Protein AF-A0A7Y8RJX5-F1 (afdb_monomer)

Sequence (1204 aa):
MDDQPTRPQRAALARGHAKLGRLTPAFISTDDLVRYLHERMAPRLQLEHASVLLQRLSDGLYLANEPIPDRPTVFNWNLLLDVDPVSQDFMDPEGFRIVGGWHAHTNMTDWVKRENPSWTAEEVTAFQGFYSEPDIIIIFQDRHQFKVVYLSGPDGTLLKFEPDDSTAGADYARWLRNRGGFDSPHAHSGTLAGYYQKLASLGRLTFLASIPAWGDSVGAVPADWQPRKPFKAPALALPCSPVFMDKPQALSHAWSRIQRRPTARQHVLILQRDGHEHYLAGEPEREASVGGQLPLLPAGCHLHGIYFHSRPLPGLYPDQEAWLFKHFVSPLELAQRIAQFRQYSQGAQSTLGASLYIRVRDEAILRYRFSGSAAESRLFTQAADGTVEADELQSKLHSGVLLTRDFVRQVARAGELTVEKTSALWDRSGVVDDTWTPYSQVVLPALSAAFLTADDAALHAHRRVGRGREQVLGGLILKRGDGRFVVTEPLPAGPRPFAFAGGYPLDRQKQPIMLHPDHHLHGRYVSRTALSLTDPAQAVERKWTRQDTELNAQMFLADDVADLLATGQVGYLSGTEDCLLALAPSTTTLAWRKQWSSETAGMRSAINQRLEEGKVKPADVVRTLAEAGTLRIVLGNALWGPAGFVEVDWGPWVRALTFQRPATVSHGPIFESADAAARERHRHAAHYYGDDHVSRYFAFVLKHRQREEYVASELVPVTRQSALLALSRLYGNALPEGFDCHGLYYSKPWVGNGTRGWLQRFFIEPEDLSEALFQARVNALLSPLGKPLYIAVPDGALLRYQSPSTQGLFETNSIGDSAATVRAKLNIGTLTPLQFVRNVAISGRLEVVQTSPCWDREGTVTGLWMPYAHLLRRRLSPAFVSMDDAALYVRRRVPTNIEYPYGGLVLRREDGWFFATEPLRVPDDSFDLKWIFPDELATRGEHPPRTVPVASYYARPAQQWPFILSPAQSQVYGNLFSTRALAQVFLTERTRMSHYWLPADGALLRLNARPEEKAPLVTSVDLVTRPRNHHDWLNGRLERMLREGELTPTEYVNRVAQAFALHVVKGSALWGSPGPVRAWQPFMPVLRPTMLMCRPTTIRCAARCMCRPMTLCATPMNLLARGANCSLATCWSRPAPGVSSPRCRSLTPGPTWRIDGYSAMPVTLIAMPWAACTCVHRRCPRWCRARPHRQATASIKGYFCRHG

Foldseek 3Di:
DDDDDDDDDDDDDDDDDDLLADKDFWAPDPLLQLVVLLVPDDLADQFKWKWFWKQFPPPRTIMIRRIDGDGQPDDDCVSRFDADPPPRATDADPRIAGAAMEMEHGDCLVPLCVVPVPDDPLLSQVQQLDDDLNRLLCCLVHCVRHQKYWYHGSNRWIKIWGFDPDCLSVVLSVCSVVVHDCVDPSHFPPDSQSVVLSSCVGTWMFTCADDQSQPREGGIADNPDGGSHHDDHPADAFRKDRKDLDPVVQLVVQVVLCVVPVPFFWKWFWKDFAPHSIIMTTHTDGDDAQPDEDGHHDPRIDGQEIEGEAADDPVLQAPAPSVVPRFDHDLQRVQSRVSSLVNHCVDPDHPQFHWYFYQGPQRWTKTWTADPDPLLPVSWDADPVRDIGNVVVSVCRNHVVDPVVVVVQSSLVRTWMFTPGAGCQRHDGGTDHPPDFGNVVQDAFDKDFWAQDLLLQLVVQLVLCQFVQQAKWKWFWKAFQVRIIIIGRIDHCPDQNLLRQRSADADPLSHGDDRDPRIDTAEMEMEFHAQQPQDVVLCVLLVHDQLLSLLVQQDDDLSNLLSCLSVQHKYWYSRHSQWIKIFGNPQDDPVLSQQRDDPDPPDGGNVNVCSSVNVDTSQQVVLSSLVSVGIWTSGDDQQQEHTGRDHNVDGGNPHQHADDQDPDWHKHGKDLALLVQLLVQLVDDQDGDRDAQQFKWKWFWKQFQPHSIIIITHTHTPDPQRPALQPCSRQPPDDPPRIATQEMEIEGQDAWPDPCRVCQAPHDQLVSVLVRQVSQVVSQVPHQKGRWYWYQGNQSWIKIWIAGGQQAPQHPNHPHDHSVRVVVCCVVVVADSLQVVLSSLVRTFMFTSDAGCQRHDGTTDHSPDGGNPPPDFWDKDPWDLDPLVQLVVQLVVDALADPAKWKWFWKAAPVGIIITTHIDGDNDQDDDNCSHPPPVCVVVVSHDPRIDTAEMEMEGHQGRHNAHDHNLLSLLVQQDDDLNNVLQCPDPVNQRHKYWYNGSLSWIKIKHADPVDPDQLDDNQQADNTGSDDCNRCVRNVNVCPRVVVDGSLNVVQSRLRRIFMWTSGDGQFFEDTDTDHRDDGRDHHPDDDDDPDDDDDDDDDDDDDDDDDDDDDDDDDDDDDDDDDDDDDDDDDDDDDDDDDDDDDDDDDDDDDDDDDDDDDDDDDDDDDDDDDDDDDDDDDDDDDDDDDDDDDDDDDDDDDDD

Solvent-accessible surface area (backbone atoms only — not comparable to full-atom values): 69283 Å² total; per-residue (Å²): 135,84,83,85,86,81,87,83,89,83,78,82,84,74,91,76,90,73,62,52,74,60,66,53,73,43,13,94,39,66,69,36,44,48,51,56,54,56,73,71,56,67,80,67,36,79,36,17,30,39,31,52,32,32,32,33,73,89,78,70,34,21,31,30,32,60,75,46,73,67,35,61,88,53,71,68,65,72,67,56,43,55,62,41,94,82,83,67,47,72,53,64,52,93,70,39,37,62,48,21,40,38,40,33,41,28,64,52,60,79,53,55,44,64,81,38,75,87,58,51,74,52,53,51,47,44,56,52,43,44,87,48,73,70,50,50,35,48,51,42,70,46,42,85,50,38,53,29,38,33,40,34,17,45,83,61,20,28,42,37,39,30,66,51,95,61,62,64,40,44,48,27,27,50,36,62,77,67,67,56,62,68,89,42,93,59,49,45,77,86,42,74,59,32,47,56,47,46,57,48,70,39,32,53,35,27,28,80,35,46,41,72,54,44,35,61,32,54,24,53,66,56,98,84,66,53,80,61,44,63,65,84,45,66,83,65,54,56,54,44,48,52,64,26,74,47,64,68,56,23,56,52,47,38,48,60,57,42,62,76,49,76,86,60,63,48,37,20,48,28,31,32,36,68,100,48,81,35,21,29,22,31,60,65,42,69,72,68,70,87,81,70,75,77,73,51,65,49,87,66,49,47,73,45,27,43,36,35,68,48,73,57,55,79,94,72,52,22,83,47,53,38,83,53,45,58,50,40,73,43,51,50,62,50,36,49,53,52,53,47,50,55,58,39,45,74,50,100,51,84,45,85,66,29,28,40,36,40,31,28,69,69,69,21,28,34,36,43,27,58,60,88,33,84,55,41,66,64,55,39,49,71,47,98,90,65,51,72,47,24,60,71,60,50,47,31,26,38,73,46,79,36,50,48,74,54,49,53,37,51,48,31,71,21,24,58,27,27,29,78,37,54,30,81,50,50,56,59,69,44,75,49,50,90,83,64,59,80,33,72,82,62,75,66,61,59,71,51,66,43,16,81,38,67,65,32,30,50,54,48,49,44,59,73,48,42,64,73,26,90,48,36,33,20,27,41,32,30,34,35,77,89,66,32,16,30,29,38,54,80,38,83,25,61,98,54,41,59,68,46,49,54,67,40,60,64,49,99,84,68,45,55,52,70,82,57,83,63,43,43,86,51,29,39,35,32,38,34,38,29,37,29,70,52,65,66,64,61,33,61,75,55,68,46,52,71,67,42,47,58,44,54,54,40,53,89,50,48,70,43,53,31,33,27,56,74,65,63,32,37,39,33,39,26,17,47,76,55,29,30,36,37,38,48,55,76,71,59,54,71,75,62,53,53,37,36,40,44,98,49,92,91,53,75,18,60,53,52,51,32,42,70,72,54,76,42,52,48,62,53,56,51,23,64,43,14,71,41,73,35,29,30,33,72,37,44,34,58,54,76,9,57,59,42,73,45,50,67,84,58,56,75,57,70,42,79,37,50,91,67,86,57,94,68,81,51,46,45,49,54,26,77,37,62,68,56,17,50,53,55,55,66,74,54,75,82,84,75,89,37,64,87,71,48,42,43,33,27,33,39,30,32,30,35,79,89,48,70,41,11,30,19,44,50,68,44,61,46,50,96,88,36,59,80,67,45,59,57,78,68,51,52,96,54,68,64,89,63,40,43,80,51,28,42,32,42,33,30,79,38,64,56,102,50,97,59,38,64,44,48,30,74,44,78,54,54,60,63,45,45,50,50,55,49,40,22,40,72,69,18,86,92,49,76,41,34,32,38,36,34,42,39,28,46,65,61,28,31,33,37,36,30,41,52,45,94,52,23,82,53,36,93,78,24,100,55,64,44,37,70,52,48,49,48,30,49,74,74,57,84,36,50,64,67,56,51,54,24,51,51,22,64,52,26,55,25,28,31,77,35,53,22,72,52,48,69,57,72,44,78,46,44,63,80,66,60,74,34,76,83,67,74,68,80,59,63,52,73,80,24,88,39,66,66,56,28,52,51,55,47,58,74,69,54,64,45,78,40,95,58,27,32,27,41,38,31,29,35,33,83,89,61,38,15,31,19,45,57,81,38,84,39,99,48,79,63,77,61,69,52,79,76,56,42,69,68,34,55,80,69,67,52,41,73,80,70,52,46,82,44,26,40,37,32,29,54,45,76,74,68,38,90,36,71,32,54,71,69,44,39,56,44,56,65,51,53,86,49,62,63,44,56,25,49,40,75,36,80,88,35,44,81,29,39,39,34,43,41,29,40,80,58,29,31,36,38,40,29,62,42,90,83,59,88,77,48,76,60,53,78,81,40,30,48,69,77,48,43,38,98,52,47,52,63,69,15,53,58,44,34,32,42,58,75,52,84,34,52,48,62,60,50,52,34,33,46,24,67,33,24,57,29,28,33,72,37,42,28,72,49,75,16,62,59,44,77,46,64,86,68,60,78,54,44,76,68,78,74,80,78,82,79,81,76,79,86,83,88,80,90,87,87,87,79,88,86,92,82,90,85,88,89,88,86,87,82,88,80,91,90,81,91,86,84,90,84,90,82,90,81,90,89,88,85,91,87,90,83,89,85,88,86,86,82,89,87,87,85,83,86,81,89,82,91,89,85,78,90,86,89,85,90,87,88,87,88,81,88,87,84,90,86,90,86,78,90,82,89,88,85,88,86,87,83,88,88,84,90,88,81,88,88,82,89,84,85,90,85,83,91,81,89,87,134

Structure (mmCIF, N/CA/C/O backbone):
data_AF-A0A7Y8RJX5-F1
#
_entry.id   AF-A0A7Y8RJX5-F1
#
loop_
_atom_site.group_PDB
_atom_site.id
_atom_site.type_symbol
_atom_site.label_atom_id
_atom_site.label_alt_id
_atom_site.label_comp_id
_atom_site.label_asym_id
_atom_site.label_entity_id
_atom_site.label_seq_id
_atom_site.pdbx_PDB_ins_code
_atom_site.Cartn_x
_atom_site.Cartn_y
_atom_site.Cartn_z
_atom_site.occupancy
_atom_site.B_iso_or_equiv
_atom_site.auth_seq_id
_atom_site.auth_comp_id
_atom_site.auth_asym_id
_atom_site.auth_atom_id
_atom_site.pdbx_PDB_model_num
ATOM 1 N N . MET A 1 1 ? -71.280 41.192 66.146 1.00 30.55 1 MET A N 1
ATOM 2 C CA . MET A 1 1 ? -70.082 41.643 65.406 1.00 30.55 1 MET A CA 1
ATOM 3 C C . MET A 1 1 ? -69.433 40.382 64.865 1.00 30.55 1 MET A C 1
ATOM 5 O O . MET A 1 1 ? -68.684 39.743 65.593 1.00 30.55 1 MET A O 1
ATOM 9 N N . ASP A 1 2 ? -69.872 39.832 63.733 1.00 29.11 2 ASP A N 1
ATOM 10 C CA . ASP A 1 2 ? -70.283 40.455 62.449 1.00 29.11 2 ASP A CA 1
ATOM 11 C C . ASP A 1 2 ? -69.041 41.042 61.740 1.00 29.11 2 ASP A C 1
ATOM 13 O O . ASP A 1 2 ? -68.248 41.718 62.392 1.00 29.11 2 ASP A O 1
ATOM 17 N N . ASP A 1 3 ? -68.767 40.783 60.457 1.00 30.02 3 ASP A N 1
ATOM 18 C CA . ASP A 1 3 ? -69.629 40.217 59.401 1.00 30.02 3 ASP A CA 1
ATOM 19 C C . ASP A 1 3 ? -68.972 39.094 58.568 1.00 30.02 3 ASP A C 1
ATOM 21 O O . ASP A 1 3 ? -67.749 38.955 58.513 1.00 30.02 3 ASP A O 1
ATOM 25 N N . GLN A 1 4 ? -69.800 38.317 57.857 1.00 36.06 4 GLN A N 1
ATOM 26 C CA . GLN A 1 4 ? -69.354 37.523 56.700 1.00 36.06 4 GLN A CA 1
ATOM 27 C C . GLN A 1 4 ? -69.273 38.392 55.433 1.00 36.06 4 GLN A C 1
ATOM 29 O O . GLN A 1 4 ? -70.040 39.339 55.275 1.00 36.06 4 GLN A O 1
ATOM 34 N N . PRO A 1 5 ? -68.506 37.945 54.428 1.00 28.00 5 PRO A N 1
ATOM 35 C CA . PRO A 1 5 ? -68.976 37.985 53.046 1.00 28.00 5 PRO A CA 1
ATOM 36 C C . PRO A 1 5 ? -69.327 36.576 52.536 1.00 28.00 5 PRO A C 1
ATOM 38 O O . PRO A 1 5 ? -68.609 35.601 52.767 1.00 28.00 5 PRO A O 1
ATOM 41 N N . THR A 1 6 ? -70.450 36.466 51.828 1.00 30.88 6 THR A N 1
ATOM 42 C CA . THR A 1 6 ? -71.031 35.198 51.360 1.00 30.88 6 THR A CA 1
ATOM 43 C C . THR A 1 6 ? -70.553 34.776 49.961 1.00 30.88 6 THR A C 1
ATOM 45 O O . THR A 1 6 ? -70.069 35.573 49.158 1.00 30.88 6 THR A O 1
ATOM 48 N N . ARG A 1 7 ? -70.709 33.480 49.648 1.00 36.62 7 ARG A N 1
ATOM 49 C CA . ARG A 1 7 ? -70.496 32.899 48.304 1.00 36.62 7 ARG A CA 1
ATOM 50 C C . ARG A 1 7 ? -71.424 33.529 47.254 1.00 36.62 7 ARG A C 1
ATOM 52 O O . ARG A 1 7 ? -72.595 33.768 47.541 1.00 36.62 7 ARG A O 1
ATOM 59 N N . PRO A 1 8 ? -70.983 33.553 45.985 1.00 39.47 8 PRO A N 1
ATOM 60 C CA . PRO A 1 8 ? -71.751 32.805 44.982 1.00 39.47 8 PRO A CA 1
ATOM 61 C C . PRO A 1 8 ? -70.917 31.786 44.179 1.00 39.47 8 PRO A C 1
ATOM 63 O O . PRO A 1 8 ? -69.690 31.752 44.221 1.00 39.47 8 PRO A O 1
ATOM 66 N N . GLN A 1 9 ? -71.621 30.888 43.488 1.00 33.66 9 GLN A N 1
ATOM 67 C CA . GLN A 1 9 ? -71.083 29.683 42.845 1.00 33.66 9 GLN A CA 1
ATOM 68 C C . GLN A 1 9 ? -70.577 29.934 41.414 1.00 33.66 9 GLN A C 1
ATOM 70 O O . GLN A 1 9 ? -71.241 30.632 40.650 1.00 33.66 9 GLN A O 1
ATOM 75 N N . ARG A 1 10 ? -69.506 29.228 41.014 1.00 24.05 10 ARG A N 1
ATOM 76 C CA . ARG A 1 10 ? -69.338 28.469 39.744 1.00 24.05 10 ARG A CA 1
ATOM 77 C C . ARG A 1 10 ? -67.917 27.876 39.704 1.00 24.05 10 ARG A C 1
ATOM 79 O O . ARG A 1 10 ? -67.000 28.501 40.215 1.00 24.05 10 ARG A O 1
ATOM 86 N N . ALA A 1 11 ? -67.659 26.696 39.145 1.00 26.03 11 ALA A N 1
ATOM 87 C CA . ALA A 1 11 ? -68.556 25.670 38.604 1.00 26.03 11 ALA A CA 1
ATOM 88 C C . ALA A 1 11 ? -68.109 24.279 39.102 1.00 26.03 11 ALA A C 1
ATOM 90 O O . ALA A 1 11 ? -67.037 24.146 39.690 1.00 26.03 11 ALA A O 1
ATOM 91 N N . ALA A 1 12 ? -68.921 23.244 38.878 1.00 29.95 12 ALA A N 1
ATOM 92 C CA . ALA A 1 12 ? -68.489 21.873 39.129 1.00 29.95 12 ALA A CA 1
ATOM 93 C C . ALA A 1 12 ? -67.348 21.495 38.170 1.00 29.95 12 ALA A C 1
ATOM 95 O O . ALA A 1 12 ? -67.463 21.718 36.963 1.00 29.95 12 ALA A O 1
ATOM 96 N N . LEU A 1 13 ? -66.282 20.879 38.689 1.00 29.00 13 LEU A N 1
ATOM 97 C CA . LEU A 1 13 ? -65.382 20.089 37.852 1.00 29.00 13 LEU A CA 1
ATOM 98 C C . LEU A 1 13 ? -66.182 18.894 37.326 1.00 29.00 13 LEU A C 1
ATOM 100 O O . LEU A 1 13 ? -66.739 18.119 38.105 1.00 29.00 13 LEU A O 1
ATOM 104 N N . ALA A 1 14 ? -66.301 18.793 36.004 1.00 25.53 14 ALA A N 1
ATOM 105 C CA . ALA A 1 14 ? -67.048 17.718 35.371 1.00 25.53 14 ALA A CA 1
ATOM 106 C C . ALA A 1 14 ? -66.351 16.369 35.606 1.00 25.53 14 ALA A C 1
ATOM 108 O O . ALA A 1 14 ? -65.129 16.268 35.512 1.00 25.53 14 ALA A O 1
ATOM 109 N N . ARG A 1 15 ? -67.138 15.318 35.864 1.00 33.22 15 ARG A N 1
ATOM 110 C CA . ARG A 1 15 ? -66.647 13.934 35.815 1.00 33.22 15 ARG A CA 1
ATOM 111 C C . ARG A 1 15 ? -66.196 13.624 34.385 1.00 33.22 15 ARG A C 1
ATOM 113 O O . ARG A 1 15 ? -67.008 13.745 33.471 1.00 33.22 15 ARG A O 1
ATOM 120 N N . GLY A 1 16 ? -64.945 13.203 34.202 1.00 30.78 16 GLY A N 1
ATOM 121 C CA . GLY A 1 16 ? -64.457 12.763 32.893 1.00 30.78 16 GLY A CA 1
ATOM 122 C C . GLY A 1 16 ? -62.934 12.708 32.742 1.00 30.78 16 GLY A C 1
ATOM 123 O O . GLY A 1 16 ? -62.343 13.657 32.249 1.00 30.78 16 GLY A O 1
ATOM 124 N N . HIS A 1 17 ? -62.343 11.568 33.113 1.00 43.22 17 HIS A N 1
ATOM 125 C CA . HIS A 1 17 ? -61.105 10.983 32.561 1.00 43.22 17 HIS A CA 1
ATOM 126 C C . HIS A 1 17 ? -59.890 11.912 32.299 1.00 43.22 17 HIS A C 1
ATOM 128 O O . HIS A 1 17 ? -59.783 12.472 31.212 1.00 43.22 17 HIS A O 1
ATOM 134 N N . ALA A 1 18 ? -58.928 11.954 33.249 1.00 50.12 18 ALA A N 1
ATOM 135 C CA . ALA A 1 18 ? -57.452 11.905 33.028 1.00 50.12 18 ALA A CA 1
ATOM 136 C C . ALA A 1 18 ? -56.587 12.522 34.171 1.00 50.12 18 ALA A C 1
ATOM 138 O O . ALA A 1 18 ? -55.635 13.255 33.902 1.00 50.12 18 ALA A O 1
ATOM 139 N N . LYS A 1 19 ? -56.855 12.230 35.457 1.00 69.00 19 LYS A N 1
ATOM 140 C CA . LYS A 1 19 ? -56.082 12.812 36.585 1.00 69.00 19 LYS A CA 1
ATOM 141 C C . LYS A 1 19 ? -54.593 12.428 36.636 1.00 69.00 19 LYS A C 1
ATOM 143 O O . LYS A 1 19 ? -53.768 13.231 37.053 1.00 69.00 19 LYS A O 1
ATOM 148 N N . LEU A 1 20 ? -54.238 11.217 36.204 1.00 74.38 20 LEU A N 1
ATOM 149 C CA . LEU A 1 20 ? -52.907 10.624 36.425 1.00 74.38 20 LEU A CA 1
ATOM 150 C C . LEU A 1 20 ? -51.793 11.128 35.485 1.00 74.38 20 LEU A C 1
ATOM 152 O O . LEU A 1 20 ? -50.644 10.710 35.620 1.00 74.38 20 LEU A O 1
ATOM 156 N N . GLY A 1 21 ? -52.100 12.018 34.535 1.00 80.94 21 GLY A N 1
ATOM 157 C CA . GLY A 1 21 ? -51.096 12.655 33.679 1.00 80.94 21 GLY A CA 1
ATOM 158 C C . GLY A 1 21 ? -50.224 11.667 32.889 1.00 80.94 21 GLY A C 1
ATOM 159 O O . GLY A 1 21 ? -50.727 10.790 32.187 1.00 80.94 21 GLY A O 1
ATOM 160 N N . ARG A 1 22 ? -48.897 11.838 32.965 1.00 86.88 22 ARG A N 1
ATOM 161 C CA . ARG A 1 22 ? -47.920 10.944 32.326 1.00 86.88 22 ARG A CA 1
ATOM 162 C C . ARG A 1 22 ? -47.513 9.833 33.290 1.00 86.88 22 ARG A C 1
ATOM 164 O O . ARG A 1 22 ? -47.100 10.111 34.410 1.00 86.88 22 ARG A O 1
ATOM 171 N N . LEU A 1 23 ? -47.539 8.597 32.798 1.00 90.75 23 LEU A N 1
ATOM 172 C CA . LEU A 1 23 ? -47.122 7.412 33.541 1.00 90.75 23 LEU A CA 1
ATOM 173 C C . LEU A 1 23 ? -45.621 7.107 33.364 1.00 90.75 23 LEU A C 1
ATOM 175 O O . LEU A 1 23 ? -45.027 7.413 32.323 1.00 90.75 23 LEU A O 1
ATOM 179 N N . THR A 1 24 ? -45.018 6.490 34.381 1.00 93.12 24 THR A N 1
ATOM 180 C CA . THR A 1 24 ? -43.623 6.020 34.391 1.00 93.12 24 THR A CA 1
ATOM 181 C C . THR A 1 24 ? -43.405 4.824 33.449 1.00 93.12 24 THR A C 1
ATOM 183 O O . THR A 1 24 ? -44.363 4.187 33.001 1.00 93.12 24 THR A O 1
ATOM 186 N N . PRO A 1 25 ? -42.142 4.428 33.189 1.00 93.62 25 PRO A N 1
ATOM 187 C CA . PRO A 1 25 ? -41.828 3.068 32.752 1.00 93.62 25 PRO A CA 1
ATOM 188 C C . PRO A 1 25 ? -42.414 2.003 33.696 1.00 93.62 25 PRO A C 1
ATOM 190 O O . PRO A 1 25 ? -42.734 2.296 34.851 1.00 93.62 25 PRO A O 1
ATOM 193 N N . ALA A 1 26 ? -42.536 0.770 33.200 1.00 93.44 26 ALA A N 1
ATOM 194 C CA . ALA A 1 26 ? -43.120 -0.352 33.932 1.00 93.44 26 ALA A CA 1
ATOM 195 C C . ALA A 1 26 ? -42.046 -1.219 34.620 1.00 93.44 26 ALA A C 1
ATOM 197 O O . ALA A 1 26 ? -40.978 -1.452 34.052 1.00 93.44 26 ALA A O 1
ATOM 198 N N . PHE A 1 27 ? -42.345 -1.721 35.817 1.00 94.00 27 PHE A N 1
ATOM 199 C CA . PHE A 1 27 ? -41.445 -2.451 36.715 1.00 94.00 27 PHE A CA 1
ATOM 200 C C . PHE A 1 27 ? -42.073 -3.763 37.195 1.00 94.00 27 PHE A C 1
ATOM 202 O O . PHE A 1 27 ? -43.294 -3.900 37.251 1.00 94.00 27 PHE A O 1
ATOM 209 N N . ILE A 1 28 ? -41.236 -4.725 37.590 1.00 91.94 28 ILE A N 1
ATOM 210 C CA . ILE A 1 28 ? -41.685 -6.004 38.170 1.00 91.94 28 ILE A CA 1
ATOM 211 C C . ILE A 1 28 ? -42.036 -5.926 39.662 1.00 91.94 28 ILE A C 1
ATOM 213 O O . ILE A 1 28 ? -42.687 -6.831 40.175 1.00 91.94 28 ILE A O 1
ATOM 217 N N . SER A 1 29 ? -41.637 -4.859 40.360 1.00 92.25 29 SER A N 1
ATOM 218 C CA . SER A 1 29 ? -41.956 -4.635 41.771 1.00 92.25 29 SER A CA 1
ATOM 219 C C . SER A 1 29 ? -42.339 -3.173 42.021 1.00 92.25 29 SER A C 1
ATOM 221 O O . SER A 1 29 ? -41.912 -2.269 41.296 1.00 92.25 29 SER A O 1
ATOM 223 N N . THR A 1 30 ? -43.133 -2.934 43.066 1.00 93.12 30 THR A N 1
ATOM 224 C CA . THR A 1 30 ? -43.409 -1.579 43.562 1.00 93.12 30 THR A CA 1
ATOM 225 C C . THR A 1 30 ? -42.182 -0.952 44.230 1.00 93.12 30 THR A C 1
ATOM 227 O O . THR A 1 30 ? -42.009 0.257 44.121 1.00 93.12 30 THR A O 1
ATOM 230 N N . ASP A 1 31 ? -41.289 -1.754 44.824 1.00 94.19 31 ASP A N 1
ATOM 231 C CA . ASP A 1 31 ? -40.045 -1.283 45.453 1.00 94.19 31 ASP A CA 1
ATOM 232 C C . ASP A 1 31 ? -39.094 -0.638 44.428 1.00 94.19 31 ASP A C 1
ATOM 234 O O . ASP A 1 31 ? -38.514 0.414 44.690 1.00 94.19 31 ASP A O 1
ATOM 238 N N . ASP A 1 32 ? -38.954 -1.228 43.237 1.00 93.69 32 ASP A N 1
ATOM 239 C CA . ASP A 1 32 ? -38.074 -0.719 42.172 1.00 93.69 32 ASP A CA 1
ATOM 240 C C . ASP A 1 32 ? -38.658 0.502 41.456 1.00 93.69 32 ASP A C 1
ATOM 242 O O . ASP A 1 32 ? -37.946 1.476 41.200 1.00 93.69 32 ASP A O 1
ATOM 246 N N . LEU A 1 33 ? -39.973 0.494 41.219 1.00 94.75 33 LEU A N 1
ATOM 247 C CA . LEU A 1 33 ? -40.724 1.670 40.776 1.00 94.75 33 LEU A CA 1
ATOM 248 C C . LEU A 1 33 ? -40.509 2.855 41.730 1.00 94.75 33 LEU A C 1
ATOM 250 O O . LEU A 1 33 ? -40.232 3.974 41.297 1.00 94.75 33 LEU A O 1
ATOM 254 N N . VAL A 1 34 ? -40.594 2.607 43.036 1.00 94.56 34 VAL A N 1
ATOM 255 C CA . VAL A 1 34 ? -40.418 3.629 44.070 1.00 94.56 34 VAL A CA 1
ATOM 256 C C . VAL A 1 34 ? -38.966 4.100 44.179 1.00 94.56 34 VAL A C 1
ATOM 258 O O . VAL A 1 34 ? -38.737 5.303 44.304 1.00 94.56 34 VAL A O 1
ATOM 261 N N . ARG A 1 35 ? -37.971 3.213 44.034 1.00 92.50 35 ARG A N 1
ATOM 262 C CA . ARG A 1 35 ? -36.554 3.614 43.906 1.00 92.50 35 ARG A CA 1
ATOM 263 C C . ARG A 1 35 ? -36.327 4.523 42.694 1.00 92.50 35 ARG A C 1
ATOM 265 O O . ARG A 1 35 ? -35.605 5.512 42.803 1.00 92.50 35 ARG A O 1
ATOM 272 N N . TYR A 1 36 ? -36.972 4.236 41.562 1.00 92.19 36 TYR A N 1
ATOM 273 C CA . TYR A 1 36 ? -36.917 5.082 40.366 1.00 92.19 36 TYR A CA 1
ATOM 274 C C . TYR A 1 36 ? -37.545 6.467 40.587 1.00 92.19 36 TYR A C 1
ATOM 276 O O . TYR A 1 36 ? -36.972 7.457 40.131 1.00 92.19 36 TYR A O 1
ATOM 284 N N . LEU A 1 37 ? -38.676 6.561 41.299 1.00 92.62 37 LEU A N 1
ATOM 285 C CA . LEU A 1 37 ? -39.272 7.846 41.694 1.00 92.62 37 LEU A CA 1
ATOM 286 C C . LEU A 1 37 ? -38.341 8.625 42.640 1.00 92.62 37 LEU A C 1
ATOM 288 O O . LEU A 1 37 ? -38.035 9.789 42.383 1.00 92.62 37 LEU A O 1
ATOM 292 N N . HIS A 1 38 ? -37.830 7.959 43.679 1.00 91.94 38 HIS A N 1
ATOM 293 C CA . HIS A 1 38 ? -36.923 8.529 44.678 1.00 91.94 38 HIS A CA 1
ATOM 294 C C . HIS A 1 38 ? -35.645 9.110 44.044 1.00 91.94 38 HIS A C 1
ATOM 296 O O . HIS A 1 38 ? -35.302 10.264 44.290 1.00 91.94 38 HIS A O 1
ATOM 302 N N . GLU A 1 39 ? -34.986 8.371 43.143 1.00 88.00 39 GLU A N 1
ATOM 303 C CA . GLU A 1 39 ? -33.792 8.848 42.422 1.00 88.00 39 GLU A CA 1
ATOM 304 C C . GLU A 1 39 ? -34.015 10.088 41.540 1.00 88.00 39 GLU A C 1
ATOM 306 O O . GLU A 1 39 ? -33.047 10.751 41.159 1.00 88.00 39 GLU A O 1
ATOM 311 N N . ARG A 1 40 ? -35.262 10.373 41.148 1.00 84.81 40 ARG A N 1
ATOM 312 C CA . ARG A 1 40 ? -35.608 11.487 40.250 1.00 84.81 40 ARG A CA 1
ATOM 313 C C . ARG A 1 40 ? -35.947 12.776 40.998 1.00 84.81 40 ARG A C 1
ATOM 315 O O . ARG A 1 40 ? -36.124 13.807 40.350 1.00 84.81 40 ARG A O 1
ATOM 322 N N . MET A 1 41 ? -36.036 12.740 42.327 1.00 81.88 41 MET A N 1
ATOM 323 C CA . MET A 1 41 ? -36.367 13.910 43.139 1.00 81.88 41 MET A CA 1
ATOM 324 C C . MET A 1 41 ? -35.156 14.798 43.432 1.00 81.88 41 MET A C 1
ATOM 326 O O . MET A 1 41 ? -34.020 14.345 43.569 1.00 81.88 41 MET A O 1
ATOM 330 N N . ALA A 1 42 ? -35.407 16.105 43.522 1.00 68.19 42 ALA A N 1
ATOM 331 C CA . ALA A 1 42 ? -34.384 17.075 43.884 1.00 68.19 42 ALA A CA 1
ATOM 332 C C . ALA A 1 42 ? -34.073 16.973 45.394 1.00 68.19 42 ALA A C 1
ATOM 334 O O . ALA A 1 42 ? -35.021 16.970 46.179 1.00 68.19 42 ALA A O 1
ATOM 335 N N . PRO A 1 43 ? -32.798 16.998 45.844 1.00 60.28 43 PRO A N 1
ATOM 336 C CA . PRO A 1 43 ? -32.428 16.791 47.258 1.00 60.28 43 PRO A CA 1
ATOM 337 C C . PRO A 1 43 ? -32.951 17.811 48.293 1.00 60.28 43 PRO A C 1
ATOM 339 O O . PRO A 1 43 ? -32.516 17.779 49.442 1.00 60.28 43 PRO A O 1
ATOM 342 N N . ARG A 1 44 ? -33.794 18.775 47.895 1.00 66.75 44 ARG A N 1
ATOM 343 C CA . ARG A 1 44 ? -34.395 19.824 48.741 1.00 66.75 44 ARG A CA 1
ATOM 344 C C . ARG A 1 44 ? -35.757 20.244 48.175 1.00 66.75 44 ARG A C 1
ATOM 346 O O . ARG A 1 44 ? -35.877 21.313 47.575 1.00 66.75 44 ARG A O 1
ATOM 353 N N . LEU A 1 45 ? -36.768 19.388 48.324 1.00 77.00 45 LEU A N 1
ATOM 354 C CA . LEU A 1 45 ? -38.143 19.713 47.933 1.00 77.00 45 LEU A CA 1
ATOM 355 C C . LEU A 1 45 ? -38.697 20.872 48.788 1.00 77.00 45 LEU A C 1
ATOM 357 O O . LEU A 1 45 ? -38.426 20.954 49.985 1.00 77.00 45 LEU A O 1
ATOM 361 N N . GLN A 1 46 ? -39.460 21.764 48.144 1.00 80.06 46 GLN A N 1
ATOM 362 C CA . GLN A 1 46 ? -40.136 22.931 48.749 1.00 80.06 46 GLN A CA 1
ATOM 363 C C . GLN A 1 46 ? -41.656 22.728 48.906 1.00 80.06 46 GLN A C 1
ATOM 365 O O . GLN A 1 46 ? -42.324 23.497 49.591 1.00 80.06 46 GLN A O 1
ATOM 370 N N . LEU A 1 47 ? -42.197 21.703 48.242 1.00 87.44 47 LEU A N 1
ATOM 371 C CA . LEU A 1 47 ? -43.577 21.233 48.325 1.00 87.44 47 LEU A CA 1
ATOM 372 C C . LEU A 1 47 ? -43.539 19.707 48.443 1.00 87.44 47 LEU A C 1
ATOM 374 O O . LEU A 1 47 ? -42.679 19.079 47.818 1.00 87.44 47 LEU A O 1
ATOM 378 N N . GLU A 1 48 ? -44.464 19.126 49.197 1.00 86.62 48 GLU A N 1
ATOM 379 C CA . GLU A 1 48 ? -44.687 17.683 49.246 1.00 86.62 48 GLU A CA 1
ATOM 380 C C . GLU A 1 48 ? -45.045 17.184 47.842 1.00 86.62 48 GLU A C 1
ATOM 382 O O . GLU A 1 48 ? -45.845 17.816 47.140 1.00 86.62 48 GLU A O 1
ATOM 387 N N . HIS A 1 49 ? -44.442 16.071 47.423 1.00 91.19 49 HIS A N 1
ATOM 388 C CA . HIS A 1 49 ? -44.741 15.425 46.143 1.00 91.19 49 HIS A CA 1
ATOM 389 C C . HIS A 1 49 ? -45.308 14.027 46.373 1.00 91.19 49 HIS A C 1
ATOM 391 O O . HIS A 1 49 ? -44.807 13.292 47.222 1.00 91.19 49 HIS A O 1
ATOM 397 N N . ALA A 1 50 ? -46.302 13.628 45.577 1.00 90.88 50 ALA A N 1
ATOM 398 C CA . ALA A 1 50 ? -46.874 12.287 45.656 1.00 90.88 50 ALA A CA 1
ATOM 399 C C . ALA A 1 50 ? -47.063 11.615 44.293 1.00 90.88 50 ALA A C 1
ATOM 401 O O . ALA A 1 50 ? -47.036 12.243 43.228 1.00 90.88 50 ALA A O 1
ATOM 402 N N . SER A 1 51 ? -47.235 10.296 44.326 1.00 92.75 51 SER A N 1
ATOM 403 C CA . SER A 1 51 ? -47.564 9.450 43.178 1.00 92.75 51 SER A CA 1
ATOM 404 C C . SER A 1 51 ? -48.396 8.253 43.625 1.00 92.75 51 SER A C 1
ATOM 406 O O . SER A 1 51 ? -48.122 7.652 44.662 1.00 92.75 51 SER A O 1
ATOM 408 N N . VAL A 1 52 ? -49.397 7.878 42.834 1.00 92.75 52 VAL A N 1
ATOM 409 C CA . VAL A 1 52 ? -50.146 6.632 43.025 1.00 92.75 52 VAL A CA 1
ATOM 410 C C . VAL A 1 52 ? -49.387 5.501 42.352 1.00 92.75 52 VAL A C 1
ATOM 412 O O . VAL A 1 52 ? -48.951 5.633 41.208 1.00 92.75 52 VAL A O 1
ATOM 415 N N . LEU A 1 53 ? -49.256 4.380 43.052 1.00 94.94 53 LEU A N 1
ATOM 416 C CA . LEU A 1 53 ? -48.653 3.159 42.538 1.00 94.94 53 LEU A CA 1
ATOM 417 C C . LEU A 1 53 ? -49.759 2.258 41.986 1.00 94.94 53 LEU A C 1
ATOM 419 O O . LEU A 1 53 ? -50.713 1.910 42.687 1.00 94.94 53 LEU A O 1
ATOM 423 N N . LEU A 1 54 ? -49.617 1.894 40.717 1.00 94.19 54 LEU A N 1
ATOM 424 C CA . LEU A 1 54 ? -50.620 1.217 39.908 1.00 94.19 54 LEU A CA 1
ATOM 425 C C . LEU A 1 54 ? -50.064 -0.103 39.379 1.00 94.19 54 LEU A C 1
ATOM 427 O O . LEU A 1 54 ? -48.958 -0.144 38.842 1.00 94.19 54 LEU A O 1
ATOM 431 N N . GLN A 1 55 ? -50.851 -1.169 39.462 1.00 94.94 55 GLN A N 1
ATOM 432 C CA . GLN A 1 55 ? -50.622 -2.402 38.716 1.00 94.94 55 GLN A CA 1
ATOM 433 C C . GLN A 1 55 ? -51.450 -2.378 37.429 1.00 94.94 55 GLN A C 1
ATOM 435 O O . GLN A 1 55 ? -52.660 -2.160 37.471 1.00 94.94 55 GLN A O 1
ATOM 440 N N . ARG A 1 56 ? -50.826 -2.621 36.275 1.00 93.69 56 ARG A N 1
ATOM 441 C CA . ARG A 1 56 ? -51.526 -2.762 34.992 1.00 93.69 56 ARG A CA 1
ATOM 442 C C . ARG A 1 56 ? -52.137 -4.152 34.865 1.00 93.69 56 ARG A C 1
ATOM 444 O O . ARG A 1 56 ? -51.441 -5.159 34.976 1.00 93.69 56 ARG A O 1
ATOM 451 N N . LEU A 1 57 ? -53.434 -4.211 34.569 1.00 92.75 57 LEU A N 1
ATOM 452 C CA . LEU A 1 57 ? -54.189 -5.469 34.560 1.00 92.75 57 LEU A CA 1
ATOM 453 C C . LEU A 1 57 ? -53.839 -6.395 33.378 1.00 92.75 57 LEU A C 1
ATOM 455 O O . LEU A 1 57 ? -54.113 -7.588 33.448 1.00 92.75 57 LEU A O 1
ATOM 459 N N . SER A 1 58 ? -53.223 -5.878 32.307 1.00 89.44 58 SER A N 1
ATOM 460 C CA . SER A 1 58 ? -52.895 -6.663 31.104 1.00 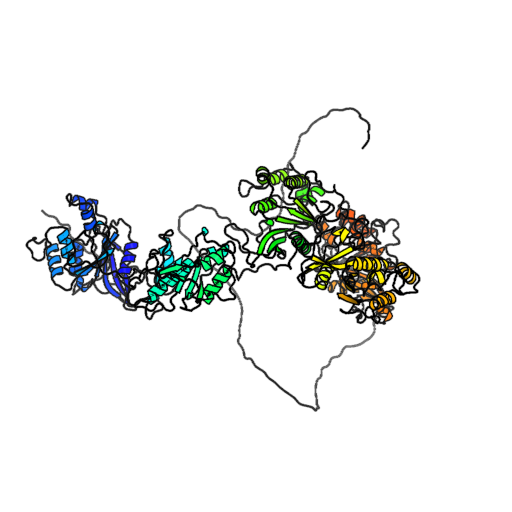89.44 58 SER A CA 1
ATOM 461 C C . SER A 1 58 ? -51.616 -7.503 31.203 1.00 89.44 58 SER A C 1
ATOM 463 O O . SER A 1 58 ? -51.462 -8.451 30.440 1.00 89.44 58 SER A O 1
ATOM 465 N N . ASP A 1 59 ? -50.671 -7.140 32.076 1.00 86.56 59 ASP A N 1
ATOM 466 C CA . ASP A 1 59 ? -49.356 -7.800 32.196 1.00 86.56 59 ASP A CA 1
ATOM 467 C C . ASP A 1 59 ? -48.809 -7.881 33.637 1.00 86.56 59 ASP A C 1
ATOM 469 O O . ASP A 1 59 ? -47.700 -8.380 33.855 1.00 86.56 59 ASP A O 1
ATOM 473 N N . GLY A 1 60 ? -49.578 -7.399 34.620 1.00 90.12 60 GLY A N 1
ATOM 474 C CA . GLY A 1 60 ? -49.250 -7.441 36.045 1.00 90.12 60 GLY A CA 1
ATOM 475 C C . GLY A 1 60 ? -48.120 -6.503 36.479 1.00 90.12 60 GLY A C 1
ATOM 476 O O . GLY A 1 60 ? -47.735 -6.549 37.648 1.00 90.12 60 GLY A O 1
ATOM 477 N N . LEU A 1 61 ? -47.582 -5.673 35.575 1.00 92.56 61 LEU A N 1
ATOM 478 C CA . LEU A 1 61 ? -46.463 -4.777 35.871 1.00 92.56 61 LEU A CA 1
ATOM 479 C C . LEU A 1 61 ? -46.901 -3.530 36.644 1.00 92.56 61 LEU A C 1
ATOM 481 O O . LEU A 1 61 ? -48.017 -3.033 36.485 1.00 92.56 61 LEU A O 1
ATOM 485 N N . TYR A 1 62 ? -45.979 -2.997 37.443 1.00 94.75 62 TYR A N 1
ATOM 486 C CA . TYR A 1 62 ? -46.179 -1.813 38.269 1.00 94.75 62 TYR A CA 1
ATOM 487 C C . TYR A 1 62 ? -45.649 -0.550 37.595 1.00 94.75 62 TYR A C 1
ATOM 489 O O . TYR A 1 62 ? -44.599 -0.559 36.954 1.00 94.75 62 TYR A O 1
ATOM 497 N N . LEU A 1 63 ? -46.370 0.551 37.756 1.00 95.50 63 LEU A N 1
ATOM 498 C CA . LEU A 1 63 ? -46.022 1.883 37.268 1.00 95.50 63 LEU A CA 1
ATOM 499 C C . LEU A 1 63 ? -46.689 2.943 38.158 1.00 95.50 63 LEU A C 1
ATOM 501 O O . LEU A 1 63 ? -47.540 2.619 38.982 1.00 95.50 63 LEU A O 1
ATOM 505 N N . ALA A 1 64 ? -46.321 4.206 37.995 1.00 94.19 64 ALA A N 1
ATOM 506 C CA . ALA A 1 64 ? -46.933 5.327 38.702 1.00 94.19 64 ALA A CA 1
ATOM 507 C C . ALA A 1 64 ? -47.245 6.474 37.737 1.00 94.19 64 ALA A C 1
ATOM 509 O O . ALA A 1 64 ? -46.810 6.450 36.584 1.00 94.19 64 ALA A O 1
ATOM 510 N N . ASN A 1 65 ? -47.949 7.505 38.205 1.00 91.44 65 ASN A N 1
ATOM 511 C CA . ASN A 1 65 ? -47.820 8.832 37.599 1.00 91.44 65 ASN A CA 1
ATOM 512 C C . ASN A 1 65 ? -46.417 9.411 37.873 1.00 91.44 65 ASN A C 1
ATOM 514 O O . ASN A 1 65 ? -45.778 9.058 38.862 1.00 91.44 65 ASN A O 1
ATOM 518 N N . GLU A 1 66 ? -45.934 10.317 37.023 1.00 88.19 66 GLU A N 1
ATOM 519 C CA . GLU A 1 66 ? -44.794 11.178 37.381 1.00 88.19 66 GLU A CA 1
ATOM 520 C C . GLU A 1 66 ? -45.190 12.068 38.586 1.00 88.19 66 GLU A C 1
ATOM 522 O O . GLU A 1 66 ? -46.340 12.522 38.629 1.00 88.19 66 GLU A O 1
ATOM 527 N N . PRO A 1 67 ? -44.291 12.334 39.557 1.00 89.69 67 PRO A N 1
ATOM 528 C CA . PRO A 1 67 ? -44.631 13.054 40.786 1.00 89.69 67 PRO A CA 1
ATOM 529 C C . PRO A 1 67 ? -45.261 14.430 40.561 1.00 89.69 67 PRO A C 1
ATOM 531 O O . PRO A 1 67 ? -44.733 15.233 39.789 1.00 89.69 67 PRO A O 1
ATOM 534 N N . ILE A 1 68 ? -46.340 14.730 41.295 1.00 88.56 68 ILE A N 1
ATOM 535 C CA . ILE A 1 68 ? -46.952 16.069 41.315 1.00 88.56 68 ILE A CA 1
ATOM 536 C C . ILE A 1 68 ? -46.803 16.726 42.699 1.00 88.56 68 ILE A C 1
ATOM 538 O O . ILE A 1 68 ? -46.910 16.016 43.702 1.00 88.56 68 ILE A O 1
ATOM 542 N N . PRO A 1 69 ? -46.572 18.052 42.773 1.00 89.44 69 PRO A N 1
ATOM 543 C CA . PRO A 1 69 ? -46.560 18.806 44.028 1.00 89.44 69 PRO A CA 1
ATOM 544 C C . PRO A 1 69 ? -47.970 19.209 44.502 1.00 89.44 69 PRO A C 1
ATOM 546 O O . PRO A 1 69 ? -48.860 19.419 43.677 1.00 89.44 69 PRO A O 1
ATOM 549 N N . ASP A 1 70 ? -48.145 19.420 45.813 1.00 87.25 70 ASP A N 1
ATOM 550 C CA . ASP A 1 70 ? -49.305 20.134 46.398 1.00 87.25 70 ASP A CA 1
ATOM 551 C C . ASP A 1 70 ? -48.851 21.267 47.344 1.00 87.25 70 ASP A C 1
ATOM 553 O O . ASP A 1 70 ? -48.598 22.386 46.890 1.00 87.25 70 ASP A O 1
ATOM 557 N N . ARG A 1 71 ? -48.714 21.005 48.652 1.00 84.06 71 ARG A N 1
ATOM 558 C CA . ARG A 1 71 ? -48.410 22.014 49.695 1.00 84.06 71 ARG A CA 1
ATOM 559 C C . ARG A 1 71 ? -47.111 21.678 50.431 1.00 84.06 71 ARG A C 1
ATOM 561 O O . ARG A 1 71 ? -46.615 20.574 50.270 1.00 84.06 71 ARG A O 1
ATOM 568 N N . PRO A 1 72 ? -46.560 22.575 51.271 1.00 78.81 72 PRO A N 1
ATOM 569 C CA . PRO A 1 72 ? -45.333 22.282 52.015 1.00 78.81 72 PRO A CA 1
ATOM 570 C C . PRO A 1 72 ? -45.444 21.186 53.085 1.00 78.81 72 PRO A C 1
ATOM 572 O O . PRO A 1 72 ? -44.426 20.605 53.409 1.00 78.81 72 PRO A O 1
ATOM 575 N N . THR A 1 73 ? -46.621 20.930 53.672 1.00 77.69 73 THR A N 1
ATOM 576 C CA . THR A 1 73 ? -46.760 20.072 54.876 1.00 77.69 73 THR A CA 1
ATOM 577 C C . THR A 1 73 ? -47.709 18.880 54.740 1.00 77.69 73 THR A C 1
ATOM 579 O O . THR A 1 73 ? -47.767 18.057 55.648 1.00 77.69 73 THR A O 1
ATOM 582 N N . VAL A 1 74 ? -48.506 18.812 53.670 1.00 82.62 74 VAL A N 1
ATOM 583 C CA . VAL A 1 74 ? -49.514 17.764 53.425 1.00 82.62 74 VAL A CA 1
ATOM 584 C C . VAL A 1 74 ? -49.785 17.633 51.925 1.00 82.62 74 VAL A C 1
ATOM 586 O O . VAL A 1 74 ? -49.680 18.621 51.196 1.00 82.62 74 VAL A O 1
ATOM 589 N N . PHE A 1 75 ? -50.222 16.452 51.484 1.00 86.50 75 PHE A N 1
ATOM 590 C CA . PHE A 1 75 ? -50.643 16.199 50.104 1.00 86.50 75 PHE A CA 1
ATOM 591 C C . PHE A 1 75 ? -52.110 15.748 50.007 1.00 86.50 75 PHE A C 1
ATOM 593 O O . PHE A 1 75 ? -52.562 14.872 50.746 1.00 86.50 75 PHE A O 1
ATOM 600 N N . ASN A 1 76 ? -52.864 16.323 49.067 1.00 86.31 76 ASN A N 1
ATOM 601 C CA . ASN A 1 76 ? -54.258 15.971 48.801 1.00 86.31 76 ASN A CA 1
ATOM 602 C C . ASN A 1 76 ? -54.410 14.916 47.683 1.00 86.31 76 ASN A C 1
ATOM 604 O O . ASN A 1 76 ? -54.461 15.248 46.498 1.00 86.31 76 ASN A O 1
ATOM 608 N N . TRP A 1 77 ? -54.601 13.648 48.056 1.00 86.06 77 TRP A N 1
ATOM 609 C CA . TRP A 1 77 ? -54.763 12.516 47.124 1.00 86.06 77 TRP A CA 1
ATOM 610 C C . TRP A 1 77 ? -55.910 12.652 46.100 1.00 86.06 77 TRP A C 1
ATOM 612 O O . TRP A 1 77 ? -55.820 12.091 45.006 1.00 86.06 77 TRP A O 1
ATOM 622 N N . ASN A 1 78 ? -56.920 13.493 46.364 1.00 85.75 78 ASN A N 1
ATOM 623 C CA . ASN A 1 78 ? -57.987 13.826 45.402 1.00 85.75 78 ASN A CA 1
ATOM 624 C C . ASN A 1 78 ? -57.485 14.519 44.115 1.00 85.75 78 ASN A C 1
ATOM 626 O O . ASN A 1 78 ? -58.230 14.607 43.134 1.00 85.75 78 ASN A O 1
ATOM 630 N N . LEU A 1 79 ? -56.244 15.025 44.111 1.00 84.44 79 LEU A N 1
ATOM 631 C CA . LEU A 1 79 ? -55.574 15.554 42.918 1.00 84.44 79 LEU A CA 1
ATOM 632 C C . LEU A 1 79 ? -55.236 14.448 41.903 1.00 84.44 79 LEU A C 1
ATOM 634 O O . LEU A 1 79 ? -55.281 14.698 40.701 1.00 84.44 79 LEU A O 1
ATOM 638 N N . LEU A 1 80 ? -54.931 13.234 42.377 1.00 85.56 80 LEU A N 1
ATOM 639 C CA . LEU A 1 80 ? -54.513 12.094 41.550 1.00 85.56 80 LEU A CA 1
ATOM 640 C C . LEU A 1 80 ? -55.640 11.084 41.302 1.00 85.56 80 LEU A C 1
ATOM 642 O O . LEU A 1 80 ? -55.672 10.463 40.240 1.00 85.56 80 LEU A O 1
ATOM 646 N N . LEU A 1 81 ? -56.562 10.931 42.255 1.00 86.44 81 LEU A N 1
ATOM 647 C CA . LEU A 1 81 ? -57.600 9.898 42.238 1.00 86.44 81 LEU A CA 1
ATOM 648 C C . LEU A 1 81 ? -59.009 10.482 42.307 1.00 86.44 81 LEU A C 1
ATOM 650 O O . LEU A 1 81 ? -59.228 11.569 42.845 1.00 86.44 81 LEU A O 1
ATOM 654 N N . ASP A 1 82 ? -59.967 9.754 41.739 1.00 84.69 82 ASP A N 1
ATOM 655 C CA . ASP A 1 82 ? -61.398 9.971 41.947 1.00 84.69 82 ASP A CA 1
ATOM 656 C C . ASP A 1 82 ? -61.913 9.087 43.089 1.00 84.69 82 ASP A C 1
ATOM 658 O O . ASP A 1 82 ? -61.311 8.066 43.418 1.00 84.69 82 ASP A O 1
ATOM 662 N N . VAL A 1 83 ? -63.007 9.519 43.714 1.00 83.31 83 VAL A N 1
ATOM 663 C CA . VAL A 1 83 ? -63.578 8.930 44.932 1.00 83.31 83 VAL A CA 1
ATOM 664 C C . VAL A 1 83 ? -64.996 8.448 44.648 1.00 83.31 83 VAL A C 1
ATOM 666 O O . VAL A 1 83 ? -65.773 9.162 44.000 1.00 83.31 83 VAL A O 1
ATOM 669 N N . ASP A 1 84 ? -65.348 7.263 45.146 1.00 81.81 84 ASP A N 1
ATOM 670 C CA . ASP A 1 84 ? -66.702 6.734 45.023 1.00 81.81 84 ASP A CA 1
ATOM 671 C C . ASP A 1 84 ? -67.696 7.593 45.838 1.00 81.81 84 ASP A C 1
ATOM 673 O O . ASP A 1 84 ? -67.482 7.855 47.028 1.00 81.81 84 ASP A O 1
ATOM 677 N N . PRO A 1 85 ? -68.805 8.061 45.234 1.00 76.81 85 PRO A N 1
ATOM 678 C CA . PRO A 1 85 ? -69.740 8.968 45.897 1.00 76.81 85 PRO A CA 1
ATOM 679 C C . PRO A 1 85 ? -70.535 8.332 47.047 1.00 76.81 85 PRO A C 1
ATOM 681 O O . PRO A 1 85 ? -71.203 9.071 47.767 1.00 76.81 85 PRO A O 1
ATOM 684 N N . VAL A 1 86 ? -70.510 7.004 47.204 1.00 80.56 86 VAL A N 1
ATOM 685 C CA . VAL A 1 86 ? -71.243 6.257 48.235 1.00 80.56 86 VAL A CA 1
ATOM 686 C C . VAL A 1 86 ? -70.299 5.746 49.320 1.00 80.56 86 VAL A C 1
ATOM 688 O O . VAL A 1 86 ? -70.567 5.993 50.494 1.00 80.56 86 VAL A O 1
ATOM 691 N N . SER A 1 87 ? -69.206 5.061 48.962 1.00 78.56 87 SER A N 1
ATOM 692 C CA . SER A 1 87 ? -68.286 4.489 49.962 1.00 78.56 87 SER A CA 1
ATOM 693 C C . SER A 1 87 ? -67.236 5.481 50.473 1.00 78.56 87 SER A C 1
ATOM 695 O O . SER A 1 87 ? -66.748 5.323 51.588 1.00 78.56 87 SER A O 1
ATOM 697 N N . GLN A 1 88 ? -66.946 6.535 49.698 1.00 79.88 88 GLN A N 1
ATOM 698 C CA . GLN A 1 88 ? -65.849 7.492 49.914 1.00 79.88 88 GLN A CA 1
ATOM 699 C C . GLN A 1 88 ? -64.429 6.901 49.766 1.00 79.88 88 GLN A C 1
ATOM 701 O O . GLN A 1 88 ? -63.459 7.588 50.083 1.00 79.88 88 GLN A O 1
ATOM 706 N N . ASP A 1 89 ? -64.285 5.689 49.217 1.00 82.62 89 ASP A N 1
ATOM 707 C CA . ASP A 1 89 ? -62.981 5.108 48.857 1.00 82.62 89 ASP A CA 1
ATOM 708 C C . ASP A 1 89 ? -62.456 5.648 47.512 1.00 82.62 89 ASP A C 1
ATOM 710 O O . ASP A 1 89 ? -63.226 6.073 46.645 1.00 82.62 89 ASP A O 1
ATOM 714 N N . PHE A 1 90 ? -61.139 5.583 47.292 1.00 87.25 90 PHE A N 1
ATOM 715 C CA . PHE A 1 90 ? -60.538 5.906 45.993 1.00 87.25 90 PHE A CA 1
ATOM 716 C C . PHE A 1 90 ? -60.800 4.816 44.940 1.00 87.25 90 PHE A C 1
ATOM 718 O O . PHE A 1 90 ? -60.605 3.629 45.191 1.00 87.25 90 PHE A O 1
ATOM 725 N N . MET A 1 91 ? -61.189 5.228 43.731 1.00 87.00 91 MET A N 1
ATOM 726 C CA . MET A 1 91 ? -61.563 4.331 42.633 1.00 87.00 91 MET A CA 1
ATOM 727 C C . MET A 1 91 ? -60.357 3.864 41.801 1.00 87.00 91 MET A C 1
ATOM 729 O O . MET A 1 91 ? -59.504 4.670 41.425 1.00 87.00 91 MET A O 1
ATOM 733 N N . ASP A 1 92 ? -60.341 2.578 41.430 1.00 87.06 92 ASP A N 1
ATOM 734 C CA . ASP A 1 92 ? -59.365 2.006 40.491 1.00 87.06 92 ASP A CA 1
ATOM 735 C C . ASP A 1 92 ? -59.460 2.675 39.093 1.00 87.06 92 ASP A C 1
ATOM 737 O O . ASP A 1 92 ? -60.545 2.711 38.502 1.00 87.06 92 ASP A O 1
ATOM 741 N N . PRO A 1 93 ? -58.349 3.193 38.524 1.00 87.25 93 PRO A N 1
ATOM 742 C CA . PRO A 1 93 ? -58.325 3.757 37.172 1.00 87.25 93 PRO A CA 1
ATOM 743 C C . PRO A 1 93 ? -58.524 2.697 36.079 1.00 87.25 93 PRO A C 1
ATOM 745 O O . PRO A 1 93 ? -58.058 1.568 36.199 1.00 87.25 93 PRO A O 1
ATOM 748 N N . GLU A 1 94 ? -59.137 3.078 34.956 1.00 84.50 94 GLU A N 1
ATOM 749 C CA . GLU A 1 94 ? -59.423 2.168 33.837 1.00 84.50 94 GLU A CA 1
ATOM 750 C C . GLU A 1 94 ? -58.168 1.425 33.327 1.00 84.50 94 GLU A C 1
ATOM 752 O O . GLU A 1 94 ? -57.194 2.039 32.892 1.00 84.50 94 GLU A O 1
ATOM 757 N N . GLY A 1 95 ? -58.197 0.087 33.376 1.00 88.06 95 GLY A N 1
ATOM 758 C CA . GLY A 1 95 ? -57.082 -0.785 32.975 1.00 88.06 95 GLY A CA 1
ATOM 759 C C . GLY A 1 95 ? -56.002 -1.012 34.047 1.00 88.06 95 GLY A C 1
ATOM 760 O O . GLY A 1 95 ? -55.057 -1.774 33.811 1.00 88.06 95 GLY A O 1
ATOM 761 N N . PHE A 1 96 ? -56.148 -0.403 35.226 1.00 91.00 96 PHE A N 1
ATOM 762 C CA . PHE A 1 96 ? -55.202 -0.480 36.337 1.00 91.00 96 PHE A CA 1
ATOM 763 C C . PHE A 1 96 ? -55.887 -0.883 37.649 1.00 91.00 96 PHE A C 1
ATOM 765 O O . PHE A 1 96 ? -57.108 -0.877 37.772 1.00 91.00 96 PHE A O 1
ATOM 772 N N . ARG A 1 97 ? -55.067 -1.217 38.643 1.00 92.56 97 ARG A N 1
ATOM 773 C CA . ARG A 1 97 ? -55.441 -1.325 40.053 1.00 92.56 97 ARG A CA 1
ATOM 774 C C . ARG A 1 97 ? -54.501 -0.478 40.896 1.00 92.56 97 ARG A C 1
ATOM 776 O O . ARG A 1 97 ? -53.287 -0.563 40.712 1.00 92.56 97 ARG A O 1
ATOM 783 N N . ILE A 1 98 ? -55.033 0.295 41.832 1.00 91.88 98 ILE A N 1
ATOM 784 C CA . ILE A 1 98 ? -54.251 0.955 42.876 1.00 91.88 98 ILE A CA 1
ATOM 785 C C . ILE A 1 98 ? -53.686 -0.127 43.794 1.00 91.88 98 ILE A C 1
ATOM 787 O O . ILE A 1 98 ? -54.413 -0.987 44.284 1.00 91.88 98 ILE A O 1
ATOM 791 N N . VAL A 1 99 ? -52.375 -0.091 44.017 1.00 92.19 99 VAL A N 1
ATOM 792 C CA . VAL A 1 99 ? -51.701 -0.981 44.977 1.00 92.19 99 VAL A CA 1
ATOM 793 C C . VAL A 1 99 ? -51.059 -0.214 46.126 1.00 92.19 99 VAL A C 1
ATOM 795 O O . VAL A 1 99 ? -50.786 -0.798 47.173 1.00 92.19 99 VAL A O 1
ATOM 798 N N . GLY A 1 100 ? -50.829 1.090 45.963 1.00 93.00 100 GLY A N 1
ATOM 799 C CA . GLY A 1 100 ? -50.190 1.891 46.993 1.00 93.00 100 GLY A CA 1
ATOM 800 C C . GLY A 1 100 ? -50.032 3.368 46.668 1.00 93.00 100 GLY A C 1
ATOM 801 O O . GLY A 1 100 ? -50.389 3.827 45.583 1.00 93.00 100 GLY A O 1
ATOM 802 N N . GLY A 1 101 ? -49.461 4.096 47.621 1.00 93.00 101 GLY A N 1
ATOM 803 C CA . GLY A 1 101 ? -49.076 5.499 47.481 1.00 93.00 101 GLY A CA 1
ATOM 804 C C . GLY A 1 101 ? -47.584 5.691 47.742 1.00 93.00 101 GLY A C 1
ATOM 805 O O . GLY A 1 101 ? -46.993 4.998 48.566 1.00 93.00 101 GLY A O 1
ATOM 806 N N . TRP A 1 102 ? -46.968 6.640 47.049 1.00 94.06 102 TRP A N 1
ATOM 807 C CA . TRP A 1 102 ? -45.625 7.136 47.333 1.00 94.06 102 TRP A CA 1
ATOM 808 C C . TRP A 1 102 ? -45.697 8.630 47.638 1.00 94.06 102 TRP A C 1
ATOM 810 O O . TRP A 1 102 ? -46.370 9.372 46.920 1.00 94.06 102 TRP A O 1
ATOM 820 N N . HIS A 1 103 ? -45.011 9.053 48.695 1.00 90.88 103 HIS A N 1
ATOM 821 C CA . HIS A 1 103 ? -44.957 10.427 49.185 1.00 90.88 103 HIS A CA 1
ATOM 822 C C . HIS A 1 103 ? -43.491 10.849 49.396 1.00 90.88 103 HIS A C 1
ATOM 824 O O . HIS A 1 103 ? -42.621 10.002 49.628 1.00 90.88 103 HIS A O 1
ATOM 830 N N . ALA A 1 104 ? -43.190 12.143 49.291 1.00 91.62 104 ALA A N 1
ATOM 831 C CA . ALA A 1 104 ? -41.839 12.676 49.434 1.00 91.62 104 ALA A CA 1
ATOM 832 C C . ALA A 1 104 ? -41.834 14.010 50.186 1.00 91.62 104 ALA A C 1
ATOM 834 O O . ALA A 1 104 ? -42.366 15.008 49.689 1.00 91.62 104 ALA A O 1
ATOM 835 N N . HIS A 1 105 ? -41.181 13.998 51.350 1.00 88.69 105 HIS A N 1
ATOM 836 C CA . HIS A 1 105 ? -41.149 15.111 52.288 1.00 88.69 105 HIS A CA 1
ATOM 837 C C . HIS A 1 105 ? -40.227 16.255 51.851 1.00 88.69 105 HIS A C 1
ATOM 839 O O . HIS A 1 105 ? -39.141 16.072 51.288 1.00 88.69 105 HIS A O 1
ATOM 845 N N . THR A 1 106 ? -40.663 17.468 52.170 1.00 85.75 106 THR A N 1
ATOM 846 C CA . THR A 1 106 ? -39.873 18.698 52.105 1.00 85.75 106 THR A CA 1
ATOM 847 C C . THR A 1 106 ? -38.766 18.735 53.158 1.00 85.75 106 THR A C 1
ATOM 849 O O . THR A 1 106 ? -38.829 18.076 54.196 1.00 85.75 106 THR A O 1
ATOM 852 N N . ASN A 1 107 ? -37.720 19.534 52.916 1.00 85.38 107 ASN A N 1
ATOM 853 C CA . ASN A 1 107 ? -36.693 19.760 53.936 1.00 85.38 107 ASN A CA 1
ATOM 854 C C . ASN A 1 107 ? -37.133 20.884 54.890 1.00 85.38 107 ASN A C 1
ATOM 856 O O . ASN A 1 107 ? -37.049 22.067 54.563 1.00 85.38 107 ASN A O 1
ATOM 860 N N . MET A 1 108 ? -37.587 20.488 56.077 1.00 84.81 108 MET A N 1
ATOM 861 C CA . MET A 1 108 ? -38.174 21.324 57.129 1.00 84.81 108 MET A CA 1
ATOM 862 C C . MET A 1 108 ? -37.213 21.585 58.303 1.00 84.81 108 MET A C 1
ATOM 864 O O . MET A 1 108 ? -37.650 22.037 59.362 1.00 84.81 108 MET A O 1
ATOM 868 N N . THR A 1 109 ? -35.912 21.306 58.157 1.00 86.75 109 THR A N 1
ATOM 869 C CA . THR A 1 109 ? -34.934 21.257 59.267 1.00 86.75 109 THR A CA 1
ATOM 870 C C . THR A 1 109 ? -34.961 22.501 60.165 1.00 86.75 109 THR A C 1
ATOM 872 O O . THR A 1 109 ? -34.999 22.378 61.390 1.00 86.75 109 THR A O 1
ATOM 875 N N . ASP A 1 110 ? -35.020 23.698 59.573 1.00 85.69 110 ASP A N 1
ATOM 876 C CA . ASP A 1 110 ? -35.063 24.967 60.315 1.00 85.69 110 ASP A CA 1
ATOM 877 C C . ASP A 1 110 ? -36.405 25.227 61.016 1.00 85.69 110 ASP A C 1
ATOM 879 O O . ASP A 1 110 ? -36.474 26.056 61.922 1.00 85.69 110 ASP A O 1
ATOM 883 N N . TRP A 1 111 ? -37.492 24.564 60.613 1.00 85.19 111 TRP A N 1
ATOM 884 C CA . TRP A 1 111 ? -38.776 24.606 61.317 1.00 85.19 111 TRP A CA 1
ATOM 885 C C . TRP A 1 111 ? -38.828 23.563 62.437 1.00 85.19 111 TRP A C 1
ATOM 887 O O . TRP A 1 111 ? -38.997 23.940 63.594 1.00 85.19 111 TRP A O 1
ATOM 897 N N . VAL A 1 112 ? -38.554 22.287 62.138 1.00 86.75 112 VAL A N 1
ATOM 898 C CA . VAL A 1 112 ? -38.576 21.188 63.129 1.00 86.75 112 VAL A CA 1
ATOM 899 C C . VAL A 1 112 ? -37.678 21.497 64.333 1.00 86.75 112 VAL A C 1
ATOM 901 O O . VAL A 1 112 ? -38.082 21.271 65.474 1.00 86.75 112 VAL A O 1
ATOM 904 N N . LYS A 1 113 ? -36.494 22.082 64.097 1.00 88.62 113 LYS A N 1
ATOM 905 C CA . LYS A 1 113 ? -35.547 22.489 65.149 1.00 88.62 113 LYS A CA 1
ATOM 906 C C . LYS A 1 113 ? -35.996 23.715 65.964 1.00 88.62 113 LYS A C 1
ATOM 908 O O . LYS A 1 113 ? -35.538 23.883 67.091 1.00 88.62 113 LYS A O 1
ATOM 913 N N . ARG A 1 114 ? -36.866 24.578 65.422 1.00 90.62 114 ARG A N 1
ATOM 914 C CA . ARG A 1 114 ? -37.459 25.707 66.169 1.00 90.62 114 ARG A CA 1
ATOM 915 C C . ARG A 1 114 ? -38.599 25.251 67.072 1.00 90.62 114 ARG A C 1
ATOM 917 O O . ARG A 1 114 ? -38.648 25.689 68.214 1.00 90.62 114 ARG A O 1
ATOM 924 N N . GLU A 1 115 ? -39.459 24.358 66.586 1.00 89.38 115 GLU A N 1
ATOM 925 C CA . GLU A 1 115 ? -40.548 23.790 67.394 1.00 89.38 115 GLU A CA 1
ATOM 926 C C . GLU A 1 115 ? -40.025 22.802 68.455 1.00 89.38 115 GLU A C 1
ATOM 928 O O . GLU A 1 115 ? -40.617 22.676 69.524 1.00 89.38 115 GLU A O 1
ATOM 933 N N . ASN A 1 116 ? -38.879 22.147 68.207 1.00 89.12 116 ASN A N 1
ATOM 934 C CA . ASN A 1 116 ? -38.264 21.182 69.128 1.00 89.12 116 ASN A CA 1
ATOM 935 C C . ASN A 1 116 ? -36.799 21.541 69.486 1.00 89.12 116 ASN A C 1
ATOM 937 O O . ASN A 1 116 ? -35.876 20.824 69.086 1.00 89.12 116 ASN A O 1
ATOM 941 N N . PRO A 1 117 ? -36.534 22.614 70.265 1.00 87.38 117 PRO A N 1
ATOM 942 C CA . PRO A 1 117 ? -35.167 23.078 70.548 1.00 87.38 117 PRO A CA 1
ATOM 943 C C . PRO A 1 117 ? -34.289 22.100 71.344 1.00 87.38 117 PRO A C 1
ATOM 945 O O . PRO A 1 117 ? -33.073 22.274 71.393 1.00 87.38 117 PRO A O 1
ATOM 948 N N . SER A 1 118 ? -34.891 21.102 71.997 1.00 89.06 118 SER A N 1
ATOM 949 C CA . SER A 1 118 ? -34.208 20.084 72.805 1.00 89.06 118 SER A CA 1
ATOM 950 C C . SER A 1 118 ? -33.763 18.846 72.017 1.00 89.06 118 SER A C 1
ATOM 952 O O . SER A 1 118 ? -33.046 18.015 72.573 1.00 89.06 118 SER A O 1
ATOM 954 N N . TRP A 1 119 ? -34.176 18.693 70.754 1.00 90.62 119 TRP A N 1
ATOM 955 C CA . TRP A 1 119 ? -33.843 17.521 69.937 1.00 90.62 119 TRP A CA 1
ATOM 956 C C . TRP A 1 119 ? -32.436 17.613 69.341 1.00 90.62 119 TRP A C 1
ATOM 958 O O . TRP A 1 119 ? -31.973 18.675 68.912 1.00 90.62 119 TRP A O 1
ATOM 968 N N . THR A 1 120 ? -31.756 16.469 69.256 1.00 90.81 120 THR A N 1
ATOM 969 C CA . THR A 1 120 ? -30.462 16.372 68.568 1.00 90.81 120 THR A CA 1
ATOM 970 C C . THR A 1 120 ? -30.621 16.523 67.052 1.00 90.81 120 THR A C 1
ATOM 972 O O . THR A 1 120 ? -31.698 16.323 66.490 1.00 90.81 120 THR A O 1
ATOM 975 N N . ALA A 1 121 ? -29.526 16.831 66.348 1.00 87.38 121 ALA A N 1
ATOM 976 C CA . ALA A 1 121 ? -29.541 16.898 64.885 1.00 87.38 121 ALA A CA 1
ATOM 977 C C . ALA A 1 121 ? -29.934 15.551 64.234 1.00 87.38 121 ALA A C 1
ATOM 979 O O . ALA A 1 121 ? -30.590 15.542 63.194 1.00 87.38 121 ALA A O 1
ATOM 980 N N . GLU A 1 122 ? -29.584 14.421 64.860 1.00 87.25 122 GLU A N 1
ATOM 981 C CA . GLU A 1 122 ? -30.012 13.081 64.428 1.00 87.25 122 GLU A CA 1
ATOM 982 C C . GLU A 1 122 ? -31.524 12.888 64.563 1.00 87.25 122 GLU A C 1
ATOM 984 O O . GLU A 1 122 ? -32.145 12.326 63.670 1.00 87.25 122 GLU A O 1
ATOM 989 N N . GLU A 1 123 ? -32.130 13.372 65.649 1.00 89.94 123 GLU A N 1
ATOM 990 C CA . GLU A 1 123 ? -33.574 13.266 65.892 1.00 89.94 123 GLU A CA 1
ATOM 991 C C . GLU A 1 123 ? -34.379 14.175 64.963 1.00 89.94 123 GLU A C 1
ATOM 993 O O . GLU A 1 123 ? -35.376 13.731 64.398 1.00 89.94 123 GLU A O 1
ATOM 998 N N . VAL A 1 124 ? -33.898 15.399 64.717 1.00 90.19 124 VAL A N 1
ATOM 999 C CA . VAL A 1 124 ? -34.468 16.314 63.713 1.00 90.19 124 VAL A CA 1
ATOM 1000 C C . VAL A 1 124 ? -34.356 15.739 62.295 1.00 90.19 124 VAL A C 1
ATOM 1002 O O . VAL A 1 124 ? -35.256 15.952 61.484 1.00 90.19 124 VAL A O 1
ATOM 1005 N N . THR A 1 125 ? -33.284 15.004 61.978 1.00 89.06 125 THR A N 1
ATOM 1006 C CA . THR A 1 125 ? -33.138 14.335 60.671 1.00 89.06 125 THR A CA 1
ATOM 1007 C C . THR A 1 125 ? -34.065 13.120 60.578 1.00 89.06 125 THR A C 1
ATOM 1009 O O . THR A 1 125 ? -34.865 13.038 59.652 1.00 89.06 125 THR A O 1
ATOM 1012 N N . ALA A 1 126 ? -34.028 12.225 61.571 1.00 89.44 126 ALA A N 1
ATOM 1013 C CA . ALA A 1 126 ? -34.856 11.022 61.624 1.00 89.44 126 ALA A CA 1
ATOM 1014 C C . ALA A 1 126 ? -36.357 11.345 61.547 1.00 89.44 126 ALA A C 1
ATOM 1016 O O . ALA A 1 126 ? -37.075 10.692 60.801 1.00 89.44 126 ALA A O 1
ATOM 1017 N N . PHE A 1 127 ? -36.822 12.392 62.239 1.00 90.12 127 PHE A N 1
ATOM 1018 C CA . PHE A 1 127 ? -38.231 12.795 62.209 1.00 90.12 127 PHE A CA 1
ATOM 1019 C C . PHE A 1 127 ? -38.690 13.238 60.813 1.00 90.12 127 PHE A C 1
ATOM 1021 O O . PHE A 1 127 ? -39.786 12.887 60.398 1.00 90.12 127 PHE A O 1
ATOM 1028 N N . GLN A 1 128 ? -37.842 13.947 60.060 1.00 87.88 128 GLN A N 1
ATOM 1029 C CA . GLN A 1 128 ? -38.126 14.321 58.666 1.00 87.88 128 GLN A CA 1
ATOM 1030 C C . GLN A 1 128 ? -37.998 13.142 57.686 1.00 87.88 128 GLN A C 1
ATOM 1032 O O . GLN A 1 128 ? -38.566 13.181 56.599 1.00 87.88 128 GLN A O 1
ATOM 1037 N N . GLY A 1 129 ? -37.239 12.105 58.047 1.00 88.94 129 GLY A N 1
ATOM 1038 C CA . GLY A 1 129 ? -37.112 10.858 57.291 1.00 88.94 129 GLY A CA 1
ATOM 1039 C C . GLY A 1 129 ? -38.180 9.808 57.626 1.00 88.94 129 GLY A C 1
ATOM 1040 O O . GLY A 1 129 ? -38.020 8.654 57.230 1.00 88.94 129 GLY A O 1
ATOM 1041 N N . PHE A 1 130 ? -39.231 10.164 58.376 1.00 92.69 130 PHE A N 1
ATOM 1042 C CA . PHE A 1 130 ? -40.266 9.247 58.864 1.00 92.69 130 PHE A CA 1
ATOM 1043 C C . PHE A 1 130 ? -41.676 9.806 58.655 1.00 92.69 130 PHE A C 1
ATOM 1045 O O . PHE A 1 130 ? -41.861 11.012 58.557 1.00 92.69 130 PHE A O 1
ATOM 1052 N N . TYR A 1 131 ? -42.673 8.917 58.621 1.00 93.19 131 TYR A N 1
ATOM 1053 C CA . TYR A 1 131 ? -44.080 9.270 58.416 1.00 93.19 131 TYR A CA 1
ATOM 1054 C C . TYR A 1 131 ? -44.580 10.288 59.449 1.00 93.19 131 TYR A C 1
ATOM 1056 O O . TYR A 1 131 ? -44.471 10.065 60.662 1.00 93.19 131 TYR A O 1
ATOM 1064 N N . SER A 1 132 ? -45.170 11.378 58.963 1.00 90.44 132 SER A N 1
ATOM 1065 C CA . SER A 1 132 ? -45.780 12.432 59.775 1.00 90.44 132 SER A CA 1
ATOM 1066 C C . SER A 1 132 ? -47.166 12.023 60.306 1.00 90.44 132 SER A C 1
ATOM 1068 O O . SER A 1 132 ? -47.766 11.056 59.831 1.00 90.44 132 SER A O 1
ATOM 1070 N N . GLU A 1 133 ? -47.719 12.756 61.283 1.00 90.06 133 GLU A N 1
ATOM 1071 C CA . GLU A 1 133 ? -49.073 12.467 61.791 1.00 90.06 133 GLU A CA 1
ATOM 1072 C C . GLU A 1 133 ? -50.141 12.489 60.670 1.00 90.06 133 GLU A C 1
ATOM 1074 O O . GLU A 1 133 ? -50.958 11.564 60.638 1.00 90.06 133 GLU A O 1
ATOM 1079 N N . PRO A 1 134 ? -50.138 13.453 59.715 1.00 88.88 134 PRO A N 1
ATOM 1080 C CA . PRO A 1 134 ? -50.979 13.387 58.519 1.00 88.88 134 PRO A CA 1
ATOM 1081 C C . PRO A 1 134 ? -50.833 12.097 57.704 1.00 88.88 134 PRO A C 1
ATOM 1083 O O . PRO A 1 134 ? -51.855 11.533 57.312 1.00 88.88 134 PRO A O 1
ATOM 1086 N N . ASP A 1 135 ? -49.608 11.602 57.477 1.00 89.19 135 ASP A N 1
ATOM 1087 C CA . ASP A 1 135 ? -49.399 10.350 56.736 1.00 89.19 135 ASP A CA 1
ATOM 1088 C C . ASP A 1 135 ? -50.029 9.174 57.477 1.00 89.19 135 ASP A C 1
ATOM 1090 O O . ASP A 1 135 ? -50.794 8.422 56.884 1.00 89.19 135 ASP A O 1
ATOM 1094 N N . ILE A 1 136 ? -49.761 9.031 58.780 1.00 91.44 136 ILE A N 1
ATOM 1095 C CA . ILE A 1 136 ? -50.305 7.935 59.600 1.00 91.44 136 ILE A CA 1
ATOM 1096 C C . ILE A 1 136 ? -51.841 7.972 59.609 1.00 91.44 136 ILE A C 1
ATOM 1098 O O . ILE A 1 136 ? -52.492 6.928 59.515 1.00 91.44 136 ILE A O 1
ATOM 1102 N N . ILE A 1 137 ? -52.433 9.168 59.679 1.00 89.94 137 ILE A N 1
ATOM 1103 C CA . ILE A 1 137 ? -53.888 9.347 59.623 1.00 89.94 137 ILE A CA 1
ATOM 1104 C C . ILE A 1 137 ? -54.453 8.894 58.265 1.00 89.94 137 ILE A C 1
ATOM 1106 O O . ILE A 1 137 ? -55.451 8.172 58.249 1.00 89.94 137 ILE A O 1
ATOM 1110 N N . ILE A 1 138 ? -53.819 9.268 57.148 1.00 87.12 138 ILE A N 1
ATOM 1111 C CA . ILE A 1 138 ? -54.241 8.877 55.790 1.00 87.12 138 ILE A CA 1
ATOM 1112 C C . ILE A 1 138 ? -54.036 7.371 55.563 1.00 87.12 138 ILE A C 1
ATOM 1114 O O . ILE A 1 138 ? -54.969 6.690 55.141 1.00 87.12 138 ILE A O 1
ATOM 1118 N N . ILE A 1 139 ? -52.864 6.834 55.924 1.00 89.56 139 ILE A N 1
ATOM 1119 C CA . ILE A 1 139 ? -52.501 5.411 55.812 1.00 89.56 139 ILE A CA 1
ATOM 1120 C C . ILE A 1 139 ? -53.609 4.526 56.383 1.00 89.56 139 ILE A C 1
ATOM 1122 O O . ILE A 1 139 ? -54.060 3.614 55.699 1.00 89.56 139 ILE A O 1
ATOM 1126 N N . PHE A 1 140 ? -54.087 4.796 57.604 1.00 89.75 140 PHE A N 1
ATOM 1127 C CA . PHE A 1 140 ? -55.096 3.942 58.241 1.00 89.75 140 PHE A CA 1
ATOM 1128 C C . PHE A 1 140 ? -56.551 4.282 57.893 1.00 89.75 140 PHE A C 1
ATOM 1130 O O . PHE A 1 140 ? -57.418 3.421 58.087 1.00 89.75 140 PHE A O 1
ATOM 1137 N N . GLN A 1 141 ? -56.835 5.472 57.352 1.00 85.88 141 GLN A N 1
ATOM 1138 C CA . GLN A 1 141 ? -58.114 5.735 56.684 1.00 85.88 141 GLN A CA 1
ATOM 1139 C C . GLN A 1 141 ? -58.242 4.860 55.436 1.00 85.88 141 GLN A C 1
ATOM 1141 O O . GLN A 1 141 ? -59.133 4.014 55.363 1.00 85.88 141 GLN A O 1
ATOM 1146 N N . ASP A 1 142 ? -57.288 5.002 54.519 1.00 84.25 142 ASP A N 1
ATOM 1147 C CA . ASP A 1 142 ? -57.427 4.558 53.132 1.00 84.25 142 ASP A CA 1
ATOM 1148 C C . ASP A 1 142 ? -56.753 3.187 52.884 1.00 84.25 142 ASP A C 1
ATOM 1150 O O . ASP A 1 142 ? -56.620 2.744 51.741 1.00 84.25 142 ASP A O 1
ATOM 1154 N N . ARG A 1 143 ? -56.375 2.469 53.961 1.00 81.25 143 ARG A N 1
ATOM 1155 C CA . ARG A 1 143 ? -55.719 1.132 53.985 1.00 81.25 143 ARG A CA 1
ATOM 1156 C C . ARG A 1 143 ? -56.449 0.005 53.244 1.00 81.25 143 ARG A C 1
ATOM 1158 O O . ARG A 1 143 ? -55.928 -1.108 53.143 1.00 81.25 143 ARG A O 1
ATOM 1165 N N . HIS A 1 144 ? -57.673 0.248 52.786 1.00 80.56 144 HIS A N 1
ATOM 1166 C CA . HIS A 1 144 ? -58.398 -0.680 51.919 1.00 80.56 144 HIS A CA 1
ATOM 1167 C C . HIS A 1 144 ? -57.907 -0.584 50.471 1.00 80.56 144 HIS A C 1
ATOM 1169 O O . HIS A 1 144 ? -57.730 -1.625 49.842 1.00 80.56 144 HIS A O 1
ATOM 1175 N N . GLN A 1 145 ? -57.563 0.624 50.004 1.00 83.12 145 GLN A N 1
ATOM 1176 C CA . GLN A 1 145 ? -57.012 0.873 48.667 1.00 83.12 145 GLN A CA 1
ATOM 1177 C C . GLN A 1 145 ? -55.476 0.993 48.673 1.00 83.12 145 GLN A C 1
ATOM 1179 O O . GLN A 1 145 ? -54.796 0.425 47.818 1.00 83.12 145 GLN A O 1
ATOM 1184 N N . PHE A 1 146 ? -54.895 1.682 49.661 1.00 86.31 146 PHE A N 1
ATOM 1185 C CA . PHE A 1 146 ? -53.441 1.806 49.808 1.00 86.31 146 PHE A CA 1
ATOM 1186 C C . PHE A 1 146 ? -52.867 0.663 50.657 1.00 86.31 146 PHE A C 1
ATOM 1188 O O . PHE A 1 146 ? -52.564 0.826 51.839 1.00 86.31 146 PHE A O 1
ATOM 1195 N N . LYS A 1 147 ? -52.702 -0.515 50.039 1.00 89.19 147 LYS A N 1
ATOM 1196 C CA . LYS A 1 147 ? -52.144 -1.711 50.702 1.00 89.19 147 LYS A CA 1
ATOM 1197 C C . LYS A 1 147 ? -50.632 -1.664 50.942 1.00 89.19 147 LYS A C 1
ATOM 1199 O O . LYS A 1 147 ? -50.124 -2.420 51.766 1.00 89.19 147 LYS A O 1
ATOM 1204 N N . VAL A 1 148 ? -49.917 -0.751 50.291 1.00 93.25 148 VAL A N 1
ATOM 1205 C CA . VAL A 1 148 ? -48.562 -0.347 50.684 1.00 93.25 148 VAL A CA 1
ATOM 1206 C C . VAL A 1 148 ? -48.395 1.161 50.516 1.00 93.25 148 VAL A C 1
ATOM 1208 O O . VAL A 1 148 ? -48.866 1.741 49.539 1.00 93.25 148 VAL A O 1
ATOM 1211 N N . VAL A 1 149 ? -47.715 1.809 51.455 1.00 94.31 149 VAL A N 1
ATOM 1212 C CA . VAL A 1 149 ? -47.358 3.228 51.366 1.00 94.31 149 VAL A CA 1
ATOM 1213 C C . VAL A 1 149 ? -45.844 3.372 51.489 1.00 94.31 149 VAL A C 1
ATOM 1215 O O . VAL A 1 149 ? -45.188 2.589 52.174 1.00 94.31 149 VAL A O 1
ATOM 1218 N N . TYR A 1 150 ? -45.279 4.339 50.773 1.00 95.94 150 TYR A N 1
ATOM 1219 C CA . TYR A 1 150 ? -43.847 4.606 50.732 1.00 95.94 150 TYR A CA 1
ATOM 1220 C C . TYR A 1 150 ? -43.557 6.074 51.010 1.00 95.94 150 TYR A C 1
ATOM 1222 O O . TYR A 1 150 ? -44.291 6.949 50.549 1.00 95.94 150 TYR A O 1
ATOM 1230 N N . LEU A 1 151 ? -42.435 6.333 51.678 1.00 94.19 151 LEU A N 1
ATOM 1231 C CA . LEU A 1 151 ? -41.975 7.678 52.005 1.00 94.19 151 LEU A CA 1
ATOM 1232 C C . LEU A 1 151 ? -40.526 7.889 51.582 1.00 94.19 151 LEU A C 1
ATOM 1234 O O . LEU A 1 151 ? -39.648 7.114 51.962 1.00 94.19 151 LEU A O 1
ATOM 1238 N N . SER A 1 152 ? -40.274 8.974 50.855 1.00 93.69 152 SER A N 1
ATOM 1239 C CA . SER A 1 152 ? -38.932 9.514 50.632 1.00 93.69 152 SER A CA 1
ATOM 1240 C C . SER A 1 152 ? -38.659 10.647 51.615 1.00 93.69 152 SER A C 1
ATOM 1242 O O . SER A 1 152 ? -39.322 11.682 51.557 1.00 93.69 152 SER A O 1
ATOM 1244 N N . GLY A 1 153 ? -37.669 10.468 52.486 1.00 89.81 153 GLY A N 1
ATOM 1245 C CA . GLY A 1 153 ? -37.161 11.540 53.335 1.00 89.81 153 GLY A CA 1
ATOM 1246 C C . GLY A 1 153 ? -36.268 12.520 52.553 1.00 89.81 153 GLY A C 1
ATOM 1247 O O . GLY A 1 153 ? -35.620 12.123 51.576 1.00 89.81 153 GLY A O 1
ATOM 1248 N N . PRO A 1 154 ? -36.167 13.793 52.984 1.00 87.06 154 PRO A N 1
ATOM 1249 C CA . PRO A 1 154 ? -35.301 14.810 52.371 1.00 87.06 154 PRO A CA 1
ATOM 1250 C C . PRO A 1 154 ? -33.800 14.575 52.647 1.00 87.06 154 PRO A C 1
ATOM 1252 O O . PRO A 1 154 ? -32.952 15.371 52.242 1.00 87.06 154 PRO A O 1
ATOM 1255 N N . ASP A 1 155 ? -33.485 13.510 53.380 1.00 84.56 155 ASP A N 1
ATOM 1256 C CA . ASP A 1 155 ? -32.178 13.027 53.821 1.00 84.56 155 ASP A CA 1
ATOM 1257 C C . ASP A 1 155 ? -31.637 11.860 52.966 1.00 84.56 155 ASP A C 1
ATOM 1259 O O . ASP A 1 155 ? -30.452 11.539 53.055 1.00 84.56 155 ASP A O 1
ATOM 1263 N N . GLY A 1 156 ? -32.486 11.239 52.136 1.00 87.38 156 GLY A N 1
ATOM 1264 C CA . GLY A 1 156 ? -32.182 10.008 51.396 1.00 87.38 156 GLY A CA 1
ATOM 1265 C C . GLY A 1 156 ? -32.690 8.718 52.057 1.00 87.38 156 GLY A C 1
ATOM 1266 O O . GLY A 1 156 ? -32.406 7.630 51.556 1.00 87.38 156 GLY A O 1
ATOM 1267 N N . THR A 1 157 ? -33.453 8.808 53.151 1.00 92.06 157 THR A N 1
ATOM 1268 C CA . THR A 1 157 ? -34.205 7.666 53.689 1.00 92.06 157 THR A CA 1
ATOM 1269 C C . THR A 1 157 ? -35.328 7.286 52.718 1.00 92.06 157 THR A C 1
ATOM 1271 O O . THR A 1 157 ? -36.000 8.154 52.155 1.00 92.06 157 THR A O 1
ATOM 1274 N N . LEU A 1 158 ? -35.558 5.984 52.523 1.00 94.69 158 LEU A N 1
ATOM 1275 C CA . LEU A 1 158 ? -36.675 5.467 51.731 1.00 94.69 158 LEU A CA 1
ATOM 1276 C C . LEU A 1 158 ? -37.386 4.361 52.510 1.00 94.69 158 LEU A C 1
ATOM 1278 O O . LEU A 1 158 ? -36.870 3.246 52.632 1.00 94.69 158 LEU A O 1
ATOM 1282 N N . LEU A 1 159 ? -38.568 4.677 53.037 1.00 95.56 159 LEU A N 1
ATOM 1283 C CA . LEU A 1 159 ? -39.392 3.759 53.818 1.00 95.56 159 LEU A CA 1
ATOM 1284 C C . LEU A 1 159 ? -40.488 3.119 52.967 1.00 95.56 159 LEU A C 1
ATOM 1286 O O . LEU A 1 159 ? -40.990 3.704 52.008 1.00 95.56 159 LEU A O 1
ATOM 1290 N N . LYS A 1 160 ? -40.900 1.935 53.407 1.00 96.38 160 LYS A N 1
ATOM 1291 C CA . LYS A 1 160 ? -42.066 1.178 52.961 1.00 96.38 160 LYS A CA 1
ATOM 1292 C C . LYS A 1 160 ? -42.852 0.753 54.197 1.00 96.38 160 LYS A C 1
ATOM 1294 O O . LYS A 1 160 ? -42.260 0.249 55.151 1.00 96.38 160 LYS A O 1
ATOM 1299 N N . PHE A 1 161 ? -44.159 0.961 54.194 1.00 96.00 161 PHE A N 1
ATOM 1300 C CA . PHE A 1 161 ? -45.058 0.538 55.258 1.00 96.00 161 PHE A CA 1
ATOM 1301 C C . PHE A 1 161 ? -46.268 -0.185 54.668 1.00 96.00 161 PHE A C 1
ATOM 1303 O O . PHE A 1 161 ? -46.961 0.335 53.795 1.00 96.00 161 PHE A O 1
ATOM 1310 N N . GLU A 1 162 ? -46.511 -1.397 55.149 1.00 94.81 162 GLU A N 1
ATOM 1311 C CA . GLU A 1 162 ? -47.688 -2.199 54.814 1.00 94.81 162 GLU A CA 1
ATOM 1312 C C . GLU A 1 162 ? -48.561 -2.259 56.079 1.00 94.81 162 GLU A C 1
ATOM 1314 O O . GLU A 1 162 ? -48.156 -2.931 57.033 1.00 94.81 162 GLU A O 1
ATOM 1319 N N . PRO A 1 163 ? -49.687 -1.522 56.160 1.00 92.31 163 PRO A N 1
ATOM 1320 C CA . PRO A 1 163 ? -50.537 -1.520 57.350 1.00 92.31 163 PRO A CA 1
ATOM 1321 C C . PRO A 1 163 ? -51.126 -2.911 57.600 1.00 92.31 163 PRO A C 1
ATOM 1323 O O . PRO A 1 163 ? -51.440 -3.632 56.652 1.00 92.31 163 PRO A O 1
ATOM 1326 N N . ASP A 1 164 ? -51.308 -3.283 58.868 1.00 88.56 164 ASP A N 1
ATOM 1327 C CA . ASP A 1 164 ? -52.066 -4.492 59.190 1.00 88.56 164 ASP A CA 1
ATOM 1328 C C . ASP A 1 164 ? -53.583 -4.303 58.961 1.00 88.56 164 ASP A C 1
ATOM 1330 O O . ASP A 1 164 ? -54.106 -3.186 58.897 1.00 88.56 164 ASP A O 1
ATOM 1334 N N . ASP A 1 165 ? -54.310 -5.416 58.824 1.00 83.50 165 ASP A N 1
ATOM 1335 C CA . ASP A 1 165 ? -55.772 -5.409 58.670 1.00 83.50 165 ASP A CA 1
ATOM 1336 C C . ASP A 1 165 ? -56.517 -5.281 60.027 1.00 83.50 165 ASP A C 1
ATOM 1338 O O . ASP A 1 165 ? -57.725 -5.520 60.099 1.00 83.50 165 ASP A O 1
ATOM 1342 N N . SER A 1 166 ? -55.839 -4.904 61.123 1.00 86.50 166 SER A N 1
ATOM 1343 C CA . SER A 1 166 ? -56.467 -4.726 62.441 1.00 86.50 166 SER A CA 1
ATOM 1344 C C . SER A 1 166 ? -57.201 -3.379 62.573 1.00 86.50 166 SER A C 1
ATOM 1346 O O . SER A 1 166 ? -57.121 -2.486 61.723 1.00 86.50 166 SER A O 1
ATOM 1348 N N . THR A 1 167 ? -57.939 -3.200 63.675 1.00 87.38 167 THR A N 1
ATOM 1349 C CA . THR A 1 167 ? -58.511 -1.888 64.026 1.00 87.38 167 THR A CA 1
ATOM 1350 C C . THR A 1 167 ? -57.509 -0.977 64.733 1.00 87.38 167 THR A C 1
ATOM 1352 O O . THR A 1 167 ? -57.709 0.235 64.725 1.00 87.38 167 THR A O 1
ATOM 1355 N N . ALA A 1 168 ? -56.420 -1.513 65.299 1.00 89.44 168 ALA A N 1
ATOM 1356 C CA . ALA A 1 168 ? -55.525 -0.769 66.185 1.00 89.44 168 ALA A CA 1
ATOM 1357 C C . ALA A 1 168 ? -54.883 0.445 65.493 1.00 89.44 168 ALA A C 1
ATOM 1359 O O . ALA A 1 168 ? -54.753 1.505 66.109 1.00 89.44 168 ALA A O 1
ATOM 1360 N N . GLY A 1 169 ? -54.559 0.326 64.200 1.00 89.06 169 GLY A N 1
ATOM 1361 C CA . GLY A 1 169 ? -54.061 1.441 63.392 1.00 89.06 169 GLY A CA 1
ATOM 1362 C C . GLY A 1 169 ? -55.118 2.518 63.137 1.00 89.06 169 GLY A C 1
ATOM 1363 O O . GLY A 1 169 ? -54.844 3.709 63.279 1.00 89.06 169 GLY A O 1
ATOM 1364 N N . ALA A 1 170 ? -56.362 2.118 62.859 1.00 87.62 170 ALA A N 1
ATOM 1365 C CA . ALA A 1 170 ? -57.484 3.046 62.695 1.00 87.62 170 ALA A CA 1
ATOM 1366 C C . ALA A 1 170 ? -57.863 3.745 64.016 1.00 87.62 170 ALA A C 1
ATOM 1368 O O . ALA A 1 170 ? -58.251 4.916 64.013 1.00 87.62 170 ALA A O 1
ATOM 1369 N N . ASP A 1 171 ? -57.717 3.058 65.151 1.00 91.88 171 ASP A N 1
ATOM 1370 C CA . ASP A 1 171 ? -57.914 3.630 66.482 1.00 91.88 171 ASP A CA 1
ATOM 1371 C C . ASP A 1 171 ? -56.768 4.593 66.864 1.00 91.88 171 ASP A C 1
ATOM 1373 O O . ASP A 1 171 ? -57.032 5.660 67.423 1.00 91.88 171 ASP A O 1
ATOM 1377 N N . TYR A 1 172 ? -55.515 4.295 66.485 1.00 93.06 172 TYR A N 1
ATOM 1378 C CA . TYR A 1 172 ? -54.376 5.215 66.639 1.00 93.06 172 TYR A CA 1
ATOM 1379 C C . TYR A 1 172 ? -54.523 6.471 65.766 1.00 93.06 172 TYR A C 1
ATOM 1381 O O . TYR A 1 172 ? -54.370 7.586 66.264 1.00 93.06 172 TYR A O 1
ATOM 1389 N N . ALA A 1 173 ? -54.927 6.325 64.501 1.00 90.38 173 ALA A N 1
ATOM 1390 C CA . ALA A 1 173 ? -55.242 7.453 63.621 1.00 90.38 173 ALA A CA 1
ATOM 1391 C C . ALA A 1 173 ? -56.393 8.324 64.164 1.00 90.38 173 ALA A C 1
ATOM 1393 O O . ALA A 1 173 ? -56.354 9.552 64.053 1.00 90.38 173 ALA A O 1
ATOM 1394 N N . ARG A 1 174 ? -57.402 7.717 64.810 1.00 90.44 174 ARG A N 1
ATOM 1395 C CA . ARG A 1 174 ? -58.473 8.454 65.506 1.00 90.44 174 ARG A CA 1
ATOM 1396 C C . ARG A 1 174 ? -57.949 9.199 66.738 1.00 90.44 174 ARG A C 1
ATOM 1398 O O . ARG A 1 174 ? -58.356 10.335 66.968 1.00 90.44 174 ARG A O 1
ATOM 1405 N N . TRP A 1 175 ? -57.044 8.587 67.505 1.00 92.94 175 TRP A N 1
ATOM 1406 C CA . TRP A 1 175 ? -56.394 9.209 68.664 1.00 92.94 175 TRP A CA 1
ATOM 1407 C C . TRP A 1 175 ? -55.522 10.411 68.261 1.00 92.94 175 TRP A C 1
ATOM 1409 O O . TRP A 1 175 ? -55.672 11.473 68.867 1.00 92.94 175 TRP A O 1
ATOM 1419 N N . LEU A 1 176 ? -54.718 10.287 67.193 1.00 91.69 176 LEU A N 1
ATOM 1420 C CA . LEU A 1 176 ? -53.933 11.386 66.610 1.00 91.69 176 LEU A CA 1
ATOM 1421 C C . LEU A 1 176 ? -54.844 12.541 66.164 1.00 91.69 176 LEU A C 1
ATOM 1423 O O . LEU A 1 176 ? -54.699 13.669 66.635 1.00 91.69 176 LEU A O 1
ATOM 1427 N N . ARG A 1 177 ? -55.844 12.254 65.315 1.00 89.75 177 ARG A N 1
ATOM 1428 C CA . ARG A 1 177 ? -56.770 13.268 64.775 1.00 89.75 177 ARG A CA 1
ATOM 1429 C C . ARG A 1 177 ? -57.506 14.043 65.872 1.00 89.75 177 ARG A C 1
ATOM 1431 O O . ARG A 1 177 ? -57.726 15.243 65.728 1.00 89.75 177 ARG A O 1
ATOM 1438 N N . ASN A 1 178 ? -57.869 13.365 66.960 1.00 90.31 178 ASN A N 1
ATOM 1439 C CA . ASN A 1 178 ? -58.614 13.952 68.072 1.00 90.31 178 ASN A CA 1
ATOM 1440 C C . ASN A 1 178 ? -57.713 14.520 69.190 1.00 90.31 178 ASN A C 1
ATOM 1442 O O . ASN A 1 178 ? -58.252 15.026 70.172 1.00 90.31 178 ASN A O 1
ATOM 1446 N N . ARG A 1 179 ? -56.376 14.431 69.067 1.00 85.50 179 ARG A N 1
ATOM 1447 C CA . ARG A 1 179 ? -55.388 14.805 70.103 1.00 85.50 179 ARG A CA 1
ATOM 1448 C C . ARG A 1 179 ? -55.715 14.215 71.483 1.00 85.50 179 ARG A C 1
ATOM 1450 O O . ARG A 1 179 ? -55.812 14.932 72.478 1.00 85.50 179 ARG A O 1
ATOM 1457 N N . GLY A 1 180 ? -55.939 12.901 71.528 1.00 84.19 180 GLY A N 1
ATOM 1458 C CA . GLY A 1 180 ? -56.280 12.197 72.766 1.00 84.19 180 GLY A CA 1
ATOM 1459 C C . GLY A 1 180 ? -55.156 12.216 73.814 1.00 84.19 180 GLY A C 1
ATOM 1460 O O . GLY A 1 180 ? -53.981 12.351 73.487 1.00 84.19 180 GLY A O 1
ATOM 1461 N N . GLY A 1 181 ? -55.513 12.030 75.089 1.00 86.88 181 GLY A N 1
ATOM 1462 C CA . GLY A 1 181 ? -54.539 11.922 76.183 1.00 86.88 181 GLY A CA 1
ATOM 1463 C C . GLY A 1 181 ? -53.650 10.675 76.077 1.00 86.88 181 GLY A C 1
ATOM 1464 O O . GLY A 1 181 ? -54.050 9.663 75.491 1.00 86.88 181 GLY A O 1
ATOM 1465 N N . PHE A 1 182 ? -52.450 10.740 76.663 1.00 87.75 182 PHE A N 1
ATOM 1466 C CA . PHE A 1 182 ? -51.463 9.651 76.634 1.00 87.75 182 PHE A CA 1
ATOM 1467 C C . PHE A 1 182 ? -51.849 8.427 77.481 1.00 87.75 182 PHE A C 1
ATOM 1469 O O . PHE A 1 182 ? -51.324 7.346 77.240 1.00 87.75 182 PHE A O 1
ATOM 1476 N N . ASP A 1 183 ? -52.822 8.557 78.387 1.00 84.50 183 ASP A N 1
ATOM 1477 C CA . ASP A 1 183 ? -53.397 7.442 79.160 1.00 84.50 183 ASP A CA 1
ATOM 1478 C C . ASP A 1 183 ? -54.273 6.498 78.304 1.00 84.50 183 ASP A C 1
ATOM 1480 O O . ASP A 1 183 ? -54.762 5.470 78.773 1.00 84.50 183 ASP A O 1
ATOM 1484 N N . SER A 1 184 ? -54.498 6.845 77.031 1.00 86.06 184 SER A N 1
ATOM 1485 C CA . SER A 1 184 ? -55.210 6.018 76.055 1.00 86.06 184 SER A CA 1
ATOM 1486 C C . SER A 1 184 ? -54.409 4.758 75.688 1.00 86.06 184 SER A C 1
ATOM 1488 O O . SER A 1 184 ? -53.250 4.883 75.285 1.00 86.06 184 SER A O 1
ATOM 1490 N N . PRO A 1 185 ? -55.021 3.554 75.647 1.00 82.81 185 PRO A N 1
ATOM 1491 C CA . PRO A 1 185 ? -54.346 2.340 75.163 1.00 82.81 185 PRO A CA 1
ATOM 1492 C C . PRO A 1 185 ? -53.924 2.439 73.684 1.00 82.81 185 PRO A C 1
ATOM 1494 O O . PRO A 1 185 ? -53.073 1.685 73.207 1.00 82.81 185 PRO A O 1
ATOM 1497 N N . HIS A 1 186 ? -54.490 3.392 72.939 1.00 88.19 186 HIS A N 1
ATOM 1498 C CA . HIS A 1 186 ? -54.137 3.645 71.547 1.00 88.19 186 HIS A CA 1
ATOM 1499 C C . HIS A 1 186 ? -52.926 4.577 71.386 1.00 88.19 186 HIS A C 1
ATOM 1501 O O . HIS A 1 186 ? -52.370 4.608 70.295 1.00 88.19 186 HIS A O 1
ATOM 1507 N N . ALA A 1 187 ? -52.472 5.280 72.430 1.00 87.44 187 ALA A N 1
ATOM 1508 C CA . ALA A 1 187 ? -51.366 6.240 72.352 1.00 87.44 187 ALA A CA 1
ATOM 1509 C C . ALA A 1 187 ? -49.989 5.595 72.062 1.00 87.44 187 ALA A C 1
ATOM 1511 O O . ALA A 1 187 ? -49.810 4.374 72.147 1.00 87.44 187 ALA A O 1
ATOM 1512 N N . HIS A 1 188 ? -48.998 6.435 71.746 1.00 90.50 188 HIS A N 1
ATOM 1513 C CA . HIS A 1 188 ? -47.570 6.114 71.887 1.00 90.50 188 HIS A CA 1
ATOM 1514 C C . HIS A 1 188 ? -47.042 6.630 73.240 1.00 90.50 188 HIS A C 1
ATOM 1516 O O . HIS A 1 188 ? -47.722 7.394 73.918 1.00 90.50 188 HIS A O 1
ATOM 1522 N N . SER A 1 189 ? -45.822 6.260 73.647 1.00 87.62 189 SER A N 1
ATOM 1523 C CA . SER A 1 189 ? -45.275 6.565 74.988 1.00 87.62 189 SER A CA 1
ATOM 1524 C C . SER A 1 189 ? -44.873 8.034 75.238 1.00 87.62 189 SER A C 1
ATOM 1526 O O . SER A 1 189 ? -43.985 8.297 76.046 1.00 87.62 189 SER A O 1
ATOM 1528 N N . GLY A 1 190 ? -45.430 9.000 74.498 1.00 84.06 190 GLY A N 1
ATOM 1529 C CA . GLY A 1 190 ? -45.060 10.425 74.546 1.00 84.06 190 GLY A CA 1
ATOM 1530 C C . GLY A 1 190 ? -43.653 10.760 74.024 1.00 84.06 190 GLY A C 1
ATOM 1531 O O . GLY A 1 190 ? -43.376 11.905 73.686 1.00 84.06 190 GLY A O 1
ATOM 1532 N N . THR A 1 191 ? -42.766 9.769 73.901 1.00 89.44 191 THR A N 1
ATOM 1533 C CA . THR A 1 191 ? -41.411 9.929 73.357 1.00 89.44 191 THR A CA 1
ATOM 1534 C C . THR A 1 191 ? -41.374 9.770 71.835 1.00 89.44 191 THR A C 1
ATOM 1536 O O . THR A 1 191 ? -42.179 9.041 71.249 1.00 89.44 191 THR A O 1
ATOM 1539 N N . LEU A 1 192 ? -40.373 10.393 71.203 1.00 88.06 192 LEU A N 1
ATOM 1540 C CA . LEU A 1 192 ? -40.104 10.287 69.765 1.00 88.06 192 LEU A CA 1
ATOM 1541 C C . LEU A 1 192 ? -39.754 8.846 69.338 1.00 88.06 192 LEU A C 1
ATOM 1543 O O . LEU A 1 192 ? -40.236 8.366 68.318 1.00 88.06 192 LEU A O 1
ATOM 1547 N N . ALA A 1 193 ? -38.991 8.113 70.157 1.00 89.38 193 ALA A N 1
ATOM 1548 C CA . ALA A 1 193 ? -38.732 6.688 69.926 1.00 89.38 193 ALA A CA 1
ATOM 1549 C C . ALA A 1 193 ? -40.026 5.854 70.002 1.00 89.38 193 ALA A C 1
ATOM 1551 O O . ALA A 1 193 ? -40.268 5.006 69.143 1.00 89.38 193 ALA A O 1
ATOM 1552 N N . GLY A 1 194 ? -40.892 6.149 70.978 1.00 90.75 194 GLY A N 1
ATOM 1553 C CA . GLY A 1 194 ? -42.202 5.517 71.110 1.00 90.75 194 GLY A CA 1
ATOM 1554 C C . GLY A 1 194 ? -43.138 5.791 69.935 1.00 90.75 194 GLY A C 1
ATOM 1555 O O . GLY A 1 194 ? -43.898 4.904 69.565 1.00 90.75 194 GLY A O 1
ATOM 1556 N N . TYR A 1 195 ? -43.072 6.976 69.320 1.00 92.56 195 TYR A N 1
ATOM 1557 C CA . TYR A 1 195 ? -43.823 7.301 68.100 1.00 92.56 195 TYR A CA 1
ATOM 1558 C C . TYR A 1 195 ? -43.415 6.389 66.929 1.00 92.56 195 TYR A C 1
ATOM 1560 O O . TYR A 1 195 ? -44.273 5.749 66.316 1.00 92.56 195 TYR A O 1
ATOM 1568 N N . TYR A 1 196 ? -42.106 6.236 66.682 1.00 94.19 196 TYR A N 1
ATOM 1569 C CA . TYR A 1 196 ? -41.590 5.331 65.646 1.00 94.19 196 TYR A CA 1
ATOM 1570 C C . TYR A 1 196 ? -41.961 3.864 65.914 1.00 94.19 196 TYR A C 1
ATOM 1572 O O . TYR A 1 196 ? -42.430 3.166 65.013 1.00 94.19 196 TYR A O 1
ATOM 1580 N N . GLN A 1 197 ? -41.798 3.400 67.160 1.00 93.50 197 GLN A N 1
ATOM 1581 C CA . GLN A 1 197 ? -42.165 2.038 67.568 1.00 93.50 197 GLN A CA 1
ATOM 1582 C C . GLN A 1 197 ? -43.674 1.788 67.462 1.00 93.50 197 GLN A C 1
ATOM 1584 O O . GLN A 1 197 ? -44.081 0.703 67.051 1.00 93.50 197 GLN A O 1
ATOM 1589 N N . LYS A 1 198 ? -44.515 2.787 67.767 1.00 93.62 198 LYS A N 1
ATOM 1590 C CA . LYS A 1 198 ? -45.969 2.661 67.638 1.00 93.62 198 LYS A CA 1
ATOM 1591 C C . LYS A 1 198 ? -46.367 2.412 66.189 1.00 93.62 198 LYS A C 1
ATOM 1593 O O . LYS A 1 198 ? -47.100 1.461 65.954 1.00 93.62 198 LYS A O 1
ATOM 1598 N N . LEU A 1 199 ? -45.845 3.165 65.216 1.00 93.25 199 LEU A N 1
ATOM 1599 C CA . LEU A 1 199 ? -46.138 2.874 63.805 1.00 93.25 199 LEU A CA 1
ATOM 1600 C C . LEU A 1 199 ? -45.609 1.491 63.390 1.00 93.25 199 LEU A C 1
ATOM 1602 O O . LEU A 1 199 ? -46.338 0.725 62.766 1.00 93.25 199 LEU A O 1
ATOM 1606 N N . ALA A 1 200 ? -44.386 1.135 63.798 1.00 93.19 200 ALA A N 1
ATOM 1607 C CA . ALA A 1 200 ? -43.795 -0.175 63.510 1.00 93.19 200 ALA A CA 1
ATOM 1608 C C . ALA A 1 200 ? -44.566 -1.367 64.126 1.00 93.19 200 ALA A C 1
ATOM 1610 O O . ALA A 1 200 ? -44.402 -2.489 63.660 1.00 93.19 200 ALA A O 1
ATOM 1611 N N . SER A 1 201 ? -45.412 -1.137 65.138 1.00 92.81 201 SER A N 1
ATOM 1612 C CA . SER A 1 201 ? -46.291 -2.154 65.741 1.00 92.81 201 SER A CA 1
ATOM 1613 C C . SER A 1 201 ? -47.659 -2.338 65.064 1.00 92.81 201 SER A C 1
ATOM 1615 O O . SER A 1 201 ? -48.414 -3.210 65.483 1.00 92.81 201 SER A O 1
ATOM 1617 N N . LEU A 1 202 ? -47.993 -1.522 64.055 1.00 93.75 202 LEU A N 1
ATOM 1618 C CA . LEU A 1 202 ? -49.326 -1.441 63.422 1.00 93.75 202 LEU A CA 1
ATOM 1619 C C . LEU A 1 202 ? -49.309 -1.886 61.942 1.00 93.75 202 LEU A C 1
ATOM 1621 O O . LEU A 1 202 ? -50.108 -1.438 61.113 1.00 93.75 202 LEU A O 1
ATOM 1625 N N . GLY A 1 203 ? -48.310 -2.688 61.578 1.00 93.31 203 GLY A N 1
ATOM 1626 C CA . GLY A 1 203 ? -48.020 -3.099 60.211 1.00 93.31 203 GLY A CA 1
ATOM 1627 C C . GLY A 1 203 ? -46.560 -3.504 60.036 1.00 93.31 203 GLY A C 1
ATOM 1628 O O . GLY A 1 203 ? -45.793 -3.585 60.995 1.00 93.31 203 GLY A O 1
ATOM 1629 N N . ARG A 1 204 ? -46.148 -3.745 58.791 1.00 94.81 204 ARG A N 1
ATOM 1630 C CA . ARG A 1 204 ? -44.780 -4.136 58.437 1.00 94.81 204 ARG A CA 1
ATOM 1631 C C . ARG A 1 204 ? -44.001 -2.936 57.906 1.00 94.81 204 ARG A C 1
ATOM 1633 O O . ARG A 1 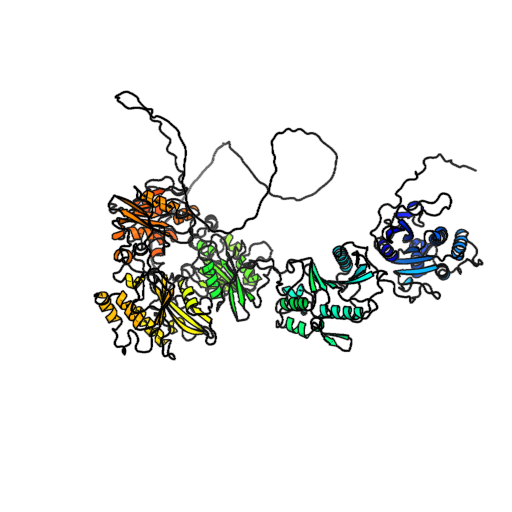204 ? -44.096 -2.586 56.730 1.00 94.81 204 ARG A O 1
ATOM 1640 N N . LEU A 1 205 ? -43.196 -2.324 58.774 1.00 95.69 205 LEU A N 1
ATOM 1641 C CA . LEU A 1 205 ? -42.230 -1.291 58.396 1.00 95.69 205 LEU A CA 1
ATOM 1642 C C . LEU A 1 205 ? -40.980 -1.924 57.758 1.00 95.69 205 LEU A C 1
ATOM 1644 O O . LEU A 1 205 ? -40.462 -2.935 58.232 1.00 95.69 205 LEU A O 1
ATOM 1648 N N . THR A 1 206 ? -40.492 -1.343 56.664 1.00 95.81 206 THR A N 1
ATOM 1649 C CA . THR A 1 206 ? -39.312 -1.799 55.916 1.00 95.81 206 THR A CA 1
ATOM 1650 C C . THR A 1 206 ? -38.498 -0.598 55.436 1.00 95.81 206 THR A C 1
ATOM 1652 O O . THR A 1 206 ? -39.035 0.314 54.810 1.00 95.81 206 THR A O 1
ATOM 1655 N N . PHE A 1 207 ? -37.191 -0.611 55.689 1.00 94.88 207 PHE A N 1
ATOM 1656 C CA . PHE A 1 207 ? -36.246 0.361 55.137 1.00 94.88 207 PHE A CA 1
ATOM 1657 C C . PHE A 1 207 ? -35.739 -0.156 53.784 1.00 94.88 207 PHE A C 1
ATOM 1659 O O . PHE A 1 207 ? -35.113 -1.215 53.727 1.00 94.88 207 PHE A O 1
ATOM 1666 N N . LEU A 1 208 ? -36.005 0.566 52.692 1.00 93.56 208 LEU A N 1
ATOM 1667 C CA . LEU A 1 208 ? -35.457 0.276 51.356 1.00 93.56 208 LEU A CA 1
ATOM 1668 C C . LEU A 1 208 ? -34.154 1.039 51.084 1.00 93.56 208 LEU A C 1
ATOM 1670 O O . LEU A 1 208 ? -33.307 0.549 50.337 1.00 93.56 208 LEU A O 1
ATOM 1674 N N . ALA A 1 209 ? -34.004 2.211 51.701 1.00 91.69 209 ALA A N 1
ATOM 1675 C CA . ALA A 1 209 ? -32.749 2.931 51.880 1.00 91.69 209 ALA A CA 1
ATOM 1676 C C . ALA A 1 209 ? -32.742 3.561 53.282 1.00 91.69 209 ALA A C 1
ATOM 1678 O O . ALA A 1 209 ? -33.794 3.928 53.809 1.00 91.69 209 ALA A O 1
ATOM 1679 N N . SER A 1 210 ? -31.560 3.666 53.883 1.00 92.12 210 SER A N 1
ATOM 1680 C CA . SER A 1 210 ? -31.350 4.139 55.253 1.00 92.12 210 SER A CA 1
ATOM 1681 C C . SER A 1 210 ? -30.186 5.125 55.294 1.00 92.12 210 SER A C 1
ATOM 1683 O O . SER A 1 210 ? -29.309 5.088 54.432 1.00 92.12 210 SER A O 1
ATOM 1685 N N . ILE A 1 211 ? -30.170 5.959 56.333 1.00 89.94 211 ILE A N 1
ATOM 1686 C CA . ILE A 1 211 ? -29.078 6.880 56.665 1.00 89.94 211 ILE A CA 1
ATOM 1687 C C . ILE A 1 211 ? -28.435 6.512 58.022 1.00 89.94 211 ILE A C 1
ATOM 1689 O O . ILE A 1 211 ? -29.018 5.713 58.771 1.00 89.94 211 ILE A O 1
ATOM 1693 N N . PRO A 1 212 ? -27.310 7.143 58.420 1.00 89.81 212 PRO A N 1
ATOM 1694 C CA . PRO A 1 212 ? -26.651 6.845 59.694 1.00 89.81 212 PRO A CA 1
ATOM 1695 C C . PRO A 1 212 ? -27.508 7.117 60.938 1.00 89.81 212 PRO A C 1
ATOM 1697 O O . PRO A 1 212 ? -27.380 6.401 61.927 1.00 89.81 212 PRO A O 1
ATOM 1700 N N . ALA A 1 213 ? -28.446 8.075 60.889 1.00 87.12 213 ALA A N 1
ATOM 1701 C CA . ALA A 1 213 ? -29.382 8.334 61.995 1.00 87.12 213 ALA A CA 1
ATOM 1702 C C . ALA A 1 213 ? -30.364 7.170 62.258 1.00 87.12 213 ALA A C 1
ATOM 1704 O O . ALA A 1 213 ? -30.977 7.112 63.321 1.00 87.12 213 ALA A O 1
ATOM 1705 N N . TRP A 1 214 ? -30.480 6.226 61.318 1.00 89.69 214 TRP A N 1
ATOM 1706 C CA . TRP A 1 214 ? -31.214 4.963 61.450 1.00 89.69 214 TRP A CA 1
ATOM 1707 C C . TRP A 1 214 ? -30.285 3.744 61.611 1.00 89.69 214 TRP A C 1
ATOM 1709 O O . TRP A 1 214 ? -30.749 2.607 61.633 1.00 89.69 214 TRP A O 1
ATOM 1719 N N . GLY A 1 215 ? -28.972 3.964 61.742 1.00 86.44 215 GLY A N 1
ATOM 1720 C CA . GLY A 1 215 ? -27.969 2.901 61.820 1.00 86.44 215 GLY A CA 1
ATOM 1721 C C . GLY A 1 215 ? -27.729 2.174 60.493 1.00 86.44 215 GLY A C 1
ATOM 1722 O O . GLY A 1 215 ? -27.441 0.979 60.520 1.00 86.44 215 GLY A O 1
ATOM 1723 N N . ASP A 1 216 ? -27.902 2.857 59.352 1.00 88.19 216 ASP A N 1
ATOM 1724 C CA . ASP A 1 216 ? -27.621 2.348 57.992 1.00 88.19 216 ASP A CA 1
ATOM 1725 C C . ASP A 1 216 ? -28.250 0.970 57.672 1.00 88.19 216 ASP A C 1
ATOM 1727 O O . ASP A 1 216 ? -27.739 0.195 56.863 1.00 88.19 216 ASP A O 1
ATOM 1731 N N . SER A 1 217 ? -29.372 0.650 58.323 1.00 90.25 217 SER A N 1
ATOM 1732 C CA . SER A 1 217 ? -29.976 -0.683 58.323 1.00 90.25 217 SER A CA 1
ATOM 1733 C C . SER A 1 217 ? -31.127 -0.787 57.328 1.00 90.25 217 SER A C 1
ATOM 1735 O O . SER A 1 217 ? -32.029 0.045 57.298 1.00 90.25 217 SER A O 1
ATOM 1737 N N . VAL A 1 218 ? -31.085 -1.823 56.491 1.00 92.25 218 VAL A N 1
ATOM 1738 C CA . VAL A 1 218 ? -31.971 -2.014 55.334 1.00 92.25 218 VAL A CA 1
ATOM 1739 C C . VAL A 1 218 ? -32.656 -3.376 55.443 1.00 92.25 218 VAL A C 1
ATOM 1741 O O . VAL A 1 218 ? -32.025 -4.364 55.816 1.00 92.25 218 VAL A O 1
ATOM 1744 N N . GLY A 1 219 ? -33.945 -3.428 55.106 1.00 93.19 219 GLY A N 1
ATOM 1745 C CA . GLY A 1 219 ? -34.807 -4.600 55.252 1.00 93.19 219 GLY A CA 1
ATOM 1746 C C . GLY A 1 219 ? -36.003 -4.355 56.177 1.00 93.19 219 GLY A C 1
ATOM 1747 O O . GLY A 1 219 ? -36.281 -3.224 56.581 1.00 93.19 219 GLY A O 1
ATOM 1748 N N . ALA A 1 220 ? -36.748 -5.423 56.472 1.00 93.88 220 ALA A N 1
ATOM 1749 C CA . ALA A 1 220 ? -37.908 -5.367 57.360 1.00 93.88 220 ALA A CA 1
ATOM 1750 C C . ALA A 1 220 ? -37.485 -5.136 58.819 1.00 93.88 220 ALA A C 1
ATOM 1752 O O . ALA A 1 220 ? -36.530 -5.748 59.299 1.00 93.88 220 ALA A O 1
ATOM 1753 N N . VAL A 1 221 ? -38.209 -4.264 59.517 1.00 93.81 221 VAL A N 1
ATOM 1754 C CA . VAL A 1 221 ? -37.940 -3.898 60.912 1.00 93.81 221 VAL A CA 1
ATOM 1755 C C . VAL A 1 221 ? -38.360 -5.043 61.849 1.00 93.81 221 VAL A C 1
ATOM 1757 O O . VAL A 1 221 ? -39.488 -5.526 61.727 1.00 93.81 221 VAL A O 1
ATOM 1760 N N . PRO A 1 222 ? -37.492 -5.508 62.769 1.00 92.69 222 PRO A N 1
ATOM 1761 C CA . PRO A 1 222 ? -37.825 -6.586 63.697 1.00 92.69 222 PRO A CA 1
ATOM 1762 C C . PRO A 1 222 ? -38.649 -6.086 64.897 1.00 92.69 222 PRO A C 1
ATOM 1764 O O . PRO A 1 222 ? -38.656 -4.900 65.221 1.00 92.69 222 PRO A O 1
ATOM 1767 N N . ALA A 1 223 ? -39.334 -6.999 65.590 1.00 87.94 223 ALA A N 1
ATOM 1768 C CA . ALA A 1 223 ? -40.241 -6.656 66.693 1.00 87.94 223 ALA A CA 1
ATOM 1769 C C . ALA A 1 223 ? -39.537 -6.085 67.946 1.00 87.94 223 ALA A C 1
ATOM 1771 O O . ALA A 1 223 ? -40.169 -5.402 68.747 1.00 87.94 223 ALA A O 1
ATOM 1772 N N . ASP A 1 224 ? -38.237 -6.338 68.112 1.00 89.25 224 ASP A N 1
ATOM 1773 C CA . ASP A 1 224 ? -37.379 -5.812 69.182 1.00 89.25 224 ASP A CA 1
ATOM 1774 C C . ASP A 1 224 ? -36.636 -4.516 68.787 1.00 89.25 224 ASP A C 1
ATOM 1776 O O . ASP A 1 224 ? -35.717 -4.078 69.486 1.00 89.25 224 ASP A O 1
ATOM 1780 N N . TRP A 1 225 ? -37.022 -3.885 67.670 1.00 92.69 225 TRP A N 1
ATOM 1781 C CA . TRP A 1 225 ? -36.336 -2.716 67.120 1.00 92.69 225 TRP A CA 1
ATOM 1782 C C . TRP A 1 225 ? -36.241 -1.539 68.097 1.00 92.69 225 TRP A C 1
ATOM 1784 O O . TRP A 1 225 ? -37.230 -1.026 68.630 1.00 92.69 225 TRP A O 1
ATOM 1794 N N . GLN A 1 226 ? -35.011 -1.053 68.249 1.00 91.38 226 GLN A N 1
ATOM 1795 C CA . GLN A 1 226 ? -34.684 0.193 68.927 1.00 91.38 226 GLN A CA 1
ATOM 1796 C C . GLN A 1 226 ? -34.438 1.270 67.857 1.00 91.38 226 GLN A C 1
ATOM 1798 O O . GLN A 1 226 ? -33.449 1.177 67.124 1.00 91.38 226 GLN A O 1
ATOM 1803 N N . PRO A 1 227 ? -35.301 2.297 67.738 1.00 90.75 227 PRO A N 1
ATOM 1804 C CA . PRO A 1 227 ? -35.094 3.379 66.784 1.00 90.75 227 PRO A CA 1
ATOM 1805 C C . PRO A 1 227 ? -33.727 4.049 66.951 1.00 90.75 227 PRO A C 1
ATOM 1807 O O . PRO A 1 227 ? -33.223 4.199 68.065 1.00 90.75 227 PRO A O 1
ATOM 1810 N N . ARG A 1 228 ? -33.134 4.472 65.830 1.00 88.81 228 ARG A N 1
ATOM 1811 C CA . ARG A 1 228 ? -31.765 5.022 65.751 1.00 88.81 228 ARG A CA 1
ATOM 1812 C C . ARG A 1 228 ? -30.643 4.050 66.171 1.00 88.81 228 ARG A C 1
ATOM 1814 O O . ARG A 1 228 ? -29.518 4.481 66.421 1.00 88.81 228 ARG A O 1
ATOM 1821 N N . LYS A 1 229 ? -30.909 2.737 66.232 1.00 90.19 229 LYS A N 1
ATOM 1822 C CA . LYS A 1 229 ? -29.887 1.682 66.358 1.00 90.19 229 LYS A CA 1
ATOM 1823 C C . LYS A 1 229 ? -29.890 0.760 65.134 1.00 90.19 229 LYS A C 1
ATOM 1825 O O . LYS A 1 229 ? -30.959 0.512 64.574 1.00 90.19 229 LYS A O 1
ATOM 1830 N N . PRO A 1 230 ? -28.716 0.234 64.732 1.00 91.62 230 PRO A N 1
ATOM 1831 C CA . PRO A 1 230 ? -28.632 -0.713 63.632 1.00 91.62 230 PRO A CA 1
ATOM 1832 C C . PRO A 1 230 ? -29.341 -2.027 63.979 1.00 91.62 230 PRO A C 1
ATOM 1834 O O . PRO A 1 230 ? -29.241 -2.516 65.106 1.00 91.62 230 PRO A O 1
ATOM 1837 N N . PHE A 1 231 ? -30.007 -2.624 62.994 1.00 92.88 231 PHE A N 1
ATOM 1838 C CA . PHE A 1 231 ? -30.691 -3.912 63.106 1.00 92.88 231 PHE A CA 1
ATOM 1839 C C . PHE A 1 231 ? -30.275 -4.857 61.971 1.00 92.88 231 PHE A C 1
ATOM 1841 O O . PHE A 1 231 ? -29.697 -4.443 60.968 1.00 92.88 231 PHE A O 1
ATOM 1848 N N . LYS A 1 232 ? -30.551 -6.155 62.130 1.00 89.38 232 LYS A N 1
ATOM 1849 C CA . LYS A 1 232 ? -30.334 -7.161 61.081 1.00 89.38 232 LYS A CA 1
ATOM 1850 C C . LYS A 1 232 ? -31.675 -7.626 60.532 1.00 89.38 232 LYS A C 1
ATOM 1852 O O . LYS A 1 232 ? -32.575 -7.943 61.300 1.00 89.38 232 LYS A O 1
ATOM 1857 N N . ALA A 1 233 ? -31.764 -7.717 59.212 1.00 88.69 233 ALA A N 1
ATOM 1858 C CA . ALA A 1 233 ? -32.926 -8.208 58.486 1.00 88.69 233 ALA A CA 1
ATOM 1859 C C . ALA A 1 233 ? -32.480 -9.138 57.340 1.00 88.69 233 ALA A C 1
ATOM 1861 O O . ALA A 1 233 ? -31.304 -9.113 56.959 1.00 88.69 233 ALA A O 1
ATOM 1862 N N . PRO A 1 234 ? -33.383 -9.961 56.774 1.00 87.38 234 PRO A N 1
ATOM 1863 C CA . PRO A 1 234 ? -33.115 -10.683 55.534 1.00 87.38 234 PRO A CA 1
ATOM 1864 C C . PRO A 1 234 ? -32.753 -9.723 54.393 1.00 87.38 234 PRO A C 1
ATOM 1866 O O . PRO A 1 234 ? -33.297 -8.621 54.306 1.00 87.38 234 PRO A O 1
ATOM 1869 N N . ALA A 1 235 ? -31.856 -10.152 53.503 1.00 83.75 235 ALA A N 1
ATOM 1870 C CA . ALA A 1 235 ? -31.465 -9.358 52.344 1.00 83.75 235 ALA A CA 1
ATOM 1871 C C . ALA A 1 235 ? -32.673 -9.074 51.434 1.00 83.75 235 ALA A C 1
ATOM 1873 O O . ALA A 1 235 ? -33.451 -9.975 51.119 1.00 83.75 235 ALA A O 1
ATOM 1874 N N . LEU A 1 236 ? -32.812 -7.821 50.995 1.00 87.94 236 LEU A N 1
ATOM 1875 C CA . LEU A 1 236 ? -33.793 -7.446 49.977 1.00 87.94 236 LEU A CA 1
ATOM 1876 C C . LEU A 1 236 ? -33.400 -8.017 48.607 1.00 87.94 236 LEU A C 1
ATOM 1878 O O . LEU A 1 236 ? -32.221 -8.246 48.333 1.00 87.94 236 LEU A O 1
ATOM 1882 N N . ALA A 1 237 ? -34.389 -8.195 47.730 1.00 87.75 237 ALA A N 1
ATOM 1883 C CA . ALA A 1 237 ? -34.135 -8.549 46.339 1.00 87.75 237 ALA A CA 1
ATOM 1884 C C . ALA A 1 237 ? -33.336 -7.448 45.614 1.00 87.75 237 ALA A C 1
ATOM 1886 O O . ALA A 1 237 ? -33.502 -6.255 45.899 1.00 87.75 237 ALA A O 1
ATOM 1887 N N . LEU A 1 238 ? -32.487 -7.866 44.670 1.00 89.19 238 LEU A N 1
ATOM 1888 C CA . LEU A 1 238 ? -31.620 -7.013 43.860 1.00 89.19 238 LEU A CA 1
ATOM 1889 C C . LEU A 1 238 ? -32.428 -5.881 43.195 1.00 89.19 238 LEU A C 1
ATOM 1891 O O . LEU A 1 238 ? -33.303 -6.182 42.379 1.00 89.19 238 LEU A O 1
ATOM 1895 N N . PRO A 1 239 ? -32.123 -4.600 43.481 1.00 91.25 239 PRO A N 1
ATOM 1896 C CA . PRO A 1 239 ? -32.798 -3.480 42.838 1.00 91.25 239 PRO A CA 1
ATOM 1897 C C . PRO A 1 239 ? -32.611 -3.502 41.319 1.00 91.25 239 PRO A C 1
ATOM 1899 O O . PRO A 1 239 ? -31.490 -3.700 40.841 1.00 91.25 239 PRO A O 1
ATOM 1902 N N . CYS A 1 240 ? -33.697 -3.300 40.573 1.00 93.19 240 CYS A N 1
ATOM 1903 C CA . CYS A 1 240 ? -33.727 -3.492 39.120 1.00 93.19 240 CYS A CA 1
ATOM 1904 C C . CYS A 1 240 ? -34.278 -2.290 38.337 1.00 93.19 240 CYS A C 1
ATOM 1906 O O . CYS A 1 240 ? -35.052 -1.471 38.828 1.00 93.19 240 CYS A O 1
ATOM 1908 N N . SER A 1 241 ? -33.881 -2.222 37.066 1.00 94.06 241 SER A N 1
ATOM 1909 C CA . SER A 1 241 ? -34.374 -1.277 36.064 1.00 94.06 241 SER A CA 1
ATOM 1910 C C . SER A 1 241 ? -35.872 -1.457 35.753 1.00 94.06 241 SER A C 1
ATOM 1912 O O . SER A 1 241 ? -36.475 -2.464 36.132 1.00 94.06 241 SER A O 1
ATOM 1914 N N . PRO A 1 242 ? -36.468 -0.557 34.944 1.00 94.31 242 PRO A N 1
ATOM 1915 C CA . PRO A 1 242 ? -37.684 -0.882 34.207 1.00 94.31 242 PRO A CA 1
ATOM 1916 C C . PRO A 1 242 ? -37.542 -2.169 33.384 1.00 94.31 242 PRO A C 1
ATOM 1918 O O . PRO A 1 242 ? -36.432 -2.565 33.011 1.00 94.31 242 PRO A O 1
ATOM 1921 N N . VAL A 1 243 ? -38.680 -2.771 33.045 1.00 93.94 243 VAL A N 1
ATOM 1922 C CA . VAL A 1 243 ? -38.778 -3.884 32.096 1.00 93.94 243 VAL A CA 1
ATOM 1923 C C . VAL A 1 243 ? -38.521 -3.375 30.679 1.00 93.94 243 VAL A C 1
ATOM 1925 O O . VAL A 1 243 ? -39.212 -2.473 30.200 1.00 93.94 243 VAL A O 1
ATOM 1928 N N . PHE A 1 244 ? -37.562 -3.990 29.992 1.00 94.62 244 PHE A N 1
ATOM 1929 C CA . PHE A 1 244 ? -37.246 -3.725 28.592 1.00 94.62 244 PHE A CA 1
ATOM 1930 C C . PHE A 1 244 ? -37.706 -4.872 27.690 1.00 94.62 244 PHE A C 1
ATOM 1932 O O . PHE A 1 244 ? -37.581 -6.041 28.050 1.00 94.62 244 PHE A O 1
ATOM 1939 N N . MET A 1 245 ? -38.188 -4.531 26.494 1.00 89.19 245 MET A N 1
ATOM 1940 C CA . MET A 1 245 ? -38.616 -5.519 25.493 1.00 89.19 245 MET A CA 1
ATOM 1941 C C . MET A 1 245 ? -37.432 -6.085 24.698 1.00 89.19 245 MET A C 1
ATOM 1943 O O . MET A 1 245 ? -37.456 -7.244 24.314 1.00 89.19 245 MET A O 1
ATOM 1947 N N . ASP A 1 246 ? -36.362 -5.300 24.508 1.00 89.00 246 ASP A N 1
ATOM 1948 C CA . ASP A 1 246 ? -35.164 -5.745 23.791 1.00 89.00 246 ASP A CA 1
ATOM 1949 C C . ASP A 1 246 ? -33.931 -5.771 24.706 1.00 89.00 246 ASP A C 1
ATOM 1951 O O . ASP A 1 246 ? -33.583 -4.770 25.344 1.00 89.00 246 ASP A O 1
ATOM 1955 N N . LYS A 1 247 ? -33.178 -6.877 24.671 1.00 90.31 247 LYS A N 1
ATOM 1956 C CA . LYS A 1 247 ? -31.875 -7.043 25.347 1.00 90.31 247 LYS A CA 1
ATOM 1957 C C . LYS A 1 247 ? -30.923 -5.832 25.187 1.00 90.31 247 LYS A C 1
ATOM 1959 O O . LYS A 1 247 ? -30.352 -5.410 26.196 1.00 90.31 247 LYS A O 1
ATOM 1964 N N . PRO A 1 248 ? -30.740 -5.209 23.998 1.00 91.81 248 PRO A N 1
ATOM 1965 C CA . PRO A 1 248 ? -29.882 -4.028 23.851 1.00 91.81 248 PRO A CA 1
ATOM 1966 C C . PRO A 1 248 ? -30.299 -2.816 24.697 1.00 91.81 248 PRO A C 1
ATOM 1968 O O . PRO A 1 248 ? -29.427 -2.043 25.098 1.00 91.81 248 PRO A O 1
ATOM 1971 N N . GLN A 1 249 ? -31.590 -2.649 25.012 1.00 92.81 249 GLN A N 1
ATOM 1972 C CA . GLN A 1 249 ? -32.056 -1.565 25.884 1.00 92.81 249 GLN A CA 1
ATOM 1973 C C . GLN A 1 249 ? -31.570 -1.787 27.326 1.00 92.81 249 GLN A C 1
ATOM 1975 O O . GLN A 1 249 ? -31.002 -0.871 27.924 1.00 92.81 249 GLN A O 1
ATOM 1980 N N . ALA A 1 250 ? -31.678 -3.019 27.842 1.00 93.75 250 ALA A N 1
ATOM 1981 C CA . ALA A 1 250 ? -31.156 -3.397 29.158 1.00 93.75 250 ALA A CA 1
ATOM 1982 C C . ALA A 1 250 ? -29.627 -3.221 29.246 1.00 93.75 250 ALA A C 1
ATOM 1984 O O . ALA A 1 250 ? -29.128 -2.626 30.201 1.00 93.75 250 ALA A O 1
ATOM 1985 N N . LEU A 1 251 ? -28.877 -3.639 28.216 1.00 93.81 251 LEU A N 1
ATOM 1986 C CA . LEU A 1 251 ? -27.420 -3.430 28.143 1.00 93.81 251 LEU A CA 1
ATOM 1987 C C . LEU A 1 251 ? -27.041 -1.936 28.081 1.00 93.81 251 LEU A C 1
ATOM 1989 O O . LEU A 1 251 ? -26.056 -1.509 28.688 1.00 93.81 251 LEU A O 1
ATOM 1993 N N . SER A 1 252 ? -27.832 -1.115 27.381 1.00 93.06 252 SER A N 1
ATOM 1994 C CA . SER A 1 252 ? -27.632 0.338 27.338 1.00 93.06 252 SER A CA 1
ATOM 1995 C C . SER A 1 252 ? -27.967 1.012 28.675 1.00 93.06 252 SER A C 1
ATOM 1997 O O . SER A 1 252 ? -27.291 1.967 29.062 1.00 93.06 252 SER A O 1
ATOM 1999 N N . HIS A 1 253 ? -28.972 0.513 29.402 1.00 93.06 253 HIS A N 1
ATOM 2000 C CA . HIS A 1 253 ? -29.293 0.972 30.752 1.00 93.06 253 HIS A CA 1
ATOM 2001 C C . HIS A 1 253 ? -28.176 0.607 31.738 1.00 93.06 253 HIS A C 1
ATOM 2003 O O . HIS A 1 253 ? -27.644 1.483 32.412 1.00 93.06 253 HIS A O 1
ATOM 2009 N N . ALA A 1 254 ? -27.732 -0.652 31.747 1.00 93.50 254 ALA A N 1
ATOM 2010 C CA . ALA A 1 254 ? -26.606 -1.121 32.557 1.00 93.50 254 ALA A CA 1
ATOM 2011 C C . ALA A 1 254 ? -25.346 -0.253 32.368 1.00 93.50 254 ALA A C 1
ATOM 2013 O O . ALA A 1 254 ? -24.673 0.117 33.334 1.00 93.50 254 ALA A O 1
ATOM 2014 N N . TRP A 1 255 ? -25.058 0.149 31.124 1.00 92.56 255 TRP A N 1
ATOM 2015 C CA . TRP A 1 255 ? -23.972 1.081 30.828 1.00 92.56 255 TRP A CA 1
ATOM 2016 C C . TRP A 1 255 ? -24.179 2.473 31.433 1.00 92.56 255 TRP A C 1
ATOM 2018 O O . TRP A 1 255 ? -23.249 3.002 32.042 1.00 92.56 255 TRP A O 1
ATOM 2028 N N . SER A 1 256 ? -25.374 3.060 31.308 1.00 92.50 256 SER A N 1
ATOM 2029 C CA . SER A 1 256 ? -25.648 4.397 31.855 1.00 92.50 256 SER A CA 1
ATOM 2030 C C . SER A 1 256 ? -25.577 4.427 33.386 1.00 92.50 256 SER A C 1
ATOM 2032 O O . SER A 1 256 ? -25.126 5.424 33.953 1.00 92.50 256 SER A O 1
ATOM 2034 N N . ARG A 1 257 ? -25.927 3.320 34.060 1.00 90.38 257 ARG A N 1
ATOM 2035 C CA . ARG A 1 257 ? -25.732 3.149 35.509 1.00 90.38 257 ARG A CA 1
ATOM 2036 C C . ARG A 1 257 ? -24.239 3.086 35.873 1.00 90.38 257 ARG A C 1
ATOM 2038 O O . ARG A 1 257 ? -23.799 3.857 36.723 1.00 90.38 257 ARG A O 1
ATOM 2045 N N . ILE A 1 258 ? -23.436 2.254 35.193 1.00 90.06 258 ILE A N 1
ATOM 2046 C CA . ILE A 1 258 ? -21.971 2.156 35.411 1.00 90.06 258 ILE A CA 1
ATOM 2047 C C . ILE A 1 258 ? -21.265 3.502 35.150 1.00 90.06 258 ILE A C 1
ATOM 2049 O O . ILE A 1 258 ? -20.364 3.896 35.895 1.00 90.06 258 ILE A O 1
ATOM 2053 N N . GLN A 1 259 ? -21.702 4.267 34.143 1.00 90.19 259 GLN A N 1
ATOM 2054 C CA . GLN A 1 259 ? -21.151 5.596 33.850 1.00 90.19 259 GLN A CA 1
ATOM 2055 C C . GLN A 1 259 ? -21.348 6.628 34.977 1.00 90.19 259 GLN A C 1
ATOM 2057 O O . GLN A 1 259 ? -20.647 7.640 34.972 1.00 90.19 259 GLN A O 1
ATOM 2062 N N . ARG A 1 260 ? -22.212 6.379 35.975 1.00 89.50 260 ARG A N 1
ATOM 2063 C CA . ARG A 1 260 ? -22.331 7.234 37.173 1.00 89.50 260 ARG A CA 1
ATOM 2064 C C . ARG A 1 260 ? -21.115 7.136 38.109 1.00 89.50 260 ARG A C 1
ATOM 2066 O O . ARG A 1 260 ? -20.892 8.051 38.898 1.00 89.50 260 ARG A O 1
ATOM 2073 N N . ARG A 1 261 ? -20.333 6.047 38.058 1.00 86.81 261 ARG A N 1
ATOM 2074 C CA . ARG A 1 261 ? -19.141 5.814 38.909 1.00 86.81 261 ARG A CA 1
ATOM 2075 C C . ARG A 1 261 ? -17.986 5.178 38.104 1.00 86.81 261 ARG A C 1
ATOM 2077 O O . ARG A 1 261 ? -17.484 4.119 38.470 1.00 86.81 261 ARG A O 1
ATOM 2084 N N . PRO A 1 262 ? -17.499 5.827 37.027 1.00 81.00 262 PRO A N 1
ATOM 2085 C CA . PRO A 1 262 ? -16.694 5.199 35.967 1.00 81.00 262 PRO A CA 1
ATOM 2086 C C . PRO A 1 262 ? -15.247 4.830 36.357 1.00 81.00 262 PRO A C 1
ATOM 2088 O O . PRO A 1 262 ? -14.485 4.349 35.509 1.00 81.00 262 PRO A O 1
ATOM 2091 N N . THR A 1 263 ? -14.861 5.096 37.609 1.00 82.06 263 THR A N 1
ATOM 2092 C CA . THR A 1 263 ? -13.592 4.720 38.252 1.00 82.06 263 THR A CA 1
ATOM 2093 C C . THR A 1 263 ? -13.707 3.465 39.120 1.00 82.06 263 THR A C 1
ATOM 2095 O O . THR A 1 263 ? -12.687 2.847 39.416 1.00 82.06 263 THR A O 1
ATOM 2098 N N . ALA A 1 264 ? -14.917 3.070 39.525 1.00 84.12 264 ALA A N 1
ATOM 2099 C CA . ALA A 1 264 ? -15.144 1.829 40.251 1.00 84.12 264 ALA A CA 1
ATOM 2100 C C . ALA A 1 264 ? -15.174 0.645 39.275 1.00 84.12 264 ALA A C 1
ATOM 2102 O O . ALA A 1 264 ? -15.734 0.743 38.181 1.00 84.12 264 ALA A O 1
ATOM 2103 N N . ARG A 1 265 ? -14.616 -0.499 39.683 1.00 83.88 265 ARG A N 1
ATOM 2104 C CA . ARG A 1 265 ? -14.883 -1.764 38.996 1.00 83.88 265 ARG A CA 1
ATOM 2105 C C . ARG A 1 265 ? -16.261 -2.263 39.405 1.00 83.88 265 ARG A C 1
ATOM 2107 O O . ARG A 1 265 ? -16.518 -2.472 40.593 1.00 83.88 265 ARG A O 1
ATOM 2114 N N . GLN A 1 266 ? -17.144 -2.384 38.422 1.00 89.38 266 GLN A N 1
ATOM 2115 C CA . GLN A 1 266 ? -18.542 -2.738 38.619 1.00 89.38 266 GLN A CA 1
ATOM 2116 C C . GLN A 1 266 ? -19.029 -3.661 37.508 1.00 89.38 266 GLN A C 1
ATOM 2118 O O . GLN A 1 266 ? -18.624 -3.523 36.350 1.00 89.38 266 GLN A O 1
ATOM 2123 N N . HIS A 1 267 ? -19.941 -4.557 37.867 1.00 90.50 267 HIS A N 1
ATOM 2124 C CA . HIS A 1 267 ? -20.742 -5.337 36.929 1.00 90.50 267 HIS A CA 1
ATOM 2125 C C . HIS A 1 267 ? -22.227 -5.067 37.174 1.00 90.50 267 HIS A C 1
ATOM 2127 O O . HIS A 1 267 ? -22.615 -4.544 38.214 1.00 90.50 267 HIS A O 1
ATOM 2133 N N . VAL A 1 268 ? -23.056 -5.432 36.206 1.00 93.31 268 VAL A N 1
ATOM 2134 C CA . VAL A 1 268 ? -24.517 -5.409 36.297 1.00 93.31 268 VAL A CA 1
ATOM 2135 C C . VAL A 1 268 ? -25.030 -6.796 35.946 1.00 93.31 268 VAL A C 1
ATOM 2137 O O . VAL A 1 268 ? -24.656 -7.349 34.910 1.00 93.31 268 VAL A O 1
ATOM 2140 N N . LEU A 1 269 ? -25.896 -7.356 36.786 1.00 92.19 269 LEU A N 1
ATOM 2141 C CA . LEU A 1 269 ? -26.605 -8.589 36.457 1.00 92.19 269 LEU A CA 1
ATOM 2142 C C . LEU A 1 269 ? -27.736 -8.262 35.473 1.00 92.19 269 LEU A C 1
ATOM 2144 O O . LEU A 1 269 ? -28.551 -7.374 35.717 1.00 92.19 269 LEU A O 1
ATOM 2148 N N . ILE A 1 270 ? -27.757 -8.958 34.340 1.00 93.62 270 ILE A N 1
ATOM 2149 C CA . ILE A 1 270 ? -28.828 -8.896 33.346 1.00 93.62 270 ILE A CA 1
ATOM 2150 C C . ILE A 1 270 ? -29.755 -10.071 33.627 1.00 93.62 270 ILE A C 1
ATOM 2152 O O . ILE A 1 270 ? -29.316 -11.223 33.612 1.00 93.62 270 ILE A O 1
ATOM 2156 N N . LEU A 1 271 ? -31.024 -9.782 33.895 1.00 91.88 271 LEU A N 1
ATOM 2157 C CA . LEU A 1 271 ? -32.038 -10.785 34.208 1.00 91.88 271 LEU A CA 1
ATOM 2158 C C . LEU A 1 271 ? -33.041 -10.894 33.059 1.00 91.88 271 LEU A C 1
ATOM 2160 O O . LEU A 1 271 ? -33.277 -9.918 32.339 1.00 91.88 271 LEU A O 1
ATOM 2164 N N . GLN A 1 272 ? -33.650 -12.065 32.917 1.00 91.06 272 GLN A N 1
ATOM 2165 C CA . GLN A 1 272 ? -34.793 -12.290 32.036 1.00 91.06 272 GLN A CA 1
ATOM 2166 C C . GLN A 1 272 ? -35.982 -12.778 32.872 1.00 91.06 272 GLN A C 1
ATOM 2168 O O . GLN A 1 272 ? -35.803 -13.520 33.841 1.00 91.06 272 GLN A O 1
ATOM 2173 N N . ARG A 1 273 ? -37.195 -12.327 32.527 1.00 89.00 273 ARG A N 1
ATOM 2174 C CA . ARG A 1 273 ? -38.432 -12.802 33.167 1.00 89.00 273 ARG A CA 1
ATOM 2175 C C . ARG A 1 273 ? -38.777 -14.214 32.703 1.00 89.00 273 ARG A C 1
ATOM 2177 O O . ARG A 1 273 ? -38.718 -14.514 31.511 1.00 89.00 273 ARG A O 1
ATOM 2184 N N . ASP A 1 274 ? -39.220 -15.051 33.629 1.00 84.25 274 ASP A N 1
ATOM 2185 C CA . ASP A 1 274 ? -39.650 -16.413 33.321 1.00 84.25 274 ASP A CA 1
ATOM 2186 C C . ASP A 1 274 ? -40.855 -16.392 32.363 1.00 84.25 274 ASP A C 1
ATOM 2188 O O . ASP A 1 274 ? -41.815 -15.647 32.563 1.00 84.25 274 ASP A O 1
ATOM 2192 N N . GLY A 1 275 ? -40.788 -17.182 31.286 1.00 79.12 275 GLY A N 1
ATOM 2193 C CA . GLY A 1 275 ? -41.846 -17.265 30.270 1.00 79.12 275 GLY A CA 1
ATOM 2194 C C . GLY A 1 275 ? -41.956 -16.079 29.296 1.00 79.12 275 GLY A C 1
ATOM 2195 O O . GLY A 1 275 ? -42.858 -16.086 28.461 1.00 79.12 275 GLY A O 1
ATOM 2196 N N . HIS A 1 276 ? -41.061 -15.084 29.353 1.00 76.50 276 HIS A N 1
ATOM 2197 C CA . HIS A 1 276 ? -41.099 -13.906 28.476 1.00 76.50 276 HIS A CA 1
ATOM 2198 C C . HIS A 1 276 ? -39.716 -13.542 27.910 1.00 76.50 276 HIS A C 1
ATOM 2200 O O . HIS A 1 276 ? -38.698 -13.714 28.574 1.00 76.50 276 HIS A O 1
ATOM 2206 N N . GLU A 1 277 ? -39.663 -12.916 26.732 1.00 82.56 277 GLU A N 1
ATOM 2207 C CA . GLU A 1 277 ? -38.437 -12.285 26.198 1.00 82.56 277 GLU A CA 1
ATOM 2208 C C . GLU A 1 277 ? -38.219 -10.867 26.766 1.00 82.56 277 GLU A C 1
ATOM 2210 O O . GLU A 1 277 ? -37.803 -9.948 26.069 1.00 82.56 277 GLU A O 1
ATOM 2215 N N . HIS A 1 278 ? -38.535 -10.668 28.049 1.00 90.69 278 HIS A N 1
ATOM 2216 C CA . HIS A 1 278 ? -38.452 -9.373 28.725 1.00 90.69 278 HIS A CA 1
ATOM 2217 C C . HIS A 1 278 ? -37.216 -9.304 29.626 1.00 90.69 278 HIS A C 1
ATOM 2219 O O . HIS A 1 278 ? -37.009 -10.180 30.470 1.00 90.69 278 HIS A O 1
ATOM 2225 N N . TYR A 1 279 ? -36.432 -8.236 29.481 1.00 93.50 279 TYR A N 1
ATOM 2226 C CA . TYR A 1 279 ? -35.113 -8.079 30.093 1.00 93.50 279 TYR A CA 1
ATOM 2227 C C . TYR A 1 279 ? -35.075 -6.971 31.146 1.00 93.50 279 TYR A C 1
ATOM 2229 O O . TYR A 1 279 ? -35.737 -5.939 31.024 1.00 93.50 279 TYR A O 1
ATOM 2237 N N . LEU A 1 280 ? -34.241 -7.174 32.161 1.00 94.56 280 LEU A N 1
ATOM 2238 C CA . LEU A 1 280 ? -33.989 -6.248 33.264 1.00 94.56 280 LEU A CA 1
ATOM 2239 C C . LEU A 1 280 ? -32.477 -6.097 33.471 1.00 94.56 280 LEU A C 1
ATOM 2241 O O . LEU A 1 280 ? -31.705 -7.022 33.209 1.00 94.56 280 LEU A O 1
ATOM 2245 N N . ALA A 1 281 ? -32.057 -4.943 33.973 1.00 95.19 281 ALA A N 1
ATOM 2246 C CA . ALA A 1 281 ? -30.700 -4.686 34.435 1.00 95.19 281 ALA A CA 1
ATOM 2247 C C . ALA A 1 281 ? -30.738 -4.380 35.938 1.00 95.19 281 ALA A C 1
ATOM 2249 O O . ALA A 1 281 ? -31.430 -3.453 36.356 1.00 95.19 281 ALA A O 1
ATOM 2250 N N . GLY A 1 282 ? -30.005 -5.147 36.743 1.00 92.81 282 GLY A N 1
ATOM 2251 C CA . GLY A 1 282 ? -29.800 -4.843 38.158 1.00 92.81 282 GLY A CA 1
ATOM 2252 C C . GLY A 1 282 ? -28.951 -3.585 38.365 1.00 92.81 282 GLY A C 1
ATOM 2253 O O . GLY A 1 282 ? -28.274 -3.105 37.450 1.00 92.81 282 GLY A O 1
ATOM 2254 N N . GLU A 1 283 ? -28.948 -3.054 39.582 1.00 89.50 283 GLU A N 1
ATOM 2255 C CA . GLU A 1 283 ? -28.042 -1.960 39.937 1.00 89.50 283 GLU A CA 1
ATOM 2256 C C . GLU A 1 283 ? -26.556 -2.382 39.905 1.00 89.50 283 GLU A C 1
ATOM 2258 O O . GLU A 1 283 ? -26.247 -3.538 40.201 1.00 89.50 283 GLU A O 1
ATOM 2263 N N . PRO A 1 284 ? -25.606 -1.485 39.551 1.00 90.25 284 PRO A N 1
ATOM 2264 C CA . PRO A 1 284 ? -24.204 -1.864 39.410 1.00 90.25 284 PRO A CA 1
ATOM 2265 C C . PRO A 1 284 ? -23.530 -2.188 40.745 1.00 90.25 284 PRO A C 1
ATOM 2267 O O . PRO A 1 284 ? -23.170 -1.304 41.533 1.00 90.25 284 PRO A O 1
ATOM 2270 N N . GLU A 1 285 ? -23.276 -3.468 40.959 1.00 86.81 285 GLU A N 1
ATOM 2271 C CA . GLU A 1 285 ? -22.546 -3.978 42.112 1.00 86.81 285 GLU A CA 1
ATOM 2272 C C . GLU A 1 285 ? -21.054 -3.642 42.002 1.00 86.81 285 GLU A C 1
ATOM 2274 O O . GLU A 1 285 ? -20.523 -3.436 40.908 1.00 86.81 285 GLU A O 1
ATOM 2279 N N . ARG A 1 286 ? -20.347 -3.580 43.136 1.00 82.06 286 ARG A N 1
ATOM 2280 C CA . ARG A 1 286 ? -18.877 -3.502 43.133 1.00 82.06 286 ARG A CA 1
ATOM 2281 C C . ARG A 1 286 ? -18.284 -4.893 42.932 1.00 82.06 286 ARG A C 1
ATOM 2283 O O . ARG A 1 286 ? -18.795 -5.870 43.469 1.00 82.06 286 ARG A O 1
ATOM 2290 N N . GLU A 1 287 ? -17.167 -4.959 42.215 1.00 68.88 287 GLU A N 1
ATOM 2291 C CA . GLU A 1 287 ? -16.364 -6.178 42.096 1.00 68.88 287 GLU A CA 1
ATOM 2292 C C . GLU A 1 287 ? -15.770 -6.553 43.469 1.00 68.88 287 GLU A C 1
ATOM 2294 O O . GLU A 1 287 ? -14.816 -5.931 43.938 1.00 68.88 287 GLU A O 1
ATOM 2299 N N . ALA A 1 288 ? -16.382 -7.536 44.131 1.00 56.28 288 ALA A N 1
ATOM 2300 C CA . ALA A 1 288 ? -15.839 -8.208 45.308 1.00 56.28 288 ALA A CA 1
ATOM 2301 C C . ALA A 1 288 ? -14.859 -9.322 44.895 1.00 56.28 288 ALA A C 1
ATOM 2303 O O . ALA A 1 288 ? -14.834 -9.748 43.740 1.00 56.28 288 ALA A O 1
ATOM 2304 N N . SER A 1 289 ? -14.059 -9.810 45.845 1.00 51.47 289 SER A N 1
ATOM 2305 C CA . SER A 1 289 ? -13.196 -10.979 45.646 1.00 51.47 289 SER A CA 1
ATOM 2306 C C . SER A 1 289 ? -14.002 -12.232 45.264 1.00 51.47 289 SER A C 1
ATOM 2308 O O . SER A 1 289 ? -15.150 -12.395 45.684 1.00 51.47 289 SER A O 1
ATOM 2310 N N . VAL A 1 290 ? -13.383 -13.127 44.485 1.00 49.88 290 VAL A N 1
ATOM 2311 C CA . VAL A 1 290 ? -13.962 -14.421 44.073 1.00 49.88 290 VAL A CA 1
ATOM 2312 C C . VAL A 1 290 ? -14.462 -15.176 45.315 1.00 49.88 290 VAL A C 1
ATOM 2314 O O . VAL A 1 290 ? -13.718 -15.309 46.283 1.00 49.88 290 VAL A O 1
ATOM 2317 N N . GLY A 1 291 ? -15.722 -15.631 45.309 1.00 51.47 291 GLY A N 1
ATOM 2318 C CA . GLY A 1 291 ? -16.401 -16.194 46.489 1.00 51.47 291 GLY A CA 1
ATOM 2319 C C . GLY A 1 291 ? -17.708 -15.503 46.905 1.00 51.47 291 GLY A C 1
ATOM 2320 O O . GLY A 1 291 ? -18.397 -16.006 47.790 1.00 51.47 291 GLY A O 1
ATOM 2321 N N . GLY A 1 292 ? -18.090 -14.380 46.287 1.00 63.00 292 GLY A N 1
ATOM 2322 C CA . GLY A 1 292 ? -19.401 -13.760 46.523 1.00 63.00 292 GLY A CA 1
ATOM 2323 C C . GLY A 1 292 ? -20.565 -14.640 46.040 1.00 63.00 292 GLY A C 1
ATOM 2324 O O . GLY A 1 292 ? -20.567 -15.078 44.892 1.00 63.00 292 GLY A O 1
ATOM 2325 N N . GLN A 1 293 ? -21.567 -14.872 46.895 1.00 72.31 293 GLN A N 1
ATOM 2326 C CA . GLN A 1 293 ? -22.809 -15.573 46.529 1.00 72.31 293 GLN A CA 1
ATOM 2327 C C . GLN A 1 293 ? -23.659 -14.753 45.538 1.00 72.31 293 GLN A C 1
ATOM 2329 O O . GLN A 1 293 ? -23.462 -13.547 45.384 1.00 72.31 293 GLN A O 1
ATOM 2334 N N . LEU A 1 294 ? -24.599 -15.405 44.843 1.00 79.62 294 LEU A N 1
ATOM 2335 C CA . LEU A 1 294 ? -25.539 -14.711 43.956 1.00 79.62 294 LEU A CA 1
ATOM 2336 C C . LEU A 1 294 ? -26.507 -13.854 44.802 1.00 79.62 294 LEU A C 1
ATOM 2338 O O . LEU A 1 294 ? -27.068 -14.385 45.764 1.00 79.62 294 LEU A O 1
ATOM 2342 N N . PRO A 1 295 ? -26.739 -12.570 44.465 1.00 82.69 295 PRO A N 1
ATOM 2343 C CA . PRO A 1 295 ? -27.761 -11.756 45.120 1.00 82.69 295 PRO A CA 1
ATOM 2344 C C . PRO A 1 295 ? -29.154 -12.382 45.002 1.00 82.69 295 PRO A C 1
ATOM 2346 O O . PRO A 1 295 ? -29.458 -13.063 44.022 1.00 82.69 295 PRO A O 1
ATOM 2349 N N . LEU A 1 296 ? -30.030 -12.106 45.971 1.00 86.38 296 LEU A N 1
ATOM 2350 C CA . LEU A 1 296 ? -31.424 -12.541 45.905 1.00 86.38 296 LEU A CA 1
ATOM 2351 C C . LEU A 1 296 ? -32.104 -11.894 44.689 1.00 86.38 296 LEU A C 1
ATOM 2353 O O . LEU A 1 296 ? -32.292 -10.679 44.655 1.00 86.38 296 LEU A O 1
ATOM 2357 N N . LEU A 1 297 ? -32.457 -12.691 43.682 1.00 87.75 297 LEU A N 1
ATOM 2358 C CA . LEU A 1 297 ? -33.120 -12.175 42.486 1.00 87.75 297 LEU A CA 1
ATOM 2359 C C . LEU A 1 297 ? -34.602 -11.859 42.762 1.00 87.75 297 LEU A C 1
ATOM 2361 O O . LEU A 1 297 ? -35.226 -12.518 43.599 1.00 87.75 297 LEU A O 1
ATOM 2365 N N . PRO A 1 298 ? -35.197 -10.884 42.051 1.00 88.38 298 PRO A N 1
ATOM 2366 C CA . PRO A 1 298 ? -36.640 -10.677 42.053 1.00 88.38 298 PRO A CA 1
ATOM 2367 C C . PRO A 1 298 ? -37.419 -11.925 41.611 1.00 88.38 298 PRO A C 1
ATOM 2369 O O . PRO A 1 298 ? -36.950 -12.711 40.788 1.00 88.38 298 PRO A O 1
ATOM 2372 N N . ALA A 1 299 ? -38.636 -12.090 42.132 1.00 85.44 299 ALA A N 1
ATOM 2373 C CA . ALA A 1 299 ? -39.484 -13.237 41.817 1.00 85.44 299 ALA A CA 1
ATOM 2374 C C . ALA A 1 299 ? -39.862 -13.296 40.322 1.00 85.44 299 ALA A C 1
ATOM 2376 O O . ALA A 1 299 ? -40.122 -12.270 39.690 1.00 85.44 299 ALA A O 1
ATOM 2377 N N . GLY A 1 300 ? -39.919 -14.510 39.763 1.00 86.75 300 GLY A N 1
ATOM 2378 C CA . GLY A 1 300 ? -40.230 -14.730 38.345 1.00 86.75 300 GLY A CA 1
ATOM 2379 C C . GLY A 1 300 ? -39.134 -14.259 37.380 1.00 86.75 300 GLY A C 1
ATOM 2380 O O . GLY A 1 300 ? -39.449 -13.854 36.258 1.00 86.75 300 GLY A O 1
ATOM 2381 N N . CYS A 1 301 ? -37.875 -14.227 37.835 1.00 87.94 301 CYS A N 1
ATOM 2382 C CA . CYS A 1 301 ? -36.704 -13.854 37.045 1.00 87.94 301 CYS A CA 1
ATOM 2383 C C . CYS A 1 301 ? -35.529 -14.818 37.283 1.00 87.94 301 CYS A C 1
ATOM 2385 O O . CYS A 1 301 ? -35.279 -15.265 38.408 1.00 87.94 301 CYS A O 1
ATOM 2387 N N . HIS A 1 302 ? -34.735 -15.044 36.237 1.00 86.94 302 HIS A N 1
ATOM 2388 C CA . HIS A 1 302 ? -33.472 -15.783 36.297 1.00 86.94 302 HIS A CA 1
ATOM 2389 C C . HIS A 1 302 ? -32.303 -14.952 35.749 1.00 86.94 302 HIS A C 1
ATOM 2391 O O . HIS A 1 302 ? -32.484 -13.972 35.017 1.00 86.94 302 HIS A O 1
ATOM 2397 N N . LEU A 1 303 ? -31.077 -15.342 36.113 1.00 88.31 303 LEU A N 1
ATOM 2398 C CA . LEU A 1 303 ? -29.854 -14.712 35.614 1.00 88.31 303 LEU A CA 1
ATOM 2399 C C . LEU A 1 303 ? -29.635 -15.049 34.129 1.00 88.31 303 LEU A C 1
ATOM 2401 O O . LEU A 1 303 ? -29.274 -16.172 33.789 1.00 88.31 303 LEU A O 1
ATOM 2405 N N . HIS A 1 304 ? -29.778 -14.053 33.252 1.00 88.94 304 HIS A N 1
ATOM 2406 C CA . HIS A 1 304 ? -29.485 -14.167 31.816 1.00 88.94 304 HIS A CA 1
ATOM 2407 C C . HIS A 1 304 ? -28.014 -13.864 31.489 1.00 88.94 304 HIS A C 1
ATOM 2409 O O . HIS A 1 304 ? -27.442 -14.384 30.525 1.00 88.94 304 HIS A O 1
ATOM 2415 N N . GLY A 1 305 ? -27.361 -13.022 32.294 1.00 90.94 305 GLY A N 1
ATOM 2416 C CA . GLY A 1 305 ? -25.947 -12.731 32.106 1.00 90.94 305 GLY A CA 1
ATOM 2417 C C . GLY A 1 305 ? -25.340 -11.689 33.035 1.00 90.94 305 GLY A C 1
ATOM 2418 O O . GLY A 1 305 ? -26.014 -11.109 33.879 1.00 90.94 305 GLY A O 1
ATOM 2419 N N . ILE A 1 306 ? -24.047 -11.426 32.847 1.00 91.50 306 ILE A N 1
ATOM 2420 C CA . ILE A 1 306 ? -23.287 -10.412 33.592 1.00 91.50 306 ILE A CA 1
ATOM 2421 C C . ILE A 1 306 ? -22.716 -9.401 32.596 1.00 91.50 306 ILE A C 1
ATOM 2423 O O . ILE A 1 306 ? -21.886 -9.755 31.759 1.00 91.50 306 ILE A O 1
ATOM 2427 N N . TYR A 1 307 ? -23.144 -8.142 32.682 1.00 93.56 307 TYR A N 1
ATOM 2428 C CA . TYR A 1 307 ? -22.602 -7.035 31.896 1.00 93.56 307 TYR A CA 1
ATOM 2429 C C . TYR A 1 307 ? -21.473 -6.329 32.652 1.00 93.56 307 TYR A C 1
ATOM 2431 O O . TYR A 1 307 ? -21.650 -5.911 33.796 1.00 93.56 307 TYR A O 1
ATOM 2439 N N . PHE A 1 308 ? -20.319 -6.156 32.011 1.00 92.25 308 PHE A N 1
ATOM 2440 C CA . PHE A 1 308 ? -19.193 -5.399 32.563 1.00 92.25 308 PHE A CA 1
ATOM 2441 C C . PHE A 1 308 ? -18.377 -4.723 31.455 1.00 92.25 308 PHE A C 1
ATOM 2443 O O . PHE A 1 308 ? -18.559 -4.984 30.265 1.00 92.25 308 PHE A O 1
ATOM 2450 N N . HIS A 1 309 ? -17.479 -3.819 31.844 1.00 91.44 309 HIS A N 1
ATOM 2451 C CA . HIS A 1 309 ? -16.636 -3.071 30.915 1.00 91.44 309 HIS A CA 1
ATOM 2452 C C . HIS A 1 309 ? -15.158 -3.372 31.161 1.00 91.44 309 HIS A C 1
ATOM 2454 O O . HIS A 1 309 ? -14.538 -2.786 32.050 1.00 91.44 309 HIS A O 1
ATOM 2460 N N . SER A 1 310 ? -14.610 -4.281 30.353 1.00 90.62 310 SER A N 1
ATOM 2461 C CA . SER A 1 310 ? -13.219 -4.714 30.471 1.00 90.62 310 SER A CA 1
ATOM 2462 C C . SER A 1 310 ? -12.247 -3.580 30.137 1.00 90.62 310 SER A C 1
ATOM 2464 O O . SER A 1 310 ? -12.400 -2.850 29.148 1.00 90.62 310 SER A O 1
ATOM 2466 N N . ARG A 1 311 ? -11.226 -3.432 30.987 1.00 85.94 311 ARG A N 1
ATOM 2467 C CA . ARG A 1 311 ? -10.133 -2.461 30.836 1.00 85.94 311 ARG A CA 1
ATOM 2468 C C . ARG A 1 311 ? -8.804 -3.083 31.290 1.00 85.94 311 ARG A C 1
ATOM 2470 O O . ARG A 1 311 ? -8.363 -2.800 32.408 1.00 85.94 311 ARG A O 1
ATOM 2477 N N . PRO A 1 312 ? -8.130 -3.886 30.444 1.00 87.50 312 PRO A N 1
ATOM 2478 C CA . PRO A 1 312 ? -6.833 -4.462 30.786 1.00 87.50 312 PRO A CA 1
ATOM 2479 C C . PRO A 1 312 ? -5.806 -3.377 31.144 1.00 87.50 312 PRO A C 1
ATOM 2481 O O . PRO A 1 312 ? -5.699 -2.343 30.468 1.00 87.50 312 PRO A O 1
ATOM 2484 N N . LEU A 1 313 ? -5.062 -3.610 32.230 1.00 86.00 313 LEU A N 1
ATOM 2485 C CA . LEU A 1 313 ? -4.079 -2.663 32.758 1.00 86.00 313 LEU A CA 1
ATOM 2486 C C . LEU A 1 313 ? -2.883 -2.523 31.798 1.00 86.00 313 LEU A C 1
ATOM 2488 O O . LEU A 1 313 ? -2.433 -3.537 31.267 1.00 86.00 313 LEU A O 1
ATOM 2492 N N . PRO A 1 314 ? -2.313 -1.315 31.603 1.00 84.81 314 PRO A N 1
ATOM 2493 C CA . PRO A 1 314 ? -1.195 -1.112 30.676 1.00 84.81 314 PRO A CA 1
ATOM 2494 C C . PRO A 1 314 ? 0.047 -1.971 30.942 1.00 84.81 314 PRO A C 1
ATOM 2496 O O . PRO A 1 314 ? 0.714 -2.365 29.994 1.00 84.81 314 PRO A O 1
ATOM 2499 N N . GLY A 1 315 ? 0.330 -2.305 32.206 1.00 84.50 315 GLY A N 1
ATOM 2500 C CA . GLY A 1 315 ? 1.439 -3.195 32.580 1.00 84.50 315 GLY A CA 1
ATOM 2501 C C . GLY A 1 315 ? 1.220 -4.679 32.252 1.00 84.50 315 GLY A C 1
ATOM 2502 O O . GLY A 1 315 ? 2.132 -5.467 32.448 1.00 84.50 315 GLY A O 1
ATOM 2503 N N . LEU A 1 316 ? 0.033 -5.064 31.766 1.00 83.81 316 LEU A N 1
ATOM 2504 C CA . LEU A 1 316 ? -0.288 -6.425 31.311 1.00 83.81 316 LEU A CA 1
ATOM 2505 C C . LEU A 1 316 ? -0.336 -6.533 29.778 1.00 83.81 316 LEU A C 1
ATOM 2507 O O . LEU A 1 316 ? -0.766 -7.557 29.247 1.00 83.81 316 LEU A O 1
ATOM 2511 N N . TYR A 1 317 ? 0.034 -5.471 29.053 1.00 89.44 317 TYR A N 1
ATOM 2512 C CA . TYR A 1 317 ? 0.019 -5.492 27.592 1.00 89.44 317 TYR A CA 1
ATOM 2513 C C . TYR A 1 317 ? 1.146 -6.395 27.053 1.00 89.44 317 TYR A C 1
ATOM 2515 O O . TYR A 1 317 ? 2.258 -6.372 27.584 1.00 89.44 317 TYR A O 1
ATOM 2523 N N . PRO A 1 318 ? 0.874 -7.203 26.016 1.00 88.81 318 PRO A N 1
ATOM 2524 C CA . PRO A 1 318 ? 1.883 -8.030 25.364 1.00 88.81 318 PRO A CA 1
ATOM 2525 C C . PRO A 1 318 ? 2.767 -7.233 24.400 1.00 88.81 318 PRO A C 1
ATOM 2527 O O . PRO A 1 318 ? 2.289 -6.292 23.763 1.00 88.81 318 PRO A O 1
ATOM 2530 N N . ASP A 1 319 ? 4.026 -7.649 24.231 1.00 83.50 319 ASP A N 1
ATOM 2531 C CA . ASP A 1 319 ? 4.962 -7.029 23.274 1.00 83.50 319 ASP A CA 1
ATOM 2532 C C . ASP A 1 319 ? 4.427 -7.076 21.832 1.00 83.50 319 ASP A C 1
ATOM 2534 O O . ASP A 1 319 ? 4.626 -6.151 21.039 1.00 83.50 319 ASP A O 1
ATOM 2538 N N . GLN A 1 320 ? 3.689 -8.139 21.502 1.00 83.69 320 GLN A N 1
ATOM 2539 C CA . GLN A 1 320 ? 2.987 -8.297 20.234 1.00 83.69 320 GLN A CA 1
ATOM 2540 C C . GLN A 1 320 ? 1.478 -8.123 20.416 1.00 83.69 320 GLN A C 1
ATOM 2542 O O . GLN A 1 320 ? 0.873 -8.659 21.335 1.00 83.69 320 GLN A O 1
ATOM 2547 N N . GLU A 1 321 ? 0.839 -7.396 19.499 1.00 88.44 321 GLU A N 1
ATOM 2548 C CA . GLU A 1 321 ? -0.620 -7.194 19.476 1.00 88.44 321 GLU A CA 1
ATOM 2549 C C . GLU A 1 321 ? -1.242 -6.479 20.693 1.00 88.44 321 GLU A C 1
ATOM 2551 O O . GLU A 1 321 ? -2.460 -6.527 20.875 1.00 88.44 321 GLU A O 1
ATOM 2556 N N . ALA A 1 322 ? -0.476 -5.683 21.455 1.00 89.38 322 ALA A N 1
ATOM 2557 C CA . ALA A 1 322 ? -1.026 -4.748 22.454 1.00 89.38 322 ALA A CA 1
ATOM 2558 C C . ALA A 1 322 ? -2.180 -3.875 21.912 1.00 89.38 322 ALA A C 1
ATOM 2560 O O . ALA A 1 322 ? -3.049 -3.423 22.663 1.00 89.38 322 ALA A O 1
ATOM 2561 N N . TRP A 1 323 ? -2.203 -3.620 20.598 1.00 89.62 323 TRP A N 1
ATOM 2562 C CA . TRP A 1 323 ? -3.283 -2.907 19.922 1.00 89.62 323 TRP A CA 1
ATOM 2563 C C . TRP A 1 323 ? -4.622 -3.657 19.921 1.00 89.62 323 TRP A C 1
ATOM 2565 O O . TRP A 1 323 ? -5.655 -2.989 19.958 1.00 89.62 323 TRP A O 1
ATOM 2575 N N . LEU A 1 324 ? -4.605 -4.991 19.922 1.00 92.06 324 LEU A N 1
ATOM 2576 C CA . LEU A 1 324 ? -5.774 -5.863 20.022 1.00 92.06 324 LEU A CA 1
ATOM 2577 C C . LEU A 1 324 ? -6.096 -6.160 21.489 1.00 92.06 324 LEU A C 1
ATOM 2579 O O . LEU A 1 324 ? -7.241 -6.008 21.904 1.00 92.06 324 LEU A O 1
ATOM 2583 N N . PHE A 1 325 ? -5.080 -6.489 22.295 1.00 92.06 325 PHE A N 1
ATOM 2584 C CA . PHE A 1 325 ? -5.242 -6.859 23.708 1.00 92.06 325 PHE A CA 1
ATOM 2585 C C . PHE A 1 325 ? -5.961 -5.777 24.521 1.00 92.06 325 PHE A C 1
ATOM 2587 O O . PHE A 1 325 ? -6.865 -6.066 25.298 1.00 92.06 325 PHE A O 1
ATOM 2594 N N . LYS A 1 326 ? -5.654 -4.498 24.267 1.00 90.88 326 LYS A N 1
ATOM 2595 C CA . LYS A 1 326 ? -6.334 -3.359 24.910 1.00 90.88 326 LYS A CA 1
ATOM 2596 C C . LYS A 1 326 ? -7.810 -3.168 24.504 1.00 90.88 326 LYS A C 1
ATOM 2598 O O . LYS A 1 326 ? -8.435 -2.242 25.021 1.00 90.88 326 LYS A O 1
ATOM 2603 N N . HIS A 1 327 ? -8.334 -3.985 23.585 1.00 92.50 327 HIS A N 1
ATOM 2604 C CA . HIS A 1 327 ? -9.718 -4.018 23.086 1.00 92.50 327 HIS A CA 1
ATOM 2605 C C . HIS A 1 327 ? -10.351 -5.428 23.193 1.00 92.50 327 HIS A C 1
ATOM 2607 O O . HIS A 1 327 ? -11.340 -5.714 22.516 1.00 92.50 327 HIS A O 1
ATOM 2613 N N . PHE A 1 328 ? -9.805 -6.297 24.049 1.00 94.12 328 PHE A N 1
ATOM 2614 C CA . PHE A 1 328 ? -10.386 -7.586 24.439 1.00 94.12 328 PHE A CA 1
ATOM 2615 C C . PHE A 1 328 ? -10.313 -7.755 25.968 1.00 94.12 328 PHE A C 1
ATOM 2617 O O . PHE A 1 328 ? -9.771 -6.894 26.661 1.00 94.12 328 PHE A O 1
ATOM 2624 N N . VAL A 1 329 ? -10.890 -8.836 26.498 1.00 92.12 329 VAL A N 1
ATOM 2625 C CA . VAL A 1 329 ? -10.800 -9.195 27.923 1.00 92.12 329 VAL A CA 1
ATOM 2626 C C . VAL A 1 329 ? -9.445 -9.843 28.229 1.00 92.12 329 VAL A C 1
ATOM 2628 O O . VAL A 1 329 ? -8.901 -10.558 27.386 1.00 92.12 329 VAL A O 1
ATOM 2631 N N . SER A 1 330 ? -8.874 -9.601 29.414 1.00 90.12 330 SER A N 1
ATOM 2632 C CA . SER A 1 330 ? -7.630 -10.280 29.814 1.00 90.12 330 SER A CA 1
ATOM 2633 C C . SER A 1 330 ? -7.900 -11.736 30.238 1.00 90.12 330 SER A C 1
ATOM 2635 O O . SER A 1 330 ? -9.013 -12.037 30.681 1.00 90.12 330 SER A O 1
ATOM 2637 N N . PRO A 1 331 ? -6.904 -12.645 30.163 1.00 90.56 331 PRO A N 1
ATOM 2638 C CA . PRO A 1 331 ? -7.062 -14.026 30.623 1.00 90.56 331 PRO A CA 1
ATOM 2639 C C . PRO A 1 331 ? -7.563 -14.115 32.067 1.00 90.56 331 PRO A C 1
ATOM 2641 O O . PRO A 1 331 ? -8.525 -14.827 32.334 1.00 90.56 331 PRO A O 1
ATOM 2644 N N . LEU A 1 332 ? -6.974 -13.331 32.978 1.00 85.31 332 LEU A N 1
ATOM 2645 C CA . LEU A 1 332 ? -7.338 -13.329 34.396 1.00 85.31 332 LEU A CA 1
ATOM 2646 C C . LEU A 1 332 ? -8.745 -12.761 34.652 1.00 85.31 332 LEU A C 1
ATOM 2648 O O . LEU A 1 332 ? -9.487 -13.319 35.453 1.00 85.31 332 LEU A O 1
ATOM 2652 N N . GLU A 1 333 ? -9.138 -11.686 33.961 1.00 87.12 333 GLU A N 1
ATOM 2653 C CA . GLU A 1 333 ? -10.481 -11.102 34.104 1.00 87.12 333 GLU A CA 1
ATOM 2654 C C . GLU A 1 333 ? -11.554 -12.073 33.584 1.00 87.12 333 GLU A C 1
ATOM 2656 O O . GLU A 1 333 ? -12.559 -12.301 34.254 1.00 87.12 333 GLU A O 1
ATOM 2661 N N . LEU A 1 334 ? -11.318 -12.720 32.436 1.00 89.38 334 LEU A N 1
ATOM 2662 C CA . LEU A 1 334 ? -12.210 -13.755 31.906 1.00 89.38 334 LEU A CA 1
ATOM 2663 C C . LEU A 1 334 ? -12.294 -14.968 32.847 1.00 89.38 334 LEU A C 1
ATOM 2665 O O . LEU A 1 334 ? -13.393 -15.424 33.159 1.00 89.38 334 LEU A O 1
ATOM 2669 N N . ALA A 1 335 ? -11.152 -15.450 33.342 1.00 85.50 335 ALA A N 1
ATOM 2670 C CA . ALA A 1 335 ? -11.058 -16.562 34.285 1.00 85.50 335 ALA A CA 1
ATOM 2671 C C . ALA A 1 335 ? -11.851 -16.308 35.575 1.00 85.50 335 ALA A C 1
ATOM 2673 O O . ALA A 1 335 ? -12.673 -17.134 35.975 1.00 85.50 335 ALA A O 1
ATOM 2674 N N . GLN A 1 336 ? -11.666 -15.136 36.190 1.00 83.44 336 GLN A N 1
ATOM 2675 C CA . GLN A 1 336 ? -12.390 -14.724 37.395 1.00 83.44 336 GLN A CA 1
ATOM 2676 C C . GLN A 1 336 ? -13.906 -14.691 37.160 1.00 83.44 336 GLN A C 1
ATOM 2678 O O . GLN A 1 336 ? -14.669 -15.134 38.020 1.00 83.44 336 GLN A O 1
ATOM 2683 N N . ARG A 1 337 ? -14.356 -14.245 35.978 1.00 84.94 337 ARG A N 1
ATOM 2684 C CA . ARG A 1 337 ? -15.782 -14.246 35.616 1.00 84.94 337 ARG A CA 1
ATOM 2685 C C . ARG A 1 337 ? -16.332 -15.645 35.310 1.00 84.94 337 ARG A C 1
ATOM 2687 O O . ARG A 1 337 ? -17.477 -15.904 35.673 1.00 84.94 337 ARG A O 1
ATOM 2694 N N . ILE A 1 338 ? -15.546 -16.569 34.745 1.00 82.25 338 ILE A N 1
ATOM 2695 C CA . ILE A 1 338 ? -15.949 -17.986 34.621 1.00 82.25 338 ILE A CA 1
ATOM 2696 C C . ILE A 1 338 ? -16.052 -18.645 36.009 1.00 82.25 338 ILE A C 1
ATOM 2698 O O . ILE A 1 338 ? -17.035 -19.330 36.289 1.00 82.25 338 ILE A O 1
ATOM 2702 N N . ALA A 1 339 ? -15.089 -18.410 36.906 1.00 80.12 339 ALA A N 1
ATOM 2703 C CA . ALA A 1 339 ? -15.097 -18.968 38.260 1.00 80.12 339 ALA A CA 1
ATOM 2704 C C . ALA A 1 339 ? -16.273 -18.445 39.112 1.00 80.12 339 ALA A C 1
ATOM 2706 O O . ALA A 1 339 ? -17.010 -19.247 39.688 1.00 80.12 339 ALA A O 1
ATOM 2707 N N . GLN A 1 340 ? -16.512 -17.126 39.117 1.00 79.50 340 GLN A N 1
ATOM 2708 C CA . GLN A 1 340 ? -17.684 -16.499 39.752 1.00 79.50 340 GLN A CA 1
ATOM 2709 C C . GLN A 1 340 ? -18.994 -17.134 39.250 1.00 79.50 340 GLN A C 1
ATOM 2711 O O . GLN A 1 340 ? -19.886 -17.463 40.028 1.00 79.50 340 GLN A O 1
ATOM 2716 N N . PHE A 1 341 ? -19.101 -17.358 37.941 1.00 77.56 341 PHE A N 1
ATOM 2717 C CA . PHE A 1 341 ? -20.299 -17.929 37.334 1.00 77.56 341 PHE A CA 1
ATOM 2718 C C . PHE A 1 341 ? -20.509 -19.415 37.671 1.00 77.56 341 PHE A C 1
ATOM 2720 O O . PHE A 1 341 ? -21.643 -19.856 37.875 1.00 77.56 341 PHE A O 1
ATOM 2727 N N . ARG A 1 342 ? -19.421 -20.187 37.797 1.00 77.44 342 ARG A N 1
ATOM 2728 C CA . ARG A 1 342 ? -19.462 -21.584 38.262 1.00 77.44 342 ARG A CA 1
ATOM 2729 C C . ARG A 1 342 ? -19.893 -21.688 39.729 1.00 77.44 342 ARG A C 1
ATOM 2731 O O . ARG A 1 342 ? -20.638 -22.608 40.054 1.00 77.44 342 ARG A O 1
ATOM 2738 N N . GLN A 1 343 ? -19.544 -20.721 40.582 1.00 75.94 343 GLN A N 1
ATOM 2739 C CA . GLN A 1 343 ? -20.090 -20.638 41.946 1.00 75.94 343 GLN A CA 1
ATOM 2740 C C . GLN A 1 343 ? -21.613 -20.414 41.930 1.00 75.94 343 GLN A C 1
ATOM 2742 O O . GLN A 1 343 ? -22.336 -21.078 42.668 1.00 75.94 343 GLN A O 1
ATOM 2747 N N . TYR A 1 344 ? -22.132 -19.568 41.032 1.00 77.38 344 TYR A N 1
ATOM 2748 C CA . TYR A 1 344 ? -23.582 -19.372 40.889 1.00 77.38 344 TYR A CA 1
ATOM 2749 C C . TYR A 1 344 ? -24.325 -20.636 40.420 1.00 77.38 344 TYR A C 1
ATOM 2751 O O . TYR A 1 344 ? -25.429 -20.888 40.896 1.00 77.38 344 TYR A O 1
ATOM 2759 N N . SER A 1 345 ? -23.708 -21.479 39.580 1.00 66.94 345 SER A N 1
ATOM 2760 C CA . SER A 1 345 ? -24.304 -22.758 39.142 1.00 66.94 345 SER A CA 1
ATOM 2761 C C . SER A 1 345 ? -24.479 -23.812 40.249 1.00 66.94 345 SER A C 1
ATOM 2763 O O . SER A 1 345 ? -25.171 -24.803 40.037 1.00 66.94 345 SER A O 1
ATOM 2765 N N . GLN A 1 346 ? -23.871 -23.607 41.425 1.00 66.62 346 GLN A N 1
ATOM 2766 C CA . GLN A 1 346 ? -24.038 -24.469 42.606 1.00 66.62 346 GLN A CA 1
ATOM 2767 C C . GLN A 1 346 ? -25.200 -24.017 43.516 1.00 66.62 346 GLN A C 1
ATOM 2769 O O . GLN A 1 346 ? -25.472 -24.656 44.531 1.00 66.62 346 GLN A O 1
ATOM 2774 N N . GLY A 1 347 ? -25.873 -22.910 43.176 1.00 64.50 347 GLY A N 1
ATOM 2775 C CA . GLY A 1 347 ? -27.058 -22.415 43.875 1.00 64.50 347 GLY A CA 1
ATOM 2776 C C . GLY A 1 347 ? -28.369 -23.054 43.400 1.00 64.50 347 GLY A C 1
ATOM 2777 O O . GLY A 1 347 ? -28.392 -23.995 42.613 1.00 64.50 347 GLY A O 1
ATOM 2778 N N . ALA A 1 348 ? -29.495 -22.502 43.861 1.00 58.53 348 ALA A N 1
ATOM 2779 C CA . ALA A 1 348 ? -30.835 -23.017 43.555 1.00 58.53 348 ALA A CA 1
ATOM 2780 C C . ALA A 1 348 ? -31.337 -22.734 42.118 1.00 58.53 348 ALA A C 1
ATOM 2782 O O . ALA A 1 348 ? -32.393 -23.234 41.738 1.00 58.53 348 ALA A O 1
ATOM 2783 N N . GLN A 1 349 ? -30.612 -21.940 41.320 1.00 63.91 349 GLN A N 1
ATOM 2784 C CA . GLN A 1 349 ? -30.899 -21.711 39.899 1.00 63.91 349 GLN A CA 1
ATOM 2785 C C . GLN A 1 349 ? -29.767 -22.275 39.034 1.00 63.91 349 GLN A C 1
ATOM 2787 O O . GLN A 1 349 ? -28.595 -21.983 39.266 1.00 63.91 349 GLN A O 1
ATOM 2792 N N . SER A 1 350 ? -30.119 -23.025 37.986 1.00 61.69 350 SER A N 1
ATOM 2793 C CA . SER A 1 350 ? -29.156 -23.397 36.946 1.00 61.69 350 SER A CA 1
ATOM 2794 C C . SER A 1 350 ? -28.779 -22.162 36.131 1.00 61.69 350 SER A C 1
ATOM 2796 O O . SER A 1 350 ? -29.638 -21.544 35.507 1.00 61.69 350 SER A O 1
ATOM 2798 N N . THR A 1 351 ? -27.490 -21.828 36.093 1.00 64.81 351 THR A N 1
ATOM 2799 C CA . THR A 1 351 ? -26.955 -20.761 35.233 1.00 64.81 351 THR A CA 1
ATOM 2800 C C . THR A 1 351 ? -26.473 -21.284 33.871 1.00 64.81 351 THR A C 1
ATOM 2802 O O . THR A 1 351 ? -25.899 -20.535 33.080 1.00 64.81 351 THR A O 1
ATOM 2805 N N . LEU A 1 352 ? -26.682 -22.571 33.562 1.00 60.81 352 LEU A N 1
ATOM 2806 C CA . LEU A 1 352 ? -26.122 -23.206 32.368 1.00 60.81 352 LEU A CA 1
ATOM 2807 C C . LEU A 1 352 ? -26.629 -22.534 31.075 1.00 60.81 352 LEU A C 1
ATOM 2809 O O . LEU A 1 352 ? -27.807 -22.610 30.737 1.00 60.81 352 LEU A O 1
ATOM 2813 N N . GLY A 1 353 ? -25.721 -21.900 30.326 1.00 64.94 353 GLY A N 1
ATOM 2814 C CA . GLY A 1 353 ? -26.020 -21.260 29.040 1.00 64.94 353 GLY A CA 1
ATOM 2815 C C . GLY A 1 353 ? -26.349 -19.761 29.082 1.00 64.94 353 GLY A C 1
ATOM 2816 O O . GLY A 1 353 ? -26.577 -19.195 28.008 1.00 64.94 353 GLY A O 1
ATOM 2817 N N . ALA A 1 354 ? -26.323 -19.107 30.253 1.00 79.62 354 ALA A N 1
ATOM 2818 C CA . ALA A 1 354 ? -26.295 -17.640 30.356 1.00 79.62 354 ALA A CA 1
ATOM 2819 C C . ALA A 1 354 ? -24.937 -17.059 29.881 1.00 79.62 354 ALA A C 1
ATOM 2821 O O . ALA A 1 354 ? -24.032 -17.803 29.493 1.00 79.62 354 ALA A O 1
ATOM 2822 N N . SER A 1 355 ? -24.802 -15.726 29.795 1.00 91.38 355 SER A N 1
ATOM 2823 C CA . SER A 1 355 ? -23.673 -15.090 29.078 1.00 91.38 355 SER A CA 1
ATOM 2824 C C . SER A 1 355 ? -22.977 -13.925 29.794 1.00 91.38 355 SER A C 1
ATOM 2826 O O . SER A 1 355 ? -23.605 -13.109 30.463 1.00 91.38 355 SER A O 1
ATOM 2828 N N . LEU A 1 356 ? -21.675 -13.765 29.560 1.00 93.25 356 LEU A N 1
ATOM 2829 C CA . LEU A 1 356 ? -20.948 -12.520 29.818 1.00 93.25 356 LEU A CA 1
ATOM 2830 C C . LEU A 1 356 ? -21.189 -11.529 28.679 1.00 93.25 356 LEU A C 1
ATOM 2832 O O . LEU A 1 356 ? -20.990 -11.875 27.517 1.00 93.25 356 LEU A O 1
ATOM 2836 N N . TYR A 1 357 ? -21.549 -10.290 29.006 1.00 94.88 357 TYR A N 1
ATOM 2837 C CA . TYR A 1 357 ? -21.663 -9.178 28.063 1.00 94.88 357 TYR A CA 1
ATOM 2838 C C . TYR A 1 357 ? -20.529 -8.182 28.320 1.00 94.88 357 TYR A C 1
ATOM 2840 O O . TYR A 1 357 ? -20.593 -7.335 29.211 1.00 94.88 357 TYR A O 1
ATOM 2848 N N . ILE A 1 358 ? -19.464 -8.314 27.537 1.00 95.12 358 ILE A N 1
ATOM 2849 C CA . ILE A 1 358 ? -18.193 -7.614 27.701 1.00 95.12 358 ILE A CA 1
ATOM 2850 C C . ILE A 1 358 ? -18.195 -6.371 26.809 1.00 95.12 358 ILE A C 1
ATOM 2852 O O . ILE A 1 358 ? -18.039 -6.473 25.589 1.00 95.12 358 ILE A O 1
ATOM 2856 N N . ARG A 1 359 ? -18.337 -5.176 27.395 1.00 94.25 359 ARG A N 1
ATOM 2857 C CA . ARG A 1 359 ? -18.065 -3.927 26.669 1.00 94.25 359 ARG A CA 1
ATOM 2858 C C . ARG A 1 359 ? -16.559 -3.696 26.615 1.00 94.25 359 ARG A C 1
ATOM 2860 O O . ARG A 1 359 ? -15.930 -3.492 27.654 1.00 94.25 359 ARG A O 1
ATOM 2867 N N . VAL A 1 360 ? -15.989 -3.665 25.419 1.00 93.62 360 VAL A N 1
ATOM 2868 C CA . VAL A 1 360 ? -14.555 -3.421 25.199 1.00 93.62 360 VAL A CA 1
ATOM 2869 C C . VAL A 1 360 ? -14.255 -1.933 24.944 1.00 93.62 360 VAL A C 1
ATOM 2871 O O . VAL A 1 360 ? -15.152 -1.096 24.837 1.00 93.62 360 VAL A O 1
ATOM 2874 N N . ARG A 1 361 ? -12.966 -1.566 24.936 1.00 89.25 361 ARG A N 1
ATOM 2875 C CA . ARG A 1 361 ? -12.458 -0.174 24.976 1.00 89.25 361 ARG A CA 1
ATOM 2876 C C . ARG A 1 361 ? -12.732 0.675 23.719 1.00 89.25 361 ARG A C 1
ATOM 2878 O O . ARG A 1 361 ? -12.542 1.892 23.748 1.00 89.25 361 ARG A O 1
ATOM 2885 N N . ASP A 1 362 ? -13.136 0.046 22.626 1.00 88.19 362 ASP A N 1
ATOM 2886 C CA . ASP A 1 362 ? -13.572 0.657 21.364 1.00 88.19 362 ASP A CA 1
ATOM 2887 C C . ASP A 1 362 ? -15.105 0.634 21.207 1.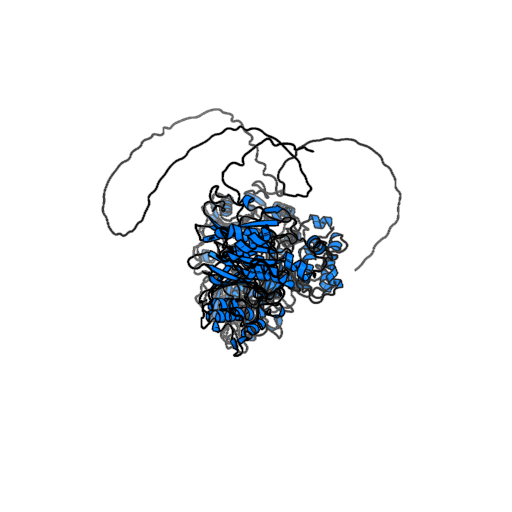00 88.19 362 ASP A C 1
ATOM 2889 O O . ASP A 1 362 ? -15.633 0.781 20.106 1.00 88.19 362 ASP A O 1
ATOM 2893 N N . GLU A 1 363 ? -15.819 0.486 22.328 1.00 90.38 363 GLU A N 1
ATOM 2894 C CA . GLU A 1 363 ? -17.278 0.530 22.455 1.00 90.38 363 GLU A CA 1
ATOM 2895 C C . GLU A 1 363 ? -18.041 -0.622 21.774 1.00 90.38 363 GLU A C 1
ATOM 2897 O O . GLU A 1 363 ? -19.276 -0.596 21.788 1.00 90.38 363 GLU A O 1
ATOM 2902 N N . ALA A 1 364 ? -17.360 -1.640 21.235 1.00 94.69 364 ALA A N 1
ATOM 2903 C CA . ALA A 1 364 ? -17.996 -2.911 20.882 1.00 94.69 364 ALA A CA 1
ATOM 2904 C C . ALA A 1 364 ? -18.527 -3.637 22.134 1.00 94.69 364 ALA A C 1
ATOM 2906 O O . ALA A 1 364 ? -18.072 -3.409 23.261 1.00 94.69 364 ALA A O 1
ATOM 2907 N N . ILE A 1 365 ? -19.508 -4.517 21.926 1.00 95.69 365 ILE A N 1
ATOM 2908 C CA . ILE A 1 365 ? -20.045 -5.411 22.959 1.00 95.69 365 ILE A CA 1
ATOM 2909 C C . ILE A 1 365 ? -19.920 -6.839 22.444 1.00 95.69 365 ILE A C 1
ATOM 2911 O O . ILE A 1 365 ? -20.494 -7.185 21.409 1.00 95.69 365 ILE A O 1
ATOM 2915 N N . LEU A 1 366 ? -19.180 -7.653 23.189 1.00 96.75 366 LEU A N 1
ATOM 2916 C CA . LEU A 1 366 ? -18.994 -9.073 22.929 1.00 96.75 366 LEU A CA 1
ATOM 2917 C C . LEU A 1 366 ? -19.859 -9.868 23.910 1.00 96.75 366 LEU A C 1
ATOM 2919 O O . LEU A 1 366 ? -19.841 -9.589 25.108 1.00 96.75 366 LEU A O 1
ATOM 2923 N N . ARG A 1 367 ? -20.597 -10.864 23.428 1.00 95.44 367 ARG A N 1
ATOM 2924 C CA . ARG A 1 367 ? -21.248 -11.875 24.262 1.00 95.44 367 ARG A CA 1
ATOM 2925 C C . ARG A 1 367 ? -20.377 -13.124 24.276 1.00 95.44 367 ARG A C 1
ATOM 2927 O O . ARG A 1 367 ? -20.144 -13.695 23.218 1.00 95.44 367 ARG A O 1
ATOM 2934 N N . TYR A 1 368 ? -19.920 -13.554 25.447 1.00 94.12 368 TYR A N 1
ATOM 2935 C CA . TYR A 1 368 ? -19.328 -14.877 25.643 1.00 94.12 368 TYR A CA 1
ATOM 2936 C C . TYR A 1 368 ? -20.314 -15.743 26.421 1.00 94.12 368 TYR A C 1
ATOM 2938 O O . TYR A 1 368 ? -20.646 -15.432 27.565 1.00 94.12 368 TYR A O 1
ATOM 2946 N N . ARG A 1 369 ? -20.809 -16.810 25.798 1.00 91.50 369 ARG A N 1
ATOM 2947 C CA . ARG A 1 369 ? -21.727 -17.763 26.424 1.00 91.50 369 ARG A CA 1
ATOM 2948 C C . ARG A 1 369 ? -20.956 -19.005 26.862 1.00 91.50 369 ARG A C 1
ATOM 2950 O O . ARG A 1 369 ? -20.274 -19.633 26.051 1.00 91.50 369 ARG A O 1
ATOM 2957 N N . PHE A 1 370 ? -21.081 -19.341 28.142 1.00 85.62 370 PHE A N 1
ATOM 2958 C CA . PHE A 1 370 ? -20.361 -20.458 28.748 1.00 85.62 370 PHE A CA 1
ATOM 2959 C C . PHE A 1 370 ? -20.779 -21.799 28.142 1.00 85.62 370 PHE A C 1
ATOM 2961 O O . PHE A 1 370 ? -21.960 -22.025 27.866 1.00 85.62 370 PHE A O 1
ATOM 2968 N N . SER A 1 371 ? -19.812 -22.699 27.980 1.00 82.81 371 SER A N 1
ATOM 2969 C CA . SER A 1 371 ? -20.030 -24.062 27.483 1.00 82.81 371 SER A CA 1
ATOM 2970 C C . SER A 1 371 ? -19.910 -25.132 28.569 1.00 82.81 371 SER A C 1
ATOM 2972 O O . SER A 1 371 ? -20.392 -26.246 28.373 1.00 82.81 371 SER A O 1
ATOM 2974 N N . GLY A 1 372 ? -19.219 -24.839 29.680 1.00 78.44 372 GLY A N 1
ATOM 2975 C CA . GLY A 1 372 ? -18.822 -25.851 30.667 1.00 78.44 372 GLY A CA 1
ATOM 2976 C C . GLY A 1 372 ? -17.814 -26.881 30.135 1.00 78.44 372 GLY A C 1
ATOM 2977 O O . GLY A 1 372 ? -17.552 -27.887 30.794 1.00 78.44 372 GLY A O 1
ATOM 2978 N N . SER A 1 373 ? -17.253 -26.673 28.938 1.00 82.06 373 SER A N 1
ATOM 2979 C CA . SER A 1 373 ? -16.429 -27.672 28.256 1.00 82.06 373 SER A CA 1
ATOM 2980 C C . SER A 1 373 ? -15.068 -27.901 28.922 1.00 82.06 373 SER A C 1
ATOM 2982 O O . SER A 1 373 ? -14.506 -27.046 29.613 1.00 82.06 373 SER A O 1
ATOM 2984 N N . ALA A 1 374 ? -14.455 -29.045 28.608 1.00 83.12 374 ALA A N 1
ATOM 2985 C CA . ALA A 1 374 ? -13.066 -29.329 28.965 1.00 83.12 374 ALA A CA 1
ATOM 2986 C C . ALA A 1 374 ? -12.043 -28.392 28.280 1.00 83.12 374 ALA A C 1
ATOM 2988 O O . ALA A 1 374 ? -10.868 -28.445 28.633 1.00 83.12 374 ALA A O 1
ATOM 2989 N N . ALA A 1 375 ? -12.454 -27.560 27.312 1.00 84.62 375 ALA A N 1
ATOM 2990 C CA . ALA A 1 375 ? -11.622 -26.502 26.732 1.00 84.62 375 ALA A CA 1
ATOM 2991 C C . ALA A 1 375 ? -11.757 -25.179 27.510 1.00 84.62 375 ALA A C 1
ATOM 2993 O O . ALA A 1 375 ? -10.753 -24.526 27.775 1.00 84.62 375 ALA A O 1
ATOM 2994 N N . GLU A 1 376 ? -12.969 -24.827 27.952 1.00 85.94 376 GLU A N 1
ATOM 2995 C CA . GLU A 1 376 ? -13.223 -23.697 28.863 1.00 85.94 376 GLU A CA 1
ATOM 2996 C C . GLU A 1 376 ? -12.485 -23.875 30.195 1.00 85.94 376 GLU A C 1
ATOM 2998 O O . GLU A 1 376 ? -11.813 -22.960 30.663 1.00 85.94 376 GLU A O 1
ATOM 3003 N N . SER A 1 377 ? -12.493 -25.092 30.744 1.00 82.19 377 SER A N 1
ATOM 3004 C CA . SER A 1 377 ? -11.720 -25.464 31.941 1.00 82.19 377 SER A CA 1
ATOM 3005 C C . SER A 1 377 ? -10.195 -25.551 31.726 1.00 82.19 377 SER A C 1
ATOM 3007 O O . SER A 1 377 ? -9.497 -26.034 32.609 1.00 82.19 377 SER A O 1
ATOM 3009 N N . ARG A 1 378 ? -9.668 -25.114 30.569 1.00 83.06 378 ARG A N 1
ATOM 3010 C CA . ARG A 1 378 ? -8.226 -24.893 30.318 1.00 83.06 378 ARG A CA 1
ATOM 3011 C C . ARG A 1 378 ? -7.879 -23.416 30.100 1.00 83.06 378 ARG A C 1
ATOM 3013 O O . ARG A 1 378 ? -6.729 -23.105 29.805 1.00 83.06 378 ARG A O 1
ATOM 3020 N N . LEU A 1 379 ? -8.850 -22.504 30.199 1.00 82.25 379 LEU A N 1
ATOM 3021 C CA . LEU A 1 379 ? -8.583 -21.061 30.149 1.00 82.25 379 LEU A CA 1
ATOM 3022 C C . LEU A 1 379 ? -7.998 -20.526 31.470 1.00 82.25 379 LEU A C 1
ATOM 3024 O O . LEU A 1 379 ? -7.538 -19.388 31.505 1.00 82.25 379 LEU A O 1
ATOM 3028 N N . PHE A 1 380 ? -8.037 -21.321 32.543 1.00 75.12 380 PHE A N 1
ATOM 3029 C CA . PHE A 1 380 ? -7.535 -20.981 33.872 1.00 75.12 380 PHE A CA 1
ATOM 3030 C C . PHE A 1 380 ? -7.328 -22.231 34.730 1.00 75.12 380 PHE A C 1
ATOM 3032 O O . PHE A 1 380 ? -7.921 -23.278 34.461 1.00 75.12 380 PHE A O 1
ATOM 3039 N N . THR A 1 381 ? -6.549 -22.076 35.796 1.00 69.25 381 THR A N 1
ATOM 3040 C CA . THR A 1 381 ? -6.453 -23.021 36.914 1.00 69.25 381 THR A CA 1
ATOM 3041 C C . THR A 1 381 ? -7.125 -22.390 38.135 1.00 69.25 381 THR A C 1
ATOM 3043 O O . THR A 1 381 ? -7.121 -21.168 38.285 1.00 69.25 381 THR A O 1
ATOM 3046 N N . GLN A 1 382 ? -7.719 -23.196 39.016 1.00 68.38 382 GLN A N 1
ATOM 3047 C CA . GLN A 1 382 ? -8.190 -22.726 40.319 1.00 68.38 382 GLN A CA 1
ATOM 3048 C C . GLN A 1 382 ? -7.461 -23.495 41.422 1.00 68.38 382 GLN A C 1
ATOM 3050 O O . GLN A 1 382 ? -7.471 -24.727 41.432 1.00 68.38 382 GLN A O 1
ATOM 3055 N N . ALA A 1 383 ? -6.806 -22.762 42.316 1.00 64.38 383 ALA A N 1
ATOM 3056 C CA . ALA A 1 383 ? -6.113 -23.300 43.475 1.00 64.38 383 ALA A CA 1
ATOM 3057 C C . ALA A 1 383 ? -7.109 -23.735 44.568 1.00 64.38 383 ALA A C 1
ATOM 3059 O O . ALA A 1 383 ? -8.285 -23.360 44.565 1.00 64.38 383 ALA A O 1
ATOM 3060 N N . ALA A 1 384 ? -6.642 -24.562 45.508 1.00 59.34 384 ALA A N 1
ATOM 3061 C CA . ALA A 1 384 ? -7.487 -25.193 46.529 1.00 59.34 384 ALA A CA 1
ATOM 3062 C C . ALA A 1 384 ? -8.062 -24.216 47.580 1.00 59.34 384 ALA A C 1
ATOM 3064 O O . ALA A 1 384 ? -8.996 -24.567 48.296 1.00 59.34 384 ALA A O 1
ATOM 3065 N N . ASP A 1 385 ? -7.524 -22.999 47.658 1.00 59.41 385 ASP A N 1
ATOM 3066 C CA . ASP A 1 385 ? -8.037 -21.869 48.444 1.00 59.41 385 ASP A CA 1
ATOM 3067 C C . ASP A 1 385 ? -9.148 -21.079 47.714 1.00 59.41 385 ASP A C 1
ATOM 3069 O O . ASP A 1 385 ? -9.751 -20.173 48.288 1.00 59.41 385 ASP A O 1
ATOM 3073 N N . GLY A 1 386 ? -9.431 -21.423 46.452 1.00 61.81 386 GLY A N 1
ATOM 3074 C CA . GLY A 1 386 ? -10.373 -20.734 45.573 1.00 61.81 386 GLY A CA 1
ATOM 3075 C C . GLY A 1 386 ? -9.739 -19.677 44.663 1.00 61.81 386 GLY A C 1
ATOM 3076 O O . GLY A 1 386 ? -10.448 -19.149 43.798 1.00 61.81 386 GLY A O 1
ATOM 3077 N N . THR A 1 387 ? -8.440 -19.388 44.798 1.00 70.81 387 THR A N 1
ATOM 3078 C CA . THR A 1 387 ? -7.722 -18.400 43.979 1.00 70.81 387 THR A CA 1
ATOM 3079 C C . THR A 1 387 ? -7.673 -18.840 42.513 1.00 70.81 387 THR A C 1
ATOM 3081 O O . THR A 1 387 ? -7.476 -20.012 42.203 1.00 70.81 387 THR A O 1
ATOM 3084 N N . VAL A 1 388 ? -7.894 -17.900 41.590 1.00 69.56 388 VAL A N 1
ATOM 3085 C CA . VAL A 1 388 ? -7.973 -18.166 40.145 1.00 69.56 388 VAL A CA 1
ATOM 3086 C C . VAL A 1 388 ? -6.701 -17.678 39.462 1.00 69.56 388 VAL A C 1
ATOM 3088 O O . VAL A 1 388 ? -6.435 -16.477 39.448 1.00 69.56 388 VAL A O 1
ATOM 3091 N N . GLU A 1 389 ? -5.954 -18.603 38.869 1.00 71.12 389 GLU A N 1
ATOM 3092 C CA . GLU A 1 389 ? -4.675 -18.359 38.202 1.00 71.12 389 GLU A CA 1
ATOM 3093 C C . GLU A 1 389 ? -4.836 -18.450 36.677 1.00 71.12 389 GLU A C 1
ATOM 3095 O O . GLU A 1 389 ? -5.434 -19.390 36.145 1.00 71.12 389 GLU A O 1
ATOM 3100 N N . ALA A 1 390 ? -4.274 -17.478 35.953 1.00 67.12 390 ALA A N 1
ATOM 3101 C CA . ALA A 1 390 ? -4.261 -17.446 34.482 1.00 67.12 390 ALA A CA 1
ATOM 3102 C C . ALA A 1 390 ? -2.857 -17.144 33.916 1.00 67.12 390 ALA A C 1
ATOM 3104 O O . ALA A 1 390 ? -2.693 -16.798 32.740 1.00 67.12 390 ALA A O 1
ATOM 3105 N N . ASP A 1 391 ? -1.840 -17.267 34.768 1.00 74.25 391 ASP A N 1
ATOM 3106 C CA . ASP A 1 391 ? -0.499 -16.720 34.569 1.00 74.25 391 ASP A CA 1
ATOM 3107 C C . ASP A 1 391 ? 0.242 -17.381 33.406 1.00 74.25 391 ASP A C 1
ATOM 3109 O O . ASP A 1 391 ? 0.986 -16.708 32.698 1.00 74.25 391 ASP A O 1
ATOM 3113 N N . GLU A 1 392 ? -0.017 -18.661 33.116 1.00 82.69 392 GLU A N 1
ATOM 3114 C CA . GLU A 1 392 ? 0.582 -19.337 31.961 1.00 82.69 392 GLU A CA 1
ATOM 3115 C C . GLU A 1 392 ? 0.126 -18.709 30.627 1.00 82.69 392 GLU A C 1
ATOM 3117 O O . GLU A 1 392 ? 0.944 -18.483 29.733 1.00 82.69 392 GLU A O 1
ATOM 3122 N N . LEU A 1 393 ? -1.163 -18.367 30.490 1.00 86.50 393 LEU A N 1
ATOM 3123 C CA . LEU A 1 393 ? -1.683 -17.694 29.291 1.00 86.50 393 LEU A CA 1
ATOM 3124 C C . LEU A 1 393 ? -1.234 -16.233 29.233 1.00 86.50 393 LEU A C 1
ATOM 3126 O O . LEU A 1 393 ? -0.805 -15.772 28.176 1.00 86.50 393 LEU A O 1
ATOM 3130 N N . GLN A 1 394 ? -1.279 -15.516 30.358 1.00 86.88 394 GLN A N 1
ATOM 3131 C CA . GLN A 1 394 ? -0.820 -14.125 30.434 1.00 86.88 394 GLN A CA 1
ATOM 3132 C C . GLN A 1 394 ? 0.690 -14.002 30.150 1.00 86.88 394 GLN A C 1
ATOM 3134 O O . GLN A 1 394 ? 1.101 -13.051 29.487 1.00 86.88 394 GLN A O 1
ATOM 3139 N N . SER A 1 395 ? 1.501 -14.978 30.570 1.00 86.00 395 SER A N 1
ATOM 3140 C CA . SER A 1 395 ? 2.940 -15.066 30.287 1.00 86.00 395 SER A CA 1
ATOM 3141 C C . SER A 1 395 ? 3.224 -15.417 28.822 1.00 86.00 395 SER A C 1
ATOM 3143 O O . SER A 1 395 ? 4.039 -14.751 28.178 1.00 86.00 395 SER A O 1
ATOM 3145 N N . LYS A 1 396 ? 2.501 -16.386 28.235 1.00 89.00 396 LYS A N 1
ATOM 3146 C CA . LYS A 1 396 ? 2.597 -16.707 26.793 1.00 89.00 396 LYS A CA 1
ATOM 3147 C C . LYS A 1 396 ? 2.190 -15.532 25.902 1.00 89.00 396 LYS A C 1
ATOM 3149 O O . LYS A 1 396 ? 2.828 -15.309 24.879 1.00 89.00 396 LYS A O 1
ATOM 3154 N N . LEU A 1 397 ? 1.172 -14.765 26.298 1.00 89.94 397 LEU A N 1
ATOM 3155 C CA . LEU A 1 397 ? 0.802 -13.515 25.630 1.00 89.94 397 LEU A CA 1
ATOM 3156 C C . LEU A 1 397 ? 1.905 -12.462 25.780 1.00 89.94 397 LEU A C 1
ATOM 3158 O O . LEU A 1 397 ? 2.357 -11.909 24.781 1.00 89.94 397 LEU A O 1
ATOM 3162 N N . HIS A 1 398 ? 2.376 -12.208 27.006 1.00 86.75 398 HIS A N 1
ATOM 3163 C CA . HIS A 1 398 ? 3.369 -11.163 27.272 1.00 86.75 398 HIS A CA 1
ATOM 3164 C C . HIS A 1 398 ? 4.688 -11.398 26.515 1.00 86.75 398 HIS A C 1
ATOM 3166 O O . HIS A 1 398 ? 5.187 -10.480 25.872 1.00 86.75 398 HIS A O 1
ATOM 3172 N N . SER A 1 399 ? 5.166 -12.647 26.492 1.00 83.94 399 SER A N 1
ATOM 3173 C CA . SER A 1 399 ? 6.351 -13.097 25.738 1.00 83.94 399 SER A CA 1
ATOM 3174 C C . SER A 1 399 ? 6.142 -13.257 24.222 1.00 83.94 399 SER A C 1
ATOM 3176 O O . SER A 1 399 ? 7.080 -13.618 23.512 1.00 83.94 399 SER A O 1
ATOM 3178 N N . GLY A 1 400 ? 4.930 -13.029 23.703 1.00 82.81 400 GLY A N 1
ATOM 3179 C CA . GLY A 1 400 ? 4.609 -13.169 22.277 1.00 82.81 400 GLY A CA 1
ATOM 3180 C C . GLY A 1 400 ? 4.555 -14.611 21.749 1.00 82.81 400 GLY A C 1
ATOM 3181 O O . GLY A 1 400 ? 4.381 -14.802 20.550 1.00 82.81 400 GLY A O 1
ATOM 3182 N N . VAL A 1 401 ? 4.667 -15.625 22.616 1.00 87.00 401 VAL A N 1
ATOM 3183 C CA . VAL A 1 401 ? 4.521 -17.056 22.266 1.00 87.00 401 VAL A CA 1
ATOM 3184 C C . VAL A 1 401 ? 3.077 -17.398 21.865 1.00 87.00 401 VAL A C 1
ATOM 3186 O O . VAL A 1 401 ? 2.846 -18.319 21.084 1.00 87.00 401 VAL A O 1
ATOM 3189 N N . LEU A 1 402 ? 2.103 -16.647 22.383 1.00 89.44 402 LEU A N 1
ATOM 3190 C CA . LEU A 1 402 ? 0.702 -16.674 21.969 1.00 89.44 402 LEU A CA 1
ATOM 3191 C C . LEU A 1 402 ? 0.310 -15.280 21.469 1.00 89.44 402 LEU A C 1
ATOM 3193 O O . LEU A 1 402 ? 0.390 -14.310 22.219 1.00 89.44 402 LEU A O 1
ATOM 3197 N N . LEU A 1 403 ? -0.147 -15.171 20.220 1.00 90.31 403 LEU A N 1
ATOM 3198 C CA . LEU A 1 403 ? -0.706 -13.922 19.700 1.00 90.31 403 LEU A CA 1
ATOM 3199 C C . LEU A 1 403 ? -2.090 -13.656 20.308 1.00 90.31 403 LEU A C 1
ATOM 3201 O O . LEU A 1 403 ? -2.856 -14.580 20.597 1.00 90.31 403 LEU A O 1
ATOM 3205 N N . THR A 1 404 ? -2.462 -12.382 20.446 1.00 92.62 404 THR A N 1
ATOM 3206 C CA . THR A 1 404 ? -3.772 -12.025 21.012 1.00 92.62 404 THR A CA 1
ATOM 3207 C C . THR A 1 404 ? -4.914 -12.482 20.100 1.00 92.62 404 THR A C 1
ATOM 3209 O O . THR A 1 404 ? -5.944 -12.936 20.598 1.00 92.62 404 THR A O 1
ATOM 3212 N N . ARG A 1 405 ? -4.736 -12.445 18.771 1.00 92.44 405 ARG A N 1
ATOM 3213 C CA . ARG A 1 405 ? -5.733 -12.960 17.815 1.00 92.44 405 ARG A CA 1
ATOM 3214 C C . ARG A 1 405 ? -6.011 -14.454 17.995 1.00 92.44 405 ARG A C 1
ATOM 3216 O O . ARG A 1 405 ? -7.135 -14.898 17.776 1.00 92.44 405 ARG A O 1
ATOM 3223 N N . ASP A 1 406 ? -5.011 -15.215 18.431 1.00 92.00 406 ASP A N 1
ATOM 3224 C CA . ASP A 1 406 ? -5.131 -16.656 18.637 1.00 92.00 406 ASP A CA 1
ATOM 3225 C C . ASP A 1 406 ? -5.650 -16.988 20.039 1.00 92.00 406 ASP A C 1
ATOM 3227 O O . ASP A 1 406 ? -6.411 -17.943 20.184 1.00 92.00 406 ASP A O 1
ATOM 3231 N N . PHE A 1 407 ? -5.397 -16.132 21.037 1.00 92.62 407 PHE A N 1
ATOM 3232 C CA . PHE A 1 407 ? -6.140 -16.158 22.302 1.00 92.62 407 PHE A CA 1
ATOM 3233 C C . PHE A 1 407 ? -7.642 -15.871 22.097 1.00 92.62 407 PHE A C 1
ATOM 3235 O O . PHE A 1 407 ? -8.472 -16.601 22.635 1.00 92.62 407 PHE A O 1
ATOM 3242 N N . VAL A 1 408 ? -8.021 -14.894 21.257 1.00 94.69 408 VAL A N 1
ATOM 3243 C CA . VAL A 1 408 ? -9.437 -14.650 20.888 1.00 94.69 408 VAL A CA 1
ATOM 3244 C C . VAL A 1 408 ? -10.074 -15.908 20.285 1.00 94.69 408 VAL A C 1
ATOM 3246 O O . VAL A 1 408 ? -11.160 -16.308 20.707 1.00 94.69 408 VAL A O 1
ATOM 3249 N N . ARG A 1 409 ? -9.385 -16.580 19.352 1.00 93.56 409 ARG A N 1
ATOM 3250 C CA . ARG A 1 409 ? -9.844 -17.852 18.761 1.00 93.56 409 ARG A CA 1
ATOM 3251 C C . ARG A 1 409 ? -9.901 -18.987 19.786 1.00 93.56 409 ARG A C 1
ATOM 3253 O O . ARG A 1 409 ? -10.838 -19.777 19.766 1.00 93.56 409 ARG A O 1
ATOM 3260 N N . GLN A 1 410 ? -8.949 -19.066 20.716 1.00 92.19 410 GLN A N 1
ATOM 3261 C CA . GLN A 1 410 ? -8.972 -20.045 21.807 1.00 92.19 410 GLN A CA 1
ATOM 3262 C C . GLN A 1 410 ? -10.190 -19.844 22.722 1.00 92.19 410 GLN A C 1
ATOM 3264 O O . GLN A 1 410 ? -10.834 -20.826 23.089 1.00 92.19 410 GLN A O 1
ATOM 3269 N N . VAL A 1 411 ? -10.556 -18.595 23.030 1.00 92.62 411 VAL A N 1
ATOM 3270 C CA . VAL A 1 411 ? -11.792 -18.271 23.762 1.00 92.62 411 VAL A CA 1
ATOM 3271 C C . VAL A 1 411 ? -13.031 -18.651 22.941 1.00 92.62 411 VAL A C 1
ATOM 3273 O O . VAL A 1 411 ? -13.909 -19.328 23.469 1.00 92.62 411 VAL A O 1
ATOM 3276 N N . ALA A 1 412 ? -13.078 -18.317 21.647 1.00 92.88 412 ALA A N 1
ATOM 3277 C CA . ALA A 1 412 ? -14.190 -18.667 20.751 1.00 92.88 412 ALA A CA 1
ATOM 3278 C C . ALA A 1 412 ? -14.375 -20.186 20.520 1.00 92.88 412 ALA A C 1
ATOM 3280 O O . ALA A 1 412 ? -15.481 -20.650 20.259 1.00 92.88 412 ALA A O 1
ATOM 3281 N N . ARG A 1 413 ? -13.304 -20.979 20.656 1.00 90.69 413 ARG A N 1
ATOM 3282 C CA . ARG A 1 413 ? -13.346 -22.456 20.665 1.00 90.69 413 ARG A CA 1
ATOM 3283 C C . ARG A 1 413 ? -13.742 -23.035 22.025 1.00 90.69 413 ARG A C 1
ATOM 3285 O O . ARG A 1 413 ? -14.249 -24.151 22.094 1.00 90.69 413 ARG A O 1
ATOM 3292 N N . ALA A 1 414 ? -13.476 -22.309 23.109 1.00 89.88 414 ALA A N 1
ATOM 3293 C CA . ALA A 1 414 ? -13.813 -22.717 24.467 1.00 89.88 414 ALA A CA 1
ATOM 3294 C C . ALA A 1 414 ? -15.290 -22.466 24.814 1.00 89.88 414 ALA A C 1
ATOM 3296 O O . ALA A 1 414 ? -15.861 -23.220 25.597 1.00 89.88 414 ALA A O 1
ATOM 3297 N N . GLY A 1 415 ? -15.916 -21.436 24.240 1.00 89.12 415 GLY A N 1
ATOM 3298 C CA . GLY A 1 415 ? -17.345 -21.138 24.377 1.00 89.12 415 GLY A CA 1
ATOM 3299 C C . GLY A 1 415 ? -17.826 -20.172 23.293 1.00 89.12 415 GLY A C 1
ATOM 3300 O O . GLY A 1 415 ? -17.024 -19.573 22.582 1.00 89.12 415 GLY A O 1
ATOM 3301 N N . GLU A 1 416 ? -19.142 -20.030 23.150 1.00 92.44 416 GLU A N 1
ATOM 3302 C CA . GLU A 1 416 ? -19.771 -19.299 22.044 1.00 92.44 416 GLU A CA 1
ATOM 3303 C C . GLU A 1 416 ? -19.552 -17.780 22.206 1.00 92.44 416 GLU A C 1
ATOM 3305 O O . GLU A 1 416 ? -20.288 -17.091 22.919 1.00 92.44 416 GLU A O 1
ATOM 3310 N N . LEU A 1 417 ? -18.512 -17.260 21.543 1.00 95.69 417 LEU A N 1
ATOM 3311 C CA . LEU A 1 417 ? -18.185 -15.835 21.465 1.00 95.69 417 LEU A CA 1
ATOM 3312 C C . LEU A 1 417 ? -18.922 -15.184 20.281 1.00 95.69 417 LEU A C 1
ATOM 3314 O O . LEU A 1 417 ? -18.897 -15.688 19.163 1.00 95.69 417 LEU A O 1
ATOM 3318 N N . THR A 1 418 ? -19.588 -14.056 20.514 1.00 96.06 418 THR A N 1
ATOM 3319 C CA . THR A 1 418 ? -20.420 -13.333 19.538 1.00 96.06 418 THR A CA 1
ATOM 3320 C C . THR A 1 418 ? -20.174 -11.830 19.633 1.00 96.06 418 THR A C 1
ATOM 3322 O O . THR A 1 418 ? -20.109 -11.284 20.732 1.00 96.06 418 THR A O 1
ATOM 3325 N N . VAL A 1 419 ? -20.108 -11.129 18.504 1.00 96.50 419 VAL A N 1
ATOM 3326 C CA . VAL A 1 419 ? -20.148 -9.661 18.451 1.00 96.50 419 VAL A CA 1
ATOM 3327 C C . VAL A 1 419 ? -21.614 -9.216 18.415 1.00 96.50 419 VAL A C 1
ATOM 3329 O O . VAL A 1 419 ? -22.286 -9.364 17.398 1.00 96.50 419 VAL A O 1
ATOM 3332 N N . GLU A 1 420 ? -22.118 -8.686 19.532 1.00 93.88 420 GLU A N 1
ATOM 3333 C CA . GLU A 1 420 ? -23.486 -8.144 19.666 1.00 93.88 420 GLU A CA 1
ATOM 3334 C C . GLU A 1 420 ? -23.579 -6.708 19.132 1.00 93.88 420 GLU A C 1
ATOM 3336 O O . GLU A 1 420 ? -24.580 -6.302 18.543 1.00 93.88 420 GLU A O 1
ATOM 3341 N N . LYS A 1 421 ? -22.514 -5.926 19.339 1.00 93.94 421 LYS A N 1
ATOM 3342 C CA . LYS A 1 421 ? -22.362 -4.568 18.814 1.00 93.94 421 LYS A CA 1
ATOM 3343 C C . LYS A 1 421 ? -20.958 -4.414 18.248 1.00 93.94 421 LYS A C 1
ATOM 3345 O O . LYS A 1 421 ? -19.984 -4.636 18.966 1.00 93.94 421 LYS A O 1
ATOM 3350 N N . THR A 1 422 ? -20.877 -3.993 16.992 1.00 94.75 422 THR A N 1
ATOM 3351 C CA . THR A 1 422 ? -19.623 -3.817 16.257 1.00 94.75 422 THR A CA 1
ATOM 3352 C C . THR A 1 422 ? -18.840 -2.565 16.668 1.00 94.75 422 THR A C 1
ATOM 3354 O O . THR A 1 422 ? -19.370 -1.626 17.274 1.00 94.75 422 THR A O 1
ATOM 3357 N N . SER A 1 423 ? -17.561 -2.554 16.297 1.00 93.12 423 SER A N 1
ATOM 3358 C CA . SER A 1 423 ? -16.660 -1.396 16.300 1.00 93.12 423 SER A CA 1
ATOM 3359 C C . SER A 1 423 ? -15.875 -1.353 14.979 1.00 93.12 423 SER A C 1
ATOM 3361 O O . SER A 1 423 ? -16.189 -2.080 14.040 1.00 93.12 423 SER A O 1
ATOM 3363 N N . ALA A 1 424 ? -14.837 -0.516 14.891 1.00 90.56 424 ALA A N 1
ATOM 3364 C CA . ALA A 1 424 ? -13.913 -0.547 13.756 1.00 90.56 424 ALA A CA 1
ATOM 3365 C C . ALA A 1 424 ? -13.037 -1.817 13.723 1.00 90.56 424 ALA A C 1
ATOM 3367 O O . ALA A 1 424 ? -12.633 -2.228 12.644 1.00 90.56 424 ALA A O 1
ATOM 3368 N N . LEU A 1 425 ? -12.731 -2.416 14.882 1.00 93.19 425 LEU A N 1
ATOM 3369 C CA . LEU A 1 425 ? -11.918 -3.634 14.995 1.00 93.19 425 LEU A CA 1
ATOM 3370 C C . LEU A 1 425 ? -12.807 -4.881 14.930 1.00 93.19 425 LEU A C 1
ATOM 3372 O O . LEU A 1 425 ? -12.538 -5.801 14.155 1.00 93.19 425 LEU A O 1
ATOM 3376 N N . TRP A 1 426 ? -13.879 -4.888 15.725 1.00 94.31 426 TRP A N 1
ATOM 3377 C CA . TRP A 1 426 ? -14.922 -5.912 15.749 1.00 94.31 426 TRP A CA 1
ATOM 3378 C C . TRP A 1 426 ? -15.992 -5.563 14.708 1.00 94.31 426 TRP A C 1
ATOM 3380 O O . TRP A 1 426 ? -17.114 -5.198 15.051 1.00 94.31 426 TRP A O 1
ATOM 3390 N N . ASP A 1 427 ? -15.619 -5.584 13.429 1.00 92.31 427 ASP A N 1
ATOM 3391 C CA . ASP A 1 427 ? -16.409 -4.991 12.341 1.00 92.31 427 ASP A CA 1
ATOM 3392 C C . ASP A 1 427 ? -17.500 -5.901 11.748 1.00 92.31 427 ASP A C 1
ATOM 3394 O O . ASP A 1 427 ? -18.370 -5.424 11.017 1.00 92.31 427 ASP A O 1
ATOM 3398 N N . ARG A 1 428 ? -17.527 -7.192 12.094 1.00 93.19 428 ARG A N 1
ATOM 3399 C CA . ARG A 1 428 ? -18.636 -8.111 11.780 1.00 93.19 428 ARG A CA 1
ATOM 3400 C C . ARG A 1 428 ? -19.443 -8.431 13.032 1.00 93.19 428 ARG A C 1
ATOM 3402 O O . ARG A 1 428 ? -18.871 -8.763 14.062 1.00 93.19 428 ARG A O 1
ATOM 3409 N N . SER A 1 429 ? -20.768 -8.349 12.913 1.00 93.50 429 SER A N 1
ATOM 3410 C CA . SER A 1 429 ? -21.717 -8.867 13.907 1.00 93.50 429 SER A CA 1
ATOM 3411 C C . SER A 1 429 ? -21.930 -10.371 13.699 1.00 93.50 429 SER A C 1
ATOM 3413 O O . SER A 1 429 ? -21.813 -10.852 12.570 1.00 93.50 429 SER A O 1
ATOM 3415 N N . GLY A 1 430 ? -22.258 -11.101 14.767 1.00 94.19 430 GLY A N 1
ATOM 3416 C CA . GLY A 1 430 ? -22.447 -12.556 14.748 1.00 94.19 430 GLY A CA 1
ATOM 3417 C C . GLY A 1 430 ? -21.356 -13.328 15.495 1.00 94.19 430 GLY A C 1
ATOM 3418 O O . GLY A 1 430 ? -20.580 -12.751 16.257 1.00 94.19 430 GLY A O 1
ATOM 3419 N N . VAL A 1 431 ? -21.338 -14.652 15.324 1.00 94.88 431 VAL A N 1
ATOM 3420 C CA . VAL A 1 431 ? -20.404 -15.557 16.018 1.00 94.88 431 VAL A CA 1
ATOM 3421 C C . VAL A 1 431 ? -18.965 -15.320 15.544 1.00 94.88 431 VAL A C 1
ATOM 3423 O O . VAL A 1 431 ? -18.711 -15.155 14.353 1.00 94.88 431 VAL A O 1
ATOM 3426 N N . VAL A 1 432 ? -18.025 -15.310 16.487 1.00 94.69 432 VAL A N 1
ATOM 3427 C CA . VAL A 1 432 ? -16.582 -15.324 16.224 1.00 94.69 432 VAL A CA 1
ATOM 3428 C C . VAL A 1 432 ? -16.169 -16.776 16.001 1.00 94.69 432 VAL A C 1
ATOM 3430 O O . VAL A 1 432 ? -16.349 -17.602 16.891 1.00 94.69 432 VAL A O 1
ATOM 3433 N N . ASP A 1 433 ? -15.623 -17.090 14.828 1.00 89.31 433 ASP A N 1
ATOM 3434 C CA . ASP A 1 433 ? -15.154 -18.432 14.471 1.00 89.31 433 ASP A CA 1
ATOM 3435 C C . ASP A 1 433 ? -13.636 -18.468 14.200 1.00 89.31 433 ASP A C 1
ATOM 3437 O O . ASP A 1 433 ? -12.927 -17.465 14.317 1.00 89.31 433 ASP A O 1
ATOM 3441 N N . ASP A 1 434 ? -13.123 -19.640 13.822 1.00 86.56 434 ASP A N 1
ATOM 3442 C CA . ASP A 1 434 ? -11.711 -19.853 13.479 1.00 86.56 434 ASP A CA 1
ATOM 3443 C C . ASP A 1 434 ? -11.214 -18.979 12.310 1.00 86.56 434 ASP A C 1
ATOM 3445 O O . ASP A 1 434 ? -10.015 -18.707 12.209 1.00 86.56 434 ASP A O 1
ATOM 3449 N N . THR A 1 435 ? -12.115 -18.522 11.434 1.00 89.25 435 THR A N 1
ATOM 3450 C CA . THR A 1 435 ? -11.799 -17.652 10.289 1.00 89.25 435 THR A CA 1
ATOM 3451 C C . THR A 1 435 ? -11.744 -16.174 10.668 1.00 89.25 435 THR A C 1
ATOM 3453 O O . THR A 1 435 ? -11.271 -15.363 9.867 1.00 89.25 435 THR A O 1
ATOM 3456 N N . TRP A 1 436 ? -12.176 -15.810 11.884 1.00 92.19 436 TRP A N 1
ATOM 3457 C CA . TRP A 1 436 ? -12.200 -14.427 12.348 1.00 92.19 436 TRP A CA 1
ATOM 3458 C C . TRP A 1 436 ? -10.835 -13.746 12.215 1.00 92.19 436 TRP A C 1
ATOM 3460 O O . TRP A 1 436 ? -9.780 -14.288 12.579 1.00 92.19 436 TRP A O 1
ATOM 3470 N N . THR A 1 437 ? -10.883 -12.509 11.726 1.00 91.38 437 THR A N 1
ATOM 3471 C CA . THR A 1 437 ? -9.768 -11.571 11.682 1.00 91.38 437 THR A CA 1
ATOM 3472 C C . THR A 1 437 ? -10.225 -10.203 12.198 1.00 91.38 437 THR A C 1
ATOM 3474 O O . THR A 1 437 ? -11.348 -9.779 11.916 1.00 91.38 437 THR A O 1
ATOM 3477 N N . PRO A 1 438 ? -9.376 -9.484 12.950 1.00 91.69 438 PRO A N 1
ATOM 3478 C CA . PRO A 1 438 ? -9.646 -8.100 13.329 1.00 91.69 438 PRO A CA 1
ATOM 3479 C C . PRO A 1 438 ? -9.579 -7.190 12.094 1.00 91.69 438 PRO A C 1
ATOM 3481 O O . PRO A 1 438 ? -8.691 -7.364 11.257 1.00 91.69 438 PRO A O 1
ATOM 3484 N N . TYR A 1 439 ? -10.476 -6.201 12.008 1.00 92.12 439 TYR A N 1
ATOM 3485 C CA . TYR A 1 439 ? -10.623 -5.307 10.845 1.00 92.12 439 TYR A CA 1
ATOM 3486 C C . TYR A 1 439 ? -10.905 -6.057 9.519 1.00 92.12 439 TYR A C 1
ATOM 3488 O O . TYR A 1 439 ? -10.344 -5.731 8.472 1.00 92.12 439 TYR A O 1
ATOM 3496 N N . SER A 1 440 ? -11.765 -7.081 9.555 1.00 89.38 440 SER A N 1
ATOM 3497 C CA . SER A 1 440 ? -12.085 -7.972 8.425 1.00 89.38 440 SER A CA 1
ATOM 3498 C C . SER A 1 440 ? -12.711 -7.301 7.184 1.00 89.38 440 SER A C 1
ATOM 3500 O O . SER A 1 440 ? -12.835 -7.945 6.136 1.00 89.38 440 SER A O 1
ATOM 3502 N N . GLN A 1 441 ? -13.150 -6.043 7.292 1.00 89.56 441 GLN A N 1
ATOM 3503 C CA . GLN A 1 441 ? -13.650 -5.214 6.191 1.00 89.56 441 GLN A CA 1
ATOM 3504 C C . GLN A 1 441 ? -12.564 -4.313 5.572 1.00 89.56 441 GLN A C 1
ATOM 3506 O O . GLN A 1 441 ? -12.789 -3.728 4.510 1.00 89.56 441 GLN A O 1
ATOM 3511 N N . VAL A 1 442 ? -11.387 -4.181 6.198 1.00 89.25 442 VAL A N 1
ATOM 3512 C CA . VAL A 1 442 ? -10.292 -3.350 5.676 1.00 89.25 442 VAL A CA 1
ATOM 3513 C C . VAL A 1 442 ? -9.533 -4.107 4.587 1.00 89.25 442 VAL A C 1
ATOM 3515 O O . VAL A 1 442 ? -8.830 -5.083 4.846 1.00 89.25 442 VAL A O 1
ATOM 3518 N N . VAL A 1 443 ? -9.641 -3.622 3.348 1.00 88.56 443 VAL A N 1
ATOM 3519 C CA . VAL A 1 443 ? -8.878 -4.148 2.209 1.00 88.56 443 VAL A CA 1
ATOM 3520 C C . VAL A 1 443 ? -7.425 -3.681 2.314 1.00 88.56 443 VAL A C 1
ATOM 3522 O O . VAL A 1 443 ? -7.093 -2.550 1.960 1.00 88.56 443 VAL A O 1
ATOM 3525 N N . LEU A 1 444 ? -6.559 -4.562 2.813 1.00 89.06 444 LEU A N 1
ATOM 3526 C CA . LEU A 1 444 ? -5.116 -4.332 2.884 1.00 89.06 444 LEU A CA 1
ATOM 3527 C C . LEU A 1 444 ? -4.469 -4.325 1.487 1.00 89.06 444 LEU A C 1
ATOM 3529 O O . LEU A 1 444 ? -4.926 -5.048 0.596 1.00 89.06 444 LEU A O 1
ATOM 3533 N N . PRO A 1 445 ? -3.380 -3.558 1.279 1.00 88.56 445 PRO A N 1
ATOM 3534 C CA . PRO A 1 445 ? -2.594 -3.653 0.055 1.00 88.56 445 PRO A CA 1
ATOM 3535 C C . PRO A 1 445 ? -1.949 -5.036 -0.076 1.00 88.56 445 PRO A C 1
ATOM 3537 O O . PRO A 1 445 ? -1.542 -5.647 0.914 1.00 88.56 445 PRO A O 1
ATOM 3540 N N . ALA A 1 446 ? -1.773 -5.499 -1.313 1.00 91.94 446 ALA A N 1
ATOM 3541 C CA . ALA A 1 446 ? -0.975 -6.689 -1.576 1.00 91.94 446 ALA A CA 1
ATOM 3542 C C . ALA A 1 446 ? 0.482 -6.477 -1.123 1.00 91.94 446 ALA A C 1
ATOM 3544 O O . ALA A 1 446 ? 1.062 -5.405 -1.328 1.00 91.94 446 ALA A O 1
ATOM 3545 N N . LEU A 1 447 ? 1.068 -7.516 -0.526 1.00 94.12 447 LEU A N 1
ATOM 3546 C CA . LEU A 1 447 ? 2.495 -7.583 -0.230 1.00 94.12 447 LEU A CA 1
ATOM 3547 C C . LEU A 1 447 ? 3.238 -8.228 -1.403 1.00 94.12 447 LEU A C 1
ATOM 3549 O O . LEU A 1 447 ? 2.768 -9.193 -2.005 1.00 94.12 447 LEU A O 1
ATOM 3553 N N . SER A 1 448 ? 4.417 -7.695 -1.700 1.00 94.75 448 SER A N 1
ATOM 3554 C CA . SER A 1 448 ? 5.394 -8.307 -2.603 1.00 94.75 448 SER A CA 1
ATOM 3555 C C . SER A 1 448 ? 6.073 -9.536 -1.975 1.00 94.75 448 SER A C 1
ATOM 3557 O O . SER A 1 448 ? 5.935 -9.813 -0.782 1.00 94.75 448 SER A O 1
ATOM 3559 N N . ALA A 1 449 ? 6.829 -10.276 -2.792 1.00 94.19 449 ALA A N 1
ATOM 3560 C CA . ALA A 1 449 ? 7.713 -11.344 -2.325 1.00 94.19 449 ALA A CA 1
ATOM 3561 C C . ALA A 1 449 ? 8.785 -10.820 -1.345 1.00 94.19 449 ALA A C 1
ATOM 3563 O O . ALA A 1 449 ? 9.045 -9.621 -1.268 1.00 94.19 449 ALA A O 1
ATOM 3564 N N . ALA A 1 450 ? 9.418 -11.721 -0.592 1.00 96.25 450 ALA A N 1
ATOM 3565 C CA . ALA A 1 450 ? 10.415 -11.345 0.408 1.00 96.25 450 ALA A CA 1
ATOM 3566 C C . ALA A 1 450 ? 11.764 -10.924 -0.212 1.00 96.25 450 ALA A C 1
ATOM 3568 O O . ALA A 1 450 ? 12.171 -11.434 -1.253 1.00 96.25 450 ALA A O 1
ATOM 3569 N N . PHE A 1 451 ? 12.489 -10.049 0.482 1.00 96.81 451 PHE A N 1
ATOM 3570 C CA . PHE A 1 451 ? 13.800 -9.503 0.122 1.00 96.81 451 PHE A CA 1
ATOM 3571 C C . PHE A 1 451 ? 14.820 -9.702 1.251 1.00 96.81 451 PHE A C 1
ATOM 3573 O O . PHE A 1 451 ? 14.451 -9.845 2.421 1.00 96.81 451 PHE A O 1
ATOM 3580 N N . LEU A 1 452 ? 16.112 -9.681 0.906 1.00 95.00 452 LEU A N 1
ATOM 3581 C CA . LEU A 1 452 ? 17.206 -9.784 1.880 1.00 95.00 452 LEU A CA 1
ATOM 3582 C C . LEU A 1 452 ? 17.374 -8.500 2.702 1.00 95.00 452 LEU A C 1
ATOM 3584 O O . LEU A 1 452 ? 17.569 -8.582 3.913 1.00 95.00 452 LEU A O 1
ATOM 3588 N N . THR A 1 453 ? 17.259 -7.327 2.073 1.00 94.81 453 THR A N 1
ATOM 3589 C CA . THR A 1 453 ? 17.405 -6.025 2.743 1.00 94.81 453 THR A CA 1
ATOM 3590 C C . THR A 1 453 ? 16.207 -5.098 2.505 1.00 94.81 453 THR A C 1
ATOM 3592 O O . THR A 1 453 ? 15.418 -5.285 1.575 1.00 94.81 453 THR A O 1
ATOM 3595 N N . ALA A 1 454 ? 16.080 -4.063 3.341 1.00 95.88 454 ALA A N 1
ATOM 3596 C CA . ALA A 1 454 ? 15.106 -2.990 3.145 1.00 95.88 454 ALA A CA 1
ATOM 3597 C C . ALA A 1 454 ? 15.378 -2.175 1.866 1.00 95.88 454 ALA A C 1
ATOM 3599 O O . ALA A 1 454 ? 14.435 -1.729 1.216 1.00 95.88 454 ALA A O 1
ATOM 3600 N N . ASP A 1 455 ? 16.648 -2.040 1.473 1.00 94.38 455 ASP A N 1
ATOM 3601 C CA . ASP A 1 455 ? 17.063 -1.382 0.231 1.00 94.38 455 ASP A CA 1
ATOM 3602 C C . ASP A 1 455 ? 16.597 -2.148 -1.009 1.00 94.38 455 ASP A C 1
ATOM 3604 O O . ASP A 1 455 ? 16.088 -1.537 -1.945 1.00 94.38 455 ASP A O 1
ATOM 3608 N N . ASP A 1 456 ? 16.708 -3.478 -1.008 1.00 94.69 456 ASP A N 1
ATOM 3609 C CA . ASP A 1 456 ? 16.226 -4.325 -2.106 1.00 94.69 456 ASP A CA 1
ATOM 3610 C C . ASP A 1 456 ? 14.703 -4.191 -2.279 1.00 94.69 456 ASP A C 1
ATOM 3612 O O . ASP A 1 456 ? 14.201 -4.048 -3.399 1.00 94.69 456 ASP A O 1
ATOM 3616 N N . ALA A 1 457 ? 13.970 -4.156 -1.158 1.00 97.12 457 ALA A N 1
ATOM 3617 C CA . ALA A 1 457 ? 12.529 -3.921 -1.135 1.00 97.12 457 ALA A CA 1
ATOM 3618 C C . ALA A 1 457 ? 12.169 -2.499 -1.619 1.00 97.12 457 ALA A C 1
ATOM 3620 O O . ALA A 1 457 ? 11.252 -2.328 -2.425 1.00 97.12 457 ALA A O 1
ATOM 3621 N N . ALA A 1 458 ? 12.926 -1.475 -1.208 1.00 96.81 458 ALA A N 1
ATOM 3622 C CA . ALA A 1 458 ? 12.756 -0.102 -1.685 1.00 96.81 458 ALA A CA 1
ATOM 3623 C C . ALA A 1 458 ? 13.068 0.040 -3.187 1.00 96.81 458 ALA A C 1
ATOM 3625 O O . ALA A 1 458 ? 12.332 0.710 -3.911 1.00 96.81 458 ALA A O 1
ATOM 3626 N N . LEU A 1 459 ? 14.107 -0.637 -3.686 1.00 92.94 459 LEU A N 1
ATOM 3627 C CA . LEU A 1 459 ? 14.459 -0.708 -5.108 1.00 92.94 459 LEU A CA 1
ATOM 3628 C C . LEU A 1 459 ? 13.396 -1.450 -5.928 1.00 92.94 459 LEU A C 1
ATOM 3630 O O . LEU A 1 459 ? 13.150 -1.088 -7.079 1.00 92.94 459 LEU A O 1
ATOM 3634 N N . HIS A 1 460 ? 12.737 -2.465 -5.362 1.00 93.44 460 HIS A N 1
ATOM 3635 C CA . HIS A 1 460 ? 11.572 -3.085 -5.990 1.00 93.44 460 HIS A CA 1
ATOM 3636 C C . HIS A 1 460 ? 10.396 -2.103 -6.069 1.00 93.44 460 HIS A C 1
ATOM 3638 O O . HIS A 1 460 ? 9.874 -1.875 -7.159 1.00 93.44 460 HIS A O 1
ATOM 3644 N N . ALA A 1 461 ? 10.030 -1.449 -4.964 1.00 95.12 461 ALA A N 1
ATOM 3645 C CA . ALA A 1 461 ? 8.953 -0.456 -4.941 1.00 95.12 461 ALA A CA 1
ATOM 3646 C C . ALA A 1 461 ? 9.209 0.734 -5.887 1.00 95.12 461 ALA A C 1
ATOM 3648 O O . ALA A 1 461 ? 8.313 1.150 -6.621 1.00 95.12 461 ALA A O 1
ATOM 3649 N N . HIS A 1 462 ? 10.453 1.217 -5.964 1.00 94.25 462 HIS A N 1
ATOM 3650 C CA . HIS A 1 462 ? 10.905 2.219 -6.938 1.00 94.25 462 HIS A CA 1
ATOM 3651 C C . HIS A 1 462 ? 10.643 1.781 -8.386 1.00 94.25 462 HIS A C 1
ATOM 3653 O O . HIS A 1 462 ? 10.147 2.571 -9.190 1.00 94.25 462 HIS A O 1
ATOM 3659 N N . ARG A 1 463 ? 10.909 0.508 -8.719 1.00 90.31 463 ARG A N 1
ATOM 3660 C CA . ARG A 1 463 ? 10.609 -0.073 -10.043 1.00 90.31 463 ARG A CA 1
ATOM 3661 C C . ARG A 1 463 ? 9.103 -0.262 -10.275 1.00 90.31 463 ARG A C 1
ATOM 3663 O O . ARG A 1 463 ? 8.660 -0.071 -11.404 1.00 90.31 463 ARG A O 1
ATOM 3670 N N . ARG A 1 464 ? 8.313 -0.586 -9.238 1.00 91.19 464 ARG A N 1
ATOM 3671 C CA . ARG A 1 464 ? 6.834 -0.661 -9.311 1.00 91.19 464 ARG A CA 1
ATOM 3672 C C . ARG A 1 464 ? 6.202 0.713 -9.580 1.00 91.19 464 ARG A C 1
ATOM 3674 O O . ARG A 1 464 ? 5.283 0.796 -10.386 1.00 91.19 464 ARG A O 1
ATOM 3681 N N . VAL A 1 465 ? 6.725 1.781 -8.968 1.00 90.81 465 VAL A N 1
ATOM 3682 C CA . VAL A 1 465 ? 6.366 3.181 -9.281 1.00 90.81 465 VAL A CA 1
ATOM 3683 C C . VAL A 1 465 ? 6.792 3.541 -10.709 1.00 90.81 465 VAL A C 1
ATOM 3685 O O . VAL A 1 465 ? 5.986 4.037 -11.499 1.00 90.81 465 VAL A O 1
ATOM 3688 N N . GLY A 1 466 ? 8.064 3.296 -11.047 1.00 85.44 466 GLY A N 1
ATOM 3689 C CA . GLY A 1 466 ? 8.629 3.473 -12.384 1.00 85.44 466 GLY A CA 1
ATOM 3690 C C . GLY A 1 466 ? 8.296 4.832 -13.008 1.00 85.44 466 GLY A C 1
ATOM 3691 O O . GLY A 1 466 ? 8.794 5.871 -12.567 1.00 85.44 466 GLY A O 1
ATOM 3692 N N . ARG A 1 467 ? 7.439 4.800 -14.036 1.00 76.44 467 ARG A N 1
ATOM 3693 C CA . ARG A 1 467 ? 6.981 5.948 -14.842 1.00 76.44 467 ARG A CA 1
ATOM 3694 C C . ARG A 1 467 ? 5.556 6.426 -14.517 1.00 76.44 467 ARG A C 1
ATOM 3696 O O . ARG A 1 467 ? 5.123 7.440 -15.060 1.00 76.44 467 ARG A O 1
ATOM 3703 N N . GLY A 1 468 ? 4.840 5.753 -13.610 1.00 82.00 468 GLY A N 1
ATOM 3704 C CA . GLY A 1 468 ? 3.456 6.056 -13.208 1.00 82.00 468 GLY A CA 1
ATOM 3705 C C . GLY A 1 468 ? 3.321 7.254 -12.258 1.00 82.00 468 GLY A C 1
ATOM 3706 O O . GLY A 1 468 ? 2.667 7.154 -11.225 1.00 82.00 468 GLY A O 1
ATOM 3707 N N . ARG A 1 469 ? 3.972 8.379 -12.574 1.00 88.81 469 ARG A N 1
ATOM 3708 C CA . ARG A 1 469 ? 4.206 9.515 -11.658 1.00 88.81 469 ARG A CA 1
ATOM 3709 C C . ARG A 1 469 ? 3.263 10.702 -11.877 1.00 88.81 469 ARG A C 1
ATOM 3711 O O . ARG A 1 469 ? 3.678 11.855 -11.764 1.00 88.81 469 ARG A O 1
ATOM 3718 N N . GLU A 1 470 ? 2.004 10.431 -12.212 1.00 87.62 470 GLU A N 1
ATOM 3719 C CA . GLU A 1 470 ? 0.983 11.483 -12.377 1.00 87.62 470 GLU A CA 1
ATOM 3720 C C . GLU A 1 470 ? 0.535 12.076 -11.031 1.00 87.62 470 GLU A C 1
ATOM 3722 O O . GLU A 1 470 ? 0.081 13.214 -10.959 1.00 87.62 470 GLU A O 1
ATOM 3727 N N . GLN A 1 471 ? 0.725 11.315 -9.951 1.00 90.62 471 GLN A N 1
ATOM 3728 C CA . GLN A 1 471 ? 0.461 11.703 -8.568 1.00 90.62 471 GLN A CA 1
ATOM 3729 C C . GLN A 1 471 ? 1.556 11.157 -7.639 1.00 90.62 471 GLN A C 1
ATOM 3731 O O . GLN A 1 471 ? 2.385 10.340 -8.042 1.00 90.62 471 GLN A O 1
ATOM 3736 N N . VAL A 1 472 ? 1.544 11.605 -6.385 1.00 93.19 472 VAL A N 1
ATOM 3737 C CA . VAL A 1 472 ? 2.419 11.103 -5.318 1.00 93.19 472 VAL A CA 1
ATOM 3738 C C . VAL A 1 472 ? 1.943 9.712 -4.885 1.00 93.19 472 VAL A C 1
ATOM 3740 O O . VAL A 1 472 ? 0.839 9.566 -4.350 1.00 93.19 472 VAL A O 1
ATOM 3743 N N . LEU A 1 473 ? 2.771 8.694 -5.116 1.00 94.56 473 LEU A N 1
ATOM 3744 C CA . LEU A 1 473 ? 2.551 7.323 -4.653 1.00 94.56 473 LEU A CA 1
ATOM 3745 C C . LEU A 1 473 ? 3.373 7.043 -3.389 1.00 94.56 473 LEU A C 1
ATOM 3747 O O . LEU A 1 473 ? 4.354 7.731 -3.108 1.00 94.56 473 LEU A O 1
ATOM 3751 N N . GLY A 1 474 ? 3.008 6.008 -2.640 1.00 94.56 474 GLY A N 1
ATOM 3752 C CA . GLY A 1 474 ? 3.781 5.532 -1.500 1.00 94.56 474 GLY A CA 1
ATOM 3753 C C . GLY A 1 474 ? 3.239 4.243 -0.894 1.00 94.56 474 GLY A C 1
ATOM 3754 O O . GLY A 1 474 ? 2.221 3.703 -1.331 1.00 94.56 474 GLY A O 1
ATOM 3755 N N . GLY A 1 475 ? 3.936 3.750 0.125 1.00 95.12 475 GLY A N 1
ATOM 3756 C CA . GLY A 1 475 ? 3.606 2.509 0.815 1.00 95.12 475 GLY A CA 1
ATOM 3757 C C . GLY A 1 475 ? 4.575 2.186 1.952 1.00 95.12 475 GLY A C 1
ATOM 3758 O O . GLY A 1 475 ? 5.402 3.012 2.350 1.00 95.12 475 GLY A O 1
ATOM 3759 N N . LEU A 1 476 ? 4.452 0.978 2.499 1.00 95.94 476 LEU A N 1
ATOM 3760 C CA . LEU A 1 476 ? 5.155 0.543 3.706 1.00 95.94 476 LEU A CA 1
ATOM 3761 C C . LEU A 1 476 ? 6.157 -0.575 3.396 1.00 95.94 476 LEU A C 1
ATOM 3763 O O . LEU A 1 476 ? 5.834 -1.516 2.672 1.00 95.94 476 LEU A O 1
ATOM 3767 N N . ILE A 1 477 ? 7.348 -0.493 3.993 1.00 96.81 477 ILE A N 1
ATOM 3768 C CA . ILE A 1 477 ? 8.336 -1.578 4.038 1.00 96.81 477 ILE A CA 1
ATOM 3769 C C . ILE A 1 477 ? 8.231 -2.234 5.413 1.00 96.81 477 ILE A C 1
ATOM 3771 O O . ILE A 1 477 ? 8.457 -1.592 6.444 1.00 96.81 477 ILE A O 1
ATOM 3775 N N . LEU A 1 478 ? 7.885 -3.517 5.426 1.00 96.06 478 LEU A N 1
ATOM 3776 C CA . LEU A 1 478 ? 7.692 -4.315 6.630 1.00 96.06 478 LEU A CA 1
ATOM 3777 C C . LEU A 1 478 ? 8.860 -5.291 6.793 1.00 96.06 478 LEU A C 1
ATOM 3779 O O . LEU A 1 478 ? 9.301 -5.903 5.820 1.00 96.06 478 LEU A O 1
ATOM 3783 N N . LYS A 1 479 ? 9.341 -5.463 8.024 1.00 96.25 479 LYS A N 1
ATOM 3784 C CA . LYS A 1 479 ? 10.289 -6.519 8.390 1.00 96.25 479 LYS A CA 1
ATOM 3785 C C . LYS A 1 479 ? 9.522 -7.685 9.013 1.00 96.25 479 LYS A C 1
ATOM 3787 O O . LYS A 1 479 ? 8.717 -7.473 9.919 1.00 96.25 479 LYS A O 1
ATOM 3792 N N . ARG A 1 480 ? 9.785 -8.894 8.526 1.00 93.75 480 ARG A N 1
ATOM 3793 C CA . ARG A 1 480 ? 9.233 -10.160 9.019 1.00 93.75 480 ARG A CA 1
ATOM 3794 C C . ARG A 1 480 ? 10.061 -10.705 10.188 1.00 93.75 480 ARG A C 1
ATOM 3796 O O . ARG A 1 480 ? 11.249 -10.393 10.303 1.00 93.75 480 ARG A O 1
ATOM 3803 N N . GLY A 1 481 ? 9.455 -11.549 11.024 1.00 89.06 481 GLY A N 1
ATOM 3804 C CA . GLY A 1 481 ? 10.122 -12.210 12.156 1.00 89.06 481 GLY A CA 1
ATOM 3805 C C . GLY A 1 481 ? 11.356 -13.041 11.769 1.00 89.06 481 GLY A C 1
ATOM 3806 O O . GLY A 1 481 ? 12.314 -13.105 12.531 1.00 89.06 481 GLY A O 1
ATOM 3807 N N . ASP A 1 482 ? 11.403 -13.579 10.544 1.00 90.12 482 ASP A N 1
ATOM 3808 C CA . ASP A 1 482 ? 12.575 -14.278 9.980 1.00 90.12 482 ASP A CA 1
ATOM 3809 C C . ASP A 1 482 ? 13.699 -13.342 9.481 1.00 90.12 482 ASP A C 1
ATOM 3811 O O . ASP A 1 482 ? 14.656 -13.780 8.837 1.00 90.12 482 ASP A O 1
ATOM 3815 N N . GLY A 1 483 ? 13.575 -12.041 9.749 1.00 92.62 483 GLY A N 1
ATOM 3816 C CA . GLY A 1 483 ? 14.541 -11.011 9.391 1.00 92.62 483 GLY A CA 1
ATOM 3817 C C . GLY A 1 483 ? 14.371 -10.416 7.992 1.00 92.62 483 GLY A C 1
ATOM 3818 O O . GLY A 1 483 ? 14.957 -9.363 7.738 1.00 92.62 483 GLY A O 1
ATOM 3819 N N . ARG A 1 484 ? 13.583 -11.039 7.104 1.00 95.12 484 ARG A N 1
ATOM 3820 C CA . ARG A 1 484 ? 13.425 -10.611 5.702 1.00 95.12 484 ARG A CA 1
ATOM 3821 C C . ARG A 1 484 ? 12.457 -9.436 5.567 1.00 95.12 484 ARG A C 1
ATOM 3823 O O . ARG A 1 484 ? 11.637 -9.182 6.446 1.00 95.12 484 ARG A O 1
ATOM 3830 N N . PHE A 1 485 ? 12.525 -8.731 4.443 1.00 97.69 485 PHE A N 1
ATOM 3831 C CA . PHE A 1 485 ? 11.707 -7.543 4.186 1.00 97.69 485 PHE A CA 1
ATOM 3832 C C . PHE A 1 485 ? 10.651 -7.816 3.116 1.00 97.69 485 PHE A C 1
ATOM 3834 O O . PHE A 1 485 ? 10.907 -8.560 2.177 1.00 97.69 485 PHE A O 1
ATOM 3841 N N . VAL A 1 486 ? 9.476 -7.206 3.235 1.00 97.31 486 VAL A N 1
ATOM 3842 C CA . VAL A 1 486 ? 8.433 -7.171 2.194 1.00 97.31 486 VAL A CA 1
ATOM 3843 C C . VAL A 1 486 ? 7.936 -5.739 2.044 1.00 97.31 486 VAL A C 1
ATOM 3845 O O . VAL A 1 486 ? 8.008 -4.949 2.987 1.00 97.31 486 VAL A O 1
ATOM 3848 N N . VAL A 1 487 ? 7.428 -5.385 0.868 1.00 96.50 487 VAL A N 1
ATOM 3849 C CA . VAL A 1 487 ? 6.909 -4.038 0.600 1.00 96.50 487 VAL A CA 1
ATOM 3850 C C . VAL A 1 487 ? 5.486 -4.090 0.047 1.00 96.50 487 VAL A C 1
ATOM 3852 O O . VAL A 1 487 ? 5.163 -4.973 -0.752 1.00 96.50 487 VAL A O 1
ATOM 3855 N N . THR A 1 488 ? 4.624 -3.177 0.496 1.00 95.88 488 THR A N 1
ATOM 3856 C CA . THR A 1 488 ? 3.253 -3.046 -0.024 1.00 95.88 488 THR A CA 1
ATOM 3857 C C . THR A 1 488 ? 3.274 -2.525 -1.458 1.00 95.88 488 THR A C 1
ATOM 3859 O O . THR A 1 488 ? 4.122 -1.699 -1.799 1.00 95.88 488 THR A O 1
ATOM 3862 N N . GLU A 1 489 ? 2.302 -2.916 -2.279 1.00 93.69 489 GLU A N 1
ATOM 3863 C CA . GLU A 1 489 ? 2.083 -2.292 -3.592 1.00 93.69 489 GLU A CA 1
ATOM 3864 C C . GLU A 1 489 ? 1.862 -0.759 -3.493 1.00 93.69 489 GLU A C 1
ATOM 3866 O O . GLU A 1 489 ? 1.353 -0.291 -2.465 1.00 93.69 489 GLU A O 1
ATOM 3871 N N . PRO A 1 490 ? 2.249 0.044 -4.512 1.00 93.44 490 PRO A N 1
ATOM 3872 C CA . PRO A 1 490 ? 2.158 1.505 -4.442 1.00 93.44 490 PRO A CA 1
ATOM 3873 C C . PRO A 1 490 ? 0.716 2.018 -4.462 1.00 93.44 490 PRO A C 1
ATOM 3875 O O . PRO A 1 490 ? -0.049 1.727 -5.381 1.00 93.44 490 PRO A O 1
ATOM 3878 N N . LEU A 1 491 ? 0.371 2.855 -3.483 1.00 93.75 491 LEU A N 1
ATOM 3879 C CA . LEU A 1 491 ? -0.936 3.507 -3.364 1.00 93.75 491 LEU A CA 1
ATOM 3880 C C . LEU A 1 491 ? -0.809 5.040 -3.442 1.00 93.75 491 LEU A C 1
ATOM 3882 O O . LEU A 1 491 ? 0.265 5.572 -3.162 1.00 93.75 491 LEU A O 1
ATOM 3886 N N . PRO A 1 492 ? -1.882 5.784 -3.779 1.00 93.69 492 PRO A N 1
ATOM 3887 C CA . PRO A 1 492 ? -1.873 7.247 -3.737 1.00 93.69 492 PRO A CA 1
ATOM 3888 C C . PRO A 1 492 ? -1.694 7.744 -2.294 1.00 93.69 492 PRO A C 1
ATOM 3890 O O . PRO A 1 492 ? -2.546 7.497 -1.442 1.00 93.69 492 PRO A O 1
ATOM 3893 N N . ALA A 1 493 ? -0.596 8.450 -2.016 1.00 88.56 493 ALA A N 1
ATOM 3894 C CA . ALA A 1 493 ? -0.201 8.824 -0.651 1.00 88.56 493 ALA A CA 1
ATOM 3895 C C . ALA A 1 493 ? -0.632 10.249 -0.234 1.00 88.56 493 ALA A C 1
ATOM 3897 O O . ALA A 1 493 ? -0.487 10.634 0.927 1.00 88.56 493 ALA A O 1
ATOM 3898 N N . GLY A 1 494 ? -1.202 11.030 -1.159 1.00 86.00 494 GLY A N 1
ATOM 3899 C CA . GLY A 1 494 ? -1.737 12.367 -0.881 1.00 86.00 494 GLY A CA 1
ATOM 3900 C C . GLY A 1 494 ? -0.661 13.441 -0.628 1.00 86.00 494 GLY A C 1
ATOM 3901 O O . GLY A 1 494 ? 0.486 13.277 -1.043 1.00 86.00 494 GLY A O 1
ATOM 3902 N N . PRO A 1 495 ? -1.020 14.572 0.017 1.00 81.50 495 PRO A N 1
ATOM 3903 C CA . PRO A 1 495 ? -0.138 15.738 0.145 1.00 81.50 495 PRO A CA 1
ATOM 3904 C C . PRO A 1 495 ? 0.929 15.623 1.247 1.00 81.50 495 PRO A C 1
ATOM 3906 O O . PRO A 1 495 ? 1.890 16.384 1.223 1.00 81.50 495 PRO A O 1
ATOM 3909 N N . ARG A 1 496 ? 0.784 14.695 2.206 1.00 85.88 496 ARG A N 1
ATOM 3910 C CA . ARG A 1 496 ? 1.797 14.389 3.236 1.00 85.88 496 ARG A CA 1
ATOM 3911 C C . ARG A 1 496 ? 2.144 12.900 3.201 1.00 85.88 496 ARG A C 1
ATOM 3913 O O . ARG A 1 496 ? 1.612 12.122 3.993 1.00 85.88 496 ARG A O 1
ATOM 3920 N N . PRO A 1 497 ? 2.992 12.477 2.253 1.00 86.69 497 PRO A N 1
ATOM 3921 C CA . PRO A 1 497 ? 3.112 11.068 1.903 1.00 86.69 497 PRO A CA 1
ATOM 3922 C C . PRO A 1 497 ? 3.918 10.237 2.908 1.00 86.69 497 PRO A C 1
ATOM 3924 O O . PRO A 1 497 ? 3.729 9.027 2.966 1.00 86.69 497 PRO A O 1
ATOM 3927 N N . PHE A 1 498 ? 4.756 10.844 3.755 1.00 90.75 498 PHE A N 1
ATOM 3928 C CA . PHE A 1 498 ? 5.406 10.123 4.860 1.00 90.75 498 PHE A CA 1
ATOM 3929 C C . PHE A 1 498 ? 4.536 10.018 6.127 1.00 90.75 498 PHE A C 1
ATOM 3931 O O . PHE A 1 498 ? 4.796 9.154 6.960 1.00 90.75 498 PHE A O 1
ATOM 3938 N N . ALA A 1 499 ? 3.439 10.779 6.227 1.00 86.81 499 ALA A N 1
ATOM 3939 C CA . ALA A 1 499 ? 2.351 10.518 7.177 1.00 86.81 499 ALA A CA 1
ATOM 3940 C C . ALA A 1 499 ? 1.362 9.435 6.685 1.00 86.81 499 ALA A C 1
ATOM 3942 O O . ALA A 1 499 ? 0.380 9.136 7.367 1.00 86.81 499 ALA A O 1
ATOM 3943 N N . PHE A 1 500 ? 1.577 8.850 5.499 1.00 82.94 500 PHE A N 1
ATOM 3944 C CA . PHE A 1 500 ? 0.658 7.884 4.902 1.00 82.94 500 PHE A CA 1
ATOM 3945 C C . PHE A 1 500 ? 0.586 6.566 5.693 1.00 82.94 500 PHE A C 1
ATOM 3947 O O . PHE A 1 500 ? 1.594 6.012 6.143 1.00 82.94 500 PHE A O 1
ATOM 3954 N N . ALA A 1 501 ? -0.638 6.050 5.825 1.00 83.00 501 ALA A N 1
ATOM 3955 C CA . ALA A 1 501 ? -0.963 4.846 6.587 1.00 83.00 501 ALA A CA 1
ATOM 3956 C C . ALA A 1 501 ? -0.849 3.536 5.784 1.00 83.00 501 ALA A C 1
ATOM 3958 O O . ALA A 1 501 ? -1.053 2.463 6.343 1.00 83.00 501 ALA A O 1
ATOM 3959 N N . GLY A 1 502 ? -0.597 3.589 4.469 1.00 81.56 502 GLY A N 1
ATOM 3960 C CA . GLY A 1 502 ? -0.553 2.389 3.620 1.00 81.56 502 GLY A CA 1
ATOM 3961 C C . GLY A 1 502 ? -1.896 1.664 3.451 1.00 81.56 502 GLY A C 1
ATOM 3962 O O . GLY A 1 502 ? -1.899 0.517 3.030 1.00 81.56 502 GLY A O 1
ATOM 3963 N N . GLY A 1 503 ? -3.020 2.286 3.823 1.00 85.38 503 GLY A N 1
ATOM 3964 C CA . GLY A 1 503 ? -4.338 1.634 3.884 1.00 85.38 503 GLY A CA 1
ATOM 3965 C C . GLY A 1 503 ? -4.610 0.831 5.166 1.00 85.38 503 GLY A C 1
ATOM 3966 O O . GLY A 1 503 ? -5.711 0.314 5.328 1.00 85.38 503 GLY A O 1
ATOM 3967 N N . TYR A 1 504 ? -3.654 0.751 6.097 1.00 91.38 504 TYR A N 1
ATOM 3968 C CA . TYR A 1 504 ? -3.839 0.078 7.387 1.00 91.38 504 TYR A CA 1
ATOM 3969 C C . TYR A 1 504 ? -4.682 0.932 8.352 1.00 91.38 504 TYR A C 1
ATOM 3971 O O . TYR A 1 504 ? -4.617 2.166 8.293 1.00 91.38 504 TYR A O 1
ATOM 3979 N N . PRO A 1 505 ? -5.442 0.310 9.276 1.00 91.19 505 PRO A N 1
ATOM 3980 C CA . PRO A 1 505 ? -6.169 1.047 10.304 1.00 91.19 505 PRO A CA 1
ATOM 3981 C C . PRO A 1 505 ? -5.195 1.751 11.259 1.00 91.19 505 PRO A C 1
ATOM 3983 O O . PRO A 1 505 ? -4.083 1.279 11.492 1.00 91.19 505 PRO A O 1
ATOM 3986 N N . LEU A 1 506 ? -5.611 2.890 11.813 1.00 89.06 506 LEU A N 1
ATOM 3987 C CA . LEU A 1 506 ? -4.777 3.718 12.687 1.00 89.06 506 LEU A CA 1
ATOM 3988 C C . LEU A 1 506 ? -5.079 3.491 14.170 1.00 89.06 506 LEU A C 1
ATOM 3990 O O . LEU A 1 506 ? -6.230 3.289 14.562 1.00 89.06 506 LEU A O 1
ATOM 3994 N N . ASP A 1 507 ? -4.050 3.605 15.007 1.00 83.88 507 ASP A N 1
ATOM 3995 C CA . ASP A 1 507 ? -4.204 3.686 16.458 1.00 83.88 507 ASP A CA 1
ATOM 3996 C C . ASP A 1 507 ? -4.487 5.125 16.953 1.00 83.88 507 ASP A C 1
ATOM 3998 O O . ASP A 1 507 ? -4.640 6.073 16.177 1.00 83.88 507 ASP A O 1
ATOM 4002 N N . ARG A 1 508 ? -4.560 5.312 18.281 1.00 79.12 508 ARG A N 1
ATOM 4003 C CA . ARG A 1 508 ? -4.817 6.632 18.897 1.00 79.12 508 ARG A CA 1
ATOM 4004 C C . ARG A 1 508 ? -3.654 7.621 18.710 1.00 79.12 508 ARG A C 1
ATOM 4006 O O . ARG A 1 508 ? -3.846 8.817 18.910 1.00 79.12 508 ARG A O 1
ATOM 4013 N N . GLN A 1 509 ? -2.480 7.135 18.315 1.00 80.06 509 GLN A N 1
ATOM 4014 C CA . GLN A 1 509 ? -1.260 7.880 18.020 1.00 80.06 509 GLN A CA 1
ATOM 4015 C C . GLN A 1 509 ? -1.105 8.145 16.507 1.00 80.06 509 GLN A C 1
ATOM 4017 O O . GLN A 1 509 ? -0.095 8.704 16.075 1.00 80.06 509 GLN A O 1
ATOM 4022 N N . LYS A 1 510 ? -2.119 7.783 15.702 1.00 80.75 510 LYS A N 1
ATOM 4023 C CA . LYS A 1 510 ? -2.133 7.851 14.231 1.00 80.75 510 LYS A CA 1
ATOM 4024 C C . LYS A 1 510 ? -1.029 7.022 13.563 1.00 80.75 510 LYS A C 1
ATOM 4026 O O . LYS A 1 510 ? -0.654 7.317 12.430 1.00 80.75 510 LYS A O 1
ATOM 4031 N N . GLN A 1 511 ? -0.529 5.980 14.228 1.00 83.56 511 GLN A N 1
ATOM 4032 C CA . GLN A 1 511 ? 0.366 5.004 13.607 1.00 83.56 511 GLN A CA 1
ATOM 4033 C C . GLN A 1 511 ? -0.430 3.838 12.999 1.00 83.56 511 GLN A C 1
ATOM 4035 O O . GLN A 1 511 ? -1.466 3.453 13.550 1.00 83.56 511 GLN A O 1
ATOM 4040 N N . PRO A 1 512 ? 0.018 3.285 11.855 1.00 89.31 512 PRO A N 1
ATOM 4041 C CA . PRO A 1 512 ? -0.657 2.171 11.202 1.00 89.31 512 PRO A CA 1
ATOM 4042 C C . PRO A 1 512 ? -0.483 0.877 12.004 1.00 89.31 512 PRO A C 1
ATOM 4044 O O . PRO A 1 512 ? 0.627 0.478 12.360 1.00 89.31 512 PRO A O 1
ATOM 4047 N N . ILE A 1 513 ? -1.598 0.204 12.260 1.00 89.62 513 ILE A N 1
ATOM 4048 C CA . ILE A 1 513 ? -1.666 -1.069 12.972 1.00 89.62 513 ILE A CA 1
ATOM 4049 C C . ILE A 1 513 ? -1.325 -2.194 11.992 1.00 89.62 513 ILE A C 1
ATOM 4051 O O . ILE A 1 513 ? -2.044 -2.419 11.019 1.00 89.62 513 ILE A O 1
ATOM 4055 N N . MET A 1 514 ? -0.234 -2.919 12.243 1.00 89.81 514 MET A N 1
ATOM 4056 C CA . MET A 1 514 ? 0.174 -4.048 11.402 1.00 89.81 514 MET A CA 1
ATOM 4057 C C . MET A 1 514 ? -0.737 -5.256 11.646 1.00 89.81 514 MET A C 1
ATOM 4059 O O . MET A 1 514 ? -0.754 -5.824 12.737 1.00 89.81 514 MET A O 1
ATOM 4063 N N . LEU A 1 515 ? -1.506 -5.638 10.621 1.00 89.00 515 LEU A N 1
ATOM 4064 C CA . LEU A 1 515 ? -2.457 -6.755 10.692 1.00 89.00 515 LEU A CA 1
ATOM 4065 C C . LEU A 1 515 ? -1.872 -8.098 10.228 1.00 89.00 515 LEU A C 1
ATOM 4067 O O . LEU A 1 515 ? -2.418 -9.145 10.581 1.00 89.00 515 LEU A O 1
ATOM 4071 N N . HIS A 1 516 ? -0.762 -8.104 9.486 1.00 86.81 516 HIS A N 1
ATOM 4072 C CA . HIS A 1 516 ? -0.065 -9.338 9.110 1.00 86.81 516 HIS A CA 1
ATOM 4073 C C . HIS A 1 516 ? 0.697 -9.910 10.326 1.00 86.81 516 HIS A C 1
ATOM 4075 O O . HIS A 1 516 ? 1.449 -9.155 10.946 1.00 86.81 516 HIS A O 1
ATOM 4081 N N . PRO A 1 517 ? 0.535 -11.204 10.681 1.00 79.94 517 PRO A N 1
ATOM 4082 C CA . PRO A 1 517 ? 1.319 -11.846 11.743 1.00 79.94 517 PRO A CA 1
ATOM 4083 C C . PRO A 1 517 ? 2.824 -11.733 11.482 1.00 79.94 517 PRO A C 1
ATOM 4085 O O . PRO A 1 517 ? 3.240 -11.768 10.325 1.00 79.94 517 PRO A O 1
ATOM 4088 N N . ASP A 1 518 ? 3.629 -11.593 12.532 1.00 84.31 518 ASP A N 1
ATOM 4089 C CA . ASP A 1 518 ? 5.097 -11.486 12.482 1.00 84.31 518 ASP A CA 1
ATOM 4090 C C . ASP A 1 518 ? 5.657 -10.357 11.589 1.00 84.31 518 ASP A C 1
ATOM 4092 O O . ASP A 1 518 ? 6.814 -10.424 11.171 1.00 84.31 518 ASP A O 1
ATOM 4096 N N . HIS A 1 519 ? 4.867 -9.324 11.259 1.00 90.38 519 HIS A N 1
ATOM 4097 C CA . HIS A 1 519 ? 5.314 -8.171 10.466 1.00 90.38 519 HIS A CA 1
ATOM 4098 C C . HIS A 1 519 ? 5.363 -6.885 11.301 1.00 90.38 519 HIS A C 1
ATOM 4100 O O . HIS A 1 519 ? 4.362 -6.444 11.866 1.00 90.38 519 HIS A O 1
ATOM 4106 N N . HIS A 1 520 ? 6.514 -6.216 11.279 1.00 90.25 520 HIS A N 1
ATOM 4107 C CA . HIS A 1 520 ? 6.743 -4.932 11.939 1.00 90.25 520 HIS A CA 1
ATOM 4108 C C . HIS A 1 520 ? 7.043 -3.847 10.900 1.00 90.25 520 HIS A C 1
ATOM 4110 O O . HIS A 1 520 ? 7.789 -4.081 9.948 1.00 90.25 520 HIS A O 1
ATOM 4116 N N . LEU A 1 521 ? 6.498 -2.640 11.077 1.00 92.38 521 LEU A N 1
ATOM 4117 C CA . LEU A 1 521 ? 6.786 -1.517 10.183 1.00 92.38 521 LEU A CA 1
ATOM 4118 C C . LEU A 1 521 ? 8.241 -1.055 10.354 1.00 92.38 521 LEU A C 1
ATOM 4120 O O . LEU A 1 521 ? 8.621 -0.565 11.416 1.00 92.38 521 LEU A O 1
ATOM 4124 N N . HIS A 1 522 ? 9.042 -1.199 9.298 1.00 94.12 522 HIS A N 1
ATOM 4125 C CA . HIS A 1 522 ? 10.458 -0.831 9.289 1.00 94.12 522 HIS A CA 1
ATOM 4126 C C . HIS A 1 522 ? 10.697 0.555 8.675 1.00 94.12 522 HIS A C 1
ATOM 4128 O O . HIS A 1 522 ? 11.480 1.348 9.201 1.00 94.12 522 HIS A O 1
ATOM 4134 N N . GLY A 1 523 ? 10.002 0.862 7.580 1.00 94.31 523 GLY A N 1
ATOM 4135 C CA . GLY A 1 523 ? 10.159 2.120 6.861 1.00 94.31 523 GLY A CA 1
ATOM 4136 C C . GLY A 1 523 ? 8.981 2.439 5.951 1.00 94.31 523 GLY A C 1
ATOM 4137 O O . GLY A 1 523 ? 8.082 1.621 5.751 1.00 94.31 523 GLY A O 1
ATOM 4138 N N . ARG A 1 524 ? 8.995 3.640 5.377 1.00 95.12 524 ARG A N 1
ATOM 4139 C CA . ARG A 1 524 ? 8.027 4.087 4.363 1.00 95.12 524 ARG A CA 1
ATOM 4140 C C . ARG A 1 524 ? 8.754 4.392 3.065 1.00 95.12 524 ARG A C 1
ATOM 4142 O O . ARG A 1 524 ? 9.882 4.882 3.098 1.00 95.12 524 ARG A O 1
ATOM 4149 N N . TYR A 1 525 ? 8.097 4.156 1.937 1.00 96.31 525 TYR A N 1
ATOM 4150 C CA . TYR A 1 525 ? 8.570 4.627 0.640 1.00 96.31 525 TYR A CA 1
ATOM 4151 C C . TYR A 1 525 ? 7.549 5.565 -0.006 1.00 96.31 525 TYR A C 1
ATOM 4153 O O . TYR A 1 525 ? 6.343 5.413 0.187 1.00 96.31 525 TYR A O 1
ATOM 4161 N N . VAL A 1 526 ? 8.046 6.535 -0.770 1.00 96.06 526 VAL A N 1
ATOM 4162 C CA . VAL A 1 526 ? 7.268 7.603 -1.410 1.00 96.06 526 VAL A CA 1
ATOM 4163 C C . VAL A 1 526 ? 7.851 7.906 -2.789 1.00 96.06 526 VAL A C 1
ATOM 4165 O O . VAL A 1 526 ? 9.062 7.807 -2.980 1.00 96.06 526 VAL A O 1
ATOM 4168 N N . SER A 1 527 ? 7.017 8.310 -3.747 1.00 95.62 527 SER A N 1
ATOM 4169 C CA . SER A 1 527 ? 7.449 8.875 -5.027 1.00 95.62 527 SER A CA 1
ATOM 4170 C C . SER A 1 527 ? 7.228 10.383 -5.101 1.00 95.62 527 SER A C 1
ATOM 4172 O O . SER A 1 527 ? 6.282 10.919 -4.526 1.00 95.62 527 SER A O 1
ATOM 4174 N N . ARG A 1 528 ? 8.039 11.077 -5.899 1.00 94.00 528 ARG A N 1
ATOM 4175 C CA . ARG A 1 528 ? 7.647 12.384 -6.444 1.00 94.00 528 ARG A CA 1
ATOM 4176 C C . ARG A 1 528 ? 6.830 12.208 -7.723 1.00 94.00 528 ARG A C 1
ATOM 4178 O O . ARG A 1 528 ? 6.897 11.165 -8.384 1.00 94.00 528 ARG A O 1
ATOM 4185 N N . THR A 1 529 ? 6.041 13.229 -8.047 1.00 92.62 529 THR A N 1
ATOM 4186 C CA . THR A 1 529 ? 5.451 13.399 -9.378 1.00 92.62 529 THR A CA 1
ATOM 4187 C C . THR A 1 529 ? 6.551 13.600 -10.422 1.00 92.62 529 THR A C 1
ATOM 4189 O O . THR A 1 529 ? 7.692 13.923 -10.095 1.00 92.62 529 THR A O 1
ATOM 4192 N N . ALA A 1 530 ? 6.233 13.386 -11.696 1.00 90.88 530 ALA A N 1
ATOM 4193 C CA . ALA A 1 530 ? 7.196 13.605 -12.770 1.00 90.88 530 ALA A CA 1
ATOM 4194 C C . ALA A 1 530 ? 7.623 15.080 -12.884 1.00 90.88 530 ALA A C 1
ATOM 4196 O O . ALA A 1 530 ? 6.831 15.996 -12.655 1.00 90.88 530 ALA A O 1
ATOM 4197 N N . LEU A 1 531 ? 8.856 15.315 -13.341 1.00 90.00 531 LEU A N 1
ATOM 4198 C CA . LEU A 1 531 ? 9.381 16.670 -13.549 1.00 90.00 531 LEU A CA 1
ATOM 4199 C C . LEU A 1 531 ? 8.610 17.433 -14.644 1.00 90.00 531 LEU A C 1
ATOM 4201 O O . LEU A 1 531 ? 8.473 18.651 -14.553 1.00 90.00 531 LEU A O 1
ATOM 4205 N N . SER A 1 532 ? 7.990 16.730 -15.601 1.00 88.81 532 SER A N 1
ATOM 4206 C CA . SER A 1 532 ? 7.046 17.305 -16.579 1.00 88.81 532 SER A CA 1
ATOM 4207 C C . SER A 1 532 ? 5.708 17.788 -15.999 1.00 88.81 532 SER A C 1
ATOM 4209 O O . SER A 1 532 ? 4.880 18.310 -16.745 1.00 88.81 532 SER A O 1
ATOM 4211 N N . LEU A 1 533 ? 5.479 17.592 -14.696 1.00 88.00 533 LEU A N 1
ATOM 4212 C CA . LEU A 1 533 ? 4.320 18.080 -13.940 1.00 88.00 533 LEU A CA 1
ATOM 4213 C C . LEU A 1 533 ? 4.717 19.099 -12.856 1.00 88.00 533 LEU A C 1
ATOM 4215 O O . LEU A 1 533 ? 3.863 19.544 -12.092 1.00 88.00 533 LEU A O 1
ATOM 4219 N N . THR A 1 534 ? 5.999 19.475 -12.771 1.00 85.25 534 THR A N 1
ATOM 4220 C CA . THR A 1 534 ? 6.456 20.525 -11.849 1.00 85.25 534 THR A CA 1
ATOM 4221 C C . THR A 1 534 ? 6.008 21.892 -12.360 1.00 85.25 534 THR A C 1
ATOM 4223 O O . THR A 1 534 ? 6.244 22.234 -13.516 1.00 85.25 534 THR A O 1
ATOM 4226 N N . ASP A 1 535 ? 5.361 22.674 -11.497 1.00 78.06 535 ASP A N 1
ATOM 4227 C CA . ASP A 1 535 ? 4.831 23.999 -11.825 1.00 78.06 535 ASP A CA 1
ATOM 4228 C C . ASP A 1 535 ? 5.956 25.012 -12.142 1.00 78.06 535 ASP A C 1
ATOM 4230 O O . ASP A 1 535 ? 6.728 25.369 -11.244 1.00 78.06 535 ASP A O 1
ATOM 4234 N N . PRO A 1 536 ? 6.050 25.533 -13.385 1.00 75.12 536 PRO A N 1
ATOM 4235 C CA . PRO A 1 536 ? 7.075 26.510 -13.745 1.00 75.12 536 PRO A CA 1
ATOM 4236 C C . PRO A 1 536 ? 6.898 27.876 -13.064 1.00 75.12 536 PRO A C 1
ATOM 4238 O O . PRO A 1 536 ? 7.869 28.628 -12.975 1.00 75.12 536 PRO A O 1
ATOM 4241 N N . ALA A 1 537 ? 5.694 28.226 -12.590 1.00 80.00 537 ALA A N 1
ATOM 4242 C CA . ALA A 1 537 ? 5.439 29.532 -11.979 1.00 80.00 537 ALA A CA 1
ATOM 4243 C C . ALA A 1 537 ? 6.210 29.703 -10.660 1.00 80.00 537 ALA A C 1
ATOM 4245 O O . ALA A 1 537 ? 6.853 30.732 -10.450 1.00 80.00 537 ALA A O 1
ATOM 4246 N N . GLN A 1 538 ? 6.238 28.661 -9.826 1.00 79.25 538 GLN A N 1
ATOM 4247 C CA . GLN A 1 538 ? 6.998 28.641 -8.571 1.00 79.25 538 GLN A CA 1
ATOM 4248 C C . GLN A 1 538 ? 8.509 28.821 -8.767 1.00 79.25 538 GLN A C 1
ATOM 4250 O O . GLN A 1 538 ? 9.166 29.451 -7.937 1.00 79.25 538 GLN A O 1
ATOM 4255 N N . ALA A 1 539 ? 9.071 28.298 -9.862 1.00 83.38 539 ALA A N 1
ATOM 4256 C CA . ALA A 1 539 ? 10.484 28.493 -10.184 1.00 83.38 539 ALA A CA 1
ATOM 4257 C C . ALA A 1 539 ? 10.789 29.964 -10.520 1.00 83.38 539 ALA A C 1
ATOM 4259 O O . ALA A 1 539 ? 11.799 30.508 -10.070 1.00 83.38 539 ALA A O 1
ATOM 4260 N N . VAL A 1 540 ? 9.889 30.630 -11.256 1.00 83.94 540 VAL A N 1
ATOM 4261 C CA . VAL A 1 540 ? 9.999 32.061 -11.586 1.00 83.94 540 VAL A CA 1
ATOM 4262 C C . VAL A 1 540 ? 9.845 32.933 -10.336 1.00 83.94 540 VAL A C 1
ATOM 4264 O O . VAL A 1 540 ? 10.665 33.824 -10.117 1.00 83.94 540 VAL A O 1
ATOM 4267 N N . GLU A 1 541 ? 8.843 32.659 -9.496 1.00 83.56 541 GLU A N 1
ATOM 4268 C CA . GLU A 1 541 ? 8.587 33.393 -8.249 1.00 83.56 541 GLU A CA 1
ATOM 4269 C C . GLU A 1 541 ? 9.788 33.333 -7.293 1.00 83.56 541 GLU A C 1
ATOM 4271 O O . GLU A 1 541 ? 10.293 34.369 -6.852 1.00 83.56 541 GLU A O 1
ATOM 4276 N N . ARG A 1 542 ? 10.311 32.125 -7.042 1.00 83.31 542 ARG A N 1
ATOM 4277 C CA . ARG A 1 542 ? 11.460 31.895 -6.148 1.00 83.31 542 ARG A CA 1
ATOM 4278 C C . ARG A 1 542 ? 12.824 32.167 -6.807 1.00 83.31 542 ARG A C 1
ATOM 4280 O O . ARG A 1 542 ? 13.858 31.964 -6.172 1.00 83.31 542 ARG A O 1
ATOM 4287 N N . LYS A 1 543 ? 12.849 32.643 -8.063 1.00 87.56 543 LYS A N 1
ATOM 4288 C CA . LYS A 1 543 ? 14.060 32.922 -8.874 1.00 87.56 543 LYS A CA 1
ATOM 4289 C C . LYS A 1 543 ? 15.021 31.726 -8.959 1.00 87.56 543 LYS A C 1
ATOM 4291 O O . LYS A 1 543 ? 16.243 31.889 -8.978 1.00 87.56 543 LYS A O 1
ATOM 4296 N N . TRP A 1 544 ? 14.464 30.521 -8.978 1.00 90.44 544 TRP A N 1
ATOM 4297 C CA . TRP A 1 544 ? 15.212 29.273 -9.049 1.00 90.44 544 TRP A CA 1
ATOM 4298 C C . TRP A 1 544 ? 15.749 29.029 -10.456 1.00 90.44 544 TRP A C 1
ATOM 4300 O O . TRP A 1 544 ? 15.097 29.321 -11.459 1.00 90.44 544 TRP A O 1
ATOM 4310 N N . THR A 1 545 ? 16.947 28.451 -10.539 1.00 90.12 545 THR A N 1
ATOM 4311 C CA . THR A 1 545 ? 17.444 27.908 -11.807 1.00 90.12 545 THR A CA 1
ATOM 4312 C C . THR A 1 545 ? 16.680 26.632 -12.178 1.00 90.12 545 THR A C 1
ATOM 4314 O O . THR A 1 545 ? 15.975 26.034 -11.356 1.00 90.12 545 THR A O 1
ATOM 4317 N N . ARG A 1 546 ? 16.869 26.157 -13.417 1.00 86.69 546 ARG A N 1
ATOM 4318 C CA . ARG A 1 546 ? 16.404 24.827 -13.833 1.00 86.69 546 ARG A CA 1
ATOM 4319 C C . ARG A 1 546 ? 16.893 23.744 -12.860 1.00 86.69 546 ARG A C 1
ATOM 4321 O O . ARG A 1 546 ? 16.085 22.978 -12.355 1.00 86.69 546 ARG A O 1
ATOM 4328 N N . GLN A 1 547 ? 18.189 23.757 -12.544 1.00 89.44 547 GLN A N 1
ATOM 4329 C CA . GLN A 1 547 ? 18.841 22.835 -11.612 1.00 89.44 547 GLN A CA 1
ATOM 4330 C C . GLN A 1 547 ? 18.230 22.885 -10.203 1.00 89.44 547 GLN A C 1
ATOM 4332 O O . GLN A 1 547 ? 17.944 21.838 -9.630 1.00 89.44 547 GLN A O 1
ATOM 4337 N N . ASP A 1 548 ? 18.008 24.085 -9.651 1.00 91.69 548 ASP A N 1
ATOM 4338 C CA . ASP A 1 548 ? 17.354 24.247 -8.342 1.00 91.69 548 ASP A CA 1
ATOM 4339 C C . ASP A 1 548 ? 15.952 23.601 -8.360 1.00 91.69 548 ASP A C 1
ATOM 4341 O O . ASP A 1 548 ? 15.575 22.885 -7.435 1.00 91.69 548 ASP A O 1
ATOM 4345 N N . THR A 1 549 ? 15.206 23.791 -9.452 1.00 90.81 549 THR A N 1
ATOM 4346 C CA . THR A 1 549 ? 13.846 23.257 -9.626 1.00 90.81 549 THR A CA 1
ATOM 4347 C C . THR A 1 549 ? 13.835 21.730 -9.786 1.00 90.81 549 THR A C 1
ATOM 4349 O O . THR A 1 549 ? 13.040 21.052 -9.135 1.00 90.81 549 THR A O 1
ATOM 4352 N N . GLU A 1 550 ? 14.742 21.171 -10.594 1.00 90.50 550 GLU A N 1
ATOM 4353 C CA . GLU A 1 550 ? 14.903 19.717 -10.779 1.00 90.50 550 GLU A CA 1
ATOM 4354 C C . GLU A 1 550 ? 15.333 19.016 -9.487 1.00 90.50 550 GLU A C 1
ATOM 4356 O O . GLU A 1 550 ? 14.874 17.903 -9.217 1.00 90.50 550 GLU A O 1
ATOM 4361 N N . LEU A 1 551 ? 16.163 19.673 -8.669 1.00 93.12 551 LEU A N 1
ATOM 4362 C CA . LEU A 1 551 ? 16.589 19.170 -7.366 1.00 93.12 551 LEU A CA 1
ATOM 4363 C C . LEU A 1 551 ? 15.465 19.237 -6.326 1.00 93.12 551 LEU A C 1
ATOM 4365 O O . LEU A 1 551 ? 15.201 18.238 -5.657 1.00 93.12 551 LEU A O 1
ATOM 4369 N N . ASN A 1 552 ? 14.756 20.367 -6.227 1.00 92.56 552 ASN A N 1
ATOM 4370 C CA . ASN A 1 552 ? 13.625 20.528 -5.306 1.00 92.56 552 ASN A CA 1
ATOM 4371 C C . ASN A 1 552 ? 12.525 19.481 -5.549 1.00 92.56 552 ASN A C 1
ATOM 4373 O O . ASN A 1 552 ? 11.929 18.970 -4.605 1.00 92.56 552 ASN A O 1
ATOM 4377 N N . ALA A 1 553 ? 12.278 19.135 -6.814 1.00 91.75 553 ALA A N 1
ATOM 4378 C CA . ALA A 1 553 ? 11.302 18.122 -7.201 1.00 91.75 553 ALA A CA 1
ATOM 4379 C C . ALA A 1 553 ? 11.803 16.664 -7.062 1.00 91.75 553 ALA A C 1
ATOM 4381 O O . ALA A 1 553 ? 11.027 15.742 -7.299 1.00 91.75 553 ALA A O 1
ATOM 4382 N N . GLN A 1 554 ? 13.058 16.433 -6.647 1.00 93.75 554 GLN A N 1
ATOM 4383 C CA . GLN A 1 554 ? 13.629 15.101 -6.370 1.00 93.75 554 GLN A CA 1
ATOM 4384 C C . GLN A 1 554 ? 13.987 14.869 -4.892 1.00 93.75 554 GLN A C 1
ATOM 4386 O O . GLN A 1 554 ? 13.890 13.738 -4.423 1.00 93.75 554 GLN A O 1
ATOM 4391 N N . MET A 1 555 ? 14.403 15.907 -4.160 1.00 94.44 555 MET A N 1
ATOM 4392 C CA . MET A 1 555 ? 14.866 15.817 -2.766 1.00 94.44 555 MET A CA 1
ATOM 4393 C C . MET A 1 555 ? 13.727 15.609 -1.751 1.00 94.44 555 MET A C 1
ATOM 4395 O O . MET A 1 555 ? 12.554 15.814 -2.068 1.00 94.44 555 MET A O 1
ATOM 4399 N N . PHE A 1 556 ? 14.066 15.251 -0.505 1.00 94.69 556 PHE A N 1
ATOM 4400 C CA . PHE A 1 556 ? 13.135 15.287 0.634 1.00 94.69 556 PHE A CA 1
ATOM 4401 C C . PHE A 1 556 ? 12.699 16.732 0.933 1.00 94.69 556 PHE A C 1
ATOM 4403 O O . PHE A 1 556 ? 13.536 17.632 0.985 1.00 94.69 556 PHE A O 1
ATOM 4410 N N . LEU A 1 557 ? 11.399 16.957 1.145 1.00 92.25 557 LEU A N 1
ATOM 4411 C CA . LEU A 1 557 ? 10.850 18.253 1.548 1.00 92.25 557 LEU A CA 1
ATOM 4412 C C . LEU A 1 557 ? 10.716 18.299 3.073 1.00 92.25 557 LEU A C 1
ATOM 4414 O O . LEU A 1 557 ? 10.682 17.264 3.738 1.00 92.25 557 LEU A O 1
ATOM 4418 N N . ALA A 1 558 ? 10.621 19.499 3.645 1.00 91.06 558 ALA A N 1
ATOM 4419 C CA . ALA A 1 558 ? 10.693 19.651 5.097 1.00 91.06 558 ALA A CA 1
ATOM 4420 C C . ALA A 1 558 ? 9.579 18.904 5.859 1.00 91.06 558 ALA A C 1
ATOM 4422 O O . ALA A 1 558 ? 9.839 18.325 6.912 1.00 91.06 558 ALA A O 1
ATOM 4423 N N . ASP A 1 559 ? 8.373 18.847 5.290 1.00 89.44 559 ASP A N 1
ATOM 4424 C CA . ASP A 1 559 ? 7.228 18.150 5.883 1.00 89.44 559 ASP A CA 1
ATOM 4425 C C . ASP A 1 559 ? 7.402 16.618 5.867 1.00 89.44 559 ASP A C 1
ATOM 4427 O O . ASP A 1 559 ? 6.886 15.940 6.757 1.00 89.44 559 ASP A O 1
ATOM 4431 N N . ASP A 1 560 ? 8.165 16.074 4.909 1.00 92.81 560 ASP A N 1
ATOM 4432 C CA . ASP A 1 560 ? 8.531 14.651 4.861 1.00 92.81 560 ASP A CA 1
ATOM 4433 C C . ASP A 1 560 ? 9.511 14.310 5.992 1.00 92.81 560 ASP A C 1
ATOM 4435 O O . ASP A 1 560 ? 9.356 13.311 6.694 1.00 92.81 560 ASP A O 1
ATOM 4439 N N . VAL A 1 561 ? 10.514 15.173 6.196 1.00 92.38 561 VAL A N 1
ATOM 4440 C CA . VAL A 1 561 ? 11.518 15.029 7.262 1.00 92.38 561 VAL A CA 1
ATOM 4441 C C . VAL A 1 561 ? 10.858 15.146 8.635 1.00 92.38 561 VAL A C 1
ATOM 4443 O O . VAL A 1 561 ? 11.203 14.390 9.539 1.00 92.38 561 VAL A O 1
ATOM 4446 N N . ALA A 1 562 ? 9.866 16.028 8.787 1.00 89.75 562 ALA A N 1
ATOM 4447 C CA . ALA A 1 562 ? 9.063 16.129 10.002 1.00 89.75 562 ALA A CA 1
ATOM 4448 C C . ALA A 1 562 ? 8.265 14.840 10.294 1.00 89.75 562 ALA A C 1
ATOM 4450 O O . ALA A 1 562 ? 8.251 14.390 11.440 1.00 89.75 562 ALA A O 1
ATOM 4451 N N . ASP A 1 563 ? 7.656 14.210 9.282 1.00 89.19 563 ASP A N 1
ATOM 4452 C CA . ASP A 1 563 ? 6.918 12.944 9.449 1.00 89.19 563 ASP A CA 1
ATOM 4453 C C . ASP A 1 563 ? 7.850 11.756 9.768 1.00 89.19 563 ASP A C 1
ATOM 4455 O O . ASP A 1 563 ? 7.522 10.895 10.591 1.00 89.19 563 ASP A O 1
ATOM 4459 N N . LEU A 1 564 ? 9.052 11.729 9.184 1.00 90.62 564 LEU A N 1
ATOM 4460 C CA . LEU A 1 564 ? 10.083 10.736 9.507 1.00 90.62 564 LEU A CA 1
ATOM 4461 C C . LEU A 1 564 ? 10.649 10.936 10.922 1.00 90.62 564 LEU A C 1
ATOM 4463 O O . LEU A 1 564 ? 10.765 9.974 11.680 1.00 90.62 564 LEU A O 1
ATOM 4467 N N . LEU A 1 565 ? 10.920 12.179 11.330 1.00 88.75 565 LEU A N 1
ATOM 4468 C CA . LEU A 1 565 ? 11.327 12.513 12.701 1.00 88.75 565 LEU A CA 1
ATOM 4469 C C . LEU A 1 565 ? 10.256 12.150 13.740 1.00 88.75 565 LEU A C 1
ATOM 4471 O O . LEU A 1 565 ? 10.602 11.674 14.819 1.00 88.75 565 LEU A O 1
ATOM 4475 N N . ALA A 1 566 ? 8.973 12.335 13.417 1.00 86.44 566 ALA A N 1
ATOM 4476 C CA . ALA A 1 566 ? 7.859 11.992 14.301 1.00 86.44 566 ALA A CA 1
ATOM 4477 C C . ALA A 1 566 ? 7.639 10.474 14.462 1.00 86.44 566 ALA A C 1
ATOM 4479 O O . ALA A 1 566 ? 7.001 10.053 15.426 1.00 86.44 566 ALA A O 1
ATOM 4480 N N . THR A 1 567 ? 8.146 9.655 13.534 1.00 85.31 567 THR A N 1
ATOM 4481 C CA . THR A 1 567 ? 7.946 8.192 13.522 1.00 85.31 567 THR A CA 1
ATOM 4482 C C . THR A 1 567 ? 9.214 7.383 13.797 1.00 85.31 567 THR A C 1
ATOM 4484 O O . THR A 1 567 ? 9.117 6.195 14.095 1.00 85.31 567 THR A O 1
ATOM 4487 N N . GLY A 1 568 ? 10.401 7.993 13.716 1.00 87.94 568 GLY A N 1
ATOM 4488 C CA . GLY A 1 568 ? 11.689 7.336 13.974 1.00 87.94 568 GLY A CA 1
ATOM 4489 C C . GLY A 1 568 ? 12.118 6.311 12.912 1.00 87.94 568 GLY A C 1
ATOM 4490 O O . GLY A 1 568 ? 13.125 5.631 13.092 1.00 87.94 568 GLY A O 1
ATOM 4491 N N . GLN A 1 569 ? 11.369 6.189 11.814 1.00 89.56 569 GLN A N 1
ATOM 4492 C CA . GLN A 1 569 ? 11.527 5.142 10.798 1.00 89.56 569 GLN A CA 1
ATOM 4493 C C . GLN A 1 569 ? 12.316 5.623 9.573 1.00 89.56 569 GLN A C 1
ATOM 4495 O O . GLN A 1 569 ? 12.420 6.821 9.314 1.00 89.56 569 GLN A O 1
ATOM 4500 N N . VAL A 1 570 ? 12.867 4.681 8.799 1.00 94.00 570 VAL A N 1
ATOM 4501 C CA . VAL A 1 570 ? 13.603 5.003 7.564 1.00 94.00 570 VAL A CA 1
ATOM 4502 C C . VAL A 1 570 ? 12.627 5.425 6.466 1.00 94.00 570 VAL A C 1
ATOM 4504 O O . VAL A 1 570 ? 11.626 4.749 6.211 1.00 94.00 570 VAL A O 1
ATOM 4507 N N . GLY A 1 571 ? 12.930 6.539 5.802 1.00 95.94 571 GLY A N 1
ATOM 4508 C CA . GLY A 1 571 ? 12.201 7.017 4.634 1.00 95.94 571 GLY A CA 1
ATOM 4509 C C . GLY A 1 571 ? 12.973 6.767 3.348 1.00 95.94 571 GLY A C 1
ATOM 4510 O O . GLY A 1 571 ? 14.134 7.154 3.247 1.00 95.94 571 GLY A O 1
ATOM 4511 N N . TYR A 1 572 ? 12.317 6.171 2.355 1.00 97.75 572 TYR A N 1
ATOM 4512 C CA . TYR A 1 572 ? 12.841 5.989 1.003 1.00 97.75 572 TYR A CA 1
ATOM 4513 C C . TYR A 1 572 ? 12.090 6.894 0.021 1.00 97.75 572 TYR A C 1
ATOM 4515 O O . TYR A 1 572 ? 10.865 6.824 -0.080 1.00 97.75 572 TYR A O 1
ATOM 4523 N N . LEU A 1 573 ? 12.806 7.742 -0.716 1.00 97.50 573 LEU A N 1
ATOM 4524 C CA . LEU A 1 573 ? 12.222 8.684 -1.668 1.00 97.50 573 LEU A CA 1
ATOM 4525 C C . LEU A 1 573 ? 12.663 8.372 -3.098 1.00 97.50 573 LEU A C 1
ATOM 4527 O O . LEU A 1 573 ? 13.815 8.569 -3.477 1.00 97.50 573 LEU A O 1
ATOM 4531 N N . SER A 1 574 ? 11.709 7.921 -3.902 1.00 96.25 574 SER A N 1
ATOM 4532 C CA . SER A 1 574 ? 11.841 7.706 -5.337 1.00 96.25 574 SER A CA 1
ATOM 4533 C C . SER A 1 574 ? 11.583 9.029 -6.070 1.00 96.25 574 SER A C 1
ATOM 4535 O O . SER A 1 574 ? 10.434 9.363 -6.369 1.00 96.25 574 SER A O 1
ATOM 4537 N N . GLY A 1 575 ? 12.632 9.813 -6.328 1.00 93.56 575 GLY A N 1
ATOM 4538 C CA . GLY A 1 575 ? 12.529 11.138 -6.955 1.00 93.56 575 GLY A CA 1
ATOM 4539 C C . GLY A 1 575 ? 12.095 11.049 -8.422 1.00 93.56 575 GLY A C 1
ATOM 4540 O O . GLY A 1 575 ? 10.963 11.371 -8.778 1.00 93.56 575 GLY A O 1
ATOM 4541 N N . THR A 1 576 ? 12.978 10.536 -9.270 1.00 90.50 576 THR A N 1
ATOM 4542 C CA . THR A 1 576 ? 12.751 10.252 -10.700 1.00 90.50 576 THR A CA 1
ATOM 4543 C C . THR A 1 576 ? 12.838 8.746 -10.963 1.00 90.50 576 THR A C 1
ATOM 4545 O O . THR A 1 576 ? 13.043 7.960 -10.043 1.00 90.50 576 THR A O 1
ATOM 4548 N N . GLU A 1 577 ? 12.669 8.296 -12.210 1.00 86.56 577 GLU A N 1
ATOM 4549 C CA . GLU A 1 577 ? 12.829 6.871 -12.563 1.00 86.56 577 GLU A CA 1
ATOM 4550 C C . GLU A 1 577 ? 14.252 6.326 -12.323 1.00 86.56 577 GLU A C 1
ATOM 4552 O O . GLU A 1 577 ? 14.437 5.121 -12.158 1.00 86.56 577 GLU A O 1
ATOM 4557 N N . ASP A 1 578 ? 15.238 7.218 -12.236 1.00 84.69 578 ASP A N 1
ATOM 4558 C CA . ASP A 1 578 ? 16.666 6.948 -12.067 1.00 84.69 578 ASP A CA 1
ATOM 4559 C C . ASP A 1 578 ? 17.237 7.394 -10.702 1.00 84.69 578 ASP A C 1
ATOM 4561 O O . ASP A 1 578 ? 18.430 7.225 -10.470 1.00 84.69 578 ASP A O 1
ATOM 4565 N N . CYS A 1 579 ? 16.413 7.921 -9.784 1.00 91.00 579 CYS A N 1
ATOM 4566 C CA . CYS A 1 579 ? 16.860 8.404 -8.471 1.00 91.00 579 CYS A CA 1
ATOM 4567 C C . CYS A 1 579 ? 16.045 7.809 -7.312 1.00 91.00 579 CYS A C 1
ATOM 4569 O O . CYS A 1 579 ? 14.830 8.016 -7.223 1.00 91.00 579 CYS A O 1
ATOM 4571 N N . LEU A 1 580 ? 16.729 7.110 -6.402 1.00 95.19 580 LEU A N 1
ATOM 4572 C CA . LEU A 1 580 ? 16.188 6.614 -5.133 1.00 95.19 580 LEU A CA 1
ATOM 4573 C C . LEU A 1 580 ? 17.100 7.061 -3.990 1.00 95.19 580 LEU A C 1
ATOM 4575 O O . LEU A 1 580 ? 18.285 6.729 -3.970 1.00 95.19 580 LEU A O 1
ATOM 4579 N N . LEU A 1 581 ? 16.533 7.774 -3.023 1.00 96.56 581 LEU A N 1
ATOM 4580 C CA . LEU A 1 581 ? 17.215 8.280 -1.834 1.00 96.56 581 LEU A CA 1
ATOM 4581 C C . LEU A 1 581 ? 16.699 7.562 -0.581 1.00 96.56 581 LEU A C 1
ATOM 4583 O O . LEU A 1 581 ? 15.551 7.122 -0.547 1.00 96.56 581 LEU A O 1
ATOM 4587 N N . ALA A 1 582 ? 17.517 7.496 0.464 1.00 96.25 582 ALA A N 1
ATOM 4588 C CA . ALA A 1 582 ? 17.143 7.017 1.791 1.00 96.25 582 ALA A CA 1
ATOM 4589 C C . ALA A 1 582 ? 17.558 8.028 2.871 1.00 96.25 582 ALA A C 1
ATOM 4591 O O . ALA A 1 582 ? 18.620 8.645 2.767 1.00 96.25 582 ALA A O 1
ATOM 4592 N N . LEU A 1 583 ? 16.733 8.177 3.909 1.00 95.06 583 LEU A N 1
ATOM 4593 C CA . LEU A 1 583 ? 16.976 9.045 5.063 1.00 95.06 583 LEU A CA 1
ATOM 4594 C C . LEU A 1 583 ? 16.584 8.325 6.362 1.00 95.06 583 LEU A C 1
ATOM 4596 O O . LEU A 1 583 ? 15.460 7.834 6.487 1.00 95.06 583 LEU A O 1
ATOM 4600 N N . ALA A 1 584 ? 17.494 8.290 7.340 1.00 90.94 584 ALA A N 1
ATOM 4601 C CA . ALA A 1 584 ? 17.252 7.714 8.667 1.00 90.94 584 ALA A CA 1
ATOM 4602 C C . ALA A 1 584 ? 17.277 8.801 9.774 1.00 90.94 584 ALA A C 1
ATOM 4604 O O . ALA A 1 584 ? 18.255 9.537 9.879 1.00 90.94 584 ALA A O 1
ATOM 4605 N N . PRO A 1 585 ? 16.249 8.922 10.637 1.00 78.50 585 PRO A N 1
ATOM 4606 C CA . PRO A 1 585 ? 16.132 10.011 11.627 1.00 78.50 585 PRO A CA 1
ATOM 4607 C C . PRO A 1 585 ? 16.897 9.791 12.957 1.00 78.50 585 PRO A C 1
ATOM 4609 O O . PRO A 1 585 ? 16.648 10.488 13.949 1.00 78.50 585 PRO A O 1
ATOM 4612 N N . SER A 1 586 ? 17.799 8.805 13.021 1.00 69.75 586 SER A N 1
ATOM 4613 C CA . SER A 1 586 ? 18.401 8.308 14.269 1.00 69.75 586 SER A CA 1
ATOM 4614 C C . SER A 1 586 ? 19.435 9.259 14.895 1.00 69.75 586 SER A C 1
ATOM 4616 O O . SER A 1 586 ? 19.297 9.624 16.064 1.00 69.75 586 SER A O 1
ATOM 4618 N N . THR A 1 587 ? 20.450 9.693 14.142 1.00 68.56 587 THR A N 1
ATOM 4619 C CA . THR A 1 587 ? 21.635 10.419 14.652 1.00 68.56 587 THR A CA 1
ATOM 4620 C C . THR A 1 587 ? 21.553 11.941 14.480 1.00 68.56 587 THR A C 1
ATOM 4622 O O . THR A 1 587 ? 22.448 12.569 13.926 1.00 68.56 587 THR A O 1
ATOM 4625 N N . THR A 1 588 ? 20.478 12.567 14.967 1.00 79.69 588 THR A N 1
ATOM 4626 C CA . THR A 1 588 ? 20.232 14.015 14.786 1.00 79.69 588 THR A CA 1
ATOM 4627 C C . THR A 1 588 ? 20.099 14.765 16.114 1.00 79.69 588 THR A C 1
ATOM 4629 O O . THR A 1 588 ? 19.334 14.341 16.985 1.00 79.69 588 THR A O 1
ATOM 4632 N N . THR A 1 589 ? 20.766 15.915 16.256 1.00 85.19 589 THR A N 1
ATOM 4633 C CA . THR A 1 589 ? 20.691 16.761 17.465 1.00 85.19 589 THR A CA 1
ATOM 4634 C C . THR A 1 589 ? 19.330 17.455 17.613 1.00 85.19 589 THR A C 1
ATOM 4636 O O . THR A 1 589 ? 18.605 17.651 16.637 1.00 85.19 589 THR A O 1
ATOM 4639 N N . LEU A 1 590 ? 18.976 17.891 18.831 1.00 85.25 590 LEU A N 1
ATOM 4640 C CA . LEU A 1 590 ? 17.731 18.638 19.071 1.00 85.25 590 LEU A CA 1
ATOM 4641 C C . LEU A 1 590 ? 17.679 19.957 18.277 1.00 85.25 590 LEU A C 1
ATOM 4643 O O . LEU A 1 590 ? 16.636 20.298 17.722 1.00 85.25 590 LEU A O 1
ATOM 4647 N N . ALA A 1 591 ? 18.808 20.668 18.184 1.00 86.06 591 ALA A N 1
ATOM 4648 C CA . ALA A 1 591 ? 18.919 21.909 17.418 1.00 86.06 591 ALA A CA 1
ATOM 4649 C C . ALA A 1 591 ? 18.709 21.679 15.911 1.00 86.06 591 ALA A C 1
ATOM 4651 O O . ALA A 1 591 ? 18.031 22.471 15.261 1.00 86.06 591 ALA A O 1
ATOM 4652 N N . TRP A 1 592 ? 19.218 20.565 15.371 1.00 89.31 592 TRP A N 1
ATOM 4653 C CA . TRP A 1 592 ? 18.958 20.158 13.990 1.00 89.31 592 TRP A CA 1
ATOM 4654 C C . TRP A 1 592 ? 17.478 19.812 13.780 1.00 89.31 592 TRP A C 1
ATOM 4656 O O . TRP A 1 592 ? 16.846 20.365 12.883 1.00 89.31 592 TRP A O 1
ATOM 4666 N N . ARG A 1 593 ? 16.879 18.986 14.657 1.00 87.25 593 ARG A N 1
ATOM 4667 C CA . ARG A 1 593 ? 15.455 18.591 14.573 1.00 87.25 593 ARG A CA 1
ATOM 4668 C C . ARG A 1 593 ? 14.512 19.802 14.527 1.00 87.25 593 ARG A C 1
ATOM 4670 O O . ARG A 1 593 ? 13.606 19.828 13.695 1.00 87.25 593 ARG A O 1
ATOM 4677 N N . LYS A 1 594 ? 14.775 20.839 15.336 1.00 87.31 594 LYS A N 1
ATOM 4678 C CA . LYS A 1 594 ? 13.995 22.095 15.351 1.00 87.31 594 LYS A CA 1
ATOM 4679 C C . LYS A 1 594 ? 13.986 22.873 14.025 1.00 87.31 594 LYS A C 1
ATOM 4681 O O . LYS A 1 594 ? 13.106 23.706 13.838 1.00 87.31 594 LYS A O 1
ATOM 4686 N N . GLN A 1 595 ? 14.908 22.624 13.091 1.00 88.88 595 GLN A N 1
ATOM 4687 C CA . GLN A 1 595 ? 14.868 23.275 11.771 1.00 88.88 595 GLN A CA 1
ATOM 4688 C C . GLN A 1 595 ? 13.751 22.718 10.870 1.00 88.88 595 GLN A C 1
ATOM 4690 O O . GLN A 1 595 ? 13.249 23.436 10.001 1.00 88.88 595 GLN A O 1
ATOM 4695 N N . TRP A 1 596 ? 13.357 21.460 11.099 1.00 89.12 596 TRP A N 1
ATOM 4696 C CA . TRP A 1 596 ? 12.465 20.673 10.242 1.00 89.12 596 TRP A CA 1
ATOM 4697 C C . TRP A 1 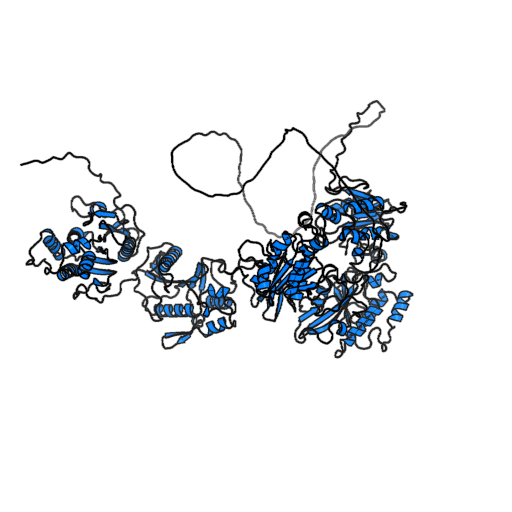596 ? 11.020 20.607 10.748 1.00 89.12 596 TRP A C 1
ATOM 4699 O O . TRP A 1 596 ? 10.103 20.518 9.937 1.00 89.12 596 TRP A O 1
ATOM 4709 N N . SER A 1 597 ? 10.802 20.712 12.061 1.00 82.44 597 SER A N 1
ATOM 4710 C CA . SER A 1 597 ? 9.476 20.753 12.697 1.00 82.44 597 SER A CA 1
ATOM 4711 C C . SER A 1 597 ? 9.091 22.167 13.148 1.00 82.44 597 SER A C 1
ATOM 4713 O O . SER A 1 597 ? 9.902 22.852 13.766 1.00 82.44 597 SER A O 1
ATOM 4715 N N . SER A 1 598 ? 7.842 22.582 12.935 1.00 73.62 598 SER A N 1
ATOM 4716 C CA . SER A 1 598 ? 7.274 23.798 13.535 1.00 73.62 598 SER A CA 1
ATOM 4717 C C . SER A 1 598 ? 6.915 23.594 15.014 1.00 73.62 598 SER A C 1
ATOM 4719 O O . SER A 1 598 ? 6.316 22.576 15.360 1.00 73.62 598 SER A O 1
ATOM 4721 N N . GLU A 1 599 ? 7.173 24.581 15.877 1.00 62.75 599 GLU A N 1
ATOM 4722 C CA . GLU A 1 599 ? 6.754 24.526 17.294 1.00 62.75 599 GLU A CA 1
ATOM 4723 C C . GLU A 1 599 ? 5.240 24.755 17.486 1.00 62.75 599 GLU A C 1
ATOM 4725 O O . GLU A 1 599 ? 4.659 24.286 18.462 1.00 62.75 599 GLU A O 1
ATOM 4730 N N . THR A 1 600 ? 4.580 25.401 16.518 1.00 64.25 600 THR A N 1
ATOM 4731 C CA . THR A 1 600 ? 3.121 25.603 16.480 1.00 64.25 600 THR A CA 1
ATOM 4732 C C . THR A 1 600 ? 2.496 24.736 15.390 1.00 64.25 600 THR A C 1
ATOM 4734 O O . THR A 1 600 ? 2.936 24.770 14.240 1.00 64.25 600 THR A O 1
ATOM 4737 N N . ALA A 1 601 ? 1.442 23.983 15.715 1.00 58.41 601 ALA A N 1
ATOM 4738 C CA . ALA A 1 601 ? 0.746 23.138 14.745 1.00 58.41 601 ALA A CA 1
ATOM 4739 C C . ALA A 1 601 ? 0.140 23.966 13.592 1.00 58.41 601 ALA A C 1
ATOM 4741 O O . ALA A 1 601 ? -0.586 24.929 13.826 1.00 58.41 601 ALA A O 1
ATOM 4742 N N . GLY A 1 602 ? 0.428 23.572 12.348 1.00 60.56 602 GLY A N 1
ATOM 4743 C CA . GLY A 1 602 ? -0.048 24.252 11.135 1.00 60.56 602 GLY A CA 1
ATOM 4744 C C . GLY A 1 602 ? 0.848 25.390 10.627 1.00 60.56 602 GLY A C 1
ATOM 4745 O O . GLY A 1 602 ? 0.602 25.897 9.535 1.00 60.56 602 GLY A O 1
ATOM 4746 N N . MET A 1 603 ? 1.901 25.764 11.361 1.00 72.88 603 MET A N 1
ATOM 4747 C CA . MET A 1 603 ? 2.942 26.663 10.850 1.00 72.88 603 MET A CA 1
ATOM 4748 C C . MET A 1 603 ? 3.963 25.897 9.998 1.00 72.88 603 MET A C 1
ATOM 4750 O O . MET A 1 603 ? 4.131 24.687 10.134 1.00 72.88 603 MET A O 1
ATOM 4754 N N . ARG A 1 604 ? 4.677 26.611 9.122 1.00 80.56 604 ARG A N 1
ATOM 4755 C CA . ARG A 1 604 ? 5.808 26.058 8.360 1.00 80.56 604 ARG A CA 1
ATOM 4756 C C . ARG A 1 604 ? 7.045 25.926 9.253 1.00 80.56 604 ARG A C 1
ATOM 4758 O O . ARG A 1 604 ? 7.206 26.668 10.220 1.00 80.56 604 ARG A O 1
ATOM 4765 N N . SER A 1 605 ? 7.935 25.000 8.913 1.00 88.44 605 SER A N 1
ATOM 4766 C CA . SER A 1 605 ? 9.232 24.854 9.578 1.00 88.44 605 SER A CA 1
ATOM 4767 C C . SER A 1 605 ? 10.244 25.911 9.124 1.00 88.44 605 SER A C 1
ATOM 4769 O O . SER A 1 605 ? 10.133 26.477 8.033 1.00 88.44 605 SER A O 1
ATOM 4771 N N . ALA A 1 606 ? 11.252 26.175 9.961 1.00 89.62 606 ALA A N 1
ATOM 4772 C CA . ALA A 1 606 ? 12.209 27.262 9.747 1.00 89.62 606 ALA A CA 1
ATOM 4773 C C . ALA A 1 606 ? 12.999 27.123 8.433 1.00 89.62 606 ALA A C 1
ATOM 4775 O O . ALA A 1 606 ? 13.281 28.124 7.771 1.00 89.62 606 ALA A O 1
ATOM 4776 N N . ILE A 1 607 ? 13.332 25.895 8.020 1.00 91.00 607 ILE A N 1
ATOM 4777 C CA . ILE A 1 607 ? 14.020 25.658 6.744 1.00 91.00 607 ILE A CA 1
ATOM 4778 C C . ILE A 1 607 ? 13.095 25.854 5.531 1.00 91.00 607 ILE A C 1
ATOM 4780 O O . ILE A 1 607 ? 13.526 26.425 4.531 1.00 91.00 607 ILE A O 1
ATOM 4784 N N . ASN A 1 608 ? 11.812 25.482 5.638 1.00 89.44 608 ASN A N 1
ATOM 4785 C CA . ASN A 1 608 ? 10.804 25.709 4.594 1.00 89.44 608 ASN A CA 1
ATOM 4786 C C . ASN A 1 608 ? 10.546 27.218 4.405 1.00 89.44 608 ASN A C 1
ATOM 4788 O O . ASN A 1 608 ? 10.579 27.721 3.284 1.00 89.44 608 ASN A O 1
ATOM 4792 N N . GLN A 1 609 ? 10.415 27.970 5.505 1.00 89.69 609 GLN A N 1
ATOM 4793 C CA . GLN A 1 609 ? 10.304 29.432 5.457 1.00 89.69 609 GLN A CA 1
ATOM 4794 C C . GLN A 1 609 ? 11.532 30.080 4.791 1.00 89.69 609 GLN A C 1
ATOM 4796 O O . GLN A 1 609 ? 11.374 30.896 3.887 1.00 89.69 609 GLN A O 1
ATOM 4801 N N . ARG A 1 610 ? 12.760 29.689 5.171 1.00 90.94 610 ARG A N 1
ATOM 4802 C CA . ARG A 1 610 ? 13.990 30.204 4.533 1.00 90.94 610 ARG A CA 1
ATOM 4803 C C . ARG A 1 610 ? 14.054 29.890 3.033 1.00 90.94 610 ARG A C 1
ATOM 4805 O O . ARG A 1 610 ? 14.603 30.695 2.283 1.00 90.94 610 ARG A O 1
ATOM 4812 N N . LEU A 1 611 ? 13.529 28.739 2.606 1.00 90.00 611 LEU A N 1
ATOM 4813 C CA . LEU A 1 611 ? 13.510 28.304 1.207 1.00 90.00 611 LEU A CA 1
ATOM 4814 C C . LEU A 1 611 ? 12.516 29.125 0.367 1.00 90.00 611 LEU A C 1
ATOM 4816 O O . LEU A 1 611 ? 12.840 29.519 -0.753 1.00 90.00 611 LEU A O 1
ATOM 4820 N N . GLU A 1 612 ? 11.336 29.436 0.909 1.00 86.81 612 GLU A N 1
ATOM 4821 C CA . GLU A 1 612 ? 10.350 30.293 0.234 1.00 86.81 612 GLU A CA 1
ATOM 4822 C C . GLU A 1 612 ? 10.739 31.775 0.233 1.00 86.81 612 GLU A C 1
ATOM 4824 O O . GLU A 1 612 ? 10.531 32.459 -0.765 1.00 86.81 612 GLU A O 1
ATOM 4829 N N . GLU A 1 613 ? 11.386 32.259 1.295 1.00 87.69 613 GLU A N 1
ATOM 4830 C CA . GLU A 1 613 ? 11.976 33.605 1.354 1.00 87.69 613 GLU A CA 1
ATOM 4831 C C . GLU A 1 613 ? 13.233 33.759 0.466 1.00 87.69 613 GLU A C 1
ATOM 4833 O O . GLU A 1 613 ? 13.826 34.838 0.420 1.00 87.69 613 GLU A O 1
ATOM 4838 N N . GLY A 1 614 ? 13.682 32.691 -0.210 1.00 85.75 614 GLY A N 1
ATOM 4839 C CA . GLY A 1 614 ? 14.877 32.690 -1.064 1.00 85.75 614 GLY A CA 1
ATOM 4840 C C . GLY A 1 614 ? 16.203 32.859 -0.308 1.00 85.75 614 GLY A C 1
ATOM 4841 O O . GLY A 1 614 ? 17.229 33.144 -0.925 1.00 85.75 614 GLY A O 1
ATOM 4842 N N . LYS A 1 615 ? 16.199 32.690 1.023 1.00 89.00 615 LYS A N 1
ATOM 4843 C CA . LYS A 1 615 ? 17.381 32.777 1.903 1.00 89.00 615 LYS A CA 1
ATOM 4844 C C . LYS A 1 615 ? 18.244 31.511 1.882 1.00 89.00 615 LYS A C 1
ATOM 4846 O O . LYS A 1 615 ? 19.364 31.540 2.385 1.00 89.00 615 LYS A O 1
ATOM 4851 N N . VAL A 1 616 ? 17.719 30.408 1.349 1.00 92.38 616 VAL A N 1
ATOM 4852 C CA . VAL A 1 616 ? 18.455 29.176 1.023 1.00 92.38 616 VAL A CA 1
ATOM 4853 C C . VAL A 1 616 ? 17.970 28.622 -0.313 1.00 92.38 616 VAL A C 1
ATOM 4855 O O . VAL A 1 616 ? 16.833 28.871 -0.719 1.00 92.38 616 VAL A O 1
ATOM 4858 N N . LYS A 1 617 ? 18.823 27.851 -0.984 1.00 92.75 617 LYS A N 1
ATOM 4859 C CA . LYS A 1 617 ? 18.494 27.098 -2.197 1.00 92.75 617 LYS A CA 1
ATOM 4860 C C . LYS A 1 617 ? 18.219 25.622 -1.884 1.00 92.75 617 LYS A C 1
ATOM 4862 O O . LYS A 1 617 ? 18.670 25.127 -0.852 1.00 92.75 617 LYS A O 1
ATOM 4867 N N . PRO A 1 618 ? 17.582 24.869 -2.798 1.00 94.38 618 PRO A N 1
ATOM 4868 C CA . PRO A 1 618 ? 17.412 23.418 -2.667 1.00 94.38 618 PRO A CA 1
ATOM 4869 C C . PRO A 1 618 ? 18.722 22.659 -2.378 1.00 94.38 618 PRO A C 1
ATOM 4871 O O . PRO A 1 618 ? 18.733 21.752 -1.552 1.00 94.38 618 PRO A O 1
ATOM 4874 N N . ALA A 1 619 ? 19.855 23.077 -2.956 1.00 94.25 619 ALA A N 1
ATOM 4875 C CA . ALA A 1 619 ? 21.161 22.477 -2.654 1.00 94.25 619 ALA A CA 1
ATOM 4876 C C . ALA A 1 619 ? 21.630 22.706 -1.200 1.00 94.25 619 ALA A C 1
ATOM 4878 O O . ALA A 1 619 ? 22.285 21.840 -0.625 1.00 94.25 619 ALA A O 1
ATOM 4879 N N . ASP A 1 620 ? 21.264 23.827 -0.573 1.00 93.56 620 ASP A N 1
ATOM 4880 C CA . ASP A 1 620 ? 21.556 24.071 0.845 1.00 93.56 620 ASP A CA 1
ATOM 4881 C C . ASP A 1 620 ? 20.693 23.176 1.742 1.00 93.56 620 ASP A C 1
ATOM 4883 O O . ASP A 1 620 ? 21.189 22.631 2.722 1.00 93.56 620 ASP A O 1
ATOM 4887 N N . VAL A 1 621 ? 19.427 22.952 1.365 1.00 93.94 621 VAL A N 1
ATOM 4888 C CA . VAL A 1 621 ? 18.521 22.022 2.065 1.00 93.94 621 VAL A CA 1
ATOM 4889 C C . VAL A 1 621 ? 19.071 20.592 2.034 1.00 93.94 621 VAL A C 1
ATOM 4891 O O . VAL A 1 621 ? 19.041 19.905 3.053 1.00 93.94 621 VAL A O 1
ATOM 4894 N N . VAL A 1 622 ? 19.645 20.156 0.905 1.00 95.00 622 VAL A N 1
ATOM 4895 C CA . VAL A 1 622 ? 20.322 18.850 0.798 1.00 95.00 622 VAL A CA 1
ATOM 4896 C C . VAL A 1 622 ? 21.587 18.785 1.661 1.00 95.00 622 VAL A C 1
ATOM 4898 O O . VAL A 1 622 ? 21.811 17.770 2.317 1.00 95.00 622 VAL A O 1
ATOM 4901 N N . ARG A 1 623 ? 22.380 19.860 1.748 1.00 93.56 623 ARG A N 1
ATOM 4902 C CA . ARG A 1 623 ? 23.542 19.900 2.656 1.00 93.56 623 ARG A CA 1
ATOM 4903 C C . ARG A 1 623 ? 23.132 19.863 4.130 1.00 93.56 623 ARG A C 1
ATOM 4905 O O . ARG A 1 623 ? 23.726 19.109 4.894 1.00 93.56 623 ARG A O 1
ATOM 4912 N N . THR A 1 624 ? 22.047 20.534 4.517 1.00 92.06 624 THR A N 1
ATOM 4913 C CA . THR A 1 624 ? 21.493 20.408 5.876 1.00 92.06 624 THR A CA 1
ATOM 4914 C C . THR A 1 624 ? 20.863 19.037 6.149 1.00 92.06 624 THR A C 1
ATOM 4916 O O . THR A 1 624 ? 20.799 18.623 7.303 1.00 92.06 624 THR A O 1
ATOM 4919 N N . LEU A 1 625 ? 20.485 18.257 5.129 1.00 91.81 625 LEU A N 1
ATOM 4920 C CA . LEU A 1 625 ? 20.207 16.821 5.301 1.00 91.81 625 LEU A CA 1
ATOM 4921 C C . LEU A 1 625 ? 21.486 15.987 5.481 1.00 91.81 625 LEU A C 1
ATOM 4923 O O . LEU A 1 625 ? 21.500 15.069 6.300 1.00 91.81 625 LEU A O 1
ATOM 4927 N N . ALA A 1 626 ? 22.562 16.315 4.763 1.00 91.31 626 ALA A N 1
ATOM 4928 C CA . ALA A 1 626 ? 23.864 15.659 4.902 1.00 91.31 626 ALA A CA 1
ATOM 4929 C C . ALA A 1 626 ? 24.510 15.885 6.285 1.00 91.31 626 ALA A C 1
ATOM 4931 O O . ALA A 1 626 ? 25.170 14.982 6.796 1.00 91.31 626 ALA A O 1
ATOM 4932 N N . GLU A 1 627 ? 24.252 17.024 6.946 1.00 89.69 627 GLU A N 1
ATOM 4933 C CA . GLU A 1 627 ? 24.676 17.307 8.335 1.00 89.69 627 GLU A CA 1
ATOM 4934 C C . GLU A 1 627 ? 24.261 16.217 9.350 1.00 89.69 627 GLU A C 1
ATOM 4936 O O . GLU A 1 627 ? 24.917 16.054 10.377 1.00 89.69 627 GLU A O 1
ATOM 4941 N N . ALA A 1 628 ? 23.190 15.458 9.082 1.00 84.50 628 ALA A N 1
ATOM 4942 C CA . ALA A 1 628 ? 22.747 14.348 9.934 1.00 84.50 628 ALA A CA 1
ATOM 4943 C C . ALA A 1 628 ? 23.583 13.060 9.780 1.00 84.50 628 ALA A C 1
ATOM 4945 O O . ALA A 1 628 ? 23.449 12.140 10.590 1.00 84.50 628 ALA A O 1
ATOM 4946 N N . GLY A 1 629 ? 24.390 12.954 8.717 1.00 81.81 629 GLY A N 1
ATOM 4947 C CA . GLY A 1 629 ? 25.130 11.744 8.340 1.00 81.81 629 GLY A CA 1
ATOM 4948 C C . GLY A 1 629 ? 24.264 10.596 7.799 1.00 81.81 629 GLY A C 1
ATOM 4949 O O . GLY A 1 629 ? 24.776 9.503 7.571 1.00 81.81 629 GLY A O 1
ATOM 4950 N N . THR A 1 630 ? 22.956 10.808 7.603 1.00 88.25 630 THR A N 1
ATOM 4951 C CA . THR A 1 630 ? 21.985 9.732 7.316 1.00 88.25 630 THR A CA 1
ATOM 4952 C C . THR A 1 630 ? 21.262 9.835 5.975 1.00 88.25 630 THR A C 1
ATOM 4954 O O . THR A 1 630 ? 20.479 8.939 5.652 1.00 88.25 630 THR A O 1
ATOM 4957 N N . LEU A 1 631 ? 21.514 10.882 5.181 1.00 93.94 631 LEU A N 1
ATOM 4958 C CA . LEU A 1 631 ? 21.049 10.955 3.795 1.00 93.94 631 LEU A CA 1
ATOM 4959 C C . LEU A 1 631 ? 21.974 10.126 2.890 1.00 93.94 631 LEU A C 1
ATOM 4961 O O . LEU A 1 631 ? 23.192 10.317 2.876 1.00 93.94 631 LEU A O 1
ATOM 4965 N N . ARG A 1 632 ? 21.389 9.220 2.104 1.00 93.19 632 ARG A N 1
ATOM 4966 C CA . ARG A 1 632 ? 22.118 8.311 1.211 1.00 93.19 632 ARG A CA 1
ATOM 4967 C C . ARG A 1 632 ? 21.419 8.168 -0.137 1.00 93.19 632 ARG A C 1
ATOM 4969 O O . ARG A 1 632 ? 20.201 8.021 -0.204 1.00 93.19 632 ARG A O 1
ATOM 4976 N N . ILE A 1 633 ? 22.203 8.158 -1.207 1.00 92.75 633 ILE A N 1
ATOM 4977 C CA . ILE A 1 633 ? 21.775 7.808 -2.561 1.00 92.75 633 ILE A CA 1
ATOM 4978 C C . ILE A 1 633 ? 21.799 6.276 -2.668 1.00 92.75 633 ILE A C 1
ATOM 4980 O O . ILE A 1 633 ? 22.852 5.661 -2.494 1.00 92.75 633 ILE A O 1
ATOM 4984 N N . VAL A 1 634 ? 20.645 5.659 -2.931 1.00 91.88 634 VAL A N 1
ATOM 4985 C CA . VAL A 1 634 ? 20.483 4.204 -3.139 1.00 91.88 634 VAL A CA 1
ATOM 4986 C C . VAL A 1 634 ? 20.567 3.869 -4.630 1.00 91.88 634 VAL A C 1
ATOM 4988 O O . VAL A 1 634 ? 21.250 2.929 -5.021 1.00 91.88 634 VAL A O 1
ATOM 4991 N N . LEU A 1 635 ? 19.918 4.681 -5.470 1.00 88.44 635 LEU A N 1
ATOM 4992 C CA . LEU A 1 635 ? 20.081 4.688 -6.924 1.00 88.44 635 LEU A CA 1
ATOM 4993 C C . LEU A 1 635 ? 20.400 6.121 -7.351 1.00 88.44 635 LEU A C 1
ATOM 4995 O O . LEU A 1 635 ? 19.649 7.037 -7.018 1.00 88.44 635 LEU A O 1
ATOM 4999 N N . GLY A 1 636 ? 21.526 6.298 -8.040 1.00 86.06 636 GLY A N 1
ATOM 5000 C CA . GLY A 1 636 ? 22.056 7.603 -8.424 1.00 86.06 636 GLY A CA 1
ATOM 5001 C C . GLY A 1 636 ? 21.839 7.942 -9.896 1.00 86.06 636 GLY A C 1
ATOM 5002 O O . GLY A 1 636 ? 21.964 7.078 -10.766 1.00 86.06 636 GLY A O 1
ATOM 5003 N N . ASN A 1 637 ? 21.581 9.222 -10.162 1.00 85.94 637 ASN A N 1
ATOM 5004 C CA . ASN A 1 637 ? 21.535 9.808 -11.499 1.00 85.94 637 ASN A CA 1
ATOM 5005 C C . ASN A 1 637 ? 22.562 10.946 -11.629 1.00 85.94 637 ASN A C 1
ATOM 5007 O O . ASN A 1 637 ? 23.248 11.296 -10.671 1.00 85.94 637 ASN A O 1
ATOM 5011 N N . ALA A 1 638 ? 22.680 11.540 -12.816 1.00 83.69 638 ALA A N 1
ATOM 5012 C CA . ALA A 1 638 ? 23.709 12.546 -13.088 1.00 83.69 638 ALA A CA 1
ATOM 5013 C C . ALA A 1 638 ? 23.535 13.867 -12.300 1.00 83.69 638 ALA A C 1
ATOM 5015 O O . ALA A 1 638 ? 24.514 14.585 -12.112 1.00 83.69 638 ALA A O 1
ATOM 5016 N N . LEU A 1 639 ? 22.334 14.162 -11.780 1.00 88.81 639 LEU A N 1
ATOM 5017 C CA . LEU A 1 639 ? 22.111 15.287 -10.865 1.00 88.81 639 LEU A CA 1
ATOM 5018 C C . LEU A 1 639 ? 22.699 15.001 -9.474 1.00 88.81 639 LEU A C 1
ATOM 5020 O O . LEU A 1 639 ? 23.326 15.882 -8.888 1.00 88.81 639 LEU A O 1
ATOM 5024 N N . TRP A 1 640 ? 22.485 13.792 -8.945 1.00 90.50 640 TRP A N 1
ATOM 5025 C CA . TRP A 1 640 ? 22.861 13.417 -7.575 1.00 90.50 640 TRP A CA 1
ATOM 5026 C C . TRP A 1 640 ? 24.282 12.857 -7.434 1.00 90.50 640 TRP A C 1
ATOM 5028 O O . TRP A 1 640 ? 24.902 13.039 -6.384 1.00 90.50 640 TRP A O 1
ATOM 5038 N N . GLY A 1 641 ? 24.809 12.216 -8.478 1.00 88.19 641 GLY A N 1
ATOM 5039 C CA . GLY A 1 641 ? 26.047 11.437 -8.439 1.00 88.19 641 GLY A CA 1
ATOM 5040 C C . GLY A 1 641 ? 25.803 9.941 -8.168 1.00 88.19 641 GLY A C 1
ATOM 5041 O O . GLY A 1 641 ? 24.660 9.480 -8.207 1.00 88.19 641 GLY A O 1
ATOM 5042 N N . PRO A 1 642 ? 26.871 9.153 -7.934 1.00 85.25 642 PRO A N 1
ATOM 5043 C CA . PRO A 1 642 ? 26.778 7.713 -7.679 1.00 85.25 642 PRO A CA 1
ATOM 5044 C C . PRO A 1 642 ? 26.117 7.376 -6.330 1.00 85.25 642 PRO A C 1
ATOM 5046 O O . PRO A 1 642 ? 25.985 8.224 -5.450 1.00 85.25 642 PRO A O 1
ATOM 5049 N N . ALA A 1 643 ? 25.724 6.109 -6.159 1.00 86.88 643 ALA A N 1
ATOM 5050 C CA . ALA A 1 643 ? 25.174 5.603 -4.901 1.00 86.88 643 ALA A CA 1
ATOM 5051 C C . AL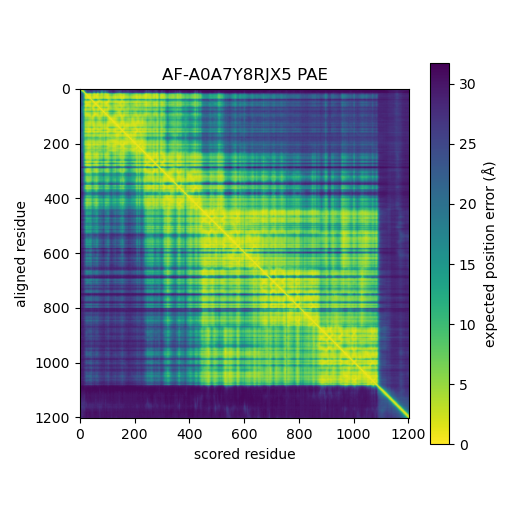A A 1 643 ? 26.213 5.650 -3.763 1.00 86.88 643 ALA A C 1
ATOM 5053 O O . ALA A 1 643 ? 27.365 5.257 -3.944 1.00 86.88 643 ALA A O 1
ATOM 5054 N N . GLY A 1 644 ? 25.798 6.121 -2.586 1.00 88.00 644 GLY A N 1
ATOM 5055 C CA . GLY A 1 644 ? 26.685 6.439 -1.464 1.00 88.00 644 GLY A CA 1
ATOM 5056 C C . GLY A 1 644 ? 26.059 7.446 -0.496 1.00 88.00 644 GLY A C 1
ATOM 5057 O O . GLY A 1 644 ? 24.959 7.948 -0.735 1.00 88.00 644 GLY A O 1
ATOM 5058 N N . PHE A 1 645 ? 26.729 7.724 0.623 1.00 90.44 645 PHE A N 1
ATOM 5059 C CA . PHE A 1 645 ? 26.302 8.781 1.547 1.00 90.44 645 PHE A CA 1
ATOM 5060 C C . PHE A 1 645 ? 26.449 10.166 0.901 1.00 90.44 645 PHE A C 1
ATOM 5062 O O . PHE A 1 645 ? 27.367 10.395 0.113 1.00 90.44 645 PHE A O 1
ATOM 5069 N N . VAL A 1 646 ? 25.541 11.085 1.234 1.00 91.38 646 VAL A N 1
ATOM 5070 C CA . VAL A 1 646 ? 25.647 12.490 0.822 1.00 91.38 646 VAL A CA 1
ATOM 5071 C C . VAL A 1 646 ? 26.528 13.219 1.834 1.00 91.38 646 VAL A C 1
ATOM 5073 O O . VAL A 1 646 ? 26.225 13.238 3.024 1.00 91.38 646 VAL A O 1
ATOM 5076 N N . GLU A 1 647 ? 27.629 13.794 1.362 1.00 89.69 647 GLU A N 1
ATOM 5077 C CA . GLU A 1 647 ? 28.598 14.528 2.182 1.00 89.69 647 GLU A CA 1
ATOM 5078 C C . GLU A 1 647 ? 28.213 16.015 2.293 1.00 89.69 647 GLU A C 1
ATOM 5080 O O . GLU A 1 647 ? 27.481 16.551 1.459 1.00 89.69 647 GLU A O 1
ATOM 5085 N N . VAL A 1 648 ? 28.684 16.707 3.335 1.00 88.81 648 VAL A N 1
ATOM 5086 C CA . VAL A 1 648 ? 28.283 18.104 3.624 1.00 88.81 648 VAL A CA 1
ATOM 5087 C C . VAL A 1 648 ? 28.773 19.126 2.589 1.00 88.81 648 VAL A C 1
ATOM 5089 O O . VAL A 1 648 ? 28.261 20.243 2.540 1.00 88.81 648 VAL A O 1
ATOM 5092 N N . ASP A 1 649 ? 29.736 18.754 1.746 1.00 89.62 649 ASP A N 1
ATOM 5093 C CA . ASP A 1 649 ? 30.241 19.555 0.627 1.00 89.62 649 ASP A CA 1
ATOM 5094 C C . ASP A 1 649 ? 29.471 19.321 -0.688 1.00 89.62 649 ASP A C 1
ATOM 5096 O O . ASP A 1 649 ? 29.734 20.007 -1.679 1.00 89.62 649 ASP A O 1
ATOM 5100 N N . TRP A 1 650 ? 28.522 18.374 -0.707 1.00 93.38 650 TRP A N 1
ATOM 5101 C CA . TRP A 1 650 ? 27.827 17.923 -1.911 1.00 93.38 650 TRP A CA 1
ATOM 5102 C C . TRP A 1 650 ? 27.194 19.077 -2.705 1.00 93.38 650 TRP A C 1
ATOM 5104 O O . TRP A 1 650 ? 26.647 20.038 -2.153 1.00 93.38 650 TRP A O 1
ATOM 5114 N N . GLY A 1 651 ? 27.221 18.937 -4.032 1.00 90.94 651 GLY A N 1
ATOM 5115 C CA . GLY A 1 651 ? 26.535 19.822 -4.962 1.00 90.94 651 GLY A CA 1
ATOM 5116 C C . GLY A 1 651 ? 26.015 19.071 -6.194 1.00 90.94 651 GLY A C 1
ATOM 5117 O O . GLY A 1 651 ? 26.625 18.081 -6.613 1.00 90.94 651 GLY A O 1
ATOM 5118 N N . PRO A 1 652 ? 24.907 19.541 -6.795 1.00 90.81 652 PRO A N 1
ATOM 5119 C CA . PRO A 1 652 ? 24.302 18.919 -7.970 1.00 90.81 652 PRO A CA 1
ATOM 5120 C C . PRO A 1 652 ? 25.237 18.952 -9.187 1.00 90.81 652 PRO A C 1
ATOM 5122 O O . PRO A 1 652 ? 25.943 19.936 -9.396 1.00 90.81 652 PRO A O 1
ATOM 5125 N N . TRP A 1 653 ? 25.225 17.887 -9.994 1.00 85.25 653 TRP A N 1
ATOM 5126 C CA . TRP A 1 653 ? 26.068 17.681 -11.192 1.00 85.25 653 TRP A CA 1
ATOM 5127 C C . TRP A 1 653 ? 27.598 17.690 -10.971 1.00 85.25 653 TRP A C 1
ATOM 5129 O O . TRP A 1 653 ? 28.347 17.468 -11.920 1.00 85.25 653 TRP A O 1
ATOM 5139 N N . VAL A 1 654 ? 28.095 17.899 -9.743 1.00 83.06 654 VAL A N 1
ATOM 5140 C CA . VAL A 1 654 ? 29.543 17.965 -9.445 1.00 83.06 654 VAL A CA 1
ATOM 5141 C C . VAL A 1 654 ? 30.226 16.597 -9.575 1.00 83.06 654 VAL A C 1
ATOM 5143 O O . VAL A 1 654 ? 31.396 16.510 -9.945 1.00 83.06 654 VAL A O 1
ATOM 5146 N N . ARG A 1 655 ? 29.511 15.509 -9.259 1.00 81.38 655 ARG A N 1
ATOM 5147 C CA . ARG A 1 655 ? 30.063 14.147 -9.208 1.00 81.38 655 ARG A CA 1
ATOM 5148 C C . ARG A 1 655 ? 29.706 13.384 -10.481 1.00 81.38 655 ARG A C 1
ATOM 5150 O O . ARG A 1 655 ? 28.543 13.057 -10.700 1.00 81.38 655 ARG A O 1
ATOM 5157 N N . ALA A 1 656 ? 30.712 13.066 -11.296 1.00 75.81 656 ALA A N 1
ATOM 5158 C CA . ALA A 1 656 ? 30.530 12.275 -12.509 1.00 75.81 656 ALA A CA 1
ATOM 5159 C C . ALA A 1 656 ? 29.933 10.894 -12.187 1.00 75.81 656 ALA A C 1
ATOM 5161 O O . ALA A 1 656 ? 30.514 10.109 -11.432 1.00 75.81 656 ALA A O 1
ATOM 5162 N N . LEU A 1 657 ? 28.784 10.588 -12.789 1.00 73.94 657 LEU A N 1
ATOM 5163 C CA . LEU A 1 657 ? 28.146 9.282 -12.694 1.00 73.94 657 LEU A CA 1
ATOM 5164 C C . LEU A 1 657 ? 28.904 8.300 -13.599 1.00 73.94 657 LEU A C 1
ATOM 5166 O O . LEU A 1 657 ? 28.640 8.255 -14.790 1.00 73.94 657 LEU A O 1
ATOM 5170 N N . THR A 1 658 ? 29.844 7.538 -13.043 1.00 73.56 658 THR A N 1
ATOM 5171 C CA . THR A 1 658 ? 30.543 6.425 -13.719 1.00 73.56 658 THR A CA 1
ATOM 5172 C C . THR A 1 658 ? 30.307 5.121 -12.960 1.00 73.56 658 THR A C 1
ATOM 5174 O O . THR A 1 658 ? 29.888 5.159 -11.798 1.00 73.56 658 THR A O 1
ATOM 5177 N N . PHE A 1 659 ? 30.553 3.954 -13.572 1.00 75.56 659 PHE A N 1
ATOM 5178 C CA . PHE A 1 659 ? 30.421 2.694 -12.838 1.00 75.56 659 PHE A CA 1
ATOM 5179 C C . PHE A 1 659 ? 31.463 2.634 -11.721 1.00 75.56 659 PHE A C 1
ATOM 5181 O O . PHE A 1 659 ? 32.667 2.567 -11.972 1.00 75.56 659 PHE A O 1
ATOM 5188 N N . GLN A 1 660 ? 30.973 2.578 -10.489 1.00 74.31 660 GLN A N 1
ATOM 5189 C CA . GLN A 1 660 ? 31.749 2.226 -9.311 1.00 74.31 660 GLN A CA 1
ATOM 5190 C C . GLN A 1 660 ? 31.204 0.906 -8.770 1.00 74.31 660 GLN A C 1
ATOM 5192 O O . GLN A 1 660 ? 29.998 0.658 -8.814 1.00 74.31 660 GLN A O 1
ATOM 5197 N N . ARG A 1 661 ? 32.088 0.049 -8.250 1.00 76.38 661 ARG A N 1
ATOM 5198 C CA . ARG A 1 661 ? 31.679 -1.183 -7.568 1.00 76.38 661 ARG A CA 1
ATOM 5199 C C . ARG A 1 661 ? 30.776 -0.810 -6.375 1.00 76.38 661 ARG A C 1
ATOM 5201 O O . ARG A 1 661 ? 31.262 -0.092 -5.501 1.00 76.38 661 ARG A O 1
ATOM 5208 N N . PRO A 1 662 ? 29.526 -1.306 -6.286 1.00 73.38 662 PRO A N 1
ATOM 5209 C CA . PRO A 1 662 ? 28.665 -1.029 -5.141 1.00 73.38 662 PRO A CA 1
ATOM 5210 C C . PRO A 1 662 ? 29.314 -1.476 -3.826 1.00 73.38 662 PRO A C 1
ATOM 5212 O O . PRO A 1 662 ? 29.850 -2.583 -3.742 1.00 73.38 662 PRO A O 1
ATOM 5215 N N . ALA A 1 663 ? 29.241 -0.633 -2.791 1.00 74.44 663 ALA A N 1
ATOM 5216 C CA . ALA A 1 663 ? 29.685 -0.993 -1.440 1.00 74.44 663 ALA A CA 1
ATOM 5217 C C . ALA A 1 663 ? 28.858 -2.160 -0.864 1.00 74.44 663 ALA A C 1
ATOM 5219 O O . ALA A 1 663 ? 29.388 -3.029 -0.176 1.00 74.44 663 ALA A O 1
ATOM 5220 N N . THR A 1 664 ? 27.571 -2.205 -1.215 1.00 81.44 664 THR A N 1
ATOM 5221 C CA . THR A 1 664 ? 26.650 -3.322 -0.993 1.00 81.44 664 THR A CA 1
ATOM 5222 C C . THR A 1 664 ? 25.982 -3.660 -2.319 1.00 81.44 664 THR A C 1
ATOM 5224 O O . THR A 1 664 ? 25.382 -2.784 -2.936 1.00 81.44 664 THR A O 1
ATOM 5227 N N . VAL A 1 665 ? 26.088 -4.912 -2.766 1.00 88.69 665 VAL A N 1
ATOM 5228 C CA . VAL A 1 665 ? 25.422 -5.380 -3.992 1.00 88.69 665 VAL A CA 1
ATOM 5229 C C . VAL A 1 665 ? 23.931 -5.558 -3.713 1.00 88.69 665 VAL A C 1
ATOM 5231 O O . VAL A 1 665 ? 23.564 -6.157 -2.703 1.00 88.69 665 VAL A O 1
ATOM 5234 N N . SER A 1 666 ? 23.086 -5.064 -4.611 1.00 90.44 666 SER A N 1
ATOM 5235 C CA . SER A 1 666 ? 21.628 -5.175 -4.526 1.00 90.44 666 SER A CA 1
ATOM 5236 C C . SER A 1 666 ? 21.136 -6.518 -5.077 1.00 90.44 666 SER A C 1
ATOM 5238 O O . SER A 1 666 ? 21.726 -7.087 -6.002 1.00 90.44 666 SER A O 1
ATOM 5240 N N . HIS A 1 667 ? 20.010 -7.003 -4.562 1.00 93.69 667 HIS A N 1
ATOM 5241 C CA . HIS A 1 667 ? 19.409 -8.292 -4.896 1.00 93.69 667 HIS A CA 1
ATOM 5242 C C . HIS A 1 667 ? 17.929 -8.149 -5.296 1.00 93.69 667 HIS A C 1
ATOM 5244 O O . HIS A 1 667 ? 17.247 -7.168 -4.999 1.00 93.69 667 HIS A O 1
ATOM 5250 N N . GLY A 1 668 ? 17.430 -9.131 -6.042 1.00 93.62 668 GLY A N 1
ATOM 5251 C CA . GLY A 1 668 ? 16.010 -9.307 -6.331 1.00 93.62 668 GLY A CA 1
ATOM 5252 C C . GLY A 1 668 ? 15.250 -9.964 -5.171 1.00 93.62 668 GLY A C 1
ATOM 5253 O O . GLY A 1 668 ? 15.844 -10.285 -4.139 1.00 93.62 668 GLY A O 1
ATOM 5254 N N . PRO A 1 669 ? 13.937 -10.195 -5.347 1.00 95.94 669 PRO A N 1
ATOM 5255 C CA . PRO A 1 669 ? 13.162 -10.965 -4.387 1.00 95.94 669 PRO A CA 1
ATOM 5256 C C . PRO A 1 669 ? 13.622 -12.428 -4.331 1.00 95.94 669 PRO A C 1
ATOM 5258 O O . PRO A 1 669 ? 14.275 -12.940 -5.245 1.00 95.94 669 PRO A O 1
ATOM 5261 N N . ILE A 1 670 ? 13.265 -13.083 -3.231 1.00 96.56 670 ILE A N 1
ATOM 5262 C CA . ILE A 1 670 ? 13.558 -14.481 -2.931 1.00 96.56 670 ILE A CA 1
ATOM 5263 C C . ILE A 1 670 ? 12.533 -15.375 -3.636 1.00 96.56 670 ILE A C 1
ATOM 5265 O O . ILE A 1 670 ? 11.327 -15.146 -3.541 1.00 96.56 670 ILE A O 1
ATOM 5269 N N . PHE A 1 671 ? 13.022 -16.416 -4.306 1.00 96.88 671 PHE A N 1
ATOM 5270 C CA . PHE A 1 671 ? 12.223 -17.419 -5.008 1.00 96.88 671 PHE A CA 1
ATOM 5271 C C . PHE A 1 671 ? 12.595 -18.841 -4.588 1.00 96.88 671 PHE A C 1
ATOM 5273 O O . PHE A 1 671 ? 13.716 -19.099 -4.162 1.00 96.88 671 PHE A O 1
ATOM 5280 N N . GLU A 1 672 ? 11.678 -19.777 -4.819 1.00 96.19 672 GLU A N 1
ATOM 5281 C CA . GLU A 1 672 ? 11.855 -21.217 -4.568 1.00 96.19 672 GLU A CA 1
ATOM 5282 C C . GLU A 1 672 ? 12.741 -21.925 -5.615 1.00 96.19 672 GLU A C 1
ATOM 5284 O O . GLU A 1 672 ? 13.046 -23.108 -5.491 1.00 96.19 672 GLU A O 1
ATOM 5289 N N . SER A 1 673 ? 13.159 -21.228 -6.682 1.00 96.69 673 SER A N 1
ATOM 5290 C CA . SER A 1 673 ? 14.030 -21.793 -7.722 1.00 96.69 673 SER A CA 1
ATOM 5291 C C . SER A 1 673 ? 14.918 -20.755 -8.413 1.00 96.69 673 SER A C 1
ATOM 5293 O O . SER A 1 673 ? 14.541 -19.593 -8.598 1.00 96.69 673 SER A O 1
ATOM 5295 N N . ALA A 1 674 ? 16.088 -21.209 -8.872 1.00 96.06 674 ALA A N 1
ATOM 5296 C CA . ALA A 1 674 ? 17.029 -20.408 -9.654 1.00 96.06 674 ALA A CA 1
ATOM 5297 C C . ALA A 1 674 ? 16.411 -19.871 -10.959 1.00 96.06 674 ALA A C 1
ATOM 5299 O O . ALA A 1 674 ? 16.640 -18.718 -11.325 1.00 96.06 674 ALA A O 1
ATOM 5300 N N . ASP A 1 675 ? 15.579 -20.676 -11.628 1.00 96.19 675 ASP A N 1
ATOM 5301 C CA . ASP A 1 675 ? 14.915 -20.294 -12.879 1.00 96.19 675 ASP A CA 1
ATOM 5302 C C . ASP A 1 675 ? 13.885 -19.176 -12.666 1.00 96.19 675 ASP A C 1
ATOM 5304 O O . ASP A 1 675 ? 13.760 -18.291 -13.512 1.00 96.19 675 ASP A O 1
ATOM 5308 N N . ALA A 1 676 ? 13.180 -19.159 -11.528 1.00 95.69 676 ALA A N 1
ATOM 5309 C CA . ALA A 1 676 ? 12.271 -18.069 -11.180 1.00 95.69 676 ALA A CA 1
ATOM 5310 C C . ALA A 1 676 ? 13.031 -16.762 -10.884 1.00 95.69 676 ALA A C 1
ATOM 5312 O O . ALA A 1 676 ? 12.658 -15.712 -11.411 1.00 95.69 676 ALA A O 1
ATOM 5313 N N . ALA A 1 677 ? 14.141 -16.833 -10.138 1.00 95.88 677 ALA A N 1
ATOM 5314 C CA . ALA A 1 677 ? 15.013 -15.681 -9.893 1.00 95.88 677 ALA A CA 1
ATOM 5315 C C . ALA A 1 677 ? 15.626 -15.124 -11.196 1.00 95.88 677 ALA A C 1
ATOM 5317 O O . ALA A 1 677 ? 15.666 -13.907 -11.397 1.00 95.88 677 ALA A O 1
ATOM 5318 N N . ALA A 1 678 ? 16.041 -15.998 -12.120 1.00 95.12 678 ALA A N 1
ATOM 5319 C CA . ALA A 1 678 ? 16.553 -15.604 -13.432 1.00 95.12 678 ALA A CA 1
ATOM 5320 C C . ALA A 1 678 ? 15.457 -15.015 -14.345 1.00 95.12 678 ALA A C 1
ATOM 5322 O O . ALA A 1 678 ? 15.690 -13.990 -14.988 1.00 95.12 678 ALA A O 1
ATOM 5323 N N . ARG A 1 679 ? 14.244 -15.595 -14.360 1.00 93.88 679 ARG A N 1
ATOM 5324 C CA . ARG A 1 679 ? 13.067 -15.040 -15.063 1.00 93.88 679 ARG A CA 1
ATOM 5325 C C . ARG A 1 679 ? 12.713 -13.642 -14.549 1.00 93.88 679 ARG A C 1
ATOM 5327 O O . ARG A 1 679 ? 12.471 -12.748 -15.355 1.00 93.88 679 ARG A O 1
ATOM 5334 N N . GLU A 1 680 ? 12.726 -13.418 -13.235 1.00 91.81 680 GLU A N 1
ATOM 5335 C CA . GLU A 1 680 ? 12.499 -12.083 -12.664 1.00 91.81 680 GLU A CA 1
ATOM 5336 C C . GLU A 1 680 ? 13.609 -11.103 -13.064 1.00 91.81 680 GLU A C 1
ATOM 5338 O O . GLU A 1 680 ? 13.321 -9.994 -13.517 1.00 91.81 680 GLU A O 1
ATOM 5343 N N . ARG A 1 681 ? 14.882 -11.519 -12.999 1.00 90.94 681 ARG A N 1
ATOM 5344 C CA . ARG A 1 681 ? 16.013 -10.690 -13.447 1.00 90.94 681 ARG A CA 1
ATOM 5345 C C . ARG A 1 681 ? 15.908 -10.298 -14.927 1.00 90.94 681 ARG A C 1
ATOM 5347 O O . ARG A 1 681 ? 16.313 -9.188 -15.275 1.00 90.94 681 ARG A O 1
ATOM 5354 N N . HIS A 1 682 ? 15.336 -11.163 -15.764 1.00 89.19 682 HIS A N 1
ATOM 5355 C CA . HIS A 1 682 ? 15.120 -10.943 -17.199 1.00 89.19 682 HIS A CA 1
ATOM 5356 C C . HIS A 1 682 ? 13.965 -9.985 -17.521 1.00 89.19 682 HIS A C 1
ATOM 5358 O O . HIS A 1 682 ? 14.059 -9.224 -18.481 1.00 89.19 682 HIS A O 1
ATOM 5364 N N . ARG A 1 683 ? 12.908 -9.940 -16.696 1.00 83.75 683 ARG A N 1
ATOM 5365 C CA . ARG A 1 683 ? 11.803 -8.965 -16.849 1.00 83.75 683 ARG A CA 1
ATOM 5366 C C . ARG A 1 683 ? 12.261 -7.512 -16.694 1.00 83.75 683 ARG A C 1
ATOM 5368 O O . ARG A 1 683 ? 11.690 -6.619 -17.315 1.00 83.75 683 ARG A O 1
ATOM 5375 N N . HIS A 1 684 ? 13.273 -7.269 -15.859 1.00 73.06 684 HIS A N 1
ATOM 5376 C CA . HIS A 1 684 ? 13.745 -5.925 -15.517 1.00 73.06 684 HIS A CA 1
ATOM 5377 C C . HIS A 1 684 ? 14.967 -5.525 -16.346 1.00 73.06 684 HIS A C 1
ATOM 5379 O O . HIS A 1 684 ? 16.082 -5.982 -16.078 1.00 73.06 684 HIS A O 1
ATOM 5385 N N . ALA A 1 685 ? 14.768 -4.613 -17.300 1.00 64.56 685 ALA A N 1
ATOM 5386 C CA . ALA A 1 685 ? 15.832 -4.049 -18.130 1.00 64.56 685 ALA A CA 1
ATOM 5387 C C . ALA A 1 685 ? 16.993 -3.454 -17.304 1.00 64.56 685 ALA A C 1
ATOM 5389 O O . ALA A 1 685 ? 16.797 -2.908 -16.211 1.00 64.56 685 ALA A O 1
ATOM 5390 N N . ALA A 1 686 ? 18.211 -3.527 -17.849 1.00 64.50 686 ALA A N 1
ATOM 5391 C CA . ALA A 1 686 ? 19.406 -2.959 -17.231 1.00 64.50 686 ALA A CA 1
ATOM 5392 C C . ALA A 1 686 ? 19.299 -1.426 -17.137 1.00 64.50 686 ALA A C 1
ATOM 5394 O O . ALA A 1 686 ? 19.381 -0.729 -18.147 1.00 64.50 686 ALA A O 1
ATOM 5395 N N . HIS A 1 687 ? 19.123 -0.908 -15.920 1.00 58.19 687 HIS A N 1
ATOM 5396 C CA . HIS A 1 687 ? 19.164 0.524 -15.632 1.00 58.19 687 HIS A CA 1
ATOM 5397 C C . HIS A 1 687 ? 20.619 0.922 -15.386 1.00 58.19 687 HIS A C 1
ATOM 5399 O O . HIS A 1 687 ? 21.173 0.615 -14.333 1.00 58.19 687 HIS A O 1
ATOM 5405 N N . TYR A 1 688 ? 21.248 1.565 -16.368 1.00 59.47 688 TYR A N 1
ATOM 5406 C CA . TYR A 1 688 ? 22.606 2.078 -16.238 1.00 59.47 688 TYR A CA 1
ATOM 5407 C C . TYR A 1 688 ? 22.792 3.317 -17.115 1.00 59.47 688 TYR A C 1
ATOM 5409 O O . TYR A 1 688 ? 22.567 3.253 -18.322 1.00 59.47 688 TYR A O 1
ATOM 5417 N N . TYR A 1 689 ? 23.216 4.418 -16.492 1.00 56.59 689 TYR A N 1
ATOM 5418 C CA . TYR A 1 689 ? 23.336 5.745 -17.108 1.00 56.59 689 TYR A CA 1
ATOM 5419 C C . TYR A 1 689 ? 24.780 6.291 -17.123 1.00 56.59 689 TYR A C 1
ATOM 5421 O O . TYR A 1 689 ? 24.981 7.431 -17.526 1.00 56.59 689 TYR A O 1
ATOM 5429 N N . GLY A 1 690 ? 25.772 5.524 -16.643 1.00 53.38 690 GLY A N 1
ATOM 5430 C CA . GLY A 1 690 ? 27.087 6.067 -16.257 1.00 53.38 690 GLY A CA 1
ATOM 5431 C C . GLY A 1 690 ? 28.258 5.903 -17.238 1.00 53.38 690 GLY A C 1
ATOM 5432 O O . GLY A 1 690 ? 29.332 6.433 -16.992 1.00 53.38 690 GLY A O 1
ATOM 5433 N N . ASP A 1 691 ? 28.095 5.178 -18.344 1.00 58.91 691 ASP A N 1
ATOM 5434 C CA . ASP A 1 691 ? 29.085 5.146 -19.430 1.00 58.91 691 ASP A CA 1
ATOM 5435 C C . ASP A 1 691 ? 28.357 4.992 -20.764 1.00 58.91 691 ASP A C 1
ATOM 5437 O O . ASP A 1 691 ? 27.524 4.092 -20.929 1.00 58.91 691 ASP A O 1
ATOM 5441 N N . ASP A 1 692 ? 28.739 5.811 -21.742 1.00 56.38 692 ASP A N 1
ATOM 5442 C CA . ASP A 1 692 ? 28.415 5.558 -23.141 1.00 56.38 692 ASP A CA 1
ATOM 5443 C C . ASP A 1 692 ? 28.898 4.155 -23.558 1.00 56.38 692 ASP A C 1
ATOM 5445 O O . ASP A 1 692 ? 29.979 3.697 -23.178 1.00 56.38 692 ASP A O 1
ATOM 5449 N N . HIS A 1 693 ? 28.131 3.488 -24.425 1.00 65.69 693 HIS A N 1
ATOM 5450 C CA . HIS A 1 693 ? 28.554 2.283 -25.154 1.00 65.69 693 HIS A CA 1
ATOM 5451 C C . HIS A 1 693 ? 28.658 0.950 -24.389 1.00 65.69 693 HIS A C 1
ATOM 5453 O O . HIS A 1 693 ? 29.026 -0.056 -25.017 1.00 65.69 693 HIS A O 1
ATOM 5459 N N . VAL A 1 694 ? 28.309 0.870 -23.099 1.00 76.50 694 VAL A N 1
ATOM 5460 C CA . VAL A 1 694 ? 28.123 -0.443 -22.443 1.00 76.50 694 VAL A CA 1
ATOM 5461 C C . VAL A 1 694 ? 27.094 -1.247 -23.236 1.00 76.50 694 VAL A C 1
ATOM 5463 O O . VAL A 1 694 ? 26.047 -0.725 -23.584 1.00 76.50 694 VAL A O 1
ATOM 5466 N N . SER A 1 695 ? 27.384 -2.509 -23.549 1.00 79.62 695 SER A N 1
ATOM 5467 C CA . SER A 1 695 ? 26.508 -3.369 -24.375 1.00 79.62 695 SER A CA 1
ATOM 5468 C C . SER A 1 695 ? 26.312 -4.780 -23.817 1.00 79.62 695 SER A C 1
ATOM 5470 O O . SER A 1 695 ? 25.504 -5.544 -24.338 1.00 79.62 695 SER A O 1
ATOM 5472 N N . ARG A 1 696 ? 27.034 -5.126 -22.747 1.00 87.50 696 ARG A N 1
ATOM 5473 C CA . ARG A 1 696 ? 26.982 -6.417 -22.055 1.00 87.50 696 ARG A CA 1
ATOM 5474 C C . ARG A 1 696 ? 26.833 -6.153 -20.563 1.00 87.50 696 ARG A C 1
ATOM 5476 O O . ARG A 1 696 ? 27.475 -5.242 -20.038 1.00 87.50 696 ARG A O 1
ATOM 5483 N N . TYR A 1 697 ? 26.022 -6.965 -19.904 1.00 90.56 697 TYR A N 1
ATOM 5484 C CA . TYR A 1 697 ? 25.738 -6.913 -18.476 1.00 90.56 697 TYR A CA 1
ATOM 5485 C C . TYR A 1 697 ? 25.801 -8.324 -17.896 1.00 90.56 697 TYR A C 1
ATOM 5487 O O . TYR A 1 697 ? 25.597 -9.308 -18.613 1.00 90.56 697 TYR A O 1
ATOM 5495 N N . PHE A 1 698 ? 26.047 -8.430 -16.596 1.00 93.50 698 PHE A N 1
ATOM 5496 C CA . PHE A 1 698 ? 26.012 -9.704 -15.893 1.00 93.50 698 PHE A CA 1
ATOM 5497 C C . PHE A 1 698 ? 25.408 -9.593 -14.496 1.00 93.50 698 PHE A C 1
ATOM 5499 O O . PHE A 1 698 ? 25.363 -8.521 -13.903 1.00 93.50 698 PHE A O 1
ATOM 5506 N N . ALA A 1 699 ? 24.940 -10.722 -13.983 1.00 94.62 699 ALA A N 1
ATOM 5507 C CA . ALA A 1 699 ? 24.463 -10.902 -12.621 1.00 94.62 699 ALA A CA 1
ATOM 5508 C C . ALA A 1 699 ? 24.828 -12.316 -12.139 1.00 94.62 699 ALA A C 1
ATOM 5510 O O . ALA A 1 699 ? 25.329 -13.142 -12.909 1.00 94.62 699 ALA A O 1
ATOM 5511 N N . PHE A 1 700 ? 24.542 -12.611 -10.876 1.00 95.81 700 PHE A N 1
ATOM 5512 C CA . PHE A 1 700 ? 24.648 -13.954 -10.310 1.00 95.81 700 PHE A CA 1
ATOM 5513 C C . PHE A 1 700 ? 23.309 -14.382 -9.725 1.00 95.81 700 PHE A C 1
ATOM 5515 O O . PHE A 1 700 ? 22.583 -13.566 -9.160 1.00 95.81 700 PHE A O 1
ATOM 5522 N N . VAL A 1 701 ? 22.997 -15.669 -9.844 1.00 96.88 701 VAL A N 1
ATOM 5523 C CA . VAL A 1 701 ? 21.930 -16.317 -9.082 1.00 96.88 701 VAL A CA 1
ATOM 5524 C C . VAL A 1 701 ? 22.586 -16.984 -7.881 1.00 96.88 701 VAL A C 1
ATOM 5526 O O . VAL A 1 701 ? 23.459 -17.839 -8.037 1.00 96.88 701 VAL A O 1
ATOM 5529 N N . LEU A 1 702 ? 22.195 -16.579 -6.680 1.00 96.44 702 LEU A N 1
ATOM 5530 C CA . LEU A 1 702 ? 22.681 -17.130 -5.420 1.00 96.44 702 LEU A CA 1
ATOM 5531 C C . LEU A 1 702 ? 21.633 -18.086 -4.840 1.00 96.44 702 LEU A C 1
ATOM 5533 O O . LEU A 1 702 ? 20.436 -17.876 -5.043 1.00 96.44 702 LEU A O 1
ATOM 5537 N N . LYS A 1 703 ? 22.074 -19.104 -4.094 1.00 96.06 703 LYS A N 1
ATOM 5538 C CA . LYS A 1 703 ? 21.208 -20.019 -3.333 1.00 96.06 703 LYS A CA 1
ATOM 5539 C C . LYS A 1 703 ? 21.623 -20.046 -1.862 1.00 96.06 703 LYS A C 1
ATOM 5541 O O . LYS A 1 703 ? 22.817 -20.075 -1.568 1.00 96.06 703 LYS A O 1
ATOM 5546 N N . HIS A 1 704 ? 20.656 -20.093 -0.952 1.00 95.88 704 HIS A N 1
ATOM 5547 C CA . HIS A 1 704 ? 20.903 -20.335 0.466 1.00 95.88 704 HIS A CA 1
ATOM 5548 C C . HIS A 1 704 ? 21.409 -21.769 0.731 1.00 95.88 704 HIS A C 1
ATOM 5550 O O . HIS A 1 704 ? 20.861 -22.748 0.226 1.00 95.88 704 HIS A O 1
ATOM 5556 N N . ARG A 1 705 ? 22.435 -21.917 1.574 1.00 93.81 705 ARG A N 1
ATOM 5557 C CA . ARG A 1 705 ? 23.141 -23.187 1.851 1.00 93.81 705 ARG A CA 1
ATOM 5558 C C . ARG A 1 705 ? 22.254 -24.318 2.369 1.00 93.81 705 ARG A C 1
ATOM 5560 O O . ARG A 1 705 ? 22.558 -25.481 2.133 1.00 93.81 705 ARG A O 1
ATOM 5567 N N . GLN A 1 706 ? 21.188 -23.981 3.093 1.00 94.69 706 GLN A N 1
ATOM 5568 C CA . GLN A 1 706 ? 20.340 -24.940 3.820 1.00 94.69 706 GLN A CA 1
ATOM 5569 C C . GLN A 1 706 ? 18.866 -24.928 3.377 1.00 94.69 706 GLN A C 1
ATOM 5571 O O . GLN A 1 706 ? 18.034 -25.563 4.018 1.00 94.69 706 GLN A O 1
ATOM 5576 N N . ARG A 1 707 ? 18.499 -24.142 2.354 1.00 94.19 707 ARG A N 1
ATOM 5577 C CA . ARG A 1 707 ? 17.095 -23.922 1.958 1.00 94.19 707 ARG A CA 1
ATOM 5578 C C . ARG A 1 707 ? 16.982 -23.737 0.447 1.00 94.19 707 ARG A C 1
ATOM 5580 O O . ARG A 1 707 ? 17.913 -23.238 -0.181 1.00 94.19 707 ARG A O 1
ATOM 5587 N N . GLU A 1 708 ? 15.820 -24.035 -0.123 1.00 95.56 708 GLU A N 1
ATOM 5588 C CA . GLU A 1 708 ? 15.483 -23.662 -1.505 1.00 95.56 708 GLU A CA 1
ATOM 5589 C C . GLU A 1 708 ? 15.097 -22.173 -1.603 1.00 95.56 708 GLU A C 1
ATOM 5591 O O . GLU A 1 708 ? 14.024 -21.817 -2.070 1.00 95.56 708 GLU A O 1
ATOM 5596 N N . GLU A 1 709 ? 15.976 -21.287 -1.132 1.00 96.06 709 GLU A N 1
ATOM 5597 C CA . GLU A 1 709 ? 15.855 -19.838 -1.308 1.00 96.06 709 GLU A CA 1
ATOM 5598 C C . GLU A 1 709 ? 16.874 -19.372 -2.352 1.00 96.06 709 GLU A C 1
ATOM 5600 O O . GLU A 1 709 ? 18.080 -19.579 -2.184 1.00 96.06 709 GLU A O 1
ATOM 5605 N N . TYR A 1 710 ? 16.399 -18.711 -3.406 1.00 97.38 710 TYR A N 1
ATOM 5606 C CA . TYR A 1 710 ? 17.207 -18.219 -4.518 1.00 97.38 710 TYR A CA 1
ATOM 5607 C C . TYR A 1 710 ? 16.981 -16.724 -4.740 1.00 97.38 710 TYR A C 1
ATOM 5609 O O . TYR A 1 710 ? 15.841 -16.264 -4.751 1.00 97.38 710 TYR A O 1
ATOM 5617 N N . VAL A 1 711 ? 18.056 -15.971 -4.979 1.00 97.00 711 VAL A N 1
ATOM 5618 C CA . VAL A 1 711 ? 18.005 -14.543 -5.347 1.00 97.00 711 VAL A CA 1
ATOM 5619 C C . VAL A 1 711 ? 18.888 -14.277 -6.562 1.00 97.00 711 VAL A C 1
ATOM 5621 O O . VAL A 1 711 ? 19.902 -14.944 -6.752 1.00 97.00 711 VAL A O 1
ATOM 5624 N N . ALA A 1 712 ? 18.537 -13.282 -7.374 1.00 95.81 712 ALA A N 1
ATOM 5625 C CA . ALA A 1 712 ? 19.406 -12.767 -8.433 1.00 95.81 712 ALA A CA 1
ATOM 5626 C C . ALA A 1 712 ? 20.013 -11.421 -8.014 1.00 95.81 712 ALA A C 1
ATOM 5628 O O . ALA A 1 712 ? 19.306 -10.596 -7.438 1.00 95.81 712 ALA A O 1
ATOM 5629 N N . SER A 1 713 ? 21.287 -11.168 -8.312 1.00 93.88 713 SER A N 1
ATOM 5630 C CA . SER A 1 713 ? 21.905 -9.855 -8.084 1.00 93.88 713 SER A CA 1
ATOM 5631 C C . SER A 1 713 ? 21.362 -8.784 -9.044 1.00 93.88 713 SER A C 1
ATOM 5633 O O . SER A 1 713 ? 20.652 -9.056 -10.022 1.00 93.88 713 SER A O 1
ATOM 5635 N N . GLU A 1 714 ? 21.741 -7.532 -8.810 1.00 89.31 714 GLU A N 1
ATOM 5636 C CA . GLU A 1 714 ? 21.644 -6.477 -9.816 1.00 89.31 714 GLU A CA 1
ATOM 5637 C C . GLU A 1 714 ? 22.462 -6.777 -11.087 1.00 89.31 714 GLU A C 1
ATOM 5639 O O . GLU A 1 714 ? 23.347 -7.638 -11.089 1.00 89.31 714 GLU A O 1
ATOM 5644 N N . LEU A 1 715 ? 22.126 -6.077 -12.180 1.00 88.25 715 LEU A N 1
ATOM 5645 C CA . LEU A 1 715 ? 22.816 -6.188 -13.467 1.00 88.25 715 LEU A CA 1
ATOM 5646 C C . LEU A 1 715 ? 23.995 -5.221 -13.518 1.00 88.25 715 LEU A C 1
ATOM 5648 O O . LEU A 1 715 ? 23.822 -4.020 -13.712 1.00 88.25 715 LEU A O 1
ATOM 5652 N N . VAL A 1 716 ? 25.192 -5.775 -13.402 1.00 88.44 716 VAL A N 1
ATOM 5653 C CA . VAL A 1 716 ? 26.458 -5.052 -13.456 1.00 88.44 716 VAL A CA 1
ATOM 5654 C C . VAL A 1 716 ? 26.874 -4.856 -14.921 1.00 88.44 716 VAL A C 1
ATOM 5656 O O . VAL A 1 716 ? 26.899 -5.833 -15.675 1.00 88.44 716 VAL A O 1
ATOM 5659 N N . PRO A 1 717 ? 27.203 -3.628 -15.366 1.00 87.44 717 PRO A N 1
ATOM 5660 C CA . PRO A 1 717 ? 27.736 -3.386 -16.707 1.00 87.44 717 PRO A CA 1
ATOM 5661 C C . PRO A 1 717 ? 29.119 -4.032 -16.864 1.00 87.44 717 PRO A C 1
ATOM 5663 O O . PRO A 1 717 ? 29.916 -4.015 -15.930 1.00 87.44 717 PRO A O 1
ATOM 5666 N N . VAL A 1 718 ? 29.453 -4.562 -18.044 1.00 87.69 718 VAL A N 1
ATOM 5667 C CA . VAL A 1 718 ? 30.821 -5.035 -18.341 1.00 87.69 718 VAL A CA 1
ATOM 5668 C C . VAL A 1 718 ? 31.691 -3.847 -18.752 1.00 87.69 718 VAL A C 1
ATOM 5670 O O . VAL A 1 718 ? 31.518 -3.299 -19.843 1.00 87.69 718 VAL A O 1
ATOM 5673 N N . THR A 1 719 ? 32.648 -3.470 -17.902 1.00 83.88 719 THR A N 1
ATOM 5674 C CA . THR A 1 719 ? 33.568 -2.333 -18.115 1.00 83.88 719 THR A CA 1
ATOM 5675 C C . THR A 1 719 ? 35.031 -2.763 -17.922 1.00 83.88 719 THR A C 1
ATOM 5677 O O . THR A 1 719 ? 35.322 -3.938 -17.705 1.00 83.88 719 THR A O 1
ATOM 5680 N N . ARG A 1 720 ? 35.982 -1.816 -17.962 1.00 78.31 720 ARG A N 1
ATOM 5681 C CA . ARG A 1 720 ? 37.376 -2.077 -17.545 1.00 78.31 720 ARG A CA 1
ATOM 5682 C C . ARG A 1 720 ? 37.516 -2.358 -16.042 1.00 78.31 720 ARG A C 1
ATOM 5684 O O . ARG A 1 720 ? 38.492 -2.984 -15.646 1.00 78.31 720 ARG A O 1
ATOM 5691 N N . GLN A 1 721 ? 36.576 -1.886 -15.219 1.00 76.19 721 GLN A N 1
ATOM 5692 C CA . GLN A 1 721 ? 36.585 -2.070 -13.761 1.00 76.19 721 GLN A CA 1
ATOM 5693 C C . GLN A 1 721 ? 35.771 -3.305 -13.330 1.00 76.19 721 GLN A C 1
ATOM 5695 O O . GLN A 1 721 ? 36.076 -3.940 -12.323 1.00 76.19 721 GLN A O 1
ATOM 5700 N N . SER A 1 722 ? 34.769 -3.680 -14.128 1.00 82.69 722 SER A N 1
ATOM 5701 C CA . SER A 1 722 ? 33.866 -4.816 -13.917 1.00 82.69 722 SER A CA 1
ATOM 5702 C C . SER A 1 722 ? 34.044 -5.865 -15.019 1.00 82.69 722 SER A C 1
ATOM 5704 O O . SER A 1 722 ? 33.318 -5.893 -16.015 1.00 82.69 722 SER A O 1
ATOM 5706 N N . ALA A 1 723 ? 35.034 -6.741 -14.826 1.00 86.75 723 ALA A N 1
ATOM 5707 C CA . ALA A 1 723 ? 35.262 -7.900 -15.686 1.00 86.75 723 ALA A CA 1
ATOM 5708 C C . ALA A 1 723 ? 34.033 -8.830 -15.706 1.00 86.75 723 ALA A C 1
ATOM 5710 O O . ALA A 1 723 ? 33.407 -9.061 -14.669 1.00 86.75 723 ALA A O 1
ATOM 5711 N N . LEU A 1 724 ? 33.704 -9.362 -16.888 1.00 90.81 724 LEU A N 1
ATOM 5712 C CA . LEU A 1 724 ? 32.526 -10.201 -17.118 1.00 90.81 724 LEU A CA 1
ATOM 5713 C C . LEU A 1 724 ? 32.490 -11.389 -16.143 1.00 90.81 724 LEU A C 1
ATOM 5715 O O . LEU A 1 724 ? 33.419 -12.187 -16.111 1.00 90.81 724 LEU A O 1
ATOM 5719 N N . LEU A 1 725 ? 31.396 -11.517 -15.384 1.00 91.75 725 LEU A N 1
ATOM 5720 C CA . LEU A 1 725 ? 31.093 -12.674 -14.526 1.00 91.75 725 LEU A CA 1
ATOM 5721 C C . LEU A 1 725 ? 32.136 -13.012 -13.436 1.00 91.75 725 LEU A C 1
ATOM 5723 O O . LEU A 1 725 ? 32.048 -14.062 -12.799 1.00 91.75 725 LEU A O 1
ATOM 5727 N N . ALA A 1 726 ? 33.062 -12.100 -13.133 1.00 89.56 726 ALA A N 1
ATOM 5728 C CA . ALA A 1 726 ? 34.064 -12.283 -12.085 1.00 89.56 726 ALA A CA 1
ATOM 5729 C C . ALA A 1 726 ? 33.472 -12.043 -10.677 1.00 89.56 726 ALA A C 1
ATOM 5731 O O . ALA A 1 726 ? 33.516 -10.927 -10.155 1.00 89.56 726 ALA A O 1
ATOM 5732 N N . LEU A 1 727 ? 32.931 -13.093 -10.042 1.00 89.62 727 LEU A N 1
ATOM 5733 C CA . LEU A 1 727 ? 32.226 -13.016 -8.746 1.00 89.62 727 LEU A CA 1
ATOM 5734 C C . LEU A 1 727 ? 33.028 -12.273 -7.661 1.00 89.62 727 LEU A C 1
ATOM 5736 O O . LEU A 1 727 ? 32.511 -11.356 -7.024 1.00 89.62 727 LEU A O 1
ATOM 5740 N N . SER A 1 728 ? 34.311 -12.609 -7.502 1.00 87.06 728 SER A N 1
ATOM 5741 C CA . SER A 1 728 ? 35.210 -11.993 -6.514 1.00 87.06 728 SER A CA 1
ATOM 5742 C C . SER A 1 728 ? 35.550 -10.527 -6.808 1.00 87.06 728 SER A C 1
ATOM 5744 O O . SER A 1 728 ? 35.961 -9.806 -5.903 1.00 87.06 728 SER A O 1
ATOM 5746 N N . ARG A 1 729 ? 35.337 -10.028 -8.035 1.00 85.69 729 ARG A N 1
ATOM 5747 C CA . ARG A 1 729 ? 35.455 -8.590 -8.343 1.00 85.69 729 ARG A CA 1
ATOM 5748 C C . ARG A 1 729 ? 34.216 -7.802 -7.919 1.00 85.69 729 ARG A C 1
ATOM 5750 O O . ARG A 1 729 ? 34.346 -6.624 -7.601 1.00 85.69 729 ARG A O 1
ATOM 5757 N N . LEU A 1 730 ? 33.043 -8.439 -7.881 1.00 87.12 730 LEU A N 1
ATOM 5758 C CA . LEU A 1 730 ? 31.789 -7.815 -7.450 1.00 87.12 730 LEU A CA 1
ATOM 5759 C C . LEU A 1 730 ? 31.579 -7.919 -5.931 1.00 87.12 730 LEU A C 1
ATOM 5761 O O . LEU A 1 730 ? 31.342 -6.910 -5.271 1.00 87.12 730 LEU A O 1
ATOM 5765 N N . TYR A 1 731 ? 31.718 -9.117 -5.364 1.00 87.50 731 TYR A N 1
ATOM 5766 C CA . TYR A 1 731 ? 31.464 -9.387 -3.942 1.00 87.50 731 TYR A CA 1
ATOM 5767 C C . TYR A 1 731 ? 32.731 -9.351 -3.069 1.00 87.50 731 TYR A C 1
ATOM 5769 O O . TYR A 1 731 ? 32.650 -9.138 -1.860 1.00 87.50 731 TYR A O 1
ATOM 5777 N N . GLY A 1 732 ? 33.930 -9.459 -3.650 1.00 82.94 732 GLY A N 1
ATOM 5778 C CA . GLY A 1 732 ? 35.158 -9.591 -2.864 1.00 82.94 732 GLY A CA 1
ATOM 5779 C C . GLY A 1 732 ? 35.193 -10.949 -2.168 1.00 82.94 732 GLY A C 1
ATOM 5780 O O . GLY A 1 732 ? 35.069 -11.980 -2.827 1.00 82.94 732 GLY A O 1
ATOM 5781 N N . ASN A 1 733 ? 35.326 -10.934 -0.841 1.00 74.88 733 ASN A N 1
ATOM 5782 C CA . ASN A 1 733 ? 35.470 -12.139 -0.020 1.00 74.88 733 ASN A CA 1
ATOM 5783 C C . ASN A 1 733 ? 34.156 -12.593 0.653 1.00 74.88 733 ASN A C 1
ATOM 5785 O O . ASN A 1 733 ? 34.169 -13.602 1.352 1.00 74.88 733 ASN A O 1
ATOM 5789 N N . ALA A 1 734 ? 33.043 -11.864 0.486 1.00 81.44 734 ALA A N 1
ATOM 5790 C CA . ALA A 1 734 ? 31.792 -12.123 1.204 1.00 81.44 734 ALA A CA 1
ATOM 5791 C C . ALA A 1 734 ? 30.554 -12.030 0.295 1.00 81.44 734 ALA A C 1
ATOM 5793 O O . ALA A 1 734 ? 30.319 -11.019 -0.364 1.00 81.44 734 ALA A O 1
ATOM 5794 N N . LEU A 1 735 ? 29.750 -13.093 0.301 1.00 90.56 735 LEU A N 1
ATOM 5795 C CA . LEU A 1 735 ? 28.380 -13.127 -0.223 1.00 90.56 735 LEU A CA 1
ATOM 5796 C C . LEU A 1 735 ? 27.380 -12.759 0.897 1.00 90.56 735 LEU A C 1
ATOM 5798 O O . LEU A 1 735 ? 27.786 -12.696 2.061 1.00 90.56 735 LEU A O 1
ATOM 5802 N N . PRO A 1 736 ? 26.086 -12.529 0.589 1.00 91.56 736 PRO A N 1
ATOM 5803 C CA . PRO A 1 736 ? 25.047 -12.407 1.611 1.00 91.56 736 PRO A CA 1
ATOM 5804 C C . PRO A 1 736 ? 25.041 -13.601 2.573 1.00 91.56 736 PRO A C 1
ATOM 5806 O O . PRO A 1 736 ? 25.352 -14.728 2.184 1.00 91.56 736 PRO A O 1
ATOM 5809 N N . GLU A 1 737 ? 24.679 -13.359 3.833 1.00 89.81 737 GLU A N 1
ATOM 5810 C CA . GLU A 1 737 ? 24.777 -14.364 4.893 1.00 89.81 737 GLU A CA 1
ATOM 5811 C C . GLU A 1 737 ? 23.994 -15.644 4.553 1.00 89.81 737 GLU A C 1
ATOM 5813 O O . GLU A 1 737 ? 22.812 -15.607 4.216 1.00 89.81 737 GLU A O 1
ATOM 5818 N N . GLY A 1 738 ? 24.678 -16.789 4.613 1.00 91.44 738 GLY A N 1
ATOM 5819 C CA . GLY A 1 738 ? 24.103 -18.093 4.280 1.00 91.44 738 GLY A CA 1
ATOM 5820 C C . GLY A 1 738 ? 23.949 -18.390 2.782 1.00 91.44 738 GLY A C 1
ATOM 5821 O O . GLY A 1 738 ? 23.536 -19.502 2.460 1.00 91.44 738 GLY A O 1
ATOM 5822 N N . PHE A 1 739 ? 24.293 -17.478 1.865 1.00 93.62 739 PHE A N 1
ATOM 5823 C CA . PHE A 1 739 ? 24.191 -17.690 0.413 1.00 93.62 739 PHE A CA 1
ATOM 5824 C C . PHE A 1 739 ? 25.527 -18.059 -0.249 1.00 93.62 739 PHE A C 1
ATOM 5826 O O . PHE A 1 739 ? 26.574 -17.498 0.065 1.00 93.62 739 PHE A O 1
ATOM 5833 N N . ASP A 1 740 ? 25.462 -18.950 -1.242 1.00 93.12 740 ASP A N 1
ATOM 5834 C CA . ASP A 1 740 ? 26.549 -19.263 -2.177 1.00 93.12 740 ASP A CA 1
ATOM 5835 C C . ASP A 1 740 ? 26.139 -18.981 -3.629 1.00 93.12 740 ASP A C 1
ATOM 5837 O O . ASP A 1 740 ? 24.957 -18.990 -3.984 1.00 93.12 740 ASP A O 1
ATOM 5841 N N . CYS A 1 741 ? 27.125 -18.782 -4.509 1.00 93.12 741 CYS A N 1
ATOM 5842 C CA . CYS A 1 741 ? 26.887 -18.669 -5.947 1.00 93.12 741 CYS A CA 1
ATOM 5843 C C . CYS A 1 741 ? 26.327 -19.988 -6.510 1.00 93.12 741 CYS A C 1
ATOM 5845 O O . CYS A 1 741 ? 26.976 -21.037 -6.443 1.00 93.12 741 CYS A O 1
ATOM 5847 N N . HIS A 1 742 ? 25.121 -19.942 -7.075 1.00 94.38 742 HIS A N 1
ATOM 5848 C CA . HIS A 1 742 ? 24.453 -21.086 -7.697 1.00 94.38 742 HIS A CA 1
ATOM 5849 C C . HIS A 1 742 ? 24.548 -21.047 -9.223 1.00 94.38 742 HIS A C 1
ATOM 5851 O O . HIS A 1 742 ? 24.799 -22.082 -9.832 1.00 94.38 742 HIS A O 1
ATOM 5857 N N . GLY A 1 743 ? 24.388 -19.875 -9.835 1.00 94.94 743 GLY A N 1
ATOM 5858 C CA . GLY A 1 743 ? 24.392 -19.705 -11.283 1.00 94.94 743 GLY A CA 1
ATOM 5859 C C . GLY A 1 743 ? 24.916 -18.343 -11.720 1.00 94.94 743 GLY A C 1
ATOM 5860 O O . GLY A 1 743 ? 24.960 -17.381 -10.954 1.00 94.94 743 GLY A O 1
ATOM 5861 N N . LEU A 1 744 ? 25.322 -18.276 -12.978 1.00 96.31 744 LEU A N 1
ATOM 5862 C CA . LEU A 1 744 ? 25.846 -17.092 -13.645 1.00 96.31 744 LEU A CA 1
ATOM 5863 C C . LEU A 1 744 ? 24.762 -16.551 -14.577 1.00 96.31 744 LEU A C 1
ATOM 5865 O O . LEU A 1 744 ? 24.016 -17.335 -15.153 1.00 96.31 744 LEU A O 1
ATOM 5869 N N . TYR A 1 745 ? 24.655 -15.238 -14.749 1.00 96.12 745 TYR A N 1
ATOM 5870 C CA . TYR A 1 745 ? 23.662 -14.627 -15.634 1.00 96.12 745 TYR A CA 1
ATOM 5871 C C . TYR A 1 745 ? 24.349 -13.640 -16.576 1.00 96.12 745 TYR A C 1
ATOM 5873 O O . TYR A 1 745 ? 24.911 -12.642 -16.134 1.00 96.12 745 TYR A O 1
ATOM 5881 N N . TYR A 1 746 ? 24.299 -13.914 -17.877 1.00 95.56 746 TYR A N 1
ATOM 5882 C CA . TYR A 1 746 ? 24.757 -13.034 -18.948 1.00 95.56 746 TYR A CA 1
ATOM 5883 C C . TYR A 1 746 ? 23.558 -12.342 -19.597 1.00 95.56 746 TYR A C 1
ATOM 5885 O O . TYR A 1 746 ? 22.551 -12.986 -19.892 1.00 95.56 746 TYR A O 1
ATOM 5893 N N . SER A 1 747 ? 23.683 -11.049 -19.894 1.00 91.00 747 SER A N 1
ATOM 5894 C CA . SER A 1 747 ? 22.732 -10.339 -20.747 1.00 91.00 747 SER A CA 1
ATOM 5895 C C . SER A 1 747 ? 23.431 -9.426 -21.740 1.00 91.00 747 SER A C 1
ATOM 5897 O O . SER A 1 747 ? 24.268 -8.592 -21.389 1.00 91.00 747 SER A O 1
ATOM 5899 N N . LYS A 1 748 ? 23.003 -9.532 -22.993 1.00 86.69 748 LYS A N 1
ATOM 5900 C CA . LYS A 1 748 ? 23.264 -8.552 -24.042 1.00 86.69 748 LYS A CA 1
ATOM 5901 C C . LYS A 1 748 ? 21.892 -8.060 -24.499 1.00 86.69 748 LYS A C 1
ATOM 5903 O O . LYS A 1 748 ? 21.225 -8.795 -25.212 1.00 86.69 748 LYS A O 1
ATOM 5908 N N . PRO A 1 749 ? 21.406 -6.887 -24.057 1.00 77.00 749 PRO A N 1
ATOM 5909 C CA . PRO A 1 749 ? 20.016 -6.483 -24.291 1.00 77.00 749 PRO A CA 1
ATOM 5910 C C . PRO A 1 749 ? 19.778 -5.828 -25.664 1.00 77.00 749 PRO A C 1
ATOM 5912 O O . PRO A 1 749 ? 18.651 -5.435 -25.959 1.00 77.00 749 PRO A O 1
ATOM 5915 N N . TRP A 1 750 ? 20.815 -5.666 -26.497 1.00 74.75 750 TRP A N 1
ATOM 5916 C CA . TRP A 1 750 ? 20.752 -4.917 -27.756 1.00 74.75 750 TRP A CA 1
ATOM 5917 C C . TRP A 1 750 ? 21.617 -5.538 -28.871 1.00 74.75 750 TRP A C 1
ATOM 5919 O O . TRP A 1 750 ? 22.630 -6.187 -28.602 1.00 74.75 750 TRP A O 1
ATOM 5929 N N . VAL A 1 751 ? 21.223 -5.318 -30.132 1.00 71.75 751 VAL A N 1
ATOM 5930 C CA . VAL A 1 751 ? 21.856 -5.869 -31.349 1.00 71.75 751 VAL A CA 1
ATOM 5931 C C . VAL A 1 751 ? 22.368 -4.734 -32.232 1.00 71.75 751 VAL A C 1
ATOM 5933 O O . VAL A 1 751 ? 21.630 -3.797 -32.522 1.00 71.75 751 VAL A O 1
ATOM 5936 N N . GLY A 1 752 ? 23.608 -4.836 -32.714 1.00 60.28 752 GLY A N 1
ATOM 5937 C CA . GLY A 1 752 ? 24.117 -3.959 -33.771 1.00 60.28 752 GLY A CA 1
ATOM 5938 C C . GLY A 1 752 ? 23.818 -4.514 -35.168 1.00 60.28 752 GLY A C 1
ATOM 5939 O O . GLY A 1 752 ? 23.837 -5.727 -35.369 1.00 60.28 752 GLY A O 1
ATOM 5940 N N . ASN A 1 753 ? 23.609 -3.635 -36.152 1.00 51.00 753 ASN A N 1
ATOM 5941 C CA . ASN A 1 753 ? 23.323 -3.997 -37.552 1.00 51.00 753 ASN A CA 1
ATOM 5942 C C . ASN A 1 753 ? 24.579 -4.524 -38.293 1.00 51.00 753 ASN A C 1
ATOM 5944 O O . ASN A 1 753 ? 25.036 -3.926 -39.266 1.00 51.00 753 ASN A O 1
ATOM 5948 N N . GLY A 1 754 ? 25.187 -5.603 -37.793 1.00 51.91 754 GLY A N 1
ATOM 5949 C CA . GLY A 1 754 ? 26.361 -6.263 -38.370 1.00 51.91 754 GLY A CA 1
ATOM 5950 C C . GLY A 1 754 ? 26.044 -7.637 -38.967 1.00 51.91 754 GLY A C 1
ATOM 5951 O O . GLY A 1 754 ? 24.982 -8.208 -38.732 1.00 51.91 754 GLY A O 1
ATOM 5952 N N . THR A 1 755 ? 27.001 -8.219 -39.692 1.00 44.28 755 THR A N 1
ATOM 5953 C CA . THR A 1 755 ? 26.859 -9.537 -40.349 1.00 44.28 755 THR A CA 1
ATOM 5954 C C . THR A 1 755 ? 26.626 -10.698 -39.374 1.00 44.28 755 THR A C 1
ATOM 5956 O O . THR A 1 755 ? 26.008 -11.691 -39.743 1.00 44.28 755 THR A O 1
ATOM 5959 N N . ARG A 1 756 ? 27.030 -10.563 -38.102 1.00 60.69 756 ARG A N 1
ATOM 5960 C CA . ARG A 1 756 ? 26.697 -11.509 -37.016 1.00 60.69 756 ARG A CA 1
ATOM 5961 C C . ARG A 1 756 ? 25.314 -11.281 -36.387 1.00 60.69 756 ARG A C 1
ATOM 5963 O O . ARG A 1 756 ? 25.020 -11.878 -35.353 1.00 60.69 756 ARG A O 1
ATOM 5970 N N . GLY A 1 757 ? 24.476 -10.423 -36.972 1.00 69.00 757 GLY A N 1
ATOM 5971 C CA . GLY A 1 757 ? 23.219 -9.951 -36.383 1.00 69.00 757 GLY A CA 1
ATOM 5972 C C . GLY A 1 757 ? 22.242 -11.056 -35.969 1.00 69.00 757 GLY A C 1
ATOM 5973 O O . GLY A 1 757 ? 21.549 -10.879 -34.976 1.00 69.00 757 GLY A O 1
ATOM 5974 N N . TRP A 1 758 ? 22.232 -12.212 -36.649 1.00 79.44 758 TRP A N 1
ATOM 5975 C CA . TRP A 1 758 ? 21.449 -13.380 -36.213 1.00 79.44 758 TRP A CA 1
ATOM 5976 C C . TRP A 1 758 ? 21.971 -13.922 -34.873 1.00 79.44 758 TRP A C 1
ATOM 5978 O O . TRP A 1 758 ? 21.235 -13.951 -33.891 1.00 79.44 758 TRP A O 1
ATOM 5988 N N . LEU A 1 759 ? 23.265 -14.266 -34.785 1.00 84.56 759 LEU A N 1
ATOM 5989 C CA . LEU A 1 759 ? 23.838 -14.820 -33.552 1.00 84.56 759 LEU A CA 1
ATOM 5990 C C . LEU A 1 759 ? 23.708 -13.829 -32.392 1.00 84.56 759 LEU A C 1
ATOM 5992 O O . LEU A 1 759 ? 23.257 -14.210 -31.324 1.00 84.56 759 LEU A O 1
ATOM 5996 N N . GLN A 1 760 ? 24.015 -12.550 -32.624 1.00 80.94 760 GLN A N 1
ATOM 5997 C CA . GLN A 1 760 ? 23.922 -11.506 -31.597 1.00 80.94 760 GLN A CA 1
ATOM 5998 C C . GLN A 1 760 ? 22.486 -11.204 -31.135 1.00 80.94 760 GLN A C 1
ATOM 6000 O O . GLN A 1 760 ? 22.326 -10.589 -30.084 1.00 80.94 760 GLN A O 1
ATOM 6005 N N . ARG A 1 761 ? 21.459 -11.594 -31.905 1.00 82.69 761 ARG A N 1
ATOM 6006 C CA . ARG A 1 761 ? 20.034 -11.418 -31.574 1.00 82.69 761 ARG A CA 1
ATOM 6007 C C . ARG A 1 761 ? 19.444 -12.614 -30.824 1.00 82.69 761 ARG A C 1
ATOM 6009 O O . ARG A 1 761 ? 18.547 -12.410 -30.011 1.00 82.69 761 ARG A O 1
ATOM 6016 N N . PHE A 1 762 ? 19.933 -13.823 -31.099 1.00 87.75 762 PHE A N 1
ATOM 6017 C CA . PHE A 1 762 ? 19.318 -15.076 -30.644 1.00 87.75 762 PHE A CA 1
ATOM 6018 C C . PHE A 1 762 ? 20.202 -15.925 -29.720 1.00 87.75 762 PHE A C 1
ATOM 6020 O O . PHE A 1 762 ? 19.702 -16.881 -29.133 1.00 87.75 762 PHE A O 1
ATOM 6027 N N . PHE A 1 763 ? 21.494 -15.617 -29.576 1.00 92.06 763 PHE A N 1
ATOM 6028 C CA . PHE A 1 763 ? 22.419 -16.371 -28.727 1.00 92.06 763 PHE A CA 1
ATOM 6029 C C . PHE A 1 763 ? 23.581 -15.505 -28.199 1.00 92.06 763 PHE A C 1
ATOM 6031 O O . PHE A 1 763 ? 23.654 -14.298 -28.424 1.00 92.06 763 PHE A O 1
ATOM 6038 N N . ILE A 1 764 ? 24.499 -16.140 -27.472 1.00 92.06 764 ILE A N 1
ATOM 6039 C CA . ILE A 1 764 ? 25.751 -15.555 -26.980 1.00 92.06 764 ILE A CA 1
ATOM 6040 C C . ILE A 1 764 ? 26.880 -15.715 -28.020 1.00 92.06 764 ILE A C 1
ATOM 6042 O O . ILE A 1 764 ? 26.911 -16.690 -28.775 1.00 92.06 764 ILE A O 1
ATOM 6046 N N . GLU A 1 765 ? 27.810 -14.757 -28.086 1.00 90.19 765 GLU A N 1
ATOM 6047 C CA . GLU A 1 765 ? 28.992 -14.855 -28.961 1.00 90.19 765 GLU A CA 1
ATOM 6048 C C . GLU A 1 765 ? 30.070 -15.786 -28.358 1.00 90.19 765 GLU A C 1
ATOM 6050 O O . GLU A 1 765 ? 30.145 -15.907 -27.133 1.00 90.19 765 GLU A O 1
ATOM 6055 N N . PRO A 1 766 ? 30.916 -16.452 -29.177 1.00 91.44 766 PRO A N 1
ATOM 6056 C CA . PRO A 1 766 ? 31.836 -17.491 -28.697 1.00 91.44 766 PRO A CA 1
ATOM 6057 C C . PRO A 1 766 ? 32.802 -17.032 -27.599 1.00 91.44 766 PRO A C 1
ATOM 6059 O O . PRO A 1 766 ? 33.103 -17.804 -26.696 1.00 91.44 766 PRO A O 1
ATOM 6062 N N . GLU A 1 767 ? 33.276 -15.786 -27.650 1.00 89.94 767 GLU A N 1
ATOM 6063 C CA . GLU A 1 767 ? 34.181 -15.216 -26.645 1.00 89.94 767 GLU A CA 1
ATOM 6064 C C . GLU A 1 767 ? 33.491 -15.001 -25.299 1.00 89.94 767 GLU A C 1
ATOM 6066 O O . GLU A 1 767 ? 34.018 -15.404 -24.265 1.00 89.94 767 GLU A O 1
ATOM 6071 N N . ASP A 1 768 ? 32.302 -14.394 -25.324 1.00 92.19 768 ASP A N 1
ATOM 6072 C CA . ASP A 1 768 ? 31.507 -14.143 -24.121 1.00 92.19 768 ASP A CA 1
ATOM 6073 C C . ASP A 1 768 ? 31.074 -15.468 -23.478 1.00 92.19 768 ASP A C 1
ATOM 6075 O O . ASP A 1 768 ? 31.089 -15.587 -22.254 1.00 92.19 768 ASP A O 1
ATOM 6079 N N . LEU A 1 769 ? 30.749 -16.484 -24.290 1.00 92.88 769 LEU A N 1
ATOM 6080 C CA . LEU A 1 769 ? 30.476 -17.836 -23.803 1.00 92.88 769 LEU A CA 1
ATOM 6081 C C . LEU A 1 769 ? 31.736 -18.484 -23.221 1.00 92.88 769 LEU A C 1
ATOM 6083 O O . LEU A 1 769 ? 31.664 -19.055 -22.141 1.00 92.88 769 LEU A O 1
ATOM 6087 N N . SER A 1 770 ? 32.890 -18.380 -23.881 1.00 91.12 770 SER A N 1
ATOM 6088 C CA . SER A 1 770 ? 34.149 -18.953 -23.384 1.00 91.12 770 SER A CA 1
ATOM 6089 C C . SER A 1 770 ? 34.557 -18.384 -22.024 1.00 91.12 770 SER A C 1
ATOM 6091 O O . SER A 1 770 ? 34.936 -19.149 -21.136 1.00 91.12 770 SER A O 1
ATOM 6093 N N . GLU A 1 771 ? 34.434 -17.068 -21.833 1.00 91.31 771 GLU A N 1
ATOM 6094 C CA . GLU A 1 771 ? 34.666 -16.425 -20.535 1.00 91.31 771 GLU A CA 1
ATOM 6095 C C . GLU A 1 771 ? 33.605 -16.853 -19.513 1.00 91.31 771 GLU A C 1
ATOM 6097 O O . GLU A 1 771 ? 33.939 -17.254 -18.399 1.00 91.31 771 GLU A O 1
ATOM 6102 N N . ALA A 1 772 ? 32.324 -16.866 -19.894 1.00 92.38 772 ALA A N 1
ATOM 6103 C CA . ALA A 1 772 ? 31.251 -17.299 -19.004 1.00 92.38 772 ALA A CA 1
ATOM 6104 C C . ALA A 1 772 ? 31.403 -18.766 -18.557 1.00 92.38 772 ALA A C 1
ATOM 6106 O O . ALA A 1 772 ? 31.140 -19.072 -17.396 1.00 92.38 772 ALA A O 1
ATOM 6107 N N . LEU A 1 773 ? 31.884 -19.666 -19.425 1.00 90.25 773 LEU A N 1
ATOM 6108 C CA . LEU A 1 773 ? 32.194 -21.058 -19.079 1.00 90.25 773 LEU A CA 1
ATOM 6109 C C . LEU A 1 773 ? 33.466 -21.189 -18.236 1.00 90.25 773 LEU A C 1
ATOM 6111 O O . LEU A 1 773 ? 33.551 -22.096 -17.409 1.00 90.25 773 LEU A O 1
ATOM 6115 N N . PHE A 1 774 ? 34.457 -20.312 -18.408 1.00 88.69 774 PHE A N 1
ATOM 6116 C CA . PHE A 1 774 ? 35.604 -20.231 -17.499 1.00 88.69 774 PHE A CA 1
ATOM 6117 C C . PHE A 1 774 ? 35.161 -19.799 -16.094 1.00 88.69 774 PHE A C 1
ATOM 6119 O O . PHE A 1 774 ? 35.367 -20.545 -15.136 1.00 88.69 774 PHE A O 1
ATOM 6126 N N . GLN A 1 775 ? 34.435 -18.684 -15.970 1.00 90.50 775 GLN A N 1
ATOM 6127 C CA . GLN A 1 775 ? 33.879 -18.229 -14.691 1.00 90.50 775 GLN A CA 1
ATOM 6128 C C . GLN A 1 775 ? 32.928 -19.273 -14.077 1.00 90.50 775 GLN A C 1
ATOM 6130 O O . GLN A 1 775 ? 32.976 -19.515 -12.869 1.00 90.50 775 GLN A O 1
ATOM 6135 N N . ALA A 1 776 ? 32.113 -19.966 -14.880 1.00 89.69 776 ALA A N 1
ATOM 6136 C CA . ALA A 1 776 ? 31.223 -21.029 -14.403 1.00 89.69 776 ALA A CA 1
ATOM 6137 C C . ALA A 1 776 ? 31.963 -22.235 -13.802 1.00 89.69 776 ALA A C 1
ATOM 6139 O O . ALA A 1 776 ? 31.376 -22.937 -12.981 1.00 89.69 776 ALA A O 1
ATOM 6140 N N . ARG A 1 777 ? 33.228 -22.472 -14.183 1.00 85.12 777 ARG A N 1
ATOM 6141 C CA . ARG A 1 777 ? 34.102 -23.514 -13.614 1.00 85.12 777 ARG A CA 1
ATOM 6142 C C . ARG A 1 777 ? 34.902 -23.004 -12.415 1.00 85.12 777 ARG A C 1
ATOM 6144 O O . ARG A 1 777 ? 34.960 -23.692 -11.401 1.00 85.12 777 ARG A O 1
ATOM 6151 N N . VAL A 1 778 ? 35.419 -21.773 -12.467 1.00 85.31 778 VAL A N 1
ATOM 6152 C CA . VAL A 1 778 ? 36.093 -21.115 -11.324 1.00 85.31 778 VAL A CA 1
ATOM 6153 C C . VAL A 1 778 ? 35.162 -21.005 -10.110 1.00 85.31 778 VAL A C 1
ATOM 6155 O O . VAL A 1 778 ? 35.599 -21.181 -8.978 1.00 85.31 778 VAL A O 1
ATOM 6158 N N . ASN A 1 779 ? 33.861 -20.800 -10.329 1.00 84.44 779 ASN A N 1
ATOM 6159 C CA . ASN A 1 779 ? 32.854 -20.795 -9.264 1.00 84.44 779 ASN A CA 1
ATOM 6160 C C . ASN A 1 779 ? 32.316 -22.203 -8.905 1.00 84.44 779 ASN A C 1
ATOM 6162 O O . ASN A 1 779 ? 31.425 -22.314 -8.065 1.00 84.44 779 ASN A O 1
ATOM 6166 N N . ALA A 1 780 ? 32.826 -23.284 -9.512 1.00 81.56 780 ALA A N 1
ATOM 6167 C CA . ALA A 1 780 ? 32.345 -24.665 -9.352 1.00 81.56 780 ALA A CA 1
ATOM 6168 C C . ALA A 1 780 ? 33.336 -25.618 -8.656 1.00 81.56 780 ALA A C 1
ATOM 6170 O O . ALA A 1 780 ? 33.185 -26.824 -8.801 1.00 81.56 780 ALA A O 1
ATOM 6171 N N . LEU A 1 781 ? 34.317 -25.119 -7.892 1.00 65.06 781 LEU A N 1
ATOM 6172 C CA . LEU A 1 781 ? 35.485 -25.882 -7.393 1.00 65.06 781 LEU A CA 1
ATOM 6173 C C . LEU A 1 781 ? 35.215 -27.242 -6.703 1.00 65.06 781 LEU A C 1
ATOM 6175 O O . LEU A 1 781 ? 36.128 -28.054 -6.615 1.00 65.06 781 LEU A O 1
ATOM 6179 N N . LEU A 1 782 ? 33.997 -27.496 -6.209 1.00 66.56 782 LEU A N 1
ATOM 6180 C CA . LEU A 1 782 ? 33.586 -28.745 -5.543 1.00 66.56 782 LEU A CA 1
ATOM 6181 C C . LEU A 1 782 ? 32.544 -29.564 -6.341 1.00 66.56 782 LEU A C 1
ATOM 6183 O O . LEU A 1 782 ? 31.936 -30.483 -5.800 1.00 66.56 782 LEU A O 1
ATOM 6187 N N . SER A 1 783 ? 32.285 -29.214 -7.603 1.00 72.31 783 SER A N 1
ATOM 6188 C CA . SER A 1 783 ? 31.220 -29.784 -8.438 1.00 72.31 783 SER A CA 1
ATOM 6189 C C . SER A 1 783 ? 31.785 -30.412 -9.722 1.00 72.31 783 SER A C 1
ATOM 6191 O O . SER A 1 783 ? 32.546 -29.752 -10.428 1.00 72.31 783 SER A O 1
ATOM 6193 N N . PRO A 1 784 ? 31.369 -31.639 -10.104 1.00 70.69 784 PRO A N 1
ATOM 6194 C CA . PRO A 1 784 ? 31.780 -32.272 -11.365 1.00 70.69 784 PRO A CA 1
ATOM 6195 C C . PRO A 1 784 ? 31.117 -31.647 -12.610 1.00 70.69 784 PRO A C 1
ATOM 6197 O O . PRO A 1 784 ? 31.457 -31.993 -13.740 1.00 70.69 784 PRO A O 1
ATOM 6200 N N . LEU A 1 785 ? 30.158 -30.738 -12.411 1.00 79.50 785 LEU A N 1
ATOM 6201 C CA . LEU A 1 785 ? 29.508 -29.937 -13.448 1.00 79.50 785 LEU A CA 1
ATOM 6202 C C . LEU A 1 785 ? 29.802 -28.453 -13.213 1.00 79.50 785 LEU A C 1
ATOM 6204 O O . LEU A 1 785 ? 29.816 -27.999 -12.065 1.00 79.50 785 LEU A O 1
ATOM 6208 N N . GLY A 1 786 ? 29.948 -27.679 -14.290 1.00 83.06 786 GLY A N 1
ATOM 6209 C CA . GLY A 1 786 ? 30.002 -26.219 -14.181 1.00 83.06 786 GLY A CA 1
ATOM 6210 C C . GLY A 1 786 ? 28.716 -25.648 -13.569 1.00 83.06 786 GLY A C 1
ATOM 6211 O O . GLY A 1 786 ? 27.644 -26.259 -13.663 1.00 83.06 786 GLY A O 1
ATOM 6212 N N . LYS A 1 787 ? 28.795 -24.463 -12.951 1.00 91.00 787 LYS A N 1
ATOM 6213 C CA . LYS A 1 787 ? 27.594 -23.731 -12.511 1.00 91.00 787 LYS A CA 1
ATOM 6214 C C . LYS A 1 787 ? 26.711 -23.406 -13.736 1.00 91.00 787 LYS A C 1
ATOM 6216 O O . LYS A 1 787 ? 27.263 -23.071 -14.786 1.00 91.00 787 LYS A O 1
ATOM 6221 N N . PRO A 1 788 ? 25.371 -23.495 -13.649 1.00 94.44 788 PRO A N 1
ATOM 6222 C CA . PRO A 1 788 ? 24.482 -23.096 -14.739 1.00 94.44 788 PRO A CA 1
ATOM 6223 C C . PRO A 1 788 ? 24.696 -21.633 -15.148 1.00 94.44 788 PRO A C 1
ATOM 6225 O O . PRO A 1 788 ? 24.803 -20.743 -14.303 1.00 94.44 788 PRO A O 1
ATOM 6228 N N . LEU A 1 789 ? 24.722 -21.396 -16.458 1.00 95.88 789 LEU A N 1
ATOM 6229 C CA . LEU A 1 789 ? 24.801 -20.088 -17.096 1.00 95.88 789 LEU A CA 1
ATOM 6230 C C . LEU A 1 789 ? 23.448 -19.742 -17.723 1.00 95.88 789 LEU A C 1
ATOM 6232 O O . LEU A 1 789 ? 23.034 -20.356 -18.704 1.00 95.88 789 LEU A O 1
ATOM 6236 N N . TYR A 1 790 ? 22.784 -18.730 -17.183 1.00 97.44 790 TYR A N 1
ATOM 6237 C CA . TYR A 1 790 ? 21.632 -18.084 -17.793 1.00 97.44 790 TYR A CA 1
ATOM 6238 C C . TYR A 1 790 ? 22.087 -17.097 -18.870 1.00 97.44 790 TYR A C 1
ATOM 6240 O O . TYR A 1 790 ? 23.024 -16.326 -18.661 1.00 97.44 790 TYR A O 1
ATOM 6248 N N . ILE A 1 791 ? 21.418 -17.117 -20.020 1.00 96.38 791 ILE A N 1
ATOM 6249 C CA . ILE A 1 791 ? 21.748 -16.310 -21.196 1.00 96.38 791 ILE A CA 1
ATOM 6250 C C . ILE A 1 791 ? 20.477 -15.571 -21.629 1.00 96.38 791 ILE A C 1
ATOM 6252 O O . ILE A 1 791 ? 19.574 -16.163 -22.222 1.00 96.38 791 ILE A O 1
ATOM 6256 N N . ALA A 1 792 ? 20.406 -14.281 -21.311 1.00 93.19 792 ALA A N 1
ATOM 6257 C CA . ALA A 1 792 ? 19.333 -13.382 -21.724 1.00 93.19 792 ALA A CA 1
ATOM 6258 C C . ALA A 1 792 ? 19.682 -12.712 -23.060 1.00 93.19 792 ALA A C 1
ATOM 6260 O O . ALA A 1 792 ? 20.676 -11.978 -23.152 1.00 93.19 792 ALA A O 1
ATOM 6261 N N . VAL A 1 793 ? 18.863 -12.961 -24.084 1.00 89.25 793 VAL A N 1
ATOM 6262 C CA . VAL A 1 793 ? 19.117 -12.559 -25.480 1.00 89.25 793 VAL A CA 1
ATOM 6263 C C . VAL A 1 793 ? 18.139 -11.476 -25.979 1.00 89.25 793 VAL A C 1
ATOM 6265 O O . VAL A 1 793 ? 17.009 -11.400 -25.490 1.00 89.25 793 VAL A O 1
ATOM 6268 N N . PRO A 1 794 ? 18.536 -10.623 -26.951 1.00 83.19 794 PRO A N 1
ATOM 6269 C CA . PRO A 1 794 ? 17.734 -9.478 -27.413 1.00 83.19 794 PRO A CA 1
ATOM 6270 C C . PRO A 1 794 ? 16.353 -9.768 -28.010 1.00 83.19 794 PRO A C 1
ATOM 6272 O O . PRO A 1 794 ? 15.577 -8.834 -28.204 1.00 83.19 794 PRO A O 1
ATOM 6275 N N . ASP A 1 795 ? 16.047 -11.011 -28.376 1.00 81.81 795 ASP A N 1
ATOM 6276 C CA . ASP A 1 795 ? 14.728 -11.400 -28.890 1.00 81.81 795 ASP A CA 1
ATOM 6277 C C . ASP A 1 795 ? 13.682 -11.659 -27.786 1.00 81.81 795 ASP A C 1
ATOM 6279 O O . ASP A 1 795 ? 12.506 -11.869 -28.090 1.00 81.81 795 ASP A O 1
ATOM 6283 N N . GLY A 1 796 ? 14.102 -11.625 -26.517 1.00 84.19 796 GLY A N 1
ATOM 6284 C CA . GLY A 1 796 ? 13.259 -11.854 -25.347 1.00 84.19 796 GLY A CA 1
ATOM 6285 C C . GLY A 1 796 ? 13.323 -13.269 -24.768 1.00 84.19 796 GLY A C 1
ATOM 6286 O O . GLY A 1 796 ? 12.678 -13.502 -23.741 1.00 84.19 796 GLY A O 1
ATOM 6287 N N . ALA A 1 797 ? 14.093 -14.198 -25.346 1.00 91.31 797 ALA A N 1
ATOM 6288 C CA . ALA A 1 797 ? 14.319 -15.502 -24.725 1.00 91.31 797 ALA A CA 1
ATOM 6289 C C . ALA A 1 797 ? 15.276 -15.419 -23.523 1.00 91.31 797 ALA A C 1
ATOM 6291 O O . ALA A 1 797 ? 16.160 -14.560 -23.440 1.00 91.31 797 ALA A O 1
ATOM 6292 N N . LEU A 1 798 ? 15.103 -16.371 -22.607 1.00 95.69 798 LEU A N 1
ATOM 6293 C CA . LEU A 1 798 ? 16.050 -16.677 -21.540 1.00 95.69 798 LEU A CA 1
ATOM 6294 C C . LEU A 1 798 ? 16.436 -18.147 -21.675 1.00 95.69 798 LEU A C 1
ATOM 6296 O O . LEU A 1 798 ? 15.573 -19.023 -21.625 1.00 95.69 798 LEU A O 1
ATOM 6300 N N . LEU A 1 799 ? 17.723 -18.417 -21.853 1.00 96.88 799 LEU A N 1
ATOM 6301 C CA . LEU A 1 799 ? 18.261 -19.769 -21.997 1.00 96.88 799 LEU A CA 1
ATOM 6302 C C . LEU A 1 799 ? 19.066 -20.140 -20.749 1.00 96.88 799 LEU A C 1
ATOM 6304 O O . LEU A 1 799 ? 19.582 -19.256 -20.066 1.00 96.88 799 LEU A O 1
ATOM 6308 N N . ARG A 1 800 ? 19.218 -21.434 -20.471 1.00 97.00 800 ARG A N 1
ATOM 6309 C CA . ARG A 1 800 ? 20.134 -21.976 -19.459 1.00 97.00 800 ARG A CA 1
ATOM 6310 C C . ARG A 1 800 ? 21.069 -22.975 -20.123 1.00 97.00 800 ARG A C 1
ATOM 6312 O O . ARG A 1 800 ? 20.603 -23.904 -20.772 1.00 97.00 800 ARG A O 1
ATOM 6319 N N . TYR A 1 801 ? 22.373 -22.805 -19.944 1.00 95.06 801 TYR A N 1
ATOM 6320 C CA . TYR A 1 801 ? 23.390 -23.769 -20.351 1.00 95.06 801 TYR A CA 1
ATOM 6321 C C . TYR A 1 801 ? 24.135 -24.314 -19.131 1.00 95.06 801 TYR A C 1
ATOM 6323 O O . TYR A 1 801 ? 24.532 -23.544 -18.258 1.00 95.06 801 TYR A O 1
ATOM 6331 N N . GLN A 1 802 ? 24.388 -25.621 -19.084 1.00 91.69 802 GLN A N 1
ATOM 6332 C CA . GLN A 1 802 ? 25.291 -26.225 -18.105 1.00 91.69 802 GLN A CA 1
ATOM 6333 C C . GLN A 1 802 ? 26.327 -27.121 -18.793 1.00 91.69 802 GLN A C 1
ATOM 6335 O O . GLN A 1 802 ? 25.978 -28.032 -19.546 1.00 91.69 802 GLN A O 1
ATOM 6340 N N . SER A 1 803 ? 27.610 -26.861 -18.513 1.00 86.25 803 SER A N 1
ATOM 6341 C CA . SER A 1 803 ? 28.726 -27.615 -19.093 1.00 86.25 803 SER A CA 1
ATOM 6342 C C . SER A 1 803 ? 28.968 -28.934 -18.343 1.00 86.25 803 SER A C 1
ATOM 6344 O O . SER A 1 803 ? 29.150 -28.895 -17.118 1.00 86.25 803 SER A O 1
ATOM 6346 N N . PRO A 1 804 ? 29.014 -30.083 -19.041 1.00 76.12 804 PRO A N 1
ATOM 6347 C CA . PRO A 1 804 ? 29.427 -31.356 -18.473 1.00 76.12 804 PRO A CA 1
ATOM 6348 C C . PRO A 1 804 ? 30.958 -31.420 -18.367 1.00 76.12 804 PRO A C 1
ATOM 6350 O O . PRO A 1 804 ? 31.646 -31.366 -19.382 1.00 76.12 804 PRO A O 1
ATOM 6353 N N . SER A 1 805 ? 31.452 -31.550 -17.130 1.00 67.31 805 SER A N 1
ATOM 6354 C CA . SER A 1 805 ? 32.857 -31.794 -16.756 1.00 67.31 805 SER A CA 1
ATOM 6355 C C . SER A 1 805 ? 33.922 -30.878 -17.397 1.00 67.31 805 SER A C 1
ATOM 6357 O O . SER A 1 805 ? 33.625 -29.848 -18.003 1.00 67.31 805 SER A O 1
ATOM 6359 N N . THR A 1 806 ? 35.195 -31.233 -17.195 1.00 59.12 806 THR A N 1
ATOM 6360 C CA . THR A 1 806 ? 36.398 -30.536 -17.685 1.00 59.12 806 THR A CA 1
ATOM 6361 C C . THR A 1 806 ? 36.832 -31.030 -19.074 1.00 59.12 806 THR A C 1
ATOM 6363 O O . THR A 1 806 ? 38.009 -31.299 -19.323 1.00 59.12 806 THR A O 1
ATOM 6366 N N . GLN A 1 807 ? 35.857 -31.259 -19.957 1.00 61.00 807 GLN A N 1
ATOM 6367 C CA . GLN A 1 807 ? 36.050 -31.602 -21.376 1.00 61.00 807 GLN A CA 1
ATOM 6368 C C . GLN A 1 807 ? 35.066 -30.840 -22.288 1.00 61.00 807 GLN A C 1
ATOM 6370 O O . GLN A 1 807 ? 34.902 -31.183 -23.459 1.00 61.00 807 GLN A O 1
ATOM 6375 N N . GLY A 1 808 ? 34.401 -29.811 -21.750 1.00 65.69 808 GLY A N 1
ATOM 6376 C CA . GLY A 1 808 ? 33.397 -29.017 -22.455 1.00 65.69 808 GLY A CA 1
ATOM 6377 C C . GLY A 1 808 ? 33.959 -28.092 -23.541 1.00 65.69 808 GLY A C 1
ATOM 6378 O O . GLY A 1 808 ? 35.131 -28.139 -23.918 1.00 65.69 808 GLY A O 1
ATOM 6379 N N . LEU A 1 809 ? 33.096 -27.209 -24.051 1.00 74.19 809 LEU A N 1
ATOM 6380 C CA . LEU A 1 809 ? 33.475 -26.231 -25.073 1.00 74.19 809 LEU A CA 1
ATOM 6381 C C . LEU A 1 809 ? 34.631 -25.327 -24.630 1.00 74.19 809 LEU A C 1
ATOM 6383 O O . LEU A 1 809 ? 34.642 -24.795 -23.521 1.00 74.19 809 LEU A O 1
ATOM 6387 N N . PHE A 1 810 ? 35.542 -25.089 -25.576 1.00 81.06 810 PHE A N 1
ATOM 6388 C CA . PHE A 1 810 ? 36.691 -24.189 -25.458 1.00 81.06 810 PHE A CA 1
ATOM 6389 C C . PHE A 1 810 ? 37.737 -24.589 -24.399 1.00 81.06 810 PHE A C 1
ATOM 6391 O O . PHE A 1 810 ? 38.593 -23.773 -24.057 1.00 81.06 810 PHE A O 1
ATOM 6398 N N . GLU A 1 811 ? 37.711 -25.821 -23.880 1.00 68.88 811 GLU A N 1
ATOM 6399 C CA . GLU A 1 811 ? 38.758 -26.301 -22.971 1.00 68.88 811 GLU A CA 1
ATOM 6400 C C . GLU A 1 811 ? 40.022 -26.735 -23.720 1.00 68.88 811 GLU A C 1
ATOM 6402 O O . GLU A 1 811 ? 39.941 -27.396 -24.754 1.00 68.88 811 GLU A O 1
ATOM 6407 N N . THR A 1 812 ? 41.194 -26.443 -23.146 1.00 62.38 812 THR A N 1
ATOM 6408 C CA . THR A 1 812 ? 42.518 -26.844 -23.664 1.00 62.38 812 THR A CA 1
ATOM 6409 C C . THR A 1 812 ? 42.660 -28.359 -23.842 1.00 62.38 812 THR A C 1
ATOM 6411 O O . THR A 1 812 ? 43.411 -28.807 -24.700 1.00 62.38 812 THR A O 1
ATOM 6414 N N . ASN A 1 813 ? 41.918 -29.136 -23.045 1.00 60.53 813 ASN A N 1
ATOM 6415 C CA . ASN A 1 813 ? 41.897 -30.600 -23.078 1.00 60.53 813 ASN A CA 1
ATOM 6416 C C . ASN A 1 813 ? 40.681 -31.165 -23.843 1.00 60.53 813 ASN A C 1
ATOM 6418 O O . ASN A 1 813 ? 40.454 -32.374 -23.822 1.00 60.53 813 ASN A O 1
ATOM 6422 N N . SER A 1 814 ? 39.873 -30.314 -24.486 1.00 67.06 814 SER A N 1
ATOM 6423 C CA . SER A 1 814 ? 38.781 -30.755 -25.361 1.00 67.06 814 SER A CA 1
ATOM 6424 C C . SER A 1 814 ? 39.292 -31.039 -26.776 1.00 67.06 814 SER A C 1
ATOM 6426 O O . SER A 1 814 ? 40.284 -30.473 -27.226 1.00 67.06 814 SER A O 1
ATOM 6428 N N . ILE A 1 815 ? 38.555 -31.864 -27.520 1.00 60.94 815 ILE A N 1
ATOM 6429 C CA . ILE A 1 815 ? 38.773 -32.100 -28.962 1.00 60.94 815 ILE A CA 1
ATOM 6430 C C . ILE A 1 815 ? 38.144 -30.951 -29.802 1.00 60.94 815 ILE A C 1
ATOM 6432 O O . ILE A 1 815 ? 37.996 -31.048 -31.018 1.00 60.94 815 ILE A O 1
ATOM 6436 N N . GLY A 1 816 ? 37.701 -29.867 -29.153 1.00 69.75 816 GLY A N 1
ATOM 6437 C CA . GLY A 1 816 ? 36.957 -28.767 -29.764 1.00 69.75 816 GLY A CA 1
ATOM 6438 C C . GLY A 1 816 ? 37.828 -27.604 -30.244 1.00 69.75 816 GLY A C 1
ATOM 6439 O O . GLY A 1 816 ? 38.935 -27.370 -29.769 1.00 69.75 816 GLY A O 1
ATOM 6440 N N . ASP A 1 817 ? 37.280 -26.815 -31.169 1.00 81.06 817 ASP A N 1
ATOM 6441 C CA . ASP A 1 817 ? 37.860 -25.533 -31.573 1.00 81.06 817 ASP A CA 1
ATOM 6442 C C . ASP A 1 817 ? 37.948 -24.546 -30.391 1.00 81.06 817 ASP A C 1
ATOM 6444 O O . ASP A 1 817 ? 36.993 -24.386 -29.628 1.00 81.06 817 ASP A O 1
ATOM 6448 N N . SER A 1 818 ? 39.040 -23.777 -30.309 1.00 86.00 818 SER A N 1
ATOM 6449 C CA . SER A 1 818 ? 39.105 -22.602 -29.424 1.00 86.00 818 SER A CA 1
ATOM 6450 C C . SER A 1 818 ? 38.059 -21.546 -29.818 1.00 86.00 818 SER A C 1
ATOM 6452 O O . SER A 1 818 ? 37.687 -21.439 -30.989 1.00 86.00 818 SER A O 1
ATOM 6454 N N . ALA A 1 819 ? 37.634 -20.687 -28.885 1.00 87.56 819 ALA A N 1
ATOM 6455 C CA . ALA A 1 819 ? 36.657 -19.630 -29.175 1.00 87.56 819 ALA A CA 1
ATOM 6456 C C . ALA A 1 819 ? 37.108 -18.686 -30.310 1.00 87.56 819 ALA A C 1
ATOM 6458 O O . ALA A 1 819 ? 36.305 -18.302 -31.162 1.00 87.56 819 ALA A O 1
ATOM 6459 N N . ALA A 1 820 ? 38.410 -18.383 -30.388 1.00 88.00 820 ALA A N 1
ATOM 6460 C CA . ALA A 1 820 ? 38.989 -17.600 -31.479 1.00 88.00 820 ALA A CA 1
ATOM 6461 C C . ALA A 1 820 ? 38.920 -18.334 -32.834 1.00 88.00 820 ALA A C 1
ATOM 6463 O O . ALA A 1 820 ? 38.667 -17.699 -33.862 1.00 88.00 820 ALA A O 1
ATOM 6464 N N . THR A 1 821 ? 39.088 -19.661 -32.835 1.00 88.81 821 THR A N 1
ATOM 6465 C CA . THR A 1 821 ? 38.943 -20.523 -34.019 1.00 88.81 821 THR A CA 1
ATOM 6466 C C . THR A 1 821 ? 37.478 -20.619 -34.459 1.00 88.81 821 THR A C 1
ATOM 6468 O O . THR A 1 821 ? 37.186 -20.465 -35.645 1.00 88.81 821 THR A O 1
ATOM 6471 N N . VAL A 1 822 ? 36.538 -20.775 -33.519 1.00 88.88 822 VAL A N 1
ATOM 6472 C CA . VAL A 1 822 ? 35.088 -20.747 -33.794 1.00 88.88 822 VAL A CA 1
ATOM 6473 C C . VAL A 1 822 ? 34.669 -19.399 -34.384 1.00 88.88 822 VAL A C 1
ATOM 6475 O O . VAL A 1 822 ? 33.986 -19.374 -35.409 1.00 88.88 822 VAL A O 1
ATOM 6478 N N . ARG A 1 823 ? 35.143 -18.272 -33.828 1.00 88.19 823 ARG A N 1
ATOM 6479 C CA . ARG A 1 823 ? 34.960 -16.937 -34.428 1.00 88.19 823 ARG A CA 1
ATOM 6480 C C . ARG A 1 823 ? 35.506 -16.871 -35.853 1.00 88.19 823 ARG A C 1
ATOM 6482 O O . ARG A 1 823 ? 34.849 -16.290 -36.713 1.00 88.19 823 ARG A O 1
ATOM 6489 N N . ALA A 1 824 ? 36.692 -17.422 -36.118 1.00 87.25 824 ALA A N 1
ATOM 6490 C CA . ALA A 1 824 ? 37.265 -17.419 -37.463 1.00 87.25 824 ALA A CA 1
ATOM 6491 C C . ALA A 1 824 ? 36.378 -18.197 -38.451 1.00 87.25 824 ALA A C 1
ATOM 6493 O O . ALA A 1 824 ? 36.029 -17.658 -39.501 1.00 87.25 824 ALA A O 1
ATOM 6494 N N . LYS A 1 825 ? 35.918 -19.400 -38.081 1.00 89.50 825 LYS A N 1
ATOM 6495 C CA . LYS A 1 825 ? 34.998 -20.211 -38.901 1.00 89.50 825 LYS A CA 1
ATOM 6496 C C . LYS A 1 825 ? 33.641 -19.521 -39.128 1.00 89.50 825 LYS A C 1
ATOM 6498 O O . LYS A 1 825 ? 33.141 -19.534 -40.250 1.00 89.50 825 LYS A O 1
ATOM 6503 N N . LEU A 1 826 ? 33.093 -18.839 -38.115 1.00 88.62 826 LEU A N 1
ATOM 6504 C CA . LEU A 1 826 ? 31.874 -18.017 -38.232 1.00 88.62 826 LEU A CA 1
ATOM 6505 C C . LEU A 1 826 ? 32.059 -16.776 -39.125 1.00 88.62 826 LEU A C 1
ATOM 6507 O O . LEU A 1 826 ? 31.140 -16.409 -39.851 1.00 88.62 826 LEU A O 1
ATOM 6511 N N . ASN A 1 827 ? 33.226 -16.122 -39.089 1.00 85.69 827 ASN A N 1
ATOM 6512 C CA . ASN A 1 827 ? 33.519 -14.957 -39.937 1.00 85.69 827 ASN A CA 1
ATOM 6513 C C . ASN A 1 827 ? 33.739 -15.346 -41.412 1.00 85.69 827 ASN A C 1
ATOM 6515 O O . ASN A 1 827 ? 33.385 -14.574 -42.296 1.00 85.69 827 ASN A O 1
ATOM 6519 N N . ILE A 1 828 ? 34.347 -16.511 -41.668 1.00 86.69 828 ILE A N 1
ATOM 6520 C CA . ILE A 1 828 ? 34.624 -17.033 -43.021 1.00 86.69 828 ILE A CA 1
ATOM 6521 C C . ILE A 1 828 ? 33.384 -17.740 -43.607 1.00 86.69 828 ILE A C 1
ATOM 6523 O O . ILE A 1 828 ? 33.263 -17.874 -44.820 1.00 86.69 828 ILE A O 1
ATOM 6527 N N . GLY A 1 829 ? 32.443 -18.169 -42.759 1.00 84.31 829 GLY A N 1
ATOM 6528 C CA . GLY A 1 829 ? 31.209 -18.853 -43.158 1.00 84.31 829 GLY A CA 1
ATOM 6529 C C . GLY A 1 829 ? 31.324 -20.379 -43.249 1.00 84.31 829 GLY A C 1
ATOM 6530 O O . GLY A 1 829 ? 30.351 -21.036 -43.605 1.00 84.31 829 GLY A O 1
ATOM 6531 N N . THR A 1 830 ? 32.473 -20.964 -42.888 1.00 89.44 830 THR A N 1
ATOM 6532 C CA . THR A 1 830 ? 32.664 -22.428 -42.819 1.00 89.44 830 THR A CA 1
ATOM 6533 C C . THR A 1 830 ? 31.951 -23.078 -41.631 1.00 89.44 830 THR A C 1
ATOM 6535 O O . THR A 1 830 ? 31.781 -24.295 -41.608 1.00 89.44 830 THR A O 1
ATOM 6538 N N . LEU A 1 831 ? 31.498 -22.276 -40.664 1.00 89.69 831 LEU A N 1
ATOM 6539 C CA . LEU A 1 831 ? 30.547 -22.663 -39.626 1.00 89.69 831 LEU A CA 1
ATOM 6540 C C . LEU A 1 831 ? 29.390 -21.660 -39.635 1.00 89.69 831 LEU A C 1
ATOM 6542 O O . LEU A 1 831 ? 29.622 -20.457 -39.543 1.00 89.69 831 LEU A O 1
ATOM 6546 N N . THR A 1 832 ? 28.145 -22.131 -39.718 1.00 88.62 832 THR A N 1
ATOM 6547 C CA . THR A 1 832 ? 26.967 -21.252 -39.608 1.00 88.62 832 THR A CA 1
ATOM 6548 C C . THR A 1 832 ? 26.584 -20.997 -38.141 1.00 88.62 832 THR A C 1
ATOM 6550 O O . THR A 1 832 ? 26.823 -21.855 -37.285 1.00 88.62 832 THR A O 1
ATOM 6553 N N . PRO A 1 833 ? 25.915 -19.869 -37.821 1.00 88.31 833 PRO A N 1
ATOM 6554 C CA . PRO A 1 833 ? 25.392 -19.607 -36.478 1.00 88.31 833 PRO A CA 1
ATOM 6555 C C . PRO A 1 833 ? 24.493 -20.724 -35.926 1.00 88.31 833 PRO A C 1
ATOM 6557 O O . PRO A 1 833 ? 24.611 -21.077 -34.756 1.00 88.31 833 PRO A O 1
ATOM 6560 N N . LEU A 1 834 ? 23.644 -21.330 -36.766 1.00 88.38 834 LEU A N 1
ATOM 6561 C CA . LEU A 1 834 ? 22.770 -22.435 -36.357 1.00 88.38 834 LEU A CA 1
ATOM 6562 C C . LEU A 1 834 ? 23.557 -23.719 -36.046 1.00 88.38 834 LEU A C 1
ATOM 6564 O O . LEU A 1 834 ? 23.250 -24.398 -35.069 1.00 88.38 834 LEU A O 1
ATOM 6568 N N . GLN A 1 835 ? 24.587 -24.046 -36.834 1.00 90.44 835 GLN A N 1
ATOM 6569 C CA . GLN A 1 835 ? 25.483 -25.163 -36.513 1.00 90.44 835 GLN A CA 1
ATOM 6570 C C . GLN A 1 835 ? 26.247 -24.905 -35.210 1.00 90.44 835 GLN A C 1
ATOM 6572 O O . GLN A 1 835 ? 26.347 -25.811 -34.393 1.00 90.44 835 GLN A O 1
ATOM 6577 N N . PHE A 1 836 ? 26.720 -23.677 -34.965 1.00 91.38 836 PHE A N 1
ATOM 6578 C CA . PHE A 1 836 ? 27.355 -23.330 -33.690 1.00 91.38 836 PHE A CA 1
ATOM 6579 C C . PHE A 1 836 ? 26.405 -23.550 -32.500 1.00 91.38 836 PHE A C 1
ATOM 6581 O O . PHE A 1 836 ? 26.771 -24.258 -31.566 1.00 91.38 836 PHE A O 1
ATOM 6588 N N . VAL A 1 837 ? 25.168 -23.041 -32.562 1.00 92.94 837 VAL A N 1
ATOM 6589 C CA . VAL A 1 837 ? 24.153 -23.250 -31.507 1.00 92.94 837 VAL A CA 1
ATOM 6590 C C . VAL A 1 837 ? 23.842 -24.738 -31.296 1.00 92.94 837 VAL A C 1
ATOM 6592 O O . VAL A 1 837 ? 23.772 -25.191 -30.155 1.00 92.94 837 VAL A O 1
ATOM 6595 N N . ARG A 1 838 ? 23.716 -25.526 -32.372 1.00 92.38 838 ARG A N 1
ATOM 6596 C CA . ARG A 1 838 ? 23.519 -26.984 -32.283 1.00 92.38 838 ARG A CA 1
ATOM 6597 C C . ARG A 1 838 ? 24.719 -27.701 -31.668 1.00 92.38 838 ARG A C 1
ATOM 6599 O O . ARG A 1 838 ? 24.517 -28.595 -30.855 1.00 92.38 838 ARG A O 1
ATOM 6606 N N . ASN A 1 839 ? 25.945 -27.287 -31.986 1.00 90.31 839 ASN A N 1
ATOM 6607 C CA . ASN A 1 839 ? 27.152 -27.831 -31.364 1.00 90.31 839 ASN A CA 1
ATOM 6608 C C . ASN A 1 839 ? 27.176 -27.531 -29.854 1.00 90.31 839 ASN A C 1
ATOM 6610 O O . ASN A 1 839 ? 27.494 -28.429 -29.080 1.00 90.31 839 ASN A O 1
ATOM 6614 N N . VAL A 1 840 ? 26.752 -26.331 -29.425 1.00 91.19 840 VAL A N 1
ATOM 6615 C CA . VAL A 1 840 ? 26.578 -26.004 -27.994 1.00 91.19 840 VAL A CA 1
ATOM 6616 C C . VAL A 1 840 ? 25.507 -26.888 -27.340 1.00 91.19 840 VAL A C 1
ATOM 6618 O O . VAL A 1 840 ? 25.723 -27.405 -26.248 1.00 91.19 840 VAL A O 1
ATOM 6621 N N . ALA A 1 841 ? 24.381 -27.131 -28.017 1.00 91.88 841 ALA A N 1
ATOM 6622 C CA . ALA A 1 841 ? 23.319 -28.023 -27.533 1.00 91.88 841 ALA A CA 1
ATOM 6623 C C . ALA A 1 841 ? 23.711 -29.518 -27.489 1.00 91.88 841 ALA A C 1
ATOM 6625 O O . ALA A 1 841 ? 23.027 -30.312 -26.849 1.00 91.88 841 ALA A O 1
ATOM 6626 N N . ILE A 1 842 ? 24.786 -29.915 -28.179 1.00 89.56 842 ILE A N 1
ATOM 6627 C CA . ILE A 1 842 ? 25.355 -31.273 -28.136 1.00 89.56 842 ILE A CA 1
ATOM 6628 C C . ILE A 1 842 ? 26.442 -31.371 -27.055 1.00 89.56 842 ILE A C 1
ATOM 6630 O O . ILE A 1 842 ? 26.538 -32.390 -26.376 1.00 89.56 842 ILE A O 1
ATOM 6634 N N . SER A 1 843 ? 27.247 -30.320 -26.862 1.00 87.56 843 SER A N 1
ATOM 6635 C CA . SER A 1 843 ? 28.352 -30.305 -25.893 1.00 87.56 843 SER A CA 1
ATOM 6636 C C . SER A 1 843 ? 27.922 -30.142 -24.433 1.00 87.56 843 SER A C 1
ATOM 6638 O O . SER A 1 843 ? 28.771 -30.207 -23.548 1.00 87.56 843 SER A O 1
ATOM 6640 N N . GLY A 1 844 ? 26.644 -29.872 -24.160 1.00 88.62 844 GLY A N 1
ATOM 6641 C CA . GLY A 1 844 ? 26.136 -29.689 -22.805 1.00 88.62 844 GLY A CA 1
ATOM 6642 C C . GLY A 1 844 ? 24.635 -29.443 -22.742 1.00 88.62 844 GLY A C 1
ATOM 6643 O O . GLY A 1 844 ? 23.947 -29.384 -23.759 1.00 88.62 844 GLY A O 1
ATOM 6644 N N . ARG A 1 845 ? 24.111 -29.309 -21.522 1.00 92.69 845 ARG A N 1
ATOM 6645 C CA . ARG A 1 845 ? 22.671 -29.172 -21.280 1.00 92.69 845 ARG A CA 1
ATOM 6646 C C . ARG A 1 845 ? 22.229 -27.742 -21.584 1.00 92.69 845 ARG A C 1
ATOM 6648 O O . ARG A 1 845 ? 22.338 -26.880 -20.716 1.00 92.69 845 ARG A O 1
ATOM 6655 N N . LEU A 1 846 ? 21.754 -27.499 -22.806 1.00 95.56 846 LEU A N 1
ATOM 6656 C CA . LEU A 1 846 ? 21.098 -26.251 -23.207 1.00 95.56 846 LEU A CA 1
ATOM 6657 C C . LEU A 1 846 ? 19.571 -26.384 -23.086 1.00 95.56 846 LEU A C 1
ATOM 6659 O O . LEU A 1 846 ? 18.983 -27.339 -23.588 1.00 95.56 846 LEU A O 1
ATOM 6663 N N . GLU A 1 847 ? 18.922 -25.420 -22.442 1.00 96.81 847 GLU A N 1
ATOM 6664 C CA . GLU A 1 847 ? 17.480 -25.396 -22.176 1.00 96.81 847 GLU A CA 1
ATOM 6665 C C . GLU A 1 847 ? 16.893 -23.997 -22.404 1.00 96.81 847 GLU A C 1
ATOM 6667 O O . GLU A 1 847 ? 17.530 -22.985 -22.108 1.00 96.81 847 GLU A O 1
ATOM 6672 N N . VAL A 1 848 ? 15.651 -23.931 -22.884 1.00 96.81 848 VAL A N 1
ATOM 6673 C CA . VAL A 1 848 ? 14.856 -22.699 -22.961 1.00 96.81 848 VAL A CA 1
ATOM 6674 C C . VAL A 1 848 ? 14.076 -22.534 -21.655 1.00 96.81 848 VAL A C 1
ATOM 6676 O O . VAL A 1 848 ? 13.219 -23.358 -21.332 1.00 96.81 848 VAL A O 1
ATOM 6679 N N . VAL A 1 849 ? 14.372 -21.459 -20.919 1.00 96.19 849 VAL A N 1
ATOM 6680 C CA . VAL A 1 849 ? 13.736 -21.075 -19.641 1.00 96.19 849 VAL A CA 1
ATOM 6681 C C . VAL A 1 849 ? 12.688 -19.972 -19.839 1.00 96.19 849 VAL A C 1
ATOM 6683 O O . VAL A 1 849 ? 11.799 -19.812 -19.009 1.00 96.19 849 VAL A O 1
ATOM 6686 N N . GLN A 1 850 ? 12.746 -19.210 -20.930 1.00 94.12 850 GLN A N 1
ATOM 6687 C CA . GLN A 1 850 ? 11.646 -18.361 -21.391 1.00 94.12 850 GLN A CA 1
ATOM 6688 C C . GLN A 1 850 ? 11.642 -18.331 -22.917 1.00 94.12 850 GLN A C 1
ATOM 6690 O O . GLN A 1 850 ? 12.685 -18.088 -23.527 1.00 94.12 850 GLN A O 1
ATOM 6695 N N . THR A 1 851 ? 10.477 -18.553 -23.524 1.00 92.75 851 THR A N 1
ATOM 6696 C CA . THR A 1 851 ? 10.321 -18.597 -24.985 1.00 92.75 851 THR A CA 1
ATOM 6697 C C . THR A 1 851 ? 10.414 -17.233 -25.665 1.00 92.75 851 THR A C 1
ATOM 6699 O O . THR A 1 851 ? 9.994 -16.217 -25.109 1.00 92.75 851 THR A O 1
ATOM 6702 N N . SER A 1 852 ? 10.815 -17.246 -26.933 1.00 87.69 852 SER A N 1
ATOM 6703 C CA . SER A 1 852 ? 10.681 -16.143 -27.893 1.00 87.69 852 SER A CA 1
ATOM 6704 C C . SER A 1 852 ? 10.106 -16.670 -29.221 1.00 87.69 852 SER A C 1
ATOM 6706 O O . SER A 1 852 ? 9.872 -17.870 -29.354 1.00 87.69 852 SER A O 1
ATOM 6708 N N . PRO A 1 853 ? 9.907 -15.829 -30.256 1.00 83.12 853 PRO A N 1
ATOM 6709 C CA . PRO A 1 853 ? 9.562 -16.323 -31.588 1.00 83.12 853 PRO A CA 1
ATOM 6710 C C . PRO A 1 853 ? 10.605 -17.277 -32.196 1.00 83.12 853 PRO A C 1
ATOM 6712 O O . PRO A 1 853 ? 10.224 -18.142 -32.978 1.00 83.12 853 PRO A O 1
ATOM 6715 N N . CYS A 1 854 ? 11.893 -17.122 -31.860 1.00 86.50 854 CYS A N 1
ATOM 6716 C CA . CYS A 1 854 ? 12.976 -17.991 -32.334 1.00 86.50 854 CYS A CA 1
ATOM 6717 C C . CYS A 1 854 ? 13.091 -19.259 -31.467 1.00 86.50 854 CYS A C 1
ATOM 6719 O O . CYS A 1 854 ? 13.144 -20.372 -31.994 1.00 86.50 854 CYS A O 1
ATOM 6721 N N . TRP A 1 855 ? 13.055 -19.080 -30.143 1.00 91.62 855 TRP A N 1
ATOM 6722 C CA . TRP A 1 855 ? 13.088 -20.120 -29.114 1.00 91.62 855 TRP A CA 1
ATOM 6723 C C . TRP A 1 855 ? 11.665 -20.456 -28.655 1.00 91.62 855 TRP A C 1
ATOM 6725 O O . TRP A 1 855 ? 11.235 -20.081 -27.567 1.00 91.62 855 TRP A O 1
ATOM 6735 N N . ASP A 1 856 ? 10.902 -21.118 -29.516 1.00 88.25 856 ASP A N 1
ATOM 6736 C CA . ASP A 1 856 ? 9.435 -21.178 -29.438 1.00 88.25 856 ASP A CA 1
ATOM 6737 C C . ASP A 1 856 ? 8.841 -22.226 -28.476 1.00 88.25 856 ASP A C 1
ATOM 6739 O O . ASP A 1 856 ? 7.619 -22.327 -28.351 1.00 88.25 856 ASP A O 1
ATOM 6743 N N . ARG A 1 857 ? 9.680 -23.002 -27.780 1.00 89.94 857 ARG A N 1
ATOM 6744 C CA . ARG A 1 857 ? 9.276 -24.033 -26.809 1.00 89.94 857 ARG A CA 1
ATOM 6745 C C . ARG A 1 857 ? 10.211 -24.046 -25.604 1.00 89.94 857 ARG A C 1
ATOM 6747 O O . ARG A 1 857 ? 11.422 -24.000 -25.784 1.00 89.94 857 ARG A O 1
ATOM 6754 N N . GLU A 1 858 ? 9.654 -24.157 -24.396 1.00 92.69 858 GLU A N 1
ATOM 6755 C CA . GLU A 1 858 ? 10.438 -24.380 -23.169 1.00 92.69 858 GLU A CA 1
ATOM 6756 C C . GLU A 1 858 ? 10.997 -25.814 -23.101 1.00 92.69 858 GLU A C 1
ATOM 6758 O O . GLU A 1 858 ? 10.436 -26.741 -23.696 1.00 92.69 858 GLU A O 1
ATOM 6763 N N . GLY A 1 859 ? 12.087 -25.997 -22.350 1.00 93.19 859 GLY A N 1
ATOM 6764 C CA . GLY A 1 859 ? 12.750 -27.292 -22.147 1.00 93.19 859 GLY A CA 1
ATOM 6765 C C . GLY A 1 859 ? 14.034 -27.486 -22.963 1.00 93.19 859 GLY A C 1
ATOM 6766 O O . GLY A 1 859 ? 14.628 -26.529 -23.460 1.00 93.19 859 GLY A O 1
ATOM 6767 N N . THR A 1 860 ? 14.507 -28.731 -23.047 1.00 94.06 860 THR A N 1
ATOM 6768 C CA . THR A 1 860 ? 15.837 -29.077 -23.579 1.00 94.06 860 THR A CA 1
ATOM 6769 C C . THR A 1 860 ? 15.970 -28.847 -25.084 1.00 94.06 860 THR A C 1
ATOM 6771 O O . THR A 1 860 ? 15.193 -29.364 -25.888 1.00 94.06 860 THR A O 1
ATOM 6774 N N . VAL A 1 861 ? 17.024 -28.132 -25.467 1.00 93.88 861 VAL A N 1
ATOM 6775 C CA . VAL A 1 861 ? 17.453 -27.924 -26.851 1.00 93.88 861 VAL A CA 1
ATOM 6776 C C . VAL A 1 861 ? 18.311 -29.115 -27.274 1.00 93.88 861 VAL A C 1
ATOM 6778 O O . VAL A 1 861 ? 19.256 -29.477 -26.582 1.00 93.88 861 VAL A O 1
ATOM 6781 N N . THR A 1 862 ? 18.001 -29.731 -28.415 1.00 90.19 862 THR A N 1
ATOM 6782 C CA . THR A 1 862 ? 18.767 -30.866 -28.956 1.00 90.19 862 THR A CA 1
ATOM 6783 C C . THR A 1 862 ? 19.611 -30.443 -30.159 1.00 90.19 862 THR A C 1
ATOM 6785 O O . THR A 1 862 ? 19.346 -29.418 -30.787 1.00 90.19 862 THR A O 1
ATOM 6788 N N . GLY A 1 863 ? 20.574 -31.275 -30.570 1.00 86.94 863 GLY A N 1
ATOM 6789 C CA . GLY A 1 863 ? 21.327 -31.072 -31.819 1.00 86.94 863 GLY A CA 1
ATOM 6790 C C . GLY A 1 863 ? 20.467 -31.021 -33.097 1.00 86.94 863 GLY A C 1
ATOM 6791 O O . GLY A 1 863 ? 20.937 -30.557 -34.134 1.00 86.94 863 GLY A O 1
ATOM 6792 N N . LEU A 1 864 ? 19.198 -31.449 -33.028 1.00 89.19 864 LEU A N 1
ATOM 6793 C CA . LEU A 1 864 ? 18.222 -31.361 -34.121 1.00 89.19 864 LEU A CA 1
ATOM 6794 C C . LEU A 1 864 ? 17.338 -30.102 -34.057 1.00 89.19 864 LEU A C 1
ATOM 6796 O O . LEU A 1 864 ? 16.570 -29.866 -34.990 1.00 89.19 864 LEU A O 1
ATOM 6800 N N . TRP A 1 865 ? 17.445 -29.280 -33.005 1.00 91.38 865 TRP A N 1
ATOM 6801 C CA . TRP A 1 865 ? 16.622 -28.080 -32.814 1.00 91.38 865 TRP A CA 1
ATOM 6802 C C . TRP A 1 865 ? 16.613 -27.172 -34.049 1.00 91.38 865 TRP A C 1
ATOM 6804 O O . TRP A 1 865 ? 17.638 -26.976 -34.712 1.00 91.38 865 TRP A O 1
ATOM 6814 N N . MET A 1 866 ? 15.443 -26.618 -34.361 1.00 87.00 866 MET A N 1
ATOM 6815 C CA . MET A 1 866 ? 15.238 -25.665 -35.446 1.00 87.00 866 MET A CA 1
ATOM 6816 C C . MET A 1 866 ? 14.667 -24.367 -34.869 1.00 87.00 866 MET A C 1
ATOM 6818 O O . MET A 1 866 ? 13.670 -24.437 -34.148 1.00 87.00 866 MET A O 1
ATOM 6822 N N . PRO A 1 867 ? 15.237 -23.198 -35.206 1.00 86.69 867 PRO A N 1
ATOM 6823 C CA . PRO A 1 867 ? 14.660 -21.923 -34.814 1.00 86.69 867 PRO A CA 1
ATOM 6824 C C . PRO A 1 867 ? 13.291 -21.741 -35.477 1.00 86.69 867 PRO A C 1
ATOM 6826 O O . PRO A 1 867 ? 13.041 -22.246 -36.581 1.00 86.69 867 PRO A O 1
ATOM 6829 N N . TYR A 1 868 ? 12.414 -20.985 -34.815 1.00 84.12 868 TYR A N 1
ATOM 6830 C CA . TYR A 1 868 ? 11.106 -20.598 -35.351 1.00 84.12 868 TYR A CA 1
ATOM 6831 C C . TYR A 1 868 ? 10.193 -21.786 -35.717 1.00 84.12 868 TYR A C 1
ATOM 6833 O O . TYR A 1 868 ? 9.387 -21.669 -36.641 1.00 84.12 868 TYR A O 1
ATOM 6841 N N . ALA A 1 869 ? 10.333 -22.963 -35.093 1.00 82.25 869 ALA A N 1
ATOM 6842 C CA . ALA A 1 869 ? 9.698 -24.211 -35.546 1.00 82.25 869 ALA A CA 1
ATOM 6843 C C . ALA A 1 869 ? 8.188 -24.069 -35.859 1.00 82.25 869 ALA A C 1
ATOM 6845 O O . ALA A 1 869 ? 7.761 -24.484 -36.937 1.00 82.25 869 ALA A O 1
ATOM 6846 N N . HIS A 1 870 ? 7.427 -23.360 -35.024 1.00 81.44 870 HIS A N 1
ATOM 6847 C CA . HIS A 1 870 ? 5.975 -23.152 -35.114 1.00 81.44 870 HIS A CA 1
ATOM 6848 C C . HIS A 1 870 ? 5.597 -21.701 -35.492 1.00 81.44 870 HIS A C 1
ATOM 6850 O O . HIS A 1 870 ? 4.510 -21.224 -35.158 1.00 81.44 870 HIS A O 1
ATOM 6856 N N . LEU A 1 871 ? 6.492 -20.964 -36.165 1.00 79.00 871 LEU A N 1
ATOM 6857 C CA . LEU A 1 871 ? 6.277 -19.559 -36.528 1.00 79.00 871 LEU A CA 1
ATOM 6858 C C . LEU A 1 871 ? 5.062 -19.369 -37.453 1.00 79.00 871 LEU A C 1
ATOM 6860 O O . LEU A 1 871 ? 5.063 -19.784 -38.609 1.00 79.00 871 LEU A O 1
ATOM 6864 N N . LEU A 1 872 ? 4.049 -18.667 -36.940 1.00 77.06 872 LEU A N 1
ATOM 6865 C CA . LEU A 1 872 ? 2.802 -18.391 -37.649 1.00 77.06 872 LEU A CA 1
ATOM 6866 C C . LEU A 1 872 ? 2.920 -17.234 -38.652 1.00 77.06 872 LEU A C 1
ATOM 6868 O O . LEU A 1 872 ? 3.491 -16.175 -38.358 1.00 77.06 872 LEU A O 1
ATOM 6872 N N . ARG A 1 873 ? 2.251 -17.404 -39.798 1.00 83.62 873 ARG A N 1
ATOM 6873 C CA . ARG A 1 873 ? 2.040 -16.376 -40.823 1.00 83.62 873 ARG A CA 1
ATOM 6874 C C . ARG A 1 873 ? 1.475 -15.080 -40.234 1.00 83.62 873 ARG A C 1
ATOM 6876 O O . ARG A 1 873 ? 0.511 -15.093 -39.465 1.00 83.62 873 ARG A O 1
ATOM 6883 N N . ARG A 1 874 ? 2.027 -13.931 -40.640 1.00 86.88 874 ARG A N 1
ATOM 6884 C CA . ARG A 1 874 ? 1.512 -12.619 -40.216 1.00 86.88 874 ARG A CA 1
ATOM 6885 C C . ARG A 1 874 ? 0.155 -12.331 -40.863 1.00 86.88 874 ARG A C 1
ATOM 6887 O O . ARG A 1 874 ? 0.010 -12.428 -42.080 1.00 86.88 874 ARG A O 1
ATOM 6894 N N . ARG A 1 875 ? -0.829 -11.943 -40.047 1.00 89.62 875 ARG A N 1
ATOM 6895 C CA . ARG A 1 875 ? -2.135 -11.461 -40.523 1.00 89.62 875 ARG A CA 1
ATOM 6896 C C . ARG A 1 875 ? -1.985 -10.071 -41.146 1.00 89.62 875 ARG A C 1
ATOM 6898 O O . ARG A 1 875 ? -1.221 -9.246 -40.641 1.00 89.62 875 ARG A O 1
ATOM 6905 N N . LEU A 1 876 ? -2.726 -9.838 -42.226 1.00 92.12 876 LEU A N 1
ATOM 6906 C CA . LEU A 1 876 ? -2.770 -8.577 -42.963 1.00 92.12 876 LEU A CA 1
ATOM 6907 C C . LEU A 1 876 ? -4.177 -7.972 -42.932 1.00 92.12 876 LEU A C 1
ATOM 6909 O O . LEU A 1 876 ? -5.167 -8.676 -42.726 1.00 92.12 876 LEU A O 1
ATOM 6913 N N . SER A 1 877 ? -4.248 -6.672 -43.196 1.00 94.31 877 SER A N 1
ATOM 6914 C CA . SER A 1 877 ? -5.480 -5.935 -43.458 1.00 94.31 877 SER A CA 1
ATOM 6915 C C . SER A 1 877 ? -6.154 -6.352 -44.779 1.00 94.31 877 SER A C 1
ATOM 6917 O O . SER A 1 877 ? -5.535 -7.015 -45.615 1.00 94.31 877 SER A O 1
ATOM 6919 N N . PRO A 1 878 ? -7.387 -5.876 -45.048 1.00 95.25 878 PRO A N 1
ATOM 6920 C CA . PRO A 1 878 ? -7.885 -5.708 -46.410 1.00 95.25 878 PRO A CA 1
ATOM 6921 C C . PRO A 1 878 ? -6.904 -4.926 -47.294 1.00 95.25 878 PRO A C 1
ATOM 6923 O O . PRO A 1 878 ? -6.032 -4.210 -46.795 1.00 95.25 878 PRO A O 1
ATOM 6926 N N . ALA A 1 879 ? -7.084 -5.042 -48.607 1.00 94.69 879 ALA A N 1
ATOM 6927 C CA . ALA A 1 879 ? -6.346 -4.256 -49.585 1.00 94.69 879 ALA A CA 1
ATOM 6928 C C . ALA A 1 879 ? -6.861 -2.803 -49.614 1.00 94.69 879 ALA A C 1
ATOM 6930 O O . ALA A 1 879 ? -8.072 -2.575 -49.631 1.00 94.69 879 ALA A O 1
ATOM 6931 N N . PHE A 1 880 ? -5.950 -1.833 -49.684 1.00 97.06 880 PHE A N 1
ATOM 6932 C CA . PHE A 1 880 ? -6.249 -0.406 -49.823 1.00 97.06 880 PHE A CA 1
ATOM 6933 C C . PHE A 1 880 ? -5.604 0.193 -51.075 1.00 97.06 880 PHE A C 1
ATOM 6935 O O . PHE A 1 880 ? -4.529 -0.230 -51.495 1.00 97.06 880 PHE A O 1
ATOM 6942 N N . VAL A 1 881 ? -6.245 1.213 -51.650 1.00 95.12 881 VAL A N 1
ATOM 6943 C CA . VAL A 1 881 ? -5.714 1.958 -52.809 1.00 95.12 881 VAL A CA 1
ATOM 6944 C C . VAL A 1 881 ? -4.639 2.968 -52.378 1.00 95.12 881 VAL A C 1
ATOM 6946 O O . VAL A 1 881 ? -3.729 3.258 -53.148 1.00 95.12 881 VAL A O 1
ATOM 6949 N N . SER A 1 882 ? -4.694 3.458 -51.132 1.00 95.38 882 SER A N 1
ATOM 6950 C CA . SER A 1 882 ? -3.679 4.338 -50.543 1.00 95.38 882 SER A CA 1
ATOM 6951 C C . SER A 1 882 ? -2.955 3.693 -49.360 1.00 95.38 882 SER A C 1
ATOM 6953 O O . SER A 1 882 ? -3.550 3.017 -48.518 1.00 95.38 882 SER A O 1
ATOM 6955 N N . MET A 1 883 ? -1.662 3.995 -49.249 1.00 95.19 883 MET A N 1
ATOM 6956 C CA . MET A 1 883 ? -0.831 3.695 -48.081 1.00 95.19 883 MET A CA 1
ATOM 6957 C C . MET A 1 883 ? -1.339 4.409 -46.814 1.00 95.19 883 MET A C 1
ATOM 6959 O O . MET A 1 883 ? -1.276 3.848 -45.719 1.00 95.19 883 MET A O 1
ATOM 6963 N N . ASP A 1 884 ? -1.902 5.615 -46.969 1.00 96.38 884 ASP A N 1
ATOM 6964 C CA . ASP A 1 884 ? -2.491 6.378 -45.864 1.00 96.38 884 ASP A CA 1
ATOM 6965 C C . ASP A 1 884 ? -3.775 5.715 -45.337 1.00 96.38 884 ASP A C 1
ATOM 6967 O O . ASP A 1 884 ? -3.995 5.703 -44.128 1.00 96.38 884 ASP A O 1
ATOM 6971 N N . ASP A 1 885 ? -4.586 5.092 -46.201 1.00 96.38 885 ASP A N 1
ATOM 6972 C CA . ASP A 1 885 ? -5.788 4.352 -45.783 1.00 96.38 885 ASP A CA 1
ATOM 6973 C C . ASP A 1 885 ? -5.432 3.088 -44.989 1.00 96.38 885 ASP A C 1
ATOM 6975 O O . ASP A 1 885 ? -6.059 2.795 -43.967 1.00 96.38 885 ASP A O 1
ATOM 6979 N N . ALA A 1 886 ? -4.374 2.378 -45.399 1.00 96.75 886 ALA A N 1
ATOM 6980 C CA . ALA A 1 886 ? -3.837 1.249 -44.642 1.00 96.75 886 ALA A CA 1
ATOM 6981 C C . ALA A 1 886 ? -3.341 1.689 -43.248 1.00 96.75 886 ALA A C 1
ATOM 6983 O O . ALA A 1 886 ? -3.648 1.042 -42.243 1.00 96.75 886 ALA A O 1
ATOM 6984 N N . ALA A 1 887 ? -2.655 2.833 -43.149 1.00 96.19 887 ALA A N 1
ATOM 6985 C CA . ALA A 1 887 ? -2.245 3.404 -41.864 1.00 96.19 887 ALA A CA 1
ATOM 6986 C C . ALA A 1 887 ? -3.443 3.903 -41.019 1.00 96.19 887 ALA A C 1
ATOM 6988 O O . ALA A 1 887 ? -3.460 3.728 -39.798 1.00 96.19 887 ALA A O 1
ATOM 6989 N N . LEU A 1 888 ? -4.492 4.453 -41.643 1.00 95.88 888 LEU A N 1
ATOM 6990 C CA . LEU A 1 888 ? -5.746 4.831 -40.976 1.00 95.88 888 LEU A CA 1
ATOM 6991 C C . LEU A 1 888 ? -6.515 3.612 -40.441 1.00 95.88 888 LEU A C 1
ATOM 6993 O O . LEU A 1 888 ? -7.102 3.693 -39.360 1.00 95.88 888 LEU A O 1
ATOM 6997 N N . TYR A 1 889 ? -6.496 2.481 -41.150 1.00 95.88 889 TYR A N 1
ATOM 6998 C CA . TYR A 1 889 ? -7.048 1.206 -40.679 1.00 95.88 889 TYR A CA 1
ATOM 6999 C C . TYR A 1 889 ? -6.323 0.710 -39.418 1.00 95.88 889 TYR A C 1
ATOM 7001 O O . TYR A 1 889 ? -6.978 0.345 -38.438 1.00 95.88 889 TYR A O 1
ATOM 7009 N N . VAL A 1 890 ? -4.988 0.791 -39.389 1.00 95.06 890 VAL A N 1
ATOM 7010 C CA . VAL A 1 890 ? -4.184 0.490 -38.189 1.00 95.06 890 VAL A CA 1
ATOM 7011 C C . VAL A 1 890 ? -4.499 1.469 -37.052 1.00 95.06 890 VAL A C 1
ATOM 7013 O O . VAL A 1 890 ? -4.712 1.041 -35.917 1.00 95.06 890 VAL A O 1
ATOM 7016 N N . ARG A 1 891 ? -4.632 2.774 -37.336 1.00 94.50 891 ARG A N 1
ATOM 7017 C CA . ARG A 1 891 ? -4.969 3.794 -36.320 1.00 94.50 891 ARG A CA 1
ATOM 7018 C C . ARG A 1 891 ? -6.331 3.562 -35.654 1.00 94.50 891 ARG A C 1
ATOM 7020 O O . ARG A 1 891 ? -6.526 4.049 -34.543 1.00 94.50 891 ARG A O 1
ATOM 7027 N N . ARG A 1 892 ? -7.254 2.830 -36.292 1.00 93.69 892 ARG A N 1
ATOM 7028 C CA . ARG A 1 892 ? -8.547 2.407 -35.707 1.00 93.69 892 ARG A CA 1
ATOM 7029 C C . ARG A 1 892 ? -8.448 1.147 -34.836 1.00 93.69 892 ARG A C 1
ATOM 7031 O O . ARG A 1 892 ? -9.380 0.880 -34.087 1.00 93.69 892 ARG A O 1
ATOM 7038 N N . ARG A 1 893 ? -7.362 0.373 -34.947 1.00 92.19 893 ARG A N 1
ATOM 7039 C CA . ARG A 1 893 ? -7.100 -0.855 -34.170 1.00 92.19 893 ARG A CA 1
ATOM 7040 C C . ARG A 1 893 ? -6.271 -0.600 -32.921 1.00 92.19 893 ARG A C 1
ATOM 7042 O O . ARG A 1 893 ? -6.552 -1.182 -31.882 1.00 92.19 893 ARG A O 1
ATOM 7049 N N . VAL A 1 894 ? -5.258 0.258 -33.026 1.00 91.00 894 VAL A N 1
ATOM 7050 C CA . VAL A 1 894 ? -4.419 0.644 -31.885 1.00 91.00 894 VAL A CA 1
ATOM 7051 C C . VAL A 1 894 ? -5.156 1.723 -31.076 1.00 91.00 894 VAL A C 1
ATOM 7053 O O . VAL A 1 894 ? -5.384 2.811 -31.617 1.00 91.00 894 VAL A O 1
ATOM 7056 N N . PRO A 1 895 ? -5.556 1.475 -29.814 1.00 89.06 895 PRO A N 1
ATOM 7057 C CA . PRO A 1 895 ? -6.218 2.491 -28.998 1.00 89.06 895 PRO A CA 1
ATOM 7058 C C . PRO A 1 895 ? -5.282 3.672 -28.683 1.00 89.06 895 PRO A C 1
ATOM 7060 O O . PRO A 1 895 ? -4.081 3.634 -28.940 1.00 89.06 895 PRO A O 1
ATOM 7063 N N . THR A 1 896 ? -5.838 4.772 -28.175 1.00 87.94 896 THR A N 1
ATOM 7064 C CA . THR A 1 896 ? -5.060 5.935 -27.705 1.00 87.94 896 THR A CA 1
ATOM 7065 C C . THR A 1 896 ? -4.335 5.651 -26.393 1.00 87.94 896 THR A C 1
ATOM 7067 O O . THR A 1 896 ? -3.204 6.091 -26.219 1.00 87.94 896 THR A O 1
ATOM 7070 N N . ASN A 1 897 ? -4.965 4.883 -25.501 1.00 87.50 897 ASN A N 1
ATOM 7071 C CA . ASN A 1 897 ? -4.338 4.343 -24.303 1.00 87.50 897 ASN A CA 1
ATOM 7072 C C . ASN A 1 897 ? -3.795 2.934 -24.603 1.00 87.50 897 ASN A C 1
ATOM 7074 O O . ASN A 1 897 ? -4.577 2.029 -24.895 1.00 87.50 897 ASN A O 1
ATOM 7078 N N . ILE A 1 898 ? -2.472 2.766 -24.560 1.00 88.25 898 ILE A N 1
ATOM 7079 C CA . ILE A 1 898 ? -1.766 1.491 -24.747 1.00 88.25 898 ILE A CA 1
ATOM 7080 C C . ILE A 1 898 ? -0.693 1.333 -23.671 1.00 88.25 898 ILE A C 1
ATOM 7082 O O . ILE A 1 898 ? 0.059 2.262 -23.403 1.00 88.25 898 ILE A O 1
ATOM 7086 N N . GLU A 1 899 ? -0.596 0.137 -23.093 1.00 83.62 899 GLU A N 1
ATOM 7087 C CA . GLU A 1 899 ? 0.376 -0.203 -22.040 1.00 83.62 899 GLU A CA 1
ATOM 7088 C C . GLU A 1 899 ? 1.768 -0.558 -22.593 1.00 83.62 899 GLU A C 1
ATOM 7090 O O . GLU A 1 899 ? 2.770 -0.470 -21.889 1.00 83.62 899 GLU A O 1
ATOM 7095 N N . TYR A 1 900 ? 1.836 -0.965 -23.864 1.00 84.62 900 TYR A N 1
ATOM 7096 C CA . TYR A 1 900 ? 3.043 -1.463 -24.528 1.00 84.62 900 TYR A CA 1
ATOM 7097 C C . TYR A 1 900 ? 3.258 -0.743 -25.865 1.00 84.62 900 TYR A C 1
ATOM 7099 O O . TYR A 1 900 ? 2.271 -0.380 -26.510 1.00 84.62 900 TYR A O 1
ATOM 7107 N N . PRO A 1 901 ? 4.508 -0.584 -26.338 1.00 87.88 901 PRO A N 1
ATOM 7108 C CA . PRO A 1 901 ? 4.770 -0.163 -27.707 1.00 87.88 901 PRO A CA 1
ATOM 7109 C C . PRO A 1 901 ? 4.229 -1.182 -28.721 1.00 87.88 901 PRO A C 1
ATOM 7111 O O . PRO A 1 901 ? 4.435 -2.394 -28.592 1.00 87.88 901 PRO A O 1
ATOM 7114 N N . TYR A 1 902 ? 3.558 -0.683 -29.758 1.00 91.19 902 TYR A N 1
ATOM 7115 C CA . TYR A 1 902 ? 3.040 -1.483 -30.869 1.00 91.19 902 TYR A CA 1
ATOM 7116 C C . TYR A 1 902 ? 3.637 -1.009 -32.189 1.00 91.19 902 TYR A C 1
ATOM 7118 O O . TYR A 1 902 ? 3.833 0.187 -32.391 1.00 91.19 902 TYR A O 1
ATOM 7126 N N . GLY A 1 903 ? 3.885 -1.934 -33.112 1.00 92.06 903 GLY A N 1
ATOM 7127 C CA . GLY A 1 903 ? 4.458 -1.627 -34.416 1.00 92.06 903 GLY A CA 1
ATOM 7128 C C . GLY A 1 903 ? 4.107 -2.640 -35.497 1.00 92.06 903 GLY A C 1
ATOM 7129 O O . GLY A 1 903 ? 3.454 -3.658 -35.254 1.00 92.06 903 GLY A O 1
ATOM 7130 N N . GLY A 1 904 ? 4.522 -2.318 -36.717 1.00 92.88 904 GLY A N 1
ATOM 7131 C CA . GLY A 1 904 ? 4.354 -3.153 -37.898 1.00 92.88 904 GLY A CA 1
ATOM 7132 C C . GLY A 1 904 ? 4.660 -2.397 -39.185 1.00 92.88 904 GLY A C 1
ATOM 7133 O O . GLY A 1 904 ? 5.318 -1.355 -39.165 1.00 92.88 904 GLY A O 1
ATOM 7134 N N . LEU A 1 905 ? 4.224 -2.946 -40.316 1.00 94.19 905 LEU A N 1
ATOM 7135 C CA . LEU A 1 905 ? 4.602 -2.481 -41.650 1.00 94.19 905 LEU A CA 1
ATOM 7136 C C . LEU A 1 905 ? 3.382 -2.289 -42.552 1.00 94.19 905 LEU A C 1
ATOM 7138 O O . LEU A 1 905 ? 2.389 -3.009 -42.438 1.00 94.19 905 LEU A O 1
ATOM 7142 N N . VAL A 1 906 ? 3.494 -1.351 -43.493 1.00 95.75 906 VAL A N 1
ATOM 7143 C CA . VAL A 1 906 ? 2.643 -1.305 -44.685 1.00 95.75 906 VAL A CA 1
ATOM 7144 C C . VAL A 1 906 ? 3.437 -1.871 -45.856 1.00 95.75 906 VAL A C 1
ATOM 7146 O O . VAL A 1 906 ? 4.552 -1.437 -46.155 1.00 95.75 906 VAL A O 1
ATOM 7149 N N . LEU A 1 907 ? 2.845 -2.865 -46.501 1.00 95.19 907 LEU A N 1
ATOM 7150 C CA . LEU A 1 907 ? 3.336 -3.563 -47.674 1.00 95.19 907 LEU A CA 1
ATOM 7151 C C . LEU A 1 907 ? 2.623 -3.025 -48.918 1.00 95.19 907 LEU A C 1
ATOM 7153 O O . LEU A 1 907 ? 1.434 -2.710 -48.859 1.00 95.19 907 LEU A O 1
ATOM 7157 N N . ARG A 1 908 ? 3.317 -2.983 -50.053 1.00 95.81 908 ARG A N 1
ATOM 7158 C CA . ARG A 1 908 ? 2.731 -2.776 -51.383 1.00 95.81 908 ARG A CA 1
ATOM 7159 C C . ARG A 1 908 ? 2.873 -4.061 -52.190 1.00 95.81 908 ARG A C 1
ATOM 7161 O O . ARG A 1 908 ? 3.953 -4.650 -52.209 1.00 95.81 908 ARG A O 1
ATOM 7168 N N . ARG A 1 909 ? 1.803 -4.490 -52.856 1.00 94.25 909 ARG A N 1
ATOM 7169 C CA . ARG A 1 909 ? 1.794 -5.633 -53.780 1.00 94.25 909 ARG A CA 1
ATOM 7170 C C . ARG A 1 909 ? 2.103 -5.182 -55.216 1.00 94.25 909 ARG A C 1
ATOM 7172 O O . ARG A 1 909 ? 1.957 -4.002 -55.538 1.00 94.25 909 ARG A O 1
ATOM 7179 N N . GLU A 1 910 ? 2.542 -6.106 -56.071 1.00 93.88 910 GLU A N 1
ATOM 7180 C CA . GLU A 1 910 ? 2.841 -5.864 -57.499 1.00 93.88 910 GLU A CA 1
ATOM 7181 C C . GLU A 1 910 ? 1.729 -5.116 -58.260 1.00 93.88 910 GLU A C 1
ATOM 7183 O O . GLU A 1 910 ? 2.023 -4.251 -59.079 1.00 93.88 910 GLU A O 1
ATOM 7188 N N . ASP A 1 911 ? 0.459 -5.382 -57.945 1.00 91.19 911 ASP A N 1
ATOM 7189 C CA . ASP A 1 911 ? -0.719 -4.726 -58.534 1.00 91.19 911 ASP A CA 1
ATOM 7190 C C . ASP A 1 911 ? -1.005 -3.317 -57.972 1.00 91.19 911 ASP A C 1
ATOM 7192 O O . ASP A 1 911 ? -2.035 -2.717 -58.271 1.00 91.19 911 ASP A O 1
ATOM 7196 N N . GLY A 1 912 ? -0.106 -2.778 -57.146 1.00 92.38 912 GLY A N 1
ATOM 7197 C CA . GLY A 1 912 ? -0.182 -1.425 -56.597 1.00 92.38 912 GLY A CA 1
ATOM 7198 C C . GLY A 1 912 ? -0.941 -1.292 -55.277 1.00 92.38 912 GLY A C 1
ATOM 7199 O O . GLY A 1 912 ? -0.800 -0.255 -54.633 1.00 92.38 912 GLY A O 1
ATOM 7200 N N . TRP A 1 913 ? -1.684 -2.313 -54.842 1.00 96.06 913 TRP A N 1
ATOM 7201 C CA . TRP A 1 913 ? -2.487 -2.248 -53.617 1.00 96.06 913 TRP A CA 1
ATOM 7202 C C . TRP A 1 913 ? -1.632 -2.332 -52.344 1.00 96.06 913 TRP A C 1
ATOM 7204 O O . TRP A 1 913 ? -0.605 -3.017 -52.296 1.00 96.06 913 TRP A O 1
ATOM 7214 N N . PHE A 1 914 ? -2.090 -1.653 -51.292 1.00 97.25 914 PHE A N 1
ATOM 7215 C CA . PHE A 1 914 ? -1.426 -1.554 -49.993 1.00 97.25 914 PHE A CA 1
ATOM 7216 C C . PHE A 1 914 ? -2.104 -2.425 -48.931 1.00 97.25 914 PHE A C 1
ATOM 7218 O O . PHE A 1 914 ? -3.329 -2.515 -48.870 1.00 97.25 914 PHE A O 1
ATOM 7225 N N . PHE A 1 915 ? -1.300 -3.033 -48.062 1.00 96.06 915 PHE A N 1
ATOM 7226 C CA . PHE A 1 915 ? -1.735 -3.910 -46.974 1.00 96.06 915 PHE A CA 1
ATOM 7227 C C . PHE A 1 915 ? -0.951 -3.564 -45.711 1.00 96.06 915 PHE A C 1
ATOM 7229 O O . PHE A 1 915 ? 0.276 -3.559 -45.741 1.00 96.06 915 PHE A O 1
ATOM 7236 N N . ALA A 1 916 ? -1.619 -3.309 -44.592 1.00 96.00 916 ALA A N 1
ATOM 7237 C CA . ALA A 1 916 ? -0.950 -3.234 -43.298 1.00 96.00 916 ALA A CA 1
ATOM 7238 C C . ALA A 1 916 ? -0.839 -4.628 -42.667 1.00 96.00 916 ALA A C 1
ATOM 7240 O O . ALA A 1 916 ? -1.729 -5.462 -42.834 1.00 96.00 916 ALA A O 1
ATOM 7241 N N . THR A 1 917 ? 0.217 -4.878 -41.896 1.00 94.88 917 THR A N 1
ATOM 7242 C CA . THR A 1 917 ? 0.205 -5.958 -40.898 1.00 94.88 917 THR A CA 1
ATOM 7243 C C . THR A 1 917 ? -0.807 -5.655 -39.789 1.00 94.88 917 THR A C 1
ATOM 7245 O O . THR A 1 917 ? -1.168 -4.500 -39.566 1.00 94.88 917 THR A O 1
ATOM 7248 N N . GLU A 1 918 ? -1.248 -6.673 -39.052 1.00 92.38 918 GLU A N 1
ATOM 7249 C CA . GLU A 1 918 ? -1.866 -6.438 -37.739 1.00 92.38 918 GLU A CA 1
ATOM 7250 C C . GLU A 1 918 ? -0.799 -5.963 -36.718 1.00 92.38 918 GLU A C 1
ATOM 7252 O O . GLU A 1 918 ? 0.359 -6.384 -36.819 1.00 92.38 918 GLU A O 1
ATOM 7257 N N . PRO A 1 919 ? -1.128 -5.084 -35.746 1.00 91.88 919 PRO A N 1
ATOM 7258 C CA . PRO A 1 919 ? -0.165 -4.574 -34.763 1.00 91.88 919 PRO A CA 1
ATOM 7259 C C . PRO A 1 919 ? 0.467 -5.674 -33.903 1.00 91.88 919 PRO A C 1
ATOM 7261 O O . PRO A 1 919 ? -0.233 -6.460 -33.267 1.00 91.88 919 PRO A O 1
ATOM 7264 N N . LEU A 1 920 ? 1.799 -5.681 -33.822 1.00 88.81 920 LEU A N 1
ATOM 7265 C CA . LEU A 1 920 ? 2.566 -6.551 -32.929 1.00 88.81 920 LEU A CA 1
ATOM 7266 C C . LEU A 1 920 ? 3.201 -5.726 -31.808 1.00 88.81 920 LEU A C 1
ATOM 7268 O O . LEU A 1 920 ? 3.523 -4.555 -32.010 1.00 88.81 920 LEU A O 1
ATOM 7272 N N . ARG A 1 921 ? 3.417 -6.337 -30.636 1.00 86.56 921 ARG A N 1
ATOM 7273 C CA . ARG A 1 921 ? 4.259 -5.728 -29.597 1.00 86.56 921 ARG A CA 1
ATOM 7274 C C . ARG A 1 921 ? 5.698 -5.647 -30.114 1.00 86.56 921 ARG A C 1
ATOM 7276 O O . ARG A 1 921 ? 6.240 -6.629 -30.631 1.00 86.56 921 ARG A O 1
ATOM 7283 N N . VAL A 1 922 ? 6.299 -4.472 -29.983 1.00 80.81 922 VAL A N 1
ATOM 7284 C CA . VAL A 1 922 ? 7.687 -4.180 -30.374 1.00 80.81 922 VAL A CA 1
ATOM 7285 C C . VAL A 1 922 ? 8.463 -3.721 -29.137 1.00 80.81 922 VAL A C 1
ATOM 7287 O O . VAL A 1 922 ? 7.838 -3.215 -28.205 1.00 80.81 922 VAL A O 1
ATOM 7290 N N . PRO A 1 923 ? 9.794 -3.912 -29.075 1.00 69.81 923 PRO A N 1
ATOM 7291 C CA . PRO A 1 923 ? 10.564 -3.542 -27.888 1.00 69.81 923 PRO A CA 1
ATOM 7292 C C . PRO A 1 923 ? 10.552 -2.028 -27.631 1.00 69.81 923 PRO A C 1
ATOM 7294 O O . PRO A 1 923 ? 10.556 -1.614 -26.478 1.00 69.81 923 PRO A O 1
ATOM 7297 N N . ASP A 1 924 ? 10.508 -1.210 -28.687 1.00 70.81 924 ASP A N 1
ATOM 7298 C CA . ASP A 1 924 ? 10.419 0.249 -28.600 1.00 70.81 924 ASP A CA 1
ATOM 7299 C C . ASP A 1 924 ? 9.912 0.851 -29.931 1.00 70.81 924 ASP A C 1
ATOM 7301 O O . ASP A 1 924 ? 9.660 0.127 -30.899 1.00 70.81 924 ASP A O 1
ATOM 7305 N N . ASP A 1 925 ? 9.804 2.180 -30.003 1.00 71.31 925 ASP A N 1
ATOM 7306 C CA . ASP A 1 925 ? 9.317 2.967 -31.149 1.00 71.31 925 ASP A CA 1
ATOM 7307 C C . ASP A 1 925 ? 10.183 2.891 -32.431 1.00 71.31 925 ASP A C 1
ATOM 7309 O O . ASP A 1 925 ? 9.820 3.432 -33.474 1.00 71.31 925 ASP A O 1
ATOM 7313 N N . SER A 1 926 ? 11.302 2.162 -32.383 1.00 73.69 926 SER A N 1
ATOM 7314 C CA . SER A 1 926 ? 12.181 1.883 -33.519 1.00 73.69 926 SER A CA 1
ATOM 7315 C C . SER A 1 926 ? 12.627 0.418 -33.476 1.00 73.69 926 SER A C 1
ATOM 7317 O O . SER A 1 926 ? 13.340 0.006 -32.560 1.00 73.69 926 SER A O 1
ATOM 7319 N N . PHE A 1 927 ? 12.251 -0.356 -34.496 1.00 76.50 927 PHE A N 1
ATOM 7320 C CA . PHE A 1 927 ? 12.517 -1.793 -34.593 1.00 76.50 927 PHE A CA 1
ATOM 7321 C C . PHE A 1 927 ? 13.053 -2.206 -35.976 1.00 76.50 927 PHE A C 1
ATOM 7323 O O . PHE A 1 927 ? 12.829 -1.550 -36.999 1.00 76.50 927 PHE A O 1
ATOM 7330 N N . ASP A 1 928 ? 13.764 -3.333 -35.999 1.00 76.25 928 ASP A N 1
ATOM 7331 C CA . ASP A 1 928 ? 14.226 -4.026 -37.206 1.00 76.25 928 ASP A CA 1
ATOM 7332 C C . ASP A 1 928 ? 13.029 -4.610 -37.984 1.00 76.25 928 ASP A C 1
ATOM 7334 O O . ASP A 1 928 ? 12.138 -5.206 -37.377 1.00 76.25 928 ASP A O 1
ATOM 7338 N N . LEU A 1 929 ? 13.014 -4.495 -39.320 1.00 81.94 929 LEU A N 1
ATOM 7339 C CA . LEU A 1 929 ? 11.986 -5.110 -40.176 1.00 81.94 929 LEU A CA 1
ATOM 7340 C C . LEU A 1 929 ? 11.845 -6.614 -39.887 1.00 81.94 929 LEU A C 1
ATOM 7342 O O . LEU A 1 929 ? 10.728 -7.139 -39.898 1.00 81.94 929 LEU A O 1
ATOM 7346 N N . LYS A 1 930 ? 12.958 -7.276 -39.538 1.00 79.69 930 LYS A N 1
ATOM 7347 C CA . LYS A 1 930 ? 13.016 -8.708 -39.216 1.00 79.69 930 LYS A CA 1
ATOM 7348 C C . LYS A 1 930 ? 12.295 -9.096 -37.920 1.00 79.69 930 LYS A C 1
ATOM 7350 O O . LYS A 1 930 ? 12.017 -10.270 -37.708 1.00 79.69 930 LYS A O 1
ATOM 7355 N N . TRP A 1 931 ? 11.907 -8.130 -37.082 1.00 78.94 931 TRP A N 1
ATOM 7356 C CA . TRP A 1 931 ? 10.981 -8.366 -35.964 1.00 78.94 931 TRP A CA 1
ATOM 7357 C C . TRP A 1 931 ? 9.564 -8.701 -36.465 1.00 78.94 931 TRP A C 1
ATOM 7359 O O . TRP A 1 931 ? 8.858 -9.550 -35.914 1.00 78.94 931 TRP A O 1
ATOM 7369 N N . ILE A 1 932 ? 9.148 -8.050 -37.556 1.00 84.62 932 ILE A N 1
ATOM 7370 C CA . ILE A 1 932 ? 7.828 -8.231 -38.166 1.00 84.62 932 ILE A CA 1
ATOM 7371 C C . ILE A 1 932 ? 7.864 -9.386 -39.169 1.00 84.62 932 ILE A C 1
ATOM 7373 O O . ILE A 1 932 ? 7.024 -10.278 -39.066 1.00 84.62 932 ILE A O 1
ATOM 7377 N N . PHE A 1 933 ? 8.859 -9.430 -40.061 1.00 85.12 933 PHE A N 1
ATOM 7378 C CA . PHE A 1 933 ? 9.084 -10.548 -40.985 1.00 85.12 933 PHE A CA 1
ATOM 7379 C C . PHE A 1 933 ? 10.508 -11.114 -40.850 1.00 85.12 933 PHE A C 1
ATOM 7381 O O . PHE A 1 933 ? 11.407 -10.626 -41.534 1.00 85.12 933 PHE A O 1
ATOM 7388 N N . PRO A 1 934 ? 10.728 -12.131 -39.993 1.00 80.50 934 PRO A N 1
ATOM 7389 C CA . PRO A 1 934 ? 11.970 -12.904 -39.985 1.00 80.50 934 PRO A CA 1
ATOM 7390 C C . PRO A 1 934 ? 12.253 -13.527 -41.357 1.00 80.50 934 PRO A C 1
ATOM 7392 O O . PRO A 1 934 ? 11.314 -13.872 -42.083 1.00 80.50 934 PRO A O 1
ATOM 7395 N N . ASP A 1 935 ? 13.532 -13.717 -41.690 1.00 78.00 935 ASP A N 1
ATOM 7396 C CA . ASP A 1 935 ? 13.957 -14.307 -42.970 1.00 78.00 935 ASP A CA 1
ATOM 7397 C C . ASP A 1 935 ? 13.362 -15.719 -43.153 1.00 78.00 935 ASP A C 1
ATOM 7399 O O . ASP A 1 935 ? 12.978 -16.122 -44.252 1.00 78.00 935 ASP A O 1
ATOM 7403 N N . GLU A 1 936 ? 13.179 -16.433 -42.042 1.00 78.56 936 GLU A N 1
ATOM 7404 C CA . GLU A 1 936 ? 12.600 -17.769 -41.957 1.00 78.56 936 GLU A CA 1
ATOM 7405 C C . GLU A 1 936 ? 11.142 -17.844 -42.461 1.00 78.56 936 GLU A C 1
ATOM 7407 O O . GLU A 1 936 ? 10.713 -18.914 -42.898 1.00 78.56 936 GLU A O 1
ATOM 7412 N N . LEU A 1 937 ? 10.380 -16.734 -42.485 1.00 80.56 937 LEU A N 1
ATOM 7413 C CA . LEU A 1 937 ? 9.067 -16.697 -43.158 1.00 80.56 937 LEU A CA 1
ATOM 7414 C C . LEU A 1 937 ? 9.203 -16.763 -44.681 1.00 80.56 937 LEU A C 1
ATOM 7416 O O . LEU A 1 937 ? 8.371 -17.388 -45.339 1.00 80.56 937 LEU A O 1
ATOM 7420 N N . ALA A 1 938 ? 10.232 -16.134 -45.254 1.00 78.06 938 ALA A N 1
ATOM 7421 C CA . ALA A 1 938 ? 10.481 -16.194 -46.692 1.00 78.06 938 ALA A CA 1
ATOM 7422 C C . ALA A 1 938 ? 10.968 -17.594 -47.093 1.00 78.06 938 ALA A C 1
ATOM 7424 O O . ALA A 1 938 ? 10.428 -18.179 -48.030 1.00 78.06 938 ALA A O 1
ATOM 7425 N N . THR A 1 939 ? 11.895 -18.180 -46.325 1.00 79.62 939 THR A N 1
ATOM 7426 C CA . THR A 1 939 ? 12.404 -19.549 -46.544 1.00 79.62 939 THR A CA 1
ATOM 7427 C C . THR A 1 939 ? 11.306 -20.620 -46.507 1.00 79.62 939 THR A C 1
ATOM 7429 O O . THR A 1 939 ? 11.431 -21.640 -47.177 1.00 79.62 939 THR A O 1
ATOM 7432 N N . ARG A 1 940 ? 10.219 -20.395 -45.755 1.00 78.19 940 ARG A N 1
ATOM 7433 C CA . ARG A 1 940 ? 9.067 -21.313 -45.657 1.00 78.19 940 ARG A CA 1
ATOM 7434 C C . ARG A 1 940 ? 7.918 -21.008 -46.627 1.00 78.19 940 ARG A C 1
ATOM 7436 O O . ARG A 1 940 ? 6.932 -21.734 -46.625 1.00 78.19 940 ARG A O 1
ATOM 7443 N N . GLY A 1 941 ? 8.001 -19.936 -47.419 1.00 79.50 941 GLY A N 1
ATOM 7444 C CA . GLY A 1 941 ? 6.897 -19.484 -48.281 1.00 79.50 941 GLY A CA 1
ATOM 7445 C C . GLY A 1 941 ? 5.720 -18.825 -47.539 1.00 79.50 941 GLY A C 1
ATOM 7446 O O . GLY A 1 941 ? 4.696 -18.535 -48.152 1.00 79.50 941 GLY A O 1
ATOM 7447 N N . GLU A 1 942 ? 5.864 -18.555 -46.239 1.00 83.19 942 GLU A N 1
ATOM 7448 C CA . GLU A 1 942 ? 4.840 -17.928 -45.387 1.00 83.19 942 GLU A CA 1
ATOM 7449 C C . GLU A 1 942 ? 4.867 -16.388 -45.446 1.00 83.19 942 GLU A C 1
ATOM 7451 O O . GLU A 1 942 ? 3.905 -15.712 -45.061 1.00 83.19 942 GLU A O 1
ATOM 7456 N N . HIS A 1 943 ? 5.950 -15.797 -45.960 1.00 84.06 943 HIS A N 1
ATOM 7457 C CA . HIS A 1 943 ? 5.972 -14.377 -46.305 1.00 84.06 943 HIS A CA 1
ATOM 7458 C C . HIS A 1 943 ? 4.866 -14.071 -47.336 1.00 84.06 943 HIS A C 1
ATOM 7460 O O . HIS A 1 943 ? 4.710 -14.824 -48.300 1.00 84.06 943 HIS A O 1
ATOM 7466 N N . PRO A 1 944 ? 4.096 -12.973 -47.197 1.00 85.94 944 PRO A N 1
ATOM 7467 C CA . PRO A 1 944 ? 3.093 -12.602 -48.190 1.00 85.94 944 PRO A CA 1
ATOM 7468 C C . PRO A 1 944 ? 3.701 -12.535 -49.608 1.00 85.94 944 PRO A C 1
ATOM 7470 O O . PRO A 1 944 ? 4.717 -11.862 -49.811 1.00 85.94 944 PRO A O 1
ATOM 7473 N N . PRO A 1 945 ? 3.138 -13.261 -50.592 1.00 83.00 945 PRO A N 1
ATOM 7474 C CA . PRO A 1 945 ? 3.738 -13.356 -51.916 1.00 83.00 945 PRO A CA 1
ATOM 7475 C C . PRO A 1 945 ? 3.587 -12.034 -52.670 1.00 83.00 945 PRO A C 1
ATOM 7477 O O . PRO A 1 945 ? 2.540 -11.389 -52.587 1.00 83.00 945 PRO A O 1
ATOM 7480 N N . ARG A 1 946 ? 4.605 -11.672 -53.463 1.00 88.50 946 ARG A N 1
ATOM 7481 C CA . ARG A 1 946 ? 4.577 -10.509 -54.374 1.00 88.50 946 ARG A CA 1
ATOM 7482 C C . ARG A 1 946 ? 4.374 -9.155 -53.668 1.00 88.50 946 ARG A C 1
ATOM 7484 O O . ARG A 1 946 ? 3.820 -8.227 -54.258 1.00 88.50 946 ARG A O 1
ATOM 7491 N N . THR A 1 947 ? 4.798 -9.031 -52.405 1.00 90.31 947 THR A N 1
ATOM 7492 C CA . THR A 1 947 ? 4.714 -7.782 -51.624 1.00 90.31 947 THR A CA 1
ATOM 7493 C C . THR A 1 947 ? 6.074 -7.284 -51.147 1.00 90.31 947 THR A C 1
ATOM 7495 O O . THR A 1 947 ? 6.877 -8.082 -50.666 1.00 90.31 947 THR A O 1
ATOM 7498 N N . VAL A 1 948 ? 6.277 -5.966 -51.160 1.00 91.25 948 VAL A N 1
ATOM 7499 C CA . VAL A 1 948 ? 7.456 -5.285 -50.599 1.00 91.25 948 VAL A CA 1
ATOM 7500 C C . VAL A 1 948 ? 7.057 -4.326 -49.466 1.00 91.25 948 VAL A C 1
ATOM 7502 O O . VAL A 1 948 ? 6.037 -3.643 -49.599 1.00 91.25 948 VAL A O 1
ATOM 7505 N N . PRO A 1 949 ? 7.821 -4.223 -48.358 1.00 91.75 949 PRO A N 1
ATOM 7506 C CA . PRO A 1 949 ? 7.621 -3.171 -47.360 1.00 91.75 949 PRO A CA 1
ATOM 7507 C C . PRO A 1 949 ? 7.839 -1.775 -47.963 1.00 91.75 949 PRO A C 1
ATOM 7509 O O . PRO A 1 949 ? 8.867 -1.518 -48.581 1.00 91.75 949 PRO A O 1
ATOM 7512 N N . VAL A 1 950 ? 6.884 -0.863 -47.766 1.00 94.12 950 VAL A N 1
ATOM 7513 C CA . VAL A 1 950 ? 6.949 0.542 -48.231 1.00 94.12 950 VAL A CA 1
ATOM 7514 C C . VAL A 1 950 ? 6.822 1.552 -47.094 1.00 94.12 950 VAL A C 1
ATOM 7516 O O . VAL A 1 950 ? 7.249 2.699 -47.234 1.00 94.12 950 VAL A O 1
ATOM 7519 N N . ALA A 1 951 ? 6.282 1.133 -45.949 1.00 94.12 951 ALA A N 1
ATOM 7520 C CA . ALA A 1 951 ? 6.284 1.940 -44.741 1.00 94.12 951 ALA A CA 1
ATOM 7521 C C . ALA A 1 951 ? 6.394 1.098 -43.469 1.00 94.12 951 ALA A C 1
ATOM 7523 O O . ALA A 1 951 ? 6.048 -0.084 -43.463 1.00 94.12 951 ALA A O 1
ATOM 7524 N N . SER A 1 952 ? 6.821 1.731 -42.380 1.00 93.12 952 SER A N 1
ATOM 7525 C CA . SER A 1 952 ? 6.595 1.244 -41.017 1.00 93.12 952 SER A CA 1
ATOM 7526 C C . SER A 1 952 ? 5.518 2.074 -40.321 1.00 93.12 952 SER A C 1
ATOM 7528 O O . SER A 1 952 ? 5.280 3.228 -40.681 1.00 93.12 952 SER A O 1
ATOM 7530 N N . TYR A 1 953 ? 4.866 1.494 -39.317 1.00 93.75 953 TYR A N 1
ATOM 7531 C CA . TYR A 1 953 ? 4.021 2.217 -38.371 1.00 93.75 953 TYR A CA 1
ATOM 7532 C C . TYR A 1 953 ? 4.378 1.824 -36.939 1.00 93.75 953 TYR A C 1
ATOM 7534 O O . TYR A 1 953 ? 4.805 0.691 -36.692 1.00 93.75 953 TYR A O 1
ATOM 7542 N N . TYR A 1 954 ? 4.177 2.740 -35.993 1.00 92.12 954 TYR A N 1
ATOM 7543 C CA . TYR A 1 954 ? 4.385 2.473 -34.571 1.00 92.12 954 TYR A CA 1
ATOM 7544 C C . TYR A 1 954 ? 3.578 3.410 -33.660 1.00 92.12 954 TYR A C 1
ATOM 7546 O O . TYR A 1 954 ? 3.148 4.490 -34.069 1.00 92.12 954 TYR A O 1
ATOM 7554 N N . ALA A 1 955 ? 3.360 2.963 -32.425 1.00 92.31 955 ALA A N 1
ATOM 7555 C CA . ALA A 1 955 ? 2.640 3.633 -31.345 1.00 92.31 955 ALA A CA 1
ATOM 7556 C C . ALA A 1 955 ? 3.360 3.356 -30.012 1.00 92.31 955 ALA A C 1
ATOM 7558 O O . ALA A 1 955 ? 3.885 2.255 -29.826 1.00 92.31 955 ALA A O 1
ATOM 7559 N N . ARG A 1 956 ? 3.366 4.312 -29.074 1.00 88.38 956 ARG A N 1
ATOM 7560 C CA . ARG A 1 956 ? 3.953 4.150 -27.726 1.00 88.38 956 ARG A CA 1
ATOM 7561 C C . ARG A 1 956 ? 2.968 4.604 -26.636 1.00 88.38 956 ARG A C 1
ATOM 7563 O O . ARG A 1 956 ? 2.111 5.433 -26.946 1.00 88.38 956 ARG A O 1
ATOM 7570 N N . PRO A 1 957 ? 3.085 4.098 -25.396 1.00 85.88 957 PRO A N 1
ATOM 7571 C CA . PRO A 1 957 ? 2.283 4.557 -24.263 1.00 85.88 957 PRO A CA 1
ATOM 7572 C C . PRO A 1 957 ? 2.320 6.075 -24.060 1.00 85.88 957 PRO A C 1
ATOM 7574 O O . PRO A 1 957 ? 3.328 6.730 -24.342 1.00 85.88 957 PRO A O 1
ATOM 7577 N N . ALA A 1 958 ? 1.232 6.627 -23.520 1.00 83.31 958 ALA A N 1
ATOM 7578 C CA . ALA A 1 958 ? 1.272 7.946 -22.900 1.00 83.31 958 ALA A CA 1
ATOM 7579 C C . ALA A 1 958 ? 2.138 7.871 -21.631 1.00 83.31 958 ALA A C 1
ATOM 7581 O O . ALA A 1 958 ? 2.088 6.882 -20.901 1.00 83.31 958 ALA A O 1
ATOM 7582 N N . GLN A 1 959 ? 2.963 8.889 -21.388 1.00 80.00 959 GLN A N 1
ATOM 7583 C CA . GLN A 1 959 ? 3.952 8.867 -20.313 1.00 80.00 959 GLN A CA 1
ATOM 7584 C C . GLN A 1 959 ? 4.280 10.284 -19.834 1.00 80.00 959 GLN A C 1
ATOM 7586 O O . GLN A 1 959 ? 4.199 11.239 -20.607 1.00 80.00 959 GLN A O 1
ATOM 7591 N N . GLN A 1 960 ? 4.707 10.391 -18.577 1.00 86.62 960 GLN A N 1
ATOM 7592 C CA . GLN A 1 960 ? 5.327 11.584 -18.003 1.00 86.62 960 GLN A CA 1
ATOM 7593 C C . GLN A 1 960 ? 6.862 11.476 -18.031 1.00 86.62 960 GLN A C 1
ATOM 7595 O O . GLN A 1 960 ? 7.406 10.375 -18.164 1.00 86.62 960 GLN A O 1
ATOM 7600 N N . TRP A 1 961 ? 7.573 12.602 -17.910 1.00 86.56 961 TRP A N 1
ATOM 7601 C CA . TRP A 1 961 ? 8.992 12.707 -18.279 1.00 86.56 961 TRP A CA 1
ATOM 7602 C C . TRP A 1 961 ? 9.915 13.066 -17.098 1.00 86.56 961 TRP A C 1
ATOM 7604 O O . TRP A 1 961 ? 9.542 13.883 -16.249 1.00 86.56 961 TRP A O 1
ATOM 7614 N N . PRO A 1 962 ? 11.142 12.506 -17.042 1.00 85.25 962 PRO A N 1
ATOM 7615 C CA . PRO A 1 962 ? 12.123 12.768 -15.987 1.00 85.25 962 PRO A CA 1
ATOM 7616 C C . PRO A 1 962 ? 12.954 14.039 -16.257 1.00 85.25 962 PRO A C 1
ATOM 7618 O O . PRO A 1 962 ? 14.159 14.057 -16.038 1.00 85.25 962 PRO A O 1
ATOM 7621 N N . PHE A 1 963 ? 12.329 15.095 -16.782 1.00 87.06 963 PHE A N 1
ATOM 7622 C CA . PHE A 1 963 ? 12.919 16.426 -16.972 1.00 87.06 963 PHE A CA 1
ATOM 7623 C C . PHE A 1 963 ? 11.810 17.487 -17.078 1.00 87.06 963 PHE A C 1
ATOM 7625 O O . PHE A 1 963 ? 10.661 17.157 -17.383 1.00 87.06 963 PHE A O 1
ATOM 7632 N N . ILE A 1 964 ? 12.131 18.754 -16.793 1.00 88.38 964 ILE A N 1
ATOM 7633 C CA . ILE A 1 964 ? 11.144 19.845 -16.776 1.00 88.38 964 ILE A CA 1
ATOM 7634 C C . ILE A 1 964 ? 10.646 20.165 -18.190 1.00 88.38 964 ILE A C 1
ATOM 7636 O O . ILE A 1 964 ? 11.432 20.416 -19.104 1.00 88.38 964 ILE A O 1
ATOM 7640 N N . LEU A 1 965 ? 9.319 20.229 -18.327 1.00 88.62 965 LEU A N 1
ATOM 7641 C CA . LEU A 1 965 ? 8.577 20.720 -19.489 1.00 88.62 965 LEU A CA 1
ATOM 7642 C C . LEU A 1 965 ? 7.334 21.471 -18.996 1.00 88.62 965 LEU A C 1
ATOM 7644 O O . LEU A 1 965 ? 6.736 21.076 -17.998 1.00 88.62 965 LEU A O 1
ATOM 7648 N N . SER A 1 966 ? 6.889 22.510 -19.709 1.00 87.12 966 SER A N 1
ATOM 7649 C CA . SER A 1 966 ? 5.561 23.090 -19.453 1.00 87.12 966 SER A CA 1
ATOM 7650 C C . SER A 1 966 ? 4.440 22.125 -19.886 1.00 87.12 966 SER A C 1
ATOM 7652 O O . SER A 1 966 ? 4.676 21.276 -20.751 1.00 87.12 966 SER A O 1
ATOM 7654 N N . PRO A 1 967 ? 3.194 22.255 -19.385 1.00 87.88 967 PRO A N 1
ATOM 7655 C CA . PRO A 1 967 ? 2.103 21.340 -19.745 1.00 87.88 967 PRO A CA 1
ATOM 7656 C C . PRO A 1 967 ? 1.858 21.227 -21.260 1.00 87.88 967 PRO A C 1
ATOM 7658 O O . PRO A 1 967 ? 1.642 20.133 -21.781 1.00 87.88 967 PRO A O 1
ATOM 7661 N N . ALA A 1 968 ? 1.970 22.344 -21.989 1.00 88.69 968 ALA A N 1
ATOM 7662 C CA . ALA A 1 968 ? 1.891 22.353 -23.448 1.00 88.69 968 ALA A CA 1
ATOM 7663 C C . ALA A 1 968 ? 3.087 21.626 -24.089 1.00 88.69 968 ALA A C 1
ATOM 7665 O O . ALA A 1 968 ? 2.899 20.789 -24.969 1.00 88.69 968 ALA A O 1
ATOM 7666 N N . GLN A 1 969 ? 4.312 21.895 -23.625 1.00 91.56 969 GLN A N 1
ATOM 7667 C CA . GLN A 1 969 ? 5.522 21.234 -24.127 1.00 91.56 969 GLN A CA 1
ATOM 7668 C C . GLN A 1 969 ? 5.519 19.721 -23.857 1.00 91.56 969 GLN A C 1
ATOM 7670 O O . GLN A 1 969 ? 5.947 18.966 -24.725 1.00 91.56 969 GLN A O 1
ATOM 7675 N N . SER A 1 970 ? 4.991 19.273 -22.713 1.00 90.31 970 SER A N 1
ATOM 7676 C CA . SER A 1 970 ? 4.829 17.852 -22.374 1.00 90.31 970 SER A CA 1
ATOM 7677 C C . SER A 1 970 ? 3.894 17.140 -23.360 1.00 90.31 970 SER A C 1
ATOM 7679 O O . SER A 1 970 ? 4.238 16.077 -23.881 1.00 90.31 970 SER A O 1
ATOM 7681 N N . GLN A 1 971 ? 2.763 17.761 -23.726 1.00 90.69 971 GLN A N 1
ATOM 7682 C CA . GLN A 1 971 ? 1.874 17.213 -24.760 1.00 90.69 971 GLN A CA 1
ATOM 7683 C C . GLN A 1 971 ? 2.521 17.195 -26.154 1.00 90.69 971 GLN A C 1
ATOM 7685 O O . GLN A 1 971 ? 2.348 16.217 -26.883 1.00 90.69 971 GLN A O 1
ATOM 7690 N N . VAL A 1 972 ? 3.302 18.219 -26.523 1.00 94.06 972 VAL A N 1
ATOM 7691 C CA . VAL A 1 972 ? 4.067 18.221 -27.785 1.00 94.06 972 VAL A CA 1
ATOM 7692 C C . VAL A 1 972 ? 5.098 17.087 -27.794 1.00 94.06 972 VAL A C 1
ATOM 7694 O O . VAL A 1 972 ? 5.104 16.278 -28.720 1.00 94.06 972 VAL A O 1
ATOM 7697 N N . TYR A 1 973 ? 5.923 16.982 -26.748 1.00 92.81 973 TYR A N 1
ATOM 7698 C CA . TYR A 1 973 ? 6.975 15.969 -26.621 1.00 92.81 973 TYR A CA 1
ATOM 7699 C C . TYR A 1 973 ? 6.412 14.535 -26.582 1.00 92.81 973 TYR A C 1
ATOM 7701 O O . TYR A 1 973 ? 6.965 13.616 -27.193 1.00 92.81 973 TYR A O 1
ATOM 7709 N N . GLY A 1 974 ? 5.257 14.339 -25.941 1.00 90.38 974 GLY A N 1
ATOM 7710 C CA . GLY A 1 974 ? 4.563 13.053 -25.921 1.00 90.38 974 GLY A CA 1
ATOM 7711 C C . GLY A 1 974 ? 4.091 12.576 -27.298 1.00 90.38 974 GLY A C 1
ATOM 7712 O O . GLY A 1 974 ? 4.093 11.368 -27.545 1.00 90.38 974 GLY A O 1
ATOM 7713 N N . ASN A 1 975 ? 3.765 13.495 -28.214 1.00 92.50 975 ASN A N 1
ATOM 7714 C CA . ASN A 1 975 ? 3.099 13.183 -29.483 1.00 92.50 975 ASN A CA 1
ATOM 7715 C C . ASN A 1 975 ? 3.932 13.487 -30.750 1.00 92.50 975 ASN A C 1
ATOM 7717 O O . ASN A 1 975 ? 3.408 13.332 -31.853 1.00 92.50 975 ASN A O 1
ATOM 7721 N N . LEU A 1 976 ? 5.214 13.855 -30.629 1.00 93.19 976 LEU A N 1
ATOM 7722 C CA . LEU A 1 976 ? 6.158 14.018 -31.753 1.00 93.19 976 LEU A CA 1
ATOM 7723 C C . LEU A 1 976 ? 6.860 12.711 -32.180 1.00 93.19 976 LEU A C 1
ATOM 7725 O O . LEU A 1 976 ? 6.858 11.720 -31.451 1.00 93.19 976 LEU A O 1
ATOM 7729 N N . PHE A 1 977 ? 7.483 12.725 -33.366 1.00 92.62 977 PHE A N 1
ATOM 7730 C CA . PHE A 1 977 ? 8.447 11.698 -33.787 1.00 92.62 977 PHE A CA 1
ATOM 7731 C C . PHE A 1 977 ? 9.690 11.772 -32.897 1.00 92.62 977 PHE A C 1
ATOM 7733 O O . PHE A 1 977 ? 10.281 12.840 -32.804 1.00 92.62 977 PHE A O 1
ATOM 7740 N N . SER A 1 978 ? 10.105 10.668 -32.274 1.00 90.50 978 SER A N 1
ATOM 7741 C CA . SER A 1 978 ? 11.314 10.637 -31.440 1.00 90.50 978 SER A CA 1
ATOM 7742 C C . SER A 1 978 ? 12.601 10.784 -32.260 1.00 90.50 978 SER A C 1
ATOM 7744 O O . SER A 1 978 ? 12.666 10.403 -33.431 1.00 90.50 978 SER A O 1
ATOM 7746 N N . THR A 1 979 ? 13.672 11.263 -31.620 1.00 91.06 979 THR A N 1
ATOM 7747 C CA . THR A 1 979 ? 15.031 11.307 -32.196 1.00 91.06 979 THR A CA 1
ATOM 7748 C C . THR A 1 979 ? 15.493 9.938 -32.701 1.00 91.06 979 THR A C 1
ATOM 7750 O O . THR A 1 979 ? 16.106 9.842 -33.766 1.00 91.06 979 THR A O 1
ATOM 7753 N N . ARG A 1 980 ? 15.122 8.867 -31.991 1.00 86.25 980 ARG A N 1
ATOM 7754 C CA . ARG A 1 980 ? 15.360 7.472 -32.380 1.00 86.25 980 ARG A CA 1
ATOM 7755 C C . ARG A 1 980 ? 14.646 7.100 -33.685 1.00 86.25 980 ARG A C 1
ATOM 7757 O O . ARG A 1 980 ? 15.254 6.474 -34.553 1.00 86.25 980 ARG A O 1
ATOM 7764 N N . ALA A 1 981 ? 13.394 7.522 -33.864 1.00 87.25 981 ALA A N 1
ATOM 7765 C CA . ALA A 1 981 ? 12.666 7.311 -35.112 1.00 87.25 981 ALA A CA 1
ATOM 7766 C C . ALA A 1 981 ? 13.272 8.104 -36.283 1.00 87.25 981 ALA A C 1
ATOM 7768 O O . ALA A 1 981 ? 13.412 7.551 -37.373 1.00 87.25 981 ALA A O 1
ATOM 7769 N N . LEU A 1 982 ? 13.714 9.353 -36.065 1.00 90.31 982 LEU A N 1
ATOM 7770 C CA . LEU A 1 982 ? 14.447 10.119 -37.089 1.00 90.31 982 LEU A CA 1
ATOM 7771 C C . LEU A 1 982 ? 15.743 9.407 -37.511 1.00 90.31 982 LEU A C 1
ATOM 7773 O O . LEU A 1 982 ? 16.069 9.357 -38.697 1.00 90.31 982 LEU A O 1
ATOM 7777 N N . ALA A 1 983 ? 16.464 8.815 -36.554 1.00 86.75 983 ALA A N 1
ATOM 7778 C CA . ALA A 1 983 ? 17.716 8.107 -36.812 1.00 86.75 983 ALA A CA 1
ATOM 7779 C C . ALA A 1 983 ? 17.532 6.880 -37.729 1.00 86.75 983 ALA A C 1
ATOM 7781 O O . ALA A 1 983 ? 18.421 6.581 -38.526 1.00 86.75 983 ALA A O 1
ATOM 7782 N N . GLN A 1 984 ? 16.370 6.212 -37.675 1.00 81.88 984 GLN A N 1
ATOM 7783 C CA . GLN A 1 984 ? 16.028 5.118 -38.596 1.00 81.88 984 GLN A CA 1
ATOM 7784 C C . GLN A 1 984 ? 15.871 5.600 -40.045 1.00 81.88 984 GLN A C 1
ATOM 7786 O O . GLN A 1 984 ? 16.303 4.898 -40.955 1.00 81.88 984 GLN A O 1
ATOM 7791 N N . VAL A 1 985 ? 15.312 6.796 -40.279 1.00 86.50 985 VAL A N 1
ATOM 7792 C CA . VAL A 1 985 ? 15.071 7.336 -41.636 1.00 86.50 985 VAL A CA 1
ATOM 7793 C C . VAL A 1 985 ? 16.378 7.533 -42.420 1.00 86.50 985 VAL A C 1
ATOM 7795 O O . VAL A 1 985 ? 16.394 7.375 -43.640 1.00 86.50 985 VAL A O 1
ATOM 7798 N N . PHE A 1 986 ? 17.486 7.820 -41.728 1.00 82.44 986 PHE A N 1
ATOM 7799 C CA . PHE A 1 986 ? 18.816 7.981 -42.328 1.00 82.44 986 PHE A CA 1
ATOM 7800 C C . PHE A 1 986 ? 19.515 6.662 -42.712 1.00 82.44 986 PHE A C 1
ATOM 7802 O O . PHE A 1 986 ? 20.557 6.700 -43.368 1.00 82.44 986 PHE A O 1
ATOM 7809 N N . LEU A 1 987 ? 18.990 5.492 -42.330 1.00 78.56 987 LEU A N 1
ATOM 7810 C CA . LEU A 1 987 ? 19.582 4.204 -42.713 1.00 78.56 987 LEU A CA 1
ATOM 7811 C C . LEU A 1 987 ? 19.243 3.876 -44.174 1.00 78.56 987 LEU A C 1
ATOM 7813 O O . LEU A 1 987 ? 18.081 3.947 -44.564 1.00 78.56 987 LEU A O 1
ATOM 7817 N N . THR A 1 988 ? 20.232 3.470 -44.978 1.00 67.44 988 THR A N 1
ATOM 7818 C CA . THR A 1 988 ? 20.117 3.337 -46.447 1.00 67.44 988 THR A CA 1
ATOM 7819 C C . THR A 1 988 ? 18.877 2.562 -46.910 1.00 67.44 988 THR A C 1
ATOM 7821 O O . THR A 1 988 ? 18.152 3.039 -47.780 1.00 67.44 988 THR A O 1
ATOM 7824 N N . GLU A 1 989 ? 18.584 1.420 -46.284 1.00 67.25 989 GLU A N 1
ATOM 7825 C CA . GLU A 1 989 ? 17.408 0.576 -46.567 1.00 67.25 989 GLU A CA 1
ATOM 7826 C C . GLU A 1 989 ? 16.068 1.270 -46.253 1.00 67.25 989 GLU A C 1
ATOM 7828 O O . GLU A 1 989 ? 15.057 1.013 -46.904 1.00 67.25 989 GLU A O 1
ATOM 7833 N N . ARG A 1 990 ? 16.058 2.173 -45.265 1.00 73.56 990 ARG A N 1
ATOM 7834 C CA . ARG A 1 990 ? 14.881 2.906 -44.777 1.00 73.56 990 ARG A CA 1
ATOM 7835 C C . ARG A 1 990 ? 14.665 4.250 -45.471 1.00 73.56 990 ARG A C 1
ATOM 7837 O O . ARG A 1 990 ? 13.540 4.739 -45.442 1.00 73.56 990 ARG A O 1
ATOM 7844 N N . THR A 1 991 ? 15.677 4.821 -46.134 1.00 74.12 991 THR A N 1
ATOM 7845 C CA . THR A 1 991 ? 15.580 6.129 -46.829 1.00 74.12 991 THR A CA 1
ATOM 7846 C C . THR A 1 991 ? 14.414 6.226 -47.820 1.00 74.12 991 THR A C 1
ATOM 7848 O O . THR A 1 991 ? 13.891 7.313 -48.055 1.00 74.12 991 THR A O 1
ATOM 7851 N N . ARG A 1 992 ? 13.988 5.092 -48.393 1.00 81.31 992 ARG A N 1
ATOM 7852 C CA . ARG A 1 992 ? 12.882 4.990 -49.362 1.00 81.31 992 ARG A CA 1
ATOM 7853 C C . ARG A 1 992 ? 11.531 4.622 -48.728 1.00 81.31 992 ARG A C 1
ATOM 7855 O O . ARG A 1 992 ? 10.543 4.514 -49.450 1.00 81.31 992 ARG A O 1
ATOM 7862 N N . MET A 1 993 ? 11.476 4.413 -47.411 1.00 89.25 993 MET A N 1
ATOM 7863 C CA . MET A 1 993 ? 10.266 4.029 -46.681 1.00 89.25 993 MET A CA 1
ATOM 7864 C C . MET A 1 993 ? 9.591 5.238 -46.023 1.00 89.25 993 MET A C 1
ATOM 7866 O O . MET A 1 993 ? 10.249 6.125 -45.478 1.00 89.25 993 MET A O 1
ATOM 7870 N N . SER A 1 994 ? 8.258 5.241 -46.006 1.00 93.50 994 SER A N 1
ATOM 7871 C CA . SER A 1 994 ? 7.495 6.173 -45.162 1.00 93.50 994 SER A CA 1
ATOM 7872 C C . SER A 1 994 ? 7.432 5.664 -43.719 1.00 93.50 994 SER A C 1
ATOM 7874 O O . SER A 1 994 ? 7.434 4.459 -43.477 1.00 93.50 994 SER A O 1
ATOM 7876 N N . HIS A 1 995 ? 7.366 6.567 -42.749 1.00 93.81 995 HIS A N 1
ATOM 7877 C CA . HIS A 1 995 ? 7.322 6.221 -41.328 1.00 93.81 995 HIS A CA 1
ATOM 7878 C C . HIS A 1 995 ? 6.073 6.849 -40.701 1.00 93.81 995 HIS A C 1
ATOM 7880 O O . HIS A 1 995 ? 5.930 8.071 -40.687 1.00 93.81 995 HIS A O 1
ATOM 7886 N N . TYR A 1 996 ? 5.145 6.019 -40.221 1.00 95.75 996 TYR A N 1
ATOM 7887 C CA . TYR A 1 996 ? 3.885 6.457 -39.622 1.00 95.75 996 TYR A CA 1
ATOM 7888 C C . TYR A 1 996 ? 3.944 6.434 -38.097 1.00 95.75 996 TYR A C 1
ATOM 7890 O O . TYR A 1 996 ? 4.219 5.401 -37.486 1.00 95.75 996 TYR A O 1
ATOM 7898 N N . TRP A 1 997 ? 3.596 7.561 -37.486 1.00 94.62 997 TRP A N 1
ATOM 7899 C CA . TRP A 1 997 ? 3.502 7.706 -36.039 1.00 94.62 997 TRP A CA 1
ATOM 7900 C C . TRP A 1 997 ? 2.034 7.794 -35.611 1.00 94.62 997 TRP A C 1
ATOM 7902 O O . TRP A 1 997 ? 1.256 8.565 -36.182 1.00 94.62 997 TRP A O 1
ATOM 7912 N N . LEU A 1 998 ? 1.654 6.977 -34.623 1.00 95.19 998 LEU A N 1
ATOM 7913 C CA . LEU A 1 998 ? 0.304 6.875 -34.064 1.00 95.19 998 LEU A CA 1
ATOM 7914 C C . LEU A 1 998 ? 0.285 7.445 -32.625 1.00 95.19 998 LEU A C 1
ATOM 7916 O O . LEU A 1 998 ? 0.239 6.674 -31.665 1.00 95.19 998 LEU A O 1
ATOM 7920 N N . PRO A 1 999 ? 0.325 8.780 -32.456 1.00 93.25 999 PRO A N 1
ATOM 7921 C CA . PRO A 1 999 ? 0.334 9.435 -31.147 1.00 93.25 999 PRO A CA 1
ATOM 7922 C C . PRO A 1 999 ? -0.923 9.166 -30.303 1.00 93.25 999 PRO A C 1
ATOM 7924 O O . PRO A 1 999 ? -2.017 8.896 -30.821 1.00 93.25 999 PRO A O 1
ATOM 7927 N N . ALA A 1 1000 ? -0.761 9.277 -28.982 1.00 91.06 1000 ALA A N 1
ATOM 7928 C CA . ALA A 1 1000 ? -1.803 9.037 -27.982 1.00 91.06 1000 ALA A CA 1
ATOM 7929 C C . ALA A 1 1000 ? -2.940 10.078 -28.030 1.00 91.06 1000 ALA A C 1
ATOM 7931 O O . ALA A 1 1000 ? -4.075 9.760 -27.686 1.00 91.06 1000 ALA A O 1
ATOM 7932 N N . ASP A 1 1001 ? -2.677 11.286 -28.538 1.00 92.06 1001 ASP A N 1
ATOM 7933 C CA . ASP A 1 1001 ? -3.687 12.335 -28.770 1.00 92.06 1001 ASP A CA 1
ATOM 7934 C C . ASP A 1 1001 ? -4.737 11.995 -29.854 1.00 92.06 1001 ASP A C 1
ATOM 7936 O O . ASP A 1 1001 ? -5.694 12.743 -30.076 1.00 92.06 1001 ASP A O 1
ATOM 7940 N N . GLY A 1 1002 ? -4.555 10.870 -30.552 1.00 92.38 1002 GLY A N 1
ATOM 7941 C CA . GLY A 1 1002 ? -5.461 10.372 -31.578 1.00 92.38 1002 GLY A CA 1
ATOM 7942 C C . GLY A 1 1002 ? -5.123 10.784 -33.011 1.00 92.38 1002 GLY A C 1
ATOM 7943 O O . GLY A 1 1002 ? -5.846 10.338 -33.909 1.00 92.38 1002 GLY A O 1
ATOM 7944 N N . ALA A 1 1003 ? -4.067 11.564 -33.264 1.00 95.06 1003 ALA A N 1
ATOM 7945 C CA . ALA A 1 1003 ? -3.618 11.883 -34.623 1.00 95.06 1003 ALA A CA 1
ATOM 7946 C C . ALA A 1 1003 ? -3.020 10.655 -35.349 1.00 95.06 1003 ALA A C 1
ATOM 7948 O O . ALA A 1 1003 ? -2.888 9.558 -34.795 1.00 95.06 1003 ALA A O 1
ATOM 7949 N N . LEU A 1 1004 ? -2.670 10.848 -36.620 1.00 96.94 1004 LEU A N 1
ATOM 7950 C CA . LEU A 1 1004 ? -1.814 9.964 -37.415 1.00 96.94 1004 LEU A CA 1
ATOM 7951 C C . LEU A 1 1004 ? -0.887 10.855 -38.236 1.00 96.94 1004 LEU A C 1
ATOM 7953 O O . LEU A 1 1004 ? -1.374 11.667 -39.027 1.00 96.94 1004 LEU A O 1
ATOM 7957 N N . LEU A 1 1005 ? 0.422 10.701 -38.061 1.00 96.81 1005 LEU A N 1
ATOM 7958 C CA . LEU A 1 1005 ? 1.432 11.474 -38.781 1.00 96.81 1005 LEU A CA 1
ATOM 7959 C C . LEU A 1 1005 ? 2.234 10.567 -39.719 1.00 96.81 1005 LEU A C 1
ATOM 7961 O O . LEU A 1 1005 ? 2.396 9.380 -39.440 1.00 96.81 1005 LEU A O 1
ATOM 7965 N N . ARG A 1 1006 ? 2.779 11.136 -40.796 1.00 96.38 1006 ARG A N 1
ATOM 7966 C CA . ARG A 1 1006 ? 3.683 10.466 -41.742 1.00 96.38 1006 ARG A CA 1
ATOM 7967 C C . ARG A 1 1006 ? 4.956 11.287 -41.929 1.00 96.38 1006 ARG A C 1
ATOM 7969 O O . ARG A 1 1006 ? 4.878 12.497 -42.130 1.00 96.38 1006 ARG A O 1
ATOM 7976 N N . LEU A 1 1007 ? 6.104 10.624 -41.911 1.00 94.81 1007 LEU A N 1
ATOM 7977 C CA . LEU A 1 1007 ? 7.433 11.199 -42.100 1.00 94.81 1007 LEU A CA 1
ATOM 7978 C C . LEU A 1 1007 ? 8.172 10.451 -43.217 1.00 94.81 1007 LEU A C 1
ATOM 7980 O O . LEU A 1 1007 ? 8.300 9.227 -43.168 1.00 94.81 1007 LEU A O 1
ATOM 7984 N N . ASN A 1 1008 ? 8.691 11.193 -44.196 1.00 91.50 1008 ASN A N 1
ATOM 7985 C CA . ASN A 1 1008 ? 9.535 10.657 -45.267 1.00 91.50 1008 ASN A CA 1
ATOM 7986 C C . ASN A 1 1008 ? 10.855 11.446 -45.316 1.00 91.50 1008 ASN A C 1
ATOM 7988 O O . ASN A 1 1008 ? 10.877 12.634 -44.974 1.00 91.50 1008 ASN A O 1
ATOM 7992 N N . ALA A 1 1009 ? 11.934 10.808 -45.773 1.00 88.25 1009 ALA A N 1
ATOM 7993 C CA . ALA A 1 1009 ? 13.201 11.483 -46.051 1.00 88.25 1009 ALA A CA 1
ATOM 7994 C C . ALA A 1 1009 ? 13.045 12.578 -47.127 1.00 88.25 1009 ALA A C 1
ATOM 7996 O O . ALA A 1 1009 ? 12.212 12.442 -48.025 1.00 88.25 1009 ALA A O 1
ATOM 7997 N N . ARG A 1 1010 ? 13.884 13.620 -47.053 1.00 86.38 1010 ARG A N 1
ATOM 7998 C CA . ARG A 1 1010 ? 14.142 14.583 -48.139 1.00 86.38 1010 ARG A CA 1
ATOM 7999 C C . ARG A 1 1010 ? 15.626 14.540 -48.545 1.00 86.38 1010 ARG A C 1
ATOM 8001 O O . ARG A 1 1010 ? 16.384 15.417 -48.135 1.00 86.38 1010 ARG A O 1
ATOM 8008 N N . PRO A 1 1011 ? 16.096 13.516 -49.283 1.00 77.06 1011 PRO A N 1
ATOM 8009 C CA . PRO A 1 1011 ? 17.482 13.469 -49.770 1.00 77.06 1011 PRO A CA 1
ATOM 8010 C C . PRO A 1 1011 ? 17.842 14.628 -50.721 1.00 77.06 1011 PRO A C 1
ATOM 8012 O O . PRO A 1 1011 ? 19.018 14.847 -50.997 1.00 77.06 1011 PRO A O 1
ATOM 8015 N N . GLU A 1 1012 ? 16.847 15.356 -51.231 1.00 78.81 1012 GLU A N 1
ATOM 8016 C CA . GLU A 1 1012 ? 16.993 16.566 -52.041 1.00 78.81 1012 GLU A CA 1
ATOM 8017 C C . GLU A 1 1012 ? 17.294 17.847 -51.237 1.00 78.81 1012 GLU A C 1
ATOM 8019 O O . GLU A 1 1012 ? 17.675 18.857 -51.835 1.00 78.81 1012 GLU A O 1
ATOM 8024 N N . GLU A 1 1013 ? 17.131 17.831 -49.908 1.00 82.38 1013 GLU A N 1
ATOM 8025 C CA . GLU A 1 1013 ? 17.394 18.995 -49.056 1.00 82.38 1013 GLU A CA 1
ATOM 8026 C C . GLU A 1 1013 ? 18.906 19.209 -48.873 1.00 82.38 1013 GLU A C 1
ATOM 8028 O O . GLU A 1 1013 ? 19.640 18.312 -48.454 1.00 82.38 1013 GLU A O 1
ATOM 8033 N N . LYS A 1 1014 ? 19.383 20.417 -49.191 1.00 75.69 1014 LYS A N 1
ATOM 8034 C CA . LYS A 1 1014 ? 20.813 20.757 -49.234 1.00 75.69 1014 LYS A CA 1
ATOM 8035 C C . LYS A 1 1014 ? 21.363 21.228 -47.890 1.00 75.69 1014 LYS A C 1
ATOM 8037 O O . LYS A 1 1014 ? 22.573 21.151 -47.688 1.00 75.69 1014 LYS A O 1
ATOM 8042 N N . ALA A 1 1015 ? 20.510 21.729 -46.995 1.00 80.75 1015 ALA A N 1
ATOM 8043 C CA . ALA A 1 1015 ? 20.915 22.227 -45.678 1.00 80.75 1015 ALA A CA 1
ATOM 8044 C C . ALA A 1 1015 ? 19.898 21.854 -44.572 1.00 80.75 1015 ALA A C 1
ATOM 8046 O O . ALA A 1 1015 ? 19.297 22.739 -43.957 1.00 80.75 1015 ALA A O 1
ATOM 8047 N N . PRO A 1 1016 ? 19.666 20.553 -44.304 1.00 84.62 1016 PRO A N 1
ATOM 8048 C CA . PRO A 1 1016 ? 18.670 20.119 -43.327 1.00 84.62 1016 PRO A CA 1
ATOM 8049 C C . PRO A 1 1016 ? 19.060 20.507 -41.890 1.00 84.62 1016 PRO A C 1
ATOM 8051 O O . PRO A 1 1016 ? 20.164 20.219 -41.434 1.00 84.62 1016 PRO A O 1
ATOM 8054 N N . LEU A 1 1017 ? 18.114 21.083 -41.135 1.00 88.12 1017 LEU A N 1
ATOM 8055 C CA . LEU A 1 1017 ? 18.299 21.488 -39.726 1.00 88.12 1017 LEU A CA 1
ATOM 8056 C C . LEU A 1 1017 ? 18.389 20.318 -38.721 1.00 88.12 1017 LEU A C 1
ATOM 8058 O O . LEU A 1 1017 ? 18.466 20.547 -37.513 1.00 88.12 1017 LEU A O 1
ATOM 8062 N N . VAL A 1 1018 ? 18.340 19.076 -39.205 1.00 90.69 1018 VAL A N 1
ATOM 8063 C CA . VAL A 1 1018 ? 18.578 17.848 -38.438 1.00 90.69 1018 VAL A CA 1
ATOM 8064 C C . VAL A 1 1018 ? 19.416 16.922 -39.309 1.00 90.69 1018 VAL A C 1
ATOM 8066 O O . VAL A 1 1018 ? 18.988 16.556 -40.404 1.00 90.69 1018 VAL A O 1
ATOM 8069 N N . THR A 1 1019 ? 20.590 16.525 -38.825 1.00 89.31 1019 THR A N 1
ATOM 8070 C CA . THR A 1 1019 ? 21.508 15.631 -39.541 1.00 89.31 1019 THR A CA 1
ATOM 8071 C C . THR A 1 1019 ? 21.669 14.292 -38.817 1.00 89.31 1019 THR A C 1
ATOM 8073 O O . THR A 1 1019 ? 21.255 14.118 -37.670 1.00 89.31 1019 THR A O 1
ATOM 8076 N N . SER A 1 1020 ? 22.341 13.337 -39.462 1.00 86.31 1020 SER A N 1
ATOM 8077 C CA . SER A 1 1020 ? 22.752 12.074 -38.836 1.00 86.31 1020 SER A CA 1
ATOM 8078 C C . SER A 1 1020 ? 23.820 12.232 -37.741 1.00 86.31 1020 SER A C 1
ATOM 8080 O O . SER A 1 1020 ? 24.081 11.261 -37.035 1.00 86.31 1020 SER A O 1
ATOM 8082 N N . VAL A 1 1021 ? 24.420 13.422 -37.584 1.00 87.81 1021 VAL A N 1
ATOM 8083 C CA . VAL A 1 1021 ? 25.381 13.760 -36.514 1.00 87.81 1021 VAL A CA 1
ATOM 8084 C C . VAL A 1 1021 ? 24.662 14.226 -35.242 1.00 87.81 1021 VAL A C 1
ATOM 8086 O O . VAL A 1 1021 ? 25.164 14.036 -34.137 1.00 87.81 1021 VAL A O 1
ATOM 8089 N N . ASP A 1 1022 ? 23.455 14.783 -35.369 1.00 89.38 1022 ASP A N 1
ATOM 8090 C CA . ASP A 1 1022 ? 22.656 15.244 -34.225 1.00 89.38 1022 ASP A CA 1
ATOM 8091 C C . ASP A 1 1022 ? 21.919 14.092 -33.504 1.00 89.38 1022 ASP A C 1
ATOM 8093 O O . ASP A 1 1022 ? 21.276 14.307 -32.473 1.00 89.38 1022 ASP A O 1
ATOM 8097 N N . LEU A 1 1023 ? 22.010 12.870 -34.046 1.00 89.88 1023 LEU A N 1
ATOM 8098 C CA . LEU A 1 1023 ? 21.225 11.683 -33.696 1.00 89.88 1023 LEU A CA 1
ATOM 8099 C C . LEU A 1 1023 ? 22.108 10.437 -33.518 1.00 89.88 1023 LEU A C 1
ATOM 8101 O O . LEU A 1 1023 ? 23.164 10.308 -34.133 1.00 89.88 1023 LEU A O 1
ATOM 8105 N N . VAL A 1 1024 ? 21.634 9.448 -32.753 1.00 86.12 1024 VAL A N 1
ATOM 8106 C CA . VAL A 1 1024 ? 22.340 8.165 -32.581 1.00 86.12 1024 VAL A CA 1
ATOM 8107 C C . VAL A 1 1024 ? 21.834 7.133 -33.589 1.00 86.12 1024 VAL A C 1
ATOM 8109 O O . VAL A 1 1024 ? 20.870 6.411 -33.348 1.00 86.12 1024 VAL A O 1
ATOM 8112 N N . THR A 1 1025 ? 22.508 7.051 -34.738 1.00 81.00 1025 THR A N 1
ATOM 8113 C CA . THR A 1 1025 ? 22.166 6.124 -35.840 1.00 81.00 1025 THR A CA 1
ATOM 8114 C C . THR A 1 1025 ? 22.633 4.679 -35.627 1.00 81.00 1025 THR A C 1
ATOM 8116 O O . THR A 1 1025 ? 22.193 3.780 -36.344 1.00 81.00 1025 THR A O 1
ATOM 8119 N N . ARG A 1 1026 ? 23.527 4.429 -34.658 1.00 78.31 1026 ARG A N 1
ATOM 8120 C CA . ARG A 1 1026 ? 24.072 3.095 -34.329 1.00 78.31 1026 ARG A CA 1
ATOM 8121 C C . ARG A 1 1026 ? 24.219 2.894 -32.807 1.00 78.31 1026 ARG A C 1
ATOM 8123 O O . ARG A 1 1026 ? 25.350 2.808 -32.325 1.00 78.31 1026 ARG A O 1
ATOM 8130 N N . PRO A 1 1027 ? 23.109 2.847 -32.045 1.00 77.00 1027 PRO A N 1
ATOM 8131 C CA . PRO A 1 1027 ? 23.150 2.582 -30.607 1.00 77.00 1027 PRO A CA 1
ATOM 8132 C C . PRO A 1 1027 ? 23.709 1.182 -30.303 1.00 77.00 1027 PRO A C 1
ATOM 8134 O O . PRO A 1 1027 ? 23.609 0.260 -31.120 1.00 77.00 1027 PRO A O 1
ATOM 8137 N N . ARG A 1 1028 ? 24.290 1.036 -29.111 1.00 71.94 1028 ARG A N 1
ATOM 8138 C CA . ARG A 1 1028 ? 24.871 -0.191 -28.542 1.00 71.94 1028 ARG A CA 1
ATOM 8139 C C . ARG A 1 1028 ? 24.074 -0.710 -27.334 1.00 71.94 1028 ARG A C 1
ATOM 8141 O O . ARG A 1 1028 ? 24.267 -1.864 -26.957 1.00 71.94 1028 ARG A O 1
ATOM 8148 N N . ASN A 1 1029 ? 23.176 0.099 -26.767 1.00 71.62 1029 ASN A N 1
ATOM 8149 C CA . ASN A 1 1029 ? 22.245 -0.246 -25.682 1.00 71.62 1029 ASN A CA 1
ATOM 8150 C C . ASN A 1 1029 ? 20.937 0.578 -25.756 1.00 71.62 1029 ASN A C 1
ATOM 8152 O O . ASN A 1 1029 ? 20.748 1.376 -26.672 1.00 71.62 1029 ASN A O 1
ATOM 8156 N N . HIS A 1 1030 ? 20.055 0.393 -24.762 1.00 70.56 1030 HIS A N 1
ATOM 8157 C CA . HIS A 1 1030 ? 18.741 1.052 -24.656 1.00 70.56 1030 HIS A CA 1
ATOM 8158 C C . HIS A 1 1030 ? 18.742 2.482 -24.069 1.00 70.56 1030 HIS A C 1
ATOM 8160 O O . HIS A 1 1030 ? 17.675 3.037 -23.807 1.00 70.56 1030 HIS A O 1
ATOM 8166 N N . HIS A 1 1031 ? 19.909 3.093 -23.862 1.00 73.19 1031 HIS A N 1
ATOM 8167 C CA . HIS A 1 1031 ? 20.048 4.449 -23.316 1.00 73.19 1031 HIS A CA 1
ATOM 8168 C C . HIS A 1 1031 ? 20.904 5.377 -24.194 1.00 73.19 1031 HIS A C 1
ATOM 8170 O O . HIS A 1 1031 ? 20.657 6.577 -24.165 1.00 73.19 1031 HIS A O 1
ATOM 8176 N N . ASP A 1 1032 ? 21.814 4.863 -25.038 1.00 76.31 1032 ASP A N 1
ATOM 8177 C CA . ASP A 1 1032 ? 22.717 5.659 -25.897 1.00 76.31 1032 ASP A CA 1
ATOM 8178 C C . ASP A 1 1032 ? 21.988 6.773 -26.685 1.00 76.31 1032 ASP A C 1
ATOM 8180 O O . ASP A 1 1032 ? 22.516 7.868 -26.857 1.00 76.31 1032 ASP A O 1
ATOM 8184 N N . TRP A 1 1033 ? 20.758 6.536 -27.160 1.00 78.19 1033 TRP A N 1
ATOM 8185 C CA . TRP A 1 1033 ? 19.965 7.549 -27.880 1.00 78.19 1033 TRP A CA 1
ATOM 8186 C C . TRP A 1 1033 ? 19.614 8.788 -27.047 1.00 78.19 1033 TRP A C 1
ATOM 8188 O O . TRP A 1 1033 ? 19.470 9.864 -27.624 1.00 78.19 1033 TRP A O 1
ATOM 8198 N N . LEU A 1 1034 ? 19.541 8.670 -25.716 1.00 79.75 1034 LEU A N 1
ATOM 8199 C CA . LEU A 1 1034 ? 19.335 9.797 -24.797 1.00 79.75 1034 LEU A CA 1
ATOM 8200 C C . LEU A 1 1034 ? 20.538 10.751 -24.751 1.00 79.75 1034 LEU A C 1
ATOM 8202 O O . LEU A 1 1034 ? 20.395 11.872 -24.260 1.00 79.75 1034 LEU A O 1
ATOM 8206 N N . ASN A 1 1035 ? 21.692 10.309 -25.264 1.00 80.00 1035 ASN A N 1
ATOM 8207 C CA . ASN A 1 1035 ? 22.954 11.048 -25.281 1.00 80.00 1035 ASN A CA 1
ATOM 8208 C C . ASN A 1 1035 ? 23.195 11.739 -26.641 1.00 80.00 1035 ASN A C 1
ATOM 8210 O O . ASN A 1 1035 ? 24.083 12.590 -26.768 1.00 80.00 1035 ASN A O 1
ATOM 8214 N N . GLY A 1 1036 ? 22.364 11.427 -27.648 1.00 87.25 1036 GLY A N 1
ATOM 8215 C CA . GLY A 1 1036 ? 22.331 12.118 -28.935 1.00 87.25 1036 GLY A CA 1
ATOM 8216 C C . GLY A 1 1036 ? 22.053 13.609 -28.762 1.00 87.25 1036 GLY A C 1
ATOM 8217 O O . GLY A 1 1036 ? 21.173 13.997 -27.994 1.00 87.25 1036 GLY A O 1
ATOM 8218 N N . ARG A 1 1037 ? 22.796 14.452 -29.488 1.00 91.00 1037 ARG A N 1
ATOM 8219 C CA . ARG A 1 1037 ? 22.792 15.916 -29.318 1.00 91.00 1037 ARG A CA 1
ATOM 8220 C C . ARG A 1 1037 ? 21.382 16.508 -29.293 1.00 91.00 1037 ARG A C 1
ATOM 8222 O O . ARG A 1 1037 ? 21.068 17.270 -28.387 1.00 91.00 1037 ARG A O 1
ATOM 8229 N N . LEU A 1 1038 ? 20.532 16.142 -30.253 1.00 92.00 1038 LEU A N 1
ATOM 8230 C CA . LEU A 1 1038 ? 19.186 16.707 -30.378 1.00 92.00 1038 LEU A CA 1
ATOM 8231 C C . LEU A 1 1038 ? 18.244 16.280 -29.237 1.00 92.00 1038 LEU A C 1
ATOM 8233 O O . LEU A 1 1038 ? 17.338 17.028 -28.883 1.00 92.00 1038 LEU A O 1
ATOM 8237 N N . GLU A 1 1039 ? 18.474 15.100 -28.655 1.00 91.38 1039 GLU A N 1
ATOM 8238 C CA . GLU A 1 1039 ? 17.718 14.582 -27.509 1.00 91.38 1039 GLU A CA 1
ATOM 8239 C C . GLU A 1 1039 ? 18.170 15.258 -26.212 1.00 91.38 1039 GLU A C 1
ATOM 8241 O O . GLU A 1 1039 ? 17.354 15.729 -25.422 1.00 91.38 1039 GLU A O 1
ATOM 8246 N N . ARG A 1 1040 ? 19.485 15.406 -26.031 1.00 89.69 1040 ARG A N 1
ATOM 8247 C CA . ARG A 1 1040 ? 20.050 16.155 -24.910 1.00 89.69 1040 ARG A CA 1
ATOM 8248 C C . ARG A 1 1040 ? 19.576 17.605 -24.890 1.00 89.69 1040 ARG A C 1
ATOM 8250 O O . ARG A 1 1040 ? 19.025 18.016 -23.878 1.00 89.69 1040 ARG A O 1
ATOM 8257 N N . MET A 1 1041 ? 19.611 18.316 -26.021 1.00 91.50 1041 MET A N 1
ATOM 8258 C CA . MET A 1 1041 ? 19.082 19.687 -26.107 1.00 91.50 1041 MET A CA 1
ATOM 8259 C C . MET A 1 1041 ? 17.592 19.799 -25.716 1.00 91.50 1041 MET A C 1
ATOM 8261 O O . MET A 1 1041 ? 17.191 20.819 -25.159 1.00 91.50 1041 MET A O 1
ATOM 8265 N N . LEU A 1 1042 ? 16.763 18.775 -25.973 1.00 91.56 1042 LEU A N 1
ATOM 8266 C CA . LEU A 1 1042 ? 15.366 18.732 -25.504 1.00 91.56 1042 LEU A CA 1
ATOM 8267 C C . LEU A 1 1042 ? 15.275 18.512 -23.987 1.00 91.56 1042 LEU A C 1
ATOM 8269 O O . LEU A 1 1042 ? 14.504 19.194 -23.310 1.00 91.56 1042 LEU A O 1
ATOM 8273 N N . ARG A 1 1043 ? 16.063 17.572 -23.453 1.00 87.12 1043 ARG A N 1
ATOM 8274 C CA . ARG A 1 1043 ? 16.068 17.206 -22.028 1.00 87.12 1043 ARG A CA 1
ATOM 8275 C C . ARG A 1 1043 ? 16.658 18.308 -21.147 1.00 87.12 1043 ARG A C 1
ATOM 8277 O O . ARG A 1 1043 ? 16.078 18.630 -20.115 1.00 87.12 1043 ARG A O 1
ATOM 8284 N N . GLU A 1 1044 ? 17.750 18.922 -21.593 1.00 85.44 1044 GLU A N 1
ATOM 8285 C CA . GLU A 1 1044 ? 18.443 20.076 -20.998 1.00 85.44 1044 GLU A CA 1
ATOM 8286 C C . GLU A 1 1044 ? 17.637 21.382 -21.211 1.00 85.44 1044 GLU A C 1
ATOM 8288 O O . GLU A 1 1044 ? 17.704 22.315 -20.408 1.00 85.44 1044 GLU A O 1
ATOM 8293 N N . GLY A 1 1045 ? 16.765 21.424 -22.228 1.00 86.25 1045 GLY A N 1
ATOM 8294 C CA . GLY A 1 1045 ? 15.840 22.530 -22.512 1.00 86.25 1045 GLY A CA 1
ATOM 8295 C C . GLY A 1 1045 ? 16.425 23.674 -23.342 1.00 86.25 1045 GLY A C 1
ATOM 8296 O O . GLY A 1 1045 ? 15.772 24.705 -23.487 1.00 86.25 1045 GLY A O 1
ATOM 8297 N N . GLU A 1 1046 ? 17.612 23.487 -23.924 1.00 90.88 1046 GLU A N 1
ATOM 8298 C CA . GLU A 1 1046 ? 18.161 24.366 -24.969 1.00 90.88 1046 GLU A CA 1
ATOM 8299 C C . GLU A 1 1046 ? 17.266 24.404 -26.223 1.00 90.88 1046 GLU A C 1
ATOM 8301 O O . GLU A 1 1046 ? 17.294 25.359 -27.002 1.00 90.88 1046 GLU A O 1
ATOM 8306 N N . LEU A 1 1047 ? 16.461 23.356 -26.424 1.00 93.69 1047 LEU A N 1
ATOM 8307 C CA . LEU A 1 1047 ? 15.524 23.197 -27.527 1.00 93.69 1047 LEU A CA 1
ATOM 8308 C C . LEU A 1 1047 ? 14.108 22.967 -26.991 1.00 93.69 1047 LEU A C 1
ATOM 8310 O O . LEU A 1 1047 ? 13.884 22.096 -26.154 1.00 93.69 1047 LEU A O 1
ATOM 8314 N N . THR A 1 1048 ? 13.119 23.703 -27.507 1.00 93.69 1048 THR A N 1
ATOM 8315 C CA . THR A 1 1048 ? 11.712 23.426 -27.168 1.00 93.69 1048 THR A CA 1
ATOM 8316 C C . THR A 1 1048 ? 11.133 22.331 -28.075 1.00 93.69 1048 THR A C 1
ATOM 8318 O O . THR A 1 1048 ? 11.469 22.289 -29.263 1.00 93.69 1048 THR A O 1
ATOM 8321 N N . PRO A 1 1049 ? 10.197 21.492 -27.590 1.00 95.00 1049 PRO A N 1
ATOM 8322 C CA . PRO A 1 1049 ? 9.530 20.487 -28.424 1.00 95.00 1049 PRO A CA 1
ATOM 8323 C C . PRO A 1 1049 ? 8.834 21.055 -29.678 1.00 95.00 1049 PRO A C 1
ATOM 8325 O O . PRO A 1 1049 ? 8.813 20.403 -30.719 1.00 95.00 1049 PRO A O 1
ATOM 8328 N N . THR A 1 1050 ? 8.309 22.285 -29.624 1.00 95.12 1050 THR A N 1
ATOM 8329 C CA . THR A 1 1050 ? 7.696 22.957 -30.788 1.00 95.12 1050 THR A CA 1
ATOM 8330 C C . THR A 1 1050 ? 8.740 23.362 -31.833 1.00 95.12 1050 THR A C 1
ATOM 8332 O O . THR A 1 1050 ? 8.531 23.161 -33.028 1.00 95.12 1050 THR A O 1
ATOM 8335 N N . GLU A 1 1051 ? 9.882 23.900 -31.399 1.00 95.06 1051 GLU A N 1
ATOM 8336 C CA . GLU A 1 1051 ? 11.008 24.232 -32.284 1.00 95.06 1051 GLU A CA 1
ATOM 8337 C C . GLU A 1 1051 ? 11.597 22.965 -32.927 1.00 95.06 1051 GLU A C 1
ATOM 8339 O O . GLU A 1 1051 ? 11.840 22.934 -34.132 1.00 95.06 1051 GLU A O 1
ATOM 8344 N N . TYR A 1 1052 ? 11.727 21.877 -32.162 1.00 95.31 1052 TYR A N 1
ATOM 8345 C CA . TYR A 1 1052 ? 12.109 20.565 -32.692 1.00 95.31 1052 TYR A CA 1
ATOM 8346 C C . TYR A 1 1052 ? 11.176 20.102 -33.822 1.00 95.31 1052 TYR A C 1
ATOM 8348 O O . TYR A 1 1052 ? 11.656 19.753 -34.901 1.00 95.31 1052 TYR A O 1
ATOM 8356 N N . VAL A 1 1053 ? 9.850 20.154 -33.627 1.00 95.94 1053 VAL A N 1
ATOM 8357 C CA . VAL A 1 1053 ? 8.875 19.770 -34.669 1.00 95.94 1053 VAL A CA 1
ATOM 8358 C C . VAL A 1 1053 ? 9.050 20.615 -35.937 1.00 95.94 1053 VAL A C 1
ATOM 8360 O O . VAL A 1 1053 ? 8.963 20.080 -37.043 1.00 95.94 1053 VAL A O 1
ATOM 8363 N N . ASN A 1 1054 ? 9.368 21.905 -35.801 1.00 94.75 1054 ASN A N 1
ATOM 8364 C CA . ASN A 1 1054 ? 9.625 22.786 -36.942 1.00 94.75 1054 ASN A CA 1
ATOM 8365 C C . ASN A 1 1054 ? 10.954 22.488 -37.659 1.00 94.75 1054 ASN A C 1
ATOM 8367 O O . ASN A 1 1054 ? 10.994 22.548 -38.890 1.00 94.75 1054 ASN A O 1
ATOM 8371 N N . ARG A 1 1055 ? 12.016 22.089 -36.944 1.00 93.88 1055 ARG A N 1
ATOM 8372 C CA . ARG A 1 1055 ? 13.268 21.603 -37.566 1.00 93.88 1055 ARG A CA 1
ATOM 8373 C C . ARG A 1 1055 ? 13.055 20.288 -38.315 1.00 93.88 1055 ARG A C 1
ATOM 8375 O O . ARG A 1 1055 ? 13.534 20.139 -39.438 1.00 93.88 1055 ARG A O 1
ATOM 8382 N N . VAL A 1 1056 ? 12.267 19.371 -37.746 1.00 93.81 1056 VAL A N 1
ATOM 8383 C CA . VAL A 1 1056 ? 11.873 18.112 -38.403 1.00 93.81 1056 VAL A CA 1
ATOM 8384 C C . VAL A 1 1056 ? 11.023 18.374 -39.650 1.00 93.81 1056 VAL A C 1
ATOM 8386 O O . VAL A 1 1056 ? 11.276 17.768 -40.685 1.00 93.81 1056 VAL A O 1
ATOM 8389 N N . ALA A 1 1057 ? 10.069 19.309 -39.608 1.00 92.81 1057 ALA A N 1
ATOM 8390 C CA . ALA A 1 1057 ? 9.240 19.665 -40.767 1.00 92.81 1057 ALA A CA 1
ATOM 8391 C C . ALA A 1 1057 ? 10.022 20.316 -41.931 1.00 92.81 1057 ALA A C 1
ATOM 8393 O O . ALA A 1 1057 ? 9.562 20.296 -43.078 1.00 92.81 1057 ALA A O 1
ATOM 8394 N N . GLN A 1 1058 ? 11.205 20.874 -41.653 1.00 90.44 1058 GLN A N 1
ATOM 8395 C CA . GLN A 1 1058 ? 12.135 21.392 -42.661 1.00 90.44 1058 GLN A CA 1
ATOM 8396 C C . GLN A 1 1058 ? 13.040 20.273 -43.204 1.00 90.44 1058 GLN A C 1
ATOM 8398 O O . GLN A 1 1058 ? 13.043 20.028 -44.409 1.00 90.44 1058 GLN A O 1
ATOM 8403 N N . ALA A 1 1059 ? 13.714 19.516 -42.333 1.00 91.12 1059 ALA A N 1
ATOM 8404 C CA . ALA A 1 1059 ? 14.614 18.427 -42.736 1.00 91.12 1059 ALA A CA 1
ATOM 8405 C C . ALA A 1 1059 ? 13.903 17.200 -43.356 1.00 91.12 1059 ALA A C 1
ATOM 8407 O O . ALA A 1 1059 ? 14.522 16.431 -44.088 1.00 91.12 1059 ALA A O 1
ATOM 8408 N N . PHE A 1 1060 ? 12.607 17.006 -43.090 1.00 92.12 1060 PHE A N 1
ATOM 8409 C CA . PHE A 1 1060 ? 11.829 15.844 -43.531 1.00 92.12 1060 PHE A CA 1
ATOM 8410 C C . PHE A 1 1060 ? 10.438 16.235 -44.049 1.00 92.12 1060 PHE A C 1
ATOM 8412 O O . PHE A 1 1060 ? 9.859 17.252 -43.666 1.00 92.12 1060 PHE A O 1
ATOM 8419 N N . ALA A 1 1061 ? 9.836 15.380 -44.878 1.00 92.88 1061 ALA A N 1
ATOM 8420 C CA . ALA A 1 1061 ? 8.490 15.586 -45.413 1.00 92.88 1061 ALA A CA 1
ATOM 8421 C C . ALA A 1 1061 ? 7.388 15.165 -44.419 1.00 92.88 1061 ALA A C 1
ATOM 8423 O O . ALA A 1 1061 ? 6.599 14.256 -44.690 1.00 92.88 1061 ALA A O 1
ATOM 8424 N N . LEU A 1 1062 ? 7.330 15.837 -43.265 1.00 95.44 1062 LEU A N 1
ATOM 8425 C CA . LEU A 1 1062 ? 6.324 15.617 -42.222 1.00 95.44 1062 LEU A CA 1
ATOM 8426 C C . LEU A 1 1062 ? 4.910 16.027 -42.686 1.00 95.44 1062 LEU A C 1
ATOM 8428 O O . LEU A 1 1062 ? 4.695 17.135 -43.178 1.00 95.44 1062 LEU A O 1
ATOM 8432 N N . HIS A 1 1063 ? 3.938 15.133 -42.501 1.00 96.06 1063 HIS A N 1
ATOM 8433 C CA . HIS A 1 1063 ? 2.524 15.323 -42.833 1.00 96.06 1063 HIS A CA 1
ATOM 8434 C C . HIS A 1 1063 ? 1.612 14.865 -41.687 1.00 96.06 1063 HIS A C 1
ATOM 8436 O O . HIS A 1 1063 ? 1.834 13.812 -41.089 1.00 96.06 1063 HIS A O 1
ATOM 8442 N N . VAL A 1 1064 ? 0.531 15.606 -41.449 1.00 96.81 1064 VAL A N 1
ATOM 8443 C CA . VAL A 1 1064 ? -0.623 15.172 -40.652 1.00 96.81 1064 VAL A CA 1
ATOM 8444 C C . VAL A 1 1064 ? -1.584 14.441 -41.596 1.00 96.81 1064 VAL A C 1
ATOM 8446 O O . VAL A 1 1064 ? -2.127 15.045 -42.518 1.00 96.81 1064 VAL A O 1
ATOM 8449 N N . VAL A 1 1065 ? -1.792 13.138 -41.391 1.00 96.56 1065 VAL A N 1
ATOM 8450 C CA . VAL A 1 1065 ? -2.729 12.304 -42.180 1.00 96.56 1065 VAL A CA 1
ATOM 8451 C C . VAL A 1 1065 ? -4.104 12.262 -41.510 1.00 96.56 1065 VAL A C 1
ATOM 8453 O O . VAL A 1 1065 ? -5.134 12.369 -42.172 1.00 96.56 1065 VAL A O 1
ATOM 8456 N N . LYS A 1 1066 ? -4.130 12.189 -40.174 1.00 95.75 1066 LYS A N 1
ATOM 8457 C CA . LYS A 1 1066 ? -5.326 12.408 -39.351 1.00 95.75 1066 LYS A CA 1
ATOM 8458 C C . LYS A 1 1066 ? -5.013 13.473 -38.308 1.00 95.75 1066 LYS A C 1
ATOM 8460 O O . LYS A 1 1066 ? -4.052 13.321 -37.559 1.00 95.75 1066 LYS A O 1
ATOM 8465 N N . GLY A 1 1067 ? -5.846 14.507 -38.253 1.00 93.44 1067 GLY A N 1
ATOM 8466 C CA . GLY A 1 1067 ? -5.734 15.590 -37.280 1.00 93.44 1067 GLY A CA 1
ATOM 8467 C C . GLY A 1 1067 ? -6.104 15.203 -35.846 1.00 93.44 1067 GLY A C 1
ATOM 8468 O O . GLY A 1 1067 ? -6.748 14.178 -35.600 1.00 93.44 1067 GLY A O 1
ATOM 8469 N N . SER A 1 1068 ? -5.739 16.080 -34.914 1.00 93.81 1068 SER A N 1
ATOM 8470 C CA . SER A 1 1068 ? -6.126 16.069 -33.497 1.00 93.81 1068 SER A CA 1
ATOM 8471 C C . SER A 1 1068 ? -6.270 17.508 -32.986 1.00 93.81 1068 SER A C 1
ATOM 8473 O O . SER A 1 1068 ? -5.988 18.464 -33.712 1.00 93.81 1068 SER A O 1
ATOM 8475 N N . ALA A 1 1069 ? -6.666 17.673 -31.721 1.00 92.75 1069 ALA A N 1
ATOM 8476 C CA . ALA A 1 1069 ? -6.680 18.983 -31.068 1.00 92.75 1069 ALA A CA 1
ATOM 8477 C C . ALA A 1 1069 ? -5.279 19.614 -30.941 1.00 92.75 1069 ALA A C 1
ATOM 8479 O O . ALA A 1 1069 ? -5.180 20.832 -30.879 1.00 92.75 1069 ALA A O 1
ATOM 8480 N N . LEU A 1 1070 ? -4.209 18.808 -30.918 1.00 94.50 1070 LEU A N 1
ATOM 8481 C CA . LEU A 1 1070 ? -2.822 19.274 -30.834 1.00 94.50 1070 LEU A CA 1
ATOM 8482 C C . LEU A 1 1070 ? -2.237 19.578 -32.222 1.00 94.50 1070 LEU A C 1
ATOM 8484 O O . LEU A 1 1070 ? -1.638 20.636 -32.405 1.00 94.50 1070 LEU A O 1
ATOM 8488 N N . TRP A 1 1071 ? -2.410 18.664 -33.187 1.00 93.75 1071 TRP A N 1
ATOM 8489 C CA . TRP A 1 1071 ? -1.779 18.740 -34.514 1.00 93.75 1071 TRP A CA 1
ATOM 8490 C C . TRP A 1 1071 ? -2.550 19.564 -35.553 1.00 93.75 1071 TRP A C 1
ATOM 8492 O O . TRP A 1 1071 ? -1.948 19.973 -36.545 1.00 93.75 1071 TRP A O 1
ATOM 8502 N N . GLY A 1 1072 ? -3.841 19.835 -35.338 1.00 91.44 1072 GLY A N 1
ATOM 8503 C CA . GLY A 1 1072 ? -4.674 20.610 -36.261 1.00 91.44 1072 GLY A CA 1
ATOM 8504 C C . GLY A 1 1072 ? -5.169 19.801 -37.469 1.00 91.44 1072 GLY A C 1
ATOM 8505 O O . GLY A 1 1072 ? -5.405 18.595 -37.377 1.00 91.44 1072 GLY A O 1
ATOM 8506 N N . SER A 1 1073 ? -5.387 20.477 -38.599 1.00 90.31 1073 SER A N 1
ATOM 8507 C CA . SER A 1 1073 ? -5.928 19.886 -39.835 1.00 90.31 1073 SER A CA 1
ATOM 8508 C C . SER A 1 1073 ? -4.943 18.931 -40.537 1.00 90.31 1073 SER A C 1
ATOM 8510 O O . SER A 1 1073 ? -3.735 19.162 -40.480 1.00 90.31 1073 SER A O 1
ATOM 8512 N N . PRO A 1 1074 ? -5.422 17.910 -41.280 1.00 93.81 1074 PRO A N 1
ATOM 8513 C CA . PRO A 1 1074 ? -4.580 17.134 -42.191 1.00 93.81 1074 PRO A CA 1
ATOM 8514 C C . PRO A 1 1074 ? -3.890 18.004 -43.254 1.00 93.81 1074 PRO A C 1
ATOM 8516 O O . PRO A 1 1074 ? -4.500 18.928 -43.793 1.00 93.81 1074 PRO A O 1
ATOM 8519 N N . GLY A 1 1075 ? -2.633 17.690 -43.575 1.00 93.50 1075 GLY A N 1
ATOM 8520 C CA . GLY A 1 1075 ? -1.812 18.439 -44.531 1.00 93.50 1075 GLY A CA 1
ATOM 8521 C C . GLY A 1 1075 ? -0.298 18.334 -44.275 1.00 93.50 1075 GLY A C 1
ATOM 8522 O O . GLY A 1 1075 ? 0.130 17.694 -43.312 1.00 93.50 1075 GLY A O 1
ATOM 8523 N N . PRO A 1 1076 ? 0.540 18.941 -45.137 1.00 93.56 1076 PRO A N 1
ATOM 8524 C CA . PRO A 1 1076 ? 1.984 19.038 -44.924 1.00 93.56 1076 PRO A CA 1
ATOM 8525 C C . PRO A 1 1076 ? 2.318 20.023 -43.794 1.00 93.56 1076 PRO A C 1
ATOM 8527 O O . PRO A 1 1076 ? 1.773 21.126 -43.736 1.00 93.56 1076 PRO A O 1
ATOM 8530 N N . VAL A 1 1077 ? 3.265 19.660 -42.931 1.00 92.69 1077 VAL A N 1
ATOM 8531 C CA . VAL A 1 1077 ? 3.743 20.522 -41.839 1.00 92.69 1077 VAL A CA 1
ATOM 8532 C C . VAL A 1 1077 ? 4.862 21.438 -42.356 1.00 92.69 1077 VAL A C 1
ATOM 8534 O O . VAL A 1 1077 ? 5.700 21.001 -43.145 1.00 92.69 1077 VAL A O 1
ATOM 8537 N N . ARG A 1 1078 ? 4.866 22.719 -41.951 1.00 82.62 1078 ARG A N 1
ATOM 8538 C CA . ARG A 1 1078 ? 5.888 23.716 -42.354 1.00 82.62 1078 ARG A CA 1
ATOM 8539 C C . ARG A 1 1078 ? 6.243 24.722 -41.255 1.00 82.62 1078 ARG A C 1
ATOM 8541 O O . ARG A 1 1078 ? 7.411 24.877 -40.936 1.00 82.62 1078 ARG A O 1
ATOM 8548 N N . ALA A 1 1079 ? 5.235 25.392 -40.699 1.00 85.44 1079 ALA A N 1
ATOM 8549 C CA . ALA A 1 1079 ? 5.360 26.342 -39.593 1.00 85.44 1079 ALA A CA 1
ATOM 8550 C C . ALA A 1 1079 ? 4.278 26.003 -38.560 1.00 85.44 1079 ALA A C 1
ATOM 8552 O O . ALA A 1 1079 ? 3.149 26.486 -38.624 1.00 85.44 1079 ALA A O 1
ATOM 8553 N N . TRP A 1 1080 ? 4.596 25.050 -37.691 1.00 93.56 1080 TRP A N 1
ATOM 8554 C CA . TRP A 1 1080 ? 3.665 24.423 -36.768 1.00 93.56 1080 TRP A CA 1
ATOM 8555 C C . TRP A 1 1080 ? 3.624 25.130 -35.415 1.00 93.56 1080 TRP A C 1
ATOM 8557 O O . TRP A 1 1080 ? 4.656 25.525 -34.865 1.00 93.56 1080 TRP A O 1
ATOM 8567 N N . GLN A 1 1081 ? 2.416 25.223 -34.864 1.00 92.62 1081 GLN A N 1
ATOM 8568 C CA . GLN A 1 1081 ? 2.153 25.631 -33.490 1.00 92.62 1081 GLN A CA 1
ATOM 8569 C C . GLN A 1 1081 ? 1.120 24.666 -32.885 1.00 92.62 1081 GLN A C 1
ATOM 8571 O O . GLN A 1 1081 ? 0.150 24.320 -33.568 1.00 92.62 1081 GLN A O 1
ATOM 8576 N N . PRO A 1 1082 ? 1.305 24.223 -31.630 1.00 92.31 1082 PRO A N 1
ATOM 8577 C CA . PRO A 1 1082 ? 0.369 23.323 -30.969 1.00 92.31 1082 PRO A CA 1
ATOM 8578 C C . PRO A 1 1082 ? -0.968 24.016 -30.694 1.00 92.31 1082 PRO A C 1
ATOM 8580 O O . PRO A 1 1082 ? -1.011 25.214 -30.416 1.00 92.31 1082 PRO A O 1
ATOM 8583 N N . PHE A 1 1083 ? -2.056 23.245 -30.727 1.00 91.44 1083 PHE A N 1
ATOM 8584 C CA . PHE A 1 1083 ? -3.423 23.708 -30.431 1.00 91.44 1083 PHE A CA 1
ATOM 8585 C C . PHE A 1 1083 ? -3.981 24.777 -31.389 1.00 91.44 1083 PHE A C 1
ATOM 8587 O O . PHE A 1 1083 ? -4.983 25.427 -31.088 1.00 91.44 1083 PHE A O 1
ATOM 8594 N N . MET A 1 1084 ? -3.376 24.925 -32.573 1.00 82.19 1084 MET A N 1
ATOM 8595 C CA . MET A 1 1084 ? -3.926 25.720 -33.673 1.00 82.19 1084 MET A CA 1
ATOM 8596 C C . MET A 1 1084 ? -5.352 25.249 -34.020 1.00 82.19 1084 MET A C 1
ATOM 8598 O O . MET A 1 1084 ? -5.536 24.076 -34.365 1.00 82.19 1084 MET A O 1
ATOM 8602 N N . PRO A 1 1085 ? -6.374 26.125 -33.962 1.00 63.62 1085 PRO A N 1
ATOM 8603 C CA . PRO A 1 1085 ? -7.753 25.721 -34.197 1.00 63.62 1085 PRO A CA 1
ATOM 8604 C C . PRO A 1 1085 ? -7.961 25.263 -35.645 1.00 63.62 1085 PRO A C 1
ATOM 8606 O O . PRO A 1 1085 ? -7.520 25.907 -36.597 1.00 63.62 1085 PRO A O 1
ATOM 8609 N N . VAL A 1 1086 ? -8.690 24.156 -35.807 1.00 57.19 1086 VAL A N 1
ATOM 8610 C CA . VAL A 1 1086 ? -9.070 23.597 -37.113 1.00 57.19 1086 VAL A CA 1
ATOM 8611 C C . VAL A 1 1086 ? -10.016 24.566 -37.827 1.00 57.19 1086 VAL A C 1
ATOM 8613 O O . VAL A 1 1086 ? -11.234 24.535 -37.633 1.00 57.19 1086 VAL A O 1
ATOM 8616 N N . LEU A 1 1087 ? -9.451 25.428 -38.675 1.00 53.16 1087 LEU A N 1
ATOM 8617 C CA . LEU A 1 1087 ? -10.210 26.256 -39.607 1.00 53.16 1087 LEU A CA 1
ATOM 8618 C C . LEU A 1 1087 ? -10.966 25.338 -40.575 1.00 53.16 1087 LEU A C 1
ATOM 8620 O O . LEU A 1 1087 ? -10.381 24.751 -41.487 1.00 53.16 1087 LEU A O 1
ATOM 8624 N N . ARG A 1 1088 ? -12.284 25.212 -40.379 1.00 39.97 1088 ARG A N 1
ATOM 8625 C CA . ARG A 1 1088 ? -13.166 24.601 -41.379 1.00 39.97 1088 ARG A CA 1
ATOM 8626 C C . ARG A 1 1088 ? -13.131 25.481 -42.635 1.00 39.97 1088 ARG A C 1
ATOM 8628 O O . ARG A 1 1088 ? -13.425 26.669 -42.509 1.00 39.97 1088 ARG A O 1
ATOM 8635 N N . PRO A 1 1089 ? -12.810 24.947 -43.826 1.00 38.88 1089 PRO A N 1
ATOM 8636 C CA . PRO A 1 1089 ? -12.853 25.740 -45.045 1.00 38.88 1089 PRO A CA 1
ATOM 8637 C C . PRO A 1 1089 ? -14.298 26.159 -45.330 1.00 38.88 1089 PRO A C 1
ATOM 8639 O O . PRO A 1 1089 ? -15.186 25.317 -45.481 1.00 38.88 1089 PRO A O 1
ATOM 8642 N N . THR A 1 1090 ? -14.539 27.467 -45.394 1.00 35.78 1090 THR A N 1
ATOM 8643 C CA . THR A 1 1090 ? -15.825 28.029 -45.813 1.00 35.78 1090 THR A CA 1
ATOM 8644 C C . THR A 1 1090 ? -16.110 27.584 -47.245 1.00 35.78 1090 THR A C 1
ATOM 8646 O O . THR A 1 1090 ? -15.298 27.832 -48.136 1.00 35.78 1090 THR A O 1
ATOM 8649 N N . MET A 1 1091 ? -17.251 26.936 -47.492 1.00 33.50 1091 MET A N 1
ATOM 8650 C CA . MET A 1 1091 ? -17.637 26.562 -48.855 1.00 33.50 1091 MET A CA 1
ATOM 8651 C C . MET A 1 1091 ? -17.862 27.824 -49.696 1.00 33.50 1091 MET A C 1
ATOM 8653 O O . MET A 1 1091 ? -18.866 28.514 -49.516 1.00 33.50 1091 MET A O 1
ATOM 8657 N N . LEU A 1 1092 ? -16.978 28.099 -50.659 1.00 33.78 1092 LEU A N 1
ATOM 8658 C CA . LEU A 1 1092 ? -17.344 28.963 -51.778 1.00 33.78 1092 LEU A CA 1
ATOM 8659 C C . LEU A 1 1092 ? -18.359 28.209 -52.643 1.00 33.78 1092 LEU A C 1
ATOM 8661 O O . LEU A 1 1092 ? -18.016 27.253 -53.337 1.00 33.78 1092 LEU A O 1
ATOM 8665 N N . MET A 1 1093 ? -19.615 28.653 -52.609 1.00 32.78 1093 MET A N 1
ATOM 8666 C CA . MET A 1 1093 ? -20.630 28.224 -53.567 1.00 32.78 1093 MET A CA 1
ATOM 8667 C C . MET A 1 1093 ? -20.306 28.788 -54.956 1.00 32.78 1093 MET A C 1
ATOM 8669 O O . MET A 1 1093 ? -20.742 29.885 -55.309 1.00 32.78 1093 MET A O 1
ATOM 8673 N N . CYS A 1 1094 ? -19.590 28.021 -55.776 1.00 29.97 1094 CYS A N 1
ATOM 8674 C CA . CYS A 1 1094 ? -19.589 28.253 -57.218 1.00 29.97 1094 CYS A CA 1
ATOM 8675 C C . CYS A 1 1094 ? -21.002 27.984 -57.761 1.00 29.97 1094 CYS A C 1
ATOM 8677 O O . CYS A 1 1094 ? -21.497 26.858 -57.698 1.00 29.97 1094 CYS A O 1
ATOM 8679 N N . ARG A 1 1095 ? -21.666 29.024 -58.280 1.00 29.09 1095 ARG A N 1
ATOM 8680 C CA . ARG A 1 1095 ? -22.963 28.885 -58.960 1.00 29.09 1095 ARG A CA 1
ATOM 8681 C C . ARG A 1 1095 ? -22.791 28.086 -60.264 1.00 29.09 1095 ARG A C 1
ATOM 8683 O O . ARG A 1 1095 ? -21.808 28.318 -60.966 1.00 29.09 1095 ARG A O 1
ATOM 8690 N N . PRO A 1 1096 ? -23.731 27.196 -60.625 1.00 31.81 1096 PRO A N 1
ATOM 8691 C CA . PRO A 1 1096 ? -23.673 26.470 -61.889 1.00 31.81 1096 PRO A CA 1
ATOM 8692 C C . PRO A 1 1096 ? -24.152 27.344 -63.056 1.00 31.81 1096 PRO A C 1
ATOM 8694 O O . PRO A 1 1096 ? -25.234 27.929 -62.994 1.00 31.81 1096 PRO A O 1
ATOM 8697 N N . THR A 1 1097 ? -23.390 27.370 -64.149 1.00 28.73 1097 THR A N 1
ATOM 8698 C CA . THR A 1 1097 ? -23.829 27.940 -65.432 1.00 28.73 1097 THR A CA 1
ATOM 8699 C C . THR A 1 1097 ? -24.310 26.807 -66.336 1.00 28.73 1097 THR A C 1
ATOM 8701 O O . THR A 1 1097 ? -23.532 25.936 -66.719 1.00 28.73 1097 THR A O 1
ATOM 8704 N N . THR A 1 1098 ? -25.601 26.780 -66.655 1.00 30.64 1098 THR A N 1
ATOM 8705 C CA . THR A 1 1098 ? -26.208 25.782 -67.547 1.00 30.64 1098 THR A CA 1
ATOM 8706 C C . THR A 1 1098 ? -26.032 26.154 -69.019 1.00 30.64 1098 THR A C 1
ATOM 8708 O O . THR A 1 1098 ? -26.130 27.330 -69.351 1.00 30.64 1098 THR A O 1
ATOM 8711 N N . ILE A 1 1099 ? -25.882 25.151 -69.901 1.00 27.92 1099 ILE A N 1
ATOM 8712 C CA . ILE A 1 1099 ? -26.654 24.985 -71.158 1.00 27.92 1099 ILE A CA 1
ATOM 8713 C C . ILE A 1 1099 ? -26.246 23.688 -71.903 1.00 27.92 1099 ILE A C 1
ATOM 8715 O O . ILE A 1 1099 ? -25.066 23.441 -72.098 1.00 27.92 1099 ILE A O 1
ATOM 8719 N N . ARG A 1 1100 ? -27.270 22.888 -72.267 1.00 24.89 1100 ARG A N 1
ATOM 8720 C CA . ARG A 1 1100 ? -27.508 22.012 -73.455 1.00 24.89 1100 ARG A CA 1
ATOM 8721 C C . ARG A 1 1100 ? -26.342 21.337 -74.222 1.00 24.89 1100 ARG A C 1
ATOM 8723 O O . ARG A 1 1100 ? -25.286 21.914 -74.386 1.00 24.89 1100 ARG A O 1
ATOM 8730 N N . CYS A 1 1101 ? -26.518 20.212 -74.932 1.00 24.53 1101 CYS A N 1
ATOM 8731 C CA . CYS A 1 1101 ? -27.507 19.110 -74.948 1.00 24.53 1101 CYS A CA 1
ATOM 8732 C C . CYS A 1 1101 ? -27.007 18.029 -75.933 1.00 24.53 1101 CYS A C 1
ATOM 8734 O O . CYS A 1 1101 ? -26.626 18.369 -77.048 1.00 24.53 1101 CYS A O 1
ATOM 8736 N N . ALA A 1 1102 ? -27.151 16.745 -75.599 1.00 25.98 1102 ALA A N 1
ATOM 8737 C CA . ALA A 1 1102 ? -27.269 15.640 -76.561 1.00 25.98 1102 ALA A CA 1
ATOM 8738 C C . ALA A 1 1102 ? -27.967 14.458 -75.864 1.00 25.98 1102 ALA A C 1
ATOM 8740 O O . ALA A 1 1102 ? -27.824 14.304 -74.652 1.00 25.98 1102 ALA A O 1
ATOM 8741 N N . ALA A 1 1103 ? -28.744 13.648 -76.587 1.00 27.53 1103 ALA A N 1
ATOM 8742 C CA . ALA A 1 1103 ? -29.553 12.584 -75.987 1.00 27.53 1103 ALA A CA 1
ATOM 8743 C C . ALA A 1 1103 ? -29.629 11.332 -76.866 1.00 27.53 1103 ALA A C 1
ATOM 8745 O O . ALA A 1 1103 ? -29.704 11.451 -78.089 1.00 27.53 1103 ALA A O 1
ATOM 8746 N N . ARG A 1 1104 ? -29.726 10.154 -76.229 1.00 24.77 1104 ARG A N 1
ATOM 8747 C CA . ARG A 1 1104 ? -30.525 8.998 -76.685 1.00 24.77 1104 ARG A CA 1
ATOM 8748 C C . ARG A 1 1104 ? -30.640 7.924 -75.586 1.00 24.77 1104 ARG A C 1
ATOM 8750 O O . ARG A 1 1104 ? -29.736 7.795 -74.777 1.00 24.77 1104 ARG A O 1
ATOM 8757 N N . CYS A 1 1105 ? -31.787 7.231 -75.597 1.00 24.17 1105 CYS A N 1
ATOM 8758 C CA . CYS A 1 1105 ? -32.104 5.838 -75.205 1.00 24.17 1105 CYS A CA 1
ATOM 8759 C C . CYS A 1 1105 ? -31.166 5.087 -74.220 1.00 24.17 1105 CYS A C 1
ATOM 8761 O O . CYS A 1 1105 ? -29.963 5.060 -74.430 1.00 24.17 1105 CYS A O 1
ATOM 8763 N N . MET A 1 1106 ? -31.631 4.318 -73.219 1.00 25.08 1106 MET A N 1
ATOM 8764 C CA . MET A 1 1106 ? -32.963 3.732 -72.912 1.00 25.08 1106 MET A CA 1
ATOM 8765 C C . MET A 1 1106 ? -32.940 3.138 -71.465 1.00 25.08 1106 MET A C 1
ATOM 8767 O O . MET A 1 1106 ? -31.876 3.116 -70.861 1.00 25.08 1106 MET A O 1
ATOM 8771 N N . CYS A 1 1107 ? -33.995 2.617 -70.810 1.00 24.95 1107 CYS A N 1
ATOM 8772 C CA . CYS A 1 1107 ? -35.422 2.458 -71.147 1.00 24.95 1107 CYS A CA 1
ATOM 8773 C C . CYS A 1 1107 ? -36.341 2.705 -69.912 1.00 24.95 1107 CYS A C 1
ATOM 8775 O O . CYS A 1 1107 ? -36.767 3.839 -69.703 1.00 24.95 1107 CYS A O 1
ATOM 8777 N N . ARG A 1 1108 ? -36.651 1.676 -69.096 1.00 25.62 1108 ARG A N 1
ATOM 8778 C CA . ARG A 1 1108 ? -37.516 1.715 -67.889 1.00 25.62 1108 ARG A CA 1
ATOM 8779 C C . ARG A 1 1108 ? -37.122 0.628 -66.865 1.00 25.62 1108 ARG A C 1
ATOM 8781 O O . ARG A 1 1108 ? -36.668 -0.430 -67.293 1.00 25.62 1108 ARG A O 1
ATOM 8788 N N . PRO A 1 1109 ? -37.376 0.824 -65.555 1.00 34.28 1109 PRO A N 1
ATOM 8789 C CA . PRO A 1 1109 ? -37.493 -0.264 -64.581 1.00 34.28 1109 PRO A CA 1
ATOM 8790 C C . PRO A 1 1109 ? -38.893 -0.910 -64.635 1.00 34.28 1109 PRO A C 1
ATOM 8792 O O . PRO A 1 1109 ? -39.857 -0.263 -65.052 1.00 34.28 1109 PRO A O 1
ATOM 8795 N N . MET A 1 1110 ? -39.032 -2.150 -64.154 1.00 25.31 1110 MET A N 1
ATOM 8796 C CA . MET A 1 1110 ? -40.343 -2.777 -63.938 1.00 25.31 1110 MET A CA 1
ATOM 8797 C C . MET A 1 1110 ? -40.341 -3.708 -62.716 1.00 25.31 1110 MET A C 1
ATOM 8799 O O . MET A 1 1110 ? -39.356 -4.385 -62.433 1.00 25.31 1110 MET A O 1
ATOM 8803 N N . THR A 1 1111 ? -41.446 -3.684 -61.976 1.00 30.89 1111 THR A N 1
ATOM 8804 C CA . THR A 1 1111 ? -41.733 -4.449 -60.752 1.00 30.89 1111 THR A CA 1
ATOM 8805 C C . THR A 1 1111 ? -42.249 -5.855 -61.059 1.00 30.89 1111 THR A C 1
ATOM 8807 O O . THR A 1 1111 ? -42.872 -6.036 -62.100 1.00 30.89 1111 THR A O 1
ATOM 8810 N N . LEU A 1 1112 ? -42.129 -6.792 -60.101 1.00 24.81 1112 LEU A N 1
ATOM 8811 C CA . LEU A 1 1112 ? -43.252 -7.624 -59.612 1.00 24.81 1112 LEU A CA 1
ATOM 8812 C C . LEU A 1 1112 ? -42.863 -8.520 -58.414 1.00 24.81 1112 LEU A C 1
ATOM 8814 O O . LEU A 1 1112 ? -41.692 -8.628 -58.055 1.00 24.81 1112 LEU A O 1
ATOM 8818 N N . CYS A 1 1113 ? -43.870 -9.121 -57.774 1.00 26.33 1113 CYS A N 1
ATOM 8819 C CA . CYS A 1 1113 ? -43.763 -10.030 -56.624 1.00 26.33 1113 CYS A CA 1
ATOM 8820 C C . CYS A 1 1113 ? -44.074 -11.482 -57.034 1.00 26.33 1113 CYS A C 1
ATOM 8822 O O . CYS A 1 1113 ? -44.867 -11.652 -57.954 1.00 26.33 1113 CYS A O 1
ATOM 8824 N N . ALA A 1 1114 ? -43.573 -12.490 -56.296 1.00 24.50 1114 ALA A N 1
ATOM 8825 C CA . ALA A 1 1114 ? -44.297 -13.744 -55.980 1.00 24.50 1114 ALA A CA 1
ATOM 8826 C C . ALA A 1 1114 ? -43.494 -14.731 -55.090 1.00 24.50 1114 ALA A C 1
ATOM 8828 O O . ALA A 1 1114 ? -42.326 -15.012 -55.341 1.00 24.50 1114 ALA A O 1
ATOM 8829 N N . THR A 1 1115 ? -44.174 -15.318 -54.103 1.00 31.00 1115 THR A N 1
ATOM 8830 C CA . THR A 1 1115 ? -44.022 -16.711 -53.599 1.00 31.00 1115 THR A CA 1
ATOM 8831 C C . THR A 1 1115 ? -45.143 -17.569 -54.251 1.00 31.00 1115 THR A C 1
ATOM 8833 O O . THR A 1 1115 ? -46.028 -16.925 -54.826 1.00 31.00 1115 THR A O 1
ATOM 8836 N N . PRO A 1 1116 ? -45.206 -18.939 -54.218 1.00 45.59 1116 PRO A N 1
ATOM 8837 C CA . PRO A 1 1116 ? -44.776 -19.858 -53.128 1.00 45.59 1116 PRO A CA 1
ATOM 8838 C C . PRO A 1 1116 ? -44.317 -21.316 -53.502 1.00 45.59 1116 PRO A C 1
ATOM 8840 O O . PRO A 1 1116 ? -44.353 -21.689 -54.663 1.00 45.59 1116 PRO A O 1
ATOM 8843 N N . MET A 1 1117 ? -44.013 -22.151 -52.474 1.00 27.08 1117 MET A N 1
ATOM 8844 C CA . MET A 1 1117 ? -44.207 -23.642 -52.370 1.00 27.08 1117 MET A CA 1
ATOM 8845 C C . MET A 1 1117 ? -43.504 -24.615 -53.383 1.00 27.08 1117 MET A C 1
ATOM 8847 O O . MET A 1 1117 ? -43.145 -24.207 -54.474 1.00 27.08 1117 MET A O 1
ATOM 8851 N N . ASN A 1 1118 ? -43.252 -25.926 -53.137 1.00 27.88 1118 ASN A N 1
ATOM 8852 C CA . ASN A 1 1118 ? -43.418 -26.841 -51.974 1.00 27.88 1118 ASN A CA 1
ATOM 8853 C C . ASN A 1 1118 ? -42.569 -28.154 -52.100 1.00 27.88 1118 ASN A C 1
ATOM 8855 O O . ASN A 1 1118 ? -42.340 -28.568 -53.229 1.00 27.88 1118 ASN A O 1
ATOM 8859 N N . LEU A 1 1119 ? -42.313 -28.870 -50.972 1.00 27.56 1119 LEU A N 1
ATOM 8860 C CA . LEU A 1 1119 ? -42.090 -30.354 -50.814 1.00 27.56 1119 LEU A CA 1
ATOM 8861 C C . LEU A 1 1119 ? -40.877 -31.027 -51.551 1.00 27.56 1119 LEU A C 1
ATOM 8863 O O . LEU A 1 1119 ? -40.470 -30.548 -52.596 1.00 27.56 1119 LEU A O 1
ATOM 8867 N N . LEU A 1 1120 ? -40.180 -32.115 -51.138 1.00 26.48 1120 LEU A N 1
ATOM 8868 C CA . LEU A 1 1120 ? -40.189 -33.203 -50.103 1.00 26.48 1120 LEU A CA 1
ATOM 8869 C C . LEU A 1 1120 ? -38.698 -33.539 -49.710 1.00 26.48 1120 LEU A C 1
ATOM 8871 O O . LEU A 1 1120 ? -37.805 -32.930 -50.284 1.00 26.48 1120 LEU A O 1
ATOM 8875 N N . ALA A 1 1121 ? -38.278 -34.560 -48.924 1.00 29.03 1121 ALA A N 1
ATOM 8876 C CA . ALA A 1 1121 ? -38.656 -35.165 -47.617 1.00 29.03 1121 ALA A CA 1
ATOM 8877 C C . ALA A 1 1121 ? -37.604 -36.265 -47.210 1.00 29.03 1121 ALA A C 1
ATOM 8879 O O . ALA A 1 1121 ? -36.773 -36.625 -48.039 1.00 29.03 1121 ALA A O 1
ATOM 8880 N N . ARG A 1 1122 ? -37.691 -36.860 -45.990 1.00 25.61 1122 ARG A N 1
ATOM 8881 C CA . ARG A 1 1122 ? -36.710 -37.779 -45.301 1.00 25.61 1122 ARG A CA 1
ATOM 8882 C C . ARG A 1 1122 ? -35.417 -37.059 -44.824 1.00 25.61 1122 ARG A C 1
ATOM 8884 O O . ARG A 1 1122 ? -34.921 -36.216 -45.552 1.00 25.61 1122 ARG A O 1
ATOM 8891 N N . GLY A 1 1123 ? -34.785 -37.310 -43.662 1.00 24.72 1123 GLY A N 1
ATOM 8892 C CA . GLY A 1 1123 ? -35.050 -38.146 -42.461 1.00 24.72 1123 GLY A CA 1
ATOM 8893 C C . GLY A 1 1123 ? -33.716 -38.585 -41.781 1.00 24.72 1123 GLY A C 1
ATOM 8894 O O . GLY A 1 1123 ? -32.729 -38.687 -42.496 1.00 24.72 1123 GLY A O 1
ATOM 8895 N N . ALA A 1 1124 ? -33.570 -38.882 -40.473 1.00 25.88 1124 ALA A N 1
ATOM 8896 C CA . ALA A 1 1124 ? -34.442 -38.730 -39.289 1.00 25.88 1124 ALA A CA 1
ATOM 8897 C C . ALA A 1 1124 ? -33.679 -39.004 -37.941 1.00 25.88 1124 ALA A C 1
ATOM 8899 O O . ALA A 1 1124 ? -32.657 -39.679 -37.950 1.00 25.88 1124 ALA A O 1
ATOM 8900 N N . ASN A 1 1125 ? -34.274 -38.588 -36.805 1.00 26.12 1125 ASN A N 1
ATOM 8901 C CA . ASN A 1 1125 ? -34.132 -39.067 -35.398 1.00 26.12 1125 ASN A CA 1
ATOM 8902 C C . ASN A 1 1125 ? -32.935 -38.728 -34.451 1.00 26.12 1125 ASN A C 1
ATOM 8904 O O . ASN A 1 1125 ? -31.773 -38.714 -34.834 1.00 26.12 1125 ASN A O 1
ATOM 8908 N N . CYS A 1 1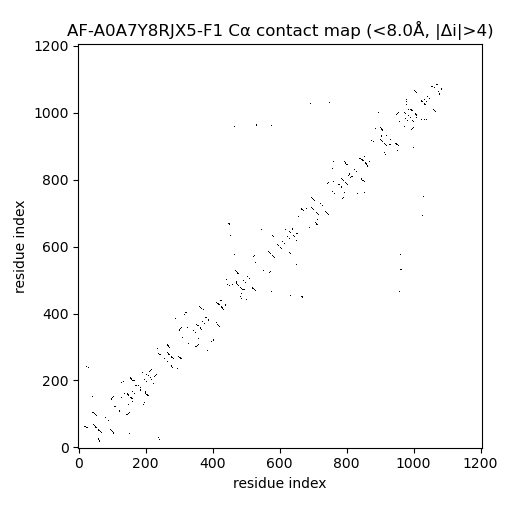126 ? -33.324 -38.609 -33.157 1.00 22.75 1126 CYS A N 1
ATOM 8909 C CA . CYS A 1 1126 ? -32.595 -38.540 -31.859 1.00 22.75 1126 CYS A CA 1
ATOM 8910 C C . CYS A 1 1126 ? -32.128 -37.137 -31.364 1.00 22.75 1126 CYS A C 1
ATOM 8912 O O . CYS A 1 1126 ? -31.205 -36.582 -31.943 1.00 22.75 1126 CYS A O 1
ATOM 8914 N N . SER A 1 1127 ? -32.734 -36.415 -30.388 1.00 25.53 1127 SER A N 1
ATOM 8915 C CA . SER A 1 1127 ? -33.270 -36.682 -29.009 1.00 25.53 1127 SER A CA 1
ATOM 8916 C C . SER A 1 1127 ? -32.171 -36.791 -27.924 1.00 25.53 1127 SER A C 1
ATOM 8918 O O . SER A 1 1127 ? -31.252 -37.569 -28.140 1.00 25.53 1127 SER A O 1
ATOM 8920 N N . LEU A 1 1128 ? -32.164 -36.114 -26.754 1.00 25.61 1128 LEU A N 1
ATOM 8921 C CA . LEU A 1 1128 ? -33.207 -35.525 -25.865 1.00 25.61 1128 LEU A CA 1
ATOM 8922 C C . LEU A 1 1128 ? -32.810 -34.109 -25.319 1.00 25.61 1128 LEU A C 1
ATOM 8924 O O . LEU A 1 1128 ? -31.630 -33.787 -25.332 1.00 25.61 1128 LEU A O 1
ATOM 8928 N N . ALA A 1 1129 ? -33.741 -33.166 -25.059 1.00 27.34 1129 ALA A N 1
ATOM 8929 C CA . ALA A 1 1129 ? -34.411 -32.773 -23.775 1.00 27.34 1129 ALA A CA 1
ATOM 8930 C C . ALA A 1 1129 ? -33.503 -32.103 -22.692 1.00 27.34 1129 ALA A C 1
ATOM 8932 O O . ALA A 1 1129 ? -32.323 -32.412 -22.622 1.00 27.34 1129 ALA A O 1
ATOM 8933 N N . THR A 1 1130 ? -33.943 -31.151 -21.842 1.00 25.25 1130 THR A N 1
ATOM 8934 C CA . THR A 1 1130 ? -35.308 -30.800 -21.353 1.00 25.25 1130 THR A CA 1
ATOM 8935 C C . THR A 1 1130 ? -35.466 -29.283 -21.052 1.00 25.25 1130 THR A C 1
ATOM 8937 O O . THR A 1 1130 ? -34.475 -28.579 -20.883 1.00 25.25 1130 THR A O 1
ATOM 8940 N N . CYS A 1 1131 ? -36.705 -28.762 -20.970 1.00 22.67 1131 CYS A N 1
ATOM 8941 C CA . CYS A 1 1131 ? -37.036 -27.369 -20.578 1.00 22.67 1131 CYS A CA 1
ATOM 8942 C C . CYS A 1 1131 ? -36.992 -27.134 -19.043 1.00 22.67 1131 CYS A C 1
ATOM 8944 O O . CYS A 1 1131 ? -36.716 -28.066 -18.297 1.00 22.67 1131 CYS A O 1
ATOM 8946 N N . TRP A 1 1132 ? -37.173 -25.914 -18.517 1.00 22.86 1132 TRP A N 1
ATOM 8947 C CA . TRP A 1 1132 ? -38.435 -25.182 -18.197 1.00 22.86 1132 TRP A CA 1
ATOM 8948 C C . TRP A 1 1132 ? -38.071 -23.689 -17.905 1.00 22.86 1132 TRP A C 1
ATOM 8950 O O . TRP A 1 1132 ? -36.899 -23.414 -17.671 1.00 22.86 1132 TRP A O 1
ATOM 8960 N N . SER A 1 1133 ? -38.925 -22.650 -17.838 1.00 24.22 1133 SER A N 1
ATOM 8961 C CA . SER A 1 1133 ? -40.340 -22.377 -18.202 1.00 24.22 1133 SER A CA 1
ATOM 8962 C C . SER A 1 1133 ? -40.612 -20.840 -18.117 1.00 24.22 1133 SER A C 1
ATOM 8964 O O . SER A 1 1133 ? -39.740 -20.088 -17.687 1.00 24.22 1133 SER A O 1
ATOM 8966 N N . ARG A 1 1134 ? -41.814 -20.344 -18.471 1.00 27.50 1134 ARG A N 1
ATOM 8967 C CA . ARG A 1 1134 ? -42.323 -18.968 -18.189 1.00 27.50 1134 ARG A CA 1
ATOM 8968 C C . ARG A 1 1134 ? -43.832 -19.006 -17.873 1.00 27.50 1134 ARG A C 1
ATOM 8970 O O . ARG A 1 1134 ? -44.491 -19.942 -18.319 1.00 27.50 1134 ARG A O 1
ATOM 8977 N N . PRO A 1 1135 ? -44.384 -18.002 -17.159 1.00 37.44 1135 PRO A N 1
ATOM 8978 C CA . PRO A 1 1135 ? -45.310 -17.050 -17.812 1.00 37.44 1135 PRO A CA 1
ATOM 8979 C C . PRO A 1 1135 ? -45.136 -15.564 -17.377 1.00 37.44 1135 PRO A C 1
ATOM 8981 O O . PRO A 1 1135 ? -44.183 -15.213 -16.687 1.00 37.44 1135 PRO A O 1
ATOM 8984 N N . ALA A 1 1136 ? -46.030 -14.684 -17.854 1.00 24.41 1136 ALA A N 1
ATOM 8985 C CA . ALA A 1 1136 ? -46.161 -13.226 -17.604 1.00 24.41 1136 ALA A CA 1
ATOM 8986 C C . ALA A 1 1136 ? -47.694 -12.897 -17.500 1.00 24.41 1136 ALA A C 1
ATOM 8988 O O . ALA A 1 1136 ? -48.415 -13.869 -17.258 1.00 24.41 1136 ALA A O 1
ATOM 8989 N N . PRO A 1 1137 ? -48.284 -11.688 -17.749 1.00 47.06 1137 PRO A N 1
ATOM 8990 C CA . PRO A 1 1137 ? -47.784 -10.305 -17.962 1.00 47.06 1137 PRO A CA 1
ATOM 8991 C C . PRO A 1 1137 ? -48.615 -9.173 -17.248 1.00 47.06 1137 PRO A C 1
ATOM 8993 O O . PRO A 1 1137 ? -49.520 -9.454 -16.474 1.00 47.06 1137 PRO A O 1
ATOM 8996 N N . GLY A 1 1138 ? -48.359 -7.886 -17.569 1.00 23.97 1138 GLY A N 1
ATOM 8997 C CA . GLY A 1 1138 ? -49.199 -6.694 -17.251 1.00 23.97 1138 GLY A CA 1
ATOM 8998 C C . GLY A 1 1138 ? -48.364 -5.385 -17.248 1.00 23.97 1138 GLY A C 1
ATOM 8999 O O . GLY A 1 1138 ? -47.380 -5.346 -16.524 1.00 23.97 1138 GLY A O 1
ATOM 9000 N N . VAL A 1 1139 ? -48.497 -4.352 -18.112 1.00 24.98 1139 VAL A N 1
ATOM 9001 C CA . VAL A 1 1139 ? -49.646 -3.503 -18.558 1.00 24.98 1139 VAL A CA 1
ATOM 9002 C C . VAL A 1 1139 ? -50.092 -2.541 -17.428 1.00 24.98 1139 VAL A C 1
ATOM 9004 O O . VAL A 1 1139 ? -50.408 -3.033 -16.356 1.00 24.98 1139 VAL A O 1
ATOM 9007 N N . SER A 1 1140 ? -50.128 -1.195 -17.537 1.00 24.47 1140 SER A N 1
ATOM 9008 C CA . SER A 1 1140 ? -49.950 -0.228 -18.659 1.00 24.47 1140 SER A CA 1
ATOM 9009 C C . SER A 1 1140 ? -49.478 1.183 -18.201 1.00 24.47 1140 SER A C 1
ATOM 9011 O O . SER A 1 1140 ? -49.473 1.494 -17.017 1.00 24.47 1140 SER A O 1
ATOM 9013 N N . SER A 1 1141 ? -49.143 2.072 -19.153 1.00 22.41 1141 SER A N 1
ATOM 9014 C CA . SER A 1 1141 ? -49.020 3.553 -18.985 1.00 22.41 1141 SER A CA 1
ATOM 9015 C C . SER A 1 1141 ? -50.290 4.260 -19.568 1.00 22.41 1141 SER A C 1
ATOM 9017 O O . SER A 1 1141 ? -51.091 3.488 -20.104 1.00 22.41 1141 SER A O 1
ATOM 9019 N N . PRO A 1 1142 ? -50.556 5.610 -19.538 1.00 41.84 1142 PRO A N 1
ATOM 9020 C CA . PRO A 1 1142 ? -49.601 6.715 -19.811 1.00 41.84 1142 PRO A CA 1
ATOM 9021 C C . PRO A 1 1142 ? -49.836 8.150 -19.202 1.00 41.84 1142 PRO A C 1
ATOM 9023 O O . PRO A 1 1142 ? -50.911 8.514 -18.755 1.00 41.84 1142 PRO A O 1
ATOM 9026 N N . ARG A 1 1143 ? -48.814 9.017 -19.369 1.00 24.45 1143 ARG A N 1
ATOM 9027 C CA . ARG A 1 1143 ? -48.838 10.470 -19.744 1.00 24.45 1143 ARG A CA 1
ATOM 9028 C C . ARG A 1 1143 ? -49.611 11.576 -18.957 1.00 24.45 1143 ARG A C 1
ATOM 9030 O O . ARG A 1 1143 ? -50.798 11.779 -19.156 1.00 24.45 1143 ARG A O 1
ATOM 9037 N N . CYS A 1 1144 ? -48.791 12.525 -18.467 1.00 21.72 1144 CYS A N 1
ATOM 9038 C CA . CYS A 1 1144 ? -48.769 13.977 -18.805 1.00 21.72 1144 CYS A CA 1
ATOM 9039 C C . CYS A 1 1144 ? -49.670 15.034 -18.115 1.00 21.72 1144 CYS A C 1
ATOM 9041 O O . CYS A 1 1144 ? -50.886 14.945 -18.151 1.00 21.72 1144 CYS A O 1
ATOM 9043 N N . ARG A 1 1145 ? -49.001 16.172 -17.805 1.00 23.80 1145 ARG A N 1
ATOM 9044 C CA . ARG A 1 1145 ? -49.493 17.572 -17.674 1.00 23.80 1145 ARG A CA 1
ATOM 9045 C C . ARG A 1 1145 ? -50.466 17.869 -16.515 1.00 23.80 1145 ARG A C 1
ATOM 9047 O O . ARG A 1 1145 ? -51.389 17.114 -16.290 1.00 23.80 1145 ARG A O 1
ATOM 9054 N N . SER A 1 1146 ? -50.458 19.005 -15.815 1.00 23.98 1146 SER A N 1
ATOM 9055 C CA . SER A 1 1146 ? -49.516 20.100 -15.483 1.00 23.98 1146 SER A CA 1
ATOM 9056 C C . SER A 1 1146 ? -50.402 21.298 -15.117 1.00 23.98 1146 SER A C 1
ATOM 9058 O O . SER A 1 1146 ? -51.213 21.651 -15.969 1.00 23.98 1146 SER A O 1
ATOM 9060 N N . LEU A 1 1147 ? -50.228 21.935 -13.950 1.00 24.59 1147 LEU A N 1
ATOM 9061 C CA . LEU A 1 1147 ? -50.452 23.376 -13.689 1.00 24.59 1147 LEU A CA 1
ATOM 9062 C C . LEU A 1 1147 ? -50.315 23.691 -12.186 1.00 24.59 1147 LEU A C 1
ATOM 9064 O O . LEU A 1 1147 ? -50.676 22.881 -11.338 1.00 24.59 1147 LEU A O 1
ATOM 9068 N N . THR A 1 1148 ? -49.784 24.873 -11.878 1.00 25.81 1148 THR A N 1
ATOM 9069 C CA . THR A 1 1148 ? -49.740 25.501 -10.543 1.00 25.81 1148 THR A CA 1
ATOM 9070 C C . THR A 1 1148 ? -50.920 26.484 -10.406 1.00 25.81 1148 THR A C 1
ATOM 9072 O O . THR A 1 1148 ? -51.427 26.939 -11.436 1.00 25.81 1148 THR A O 1
ATOM 9075 N N . PRO A 1 1149 ? -51.406 26.794 -9.184 1.00 33.38 1149 PRO A N 1
ATOM 9076 C CA . PRO A 1 1149 ? -50.765 27.834 -8.360 1.00 33.38 1149 PRO A CA 1
ATOM 9077 C C . PRO A 1 1149 ? -50.751 27.551 -6.835 1.00 33.38 1149 PRO A C 1
ATOM 9079 O O . PRO A 1 1149 ? -51.342 26.590 -6.355 1.00 33.38 1149 PRO A O 1
ATOM 9082 N N . GLY A 1 1150 ? -50.069 28.421 -6.074 1.00 22.81 1150 GLY A N 1
ATOM 9083 C CA . GLY A 1 1150 ? -50.311 28.619 -4.629 1.00 22.81 1150 GLY A CA 1
ATOM 9084 C C . GLY A 1 1150 ? -51.471 29.613 -4.386 1.00 22.81 1150 GLY A C 1
ATOM 9085 O O . GLY A 1 1150 ? -52.299 29.731 -5.293 1.00 22.81 1150 GLY A O 1
ATOM 9086 N N . PRO A 1 1151 ? -51.528 30.398 -3.276 1.00 39.59 1151 PRO A N 1
ATOM 9087 C CA . PRO A 1 1151 ? -50.368 30.922 -2.527 1.00 39.59 1151 PRO A CA 1
ATOM 9088 C C . PRO A 1 1151 ? -50.578 31.120 -0.989 1.00 39.59 1151 PRO A C 1
ATOM 9090 O O . PRO A 1 1151 ? -51.554 30.647 -0.423 1.00 39.59 1151 PRO A O 1
ATOM 9093 N N . THR A 1 1152 ? -49.689 31.918 -0.360 1.00 24.39 1152 THR A N 1
ATOM 9094 C CA . THR A 1 1152 ? -49.883 32.770 0.857 1.00 24.39 1152 THR A CA 1
ATOM 9095 C C . THR A 1 1152 ? -50.168 32.145 2.243 1.00 24.39 1152 THR A C 1
ATOM 9097 O O . THR A 1 1152 ? -50.962 31.226 2.340 1.00 24.39 1152 THR A O 1
ATOM 9100 N N . TRP A 1 1153 ? -49.718 32.700 3.390 1.00 22.59 1153 TRP A N 1
ATOM 9101 C CA . TRP A 1 1153 ? -48.501 33.463 3.805 1.00 22.59 1153 TRP A CA 1
ATOM 9102 C C . TRP A 1 1153 ? -48.657 33.909 5.295 1.00 22.59 1153 TRP A C 1
ATOM 9104 O O . TRP A 1 1153 ? -49.766 34.277 5.664 1.00 22.59 1153 TRP A O 1
ATOM 9114 N N . ARG A 1 1154 ? -47.540 34.073 6.047 1.00 23.39 1154 ARG A N 1
ATOM 9115 C CA . ARG A 1 1154 ? -47.354 34.964 7.247 1.00 23.39 1154 ARG A CA 1
ATOM 9116 C C . ARG A 1 1154 ? -48.076 34.577 8.569 1.00 23.39 1154 ARG A C 1
ATOM 9118 O O . ARG A 1 1154 ? -49.035 33.826 8.506 1.00 23.39 1154 ARG A O 1
ATOM 9125 N N . ILE A 1 1155 ? -47.738 35.050 9.790 1.00 25.17 1155 ILE A N 1
ATOM 9126 C CA . ILE A 1 1155 ? -46.566 35.675 10.504 1.00 25.17 1155 ILE A CA 1
ATOM 9127 C C . ILE A 1 1155 ? -46.893 35.523 12.029 1.00 25.17 1155 ILE A C 1
ATOM 9129 O O . ILE A 1 1155 ? -48.076 35.488 12.349 1.00 25.17 1155 ILE A O 1
ATOM 9133 N N . ASP A 1 1156 ? -46.001 35.219 12.986 1.00 24.62 1156 ASP A N 1
ATOM 9134 C CA . ASP A 1 1156 ? -45.033 36.048 13.765 1.00 24.62 1156 ASP A CA 1
ATOM 9135 C C . ASP A 1 1156 ? -44.408 35.109 14.849 1.00 24.62 1156 ASP A C 1
ATOM 9137 O O . ASP A 1 1156 ? -44.989 34.060 15.122 1.00 24.62 1156 ASP A O 1
ATOM 9141 N N . GLY A 1 1157 ? -43.292 35.357 15.554 1.00 24.03 1157 GLY A N 1
ATOM 9142 C CA . GLY A 1 1157 ? -42.288 36.430 15.513 1.00 24.03 1157 GLY A CA 1
ATOM 9143 C C . GLY A 1 1157 ? -41.289 36.303 16.694 1.00 24.03 1157 GLY A C 1
ATOM 9144 O O . GLY A 1 1157 ? -41.702 35.885 17.765 1.00 24.03 1157 GLY A O 1
ATOM 9145 N N . TYR A 1 1158 ? -40.009 36.681 16.494 1.00 26.08 1158 TYR A N 1
ATOM 9146 C CA . TYR A 1 1158 ? -38.925 36.935 17.492 1.00 26.08 1158 TYR A CA 1
ATOM 9147 C C . TYR A 1 1158 ? -38.603 35.856 18.570 1.00 26.08 1158 TYR A C 1
ATOM 9149 O O . TYR A 1 1158 ? -39.465 35.399 19.299 1.00 26.08 1158 TYR A O 1
ATOM 9157 N N . SER A 1 1159 ? -37.354 35.461 18.865 1.00 24.73 1159 SER A N 1
ATOM 9158 C CA . SER A 1 1159 ? -35.988 35.774 18.375 1.00 24.73 1159 SER A CA 1
ATOM 9159 C C . SER A 1 1159 ? -35.030 34.649 18.895 1.00 24.73 1159 SER A C 1
ATOM 9161 O O . SER A 1 1159 ? -35.534 33.659 19.415 1.00 24.73 1159 SER A O 1
ATOM 9163 N N . ALA A 1 1160 ? -33.689 34.619 18.808 1.00 25.19 1160 ALA A N 1
ATOM 9164 C CA . ALA A 1 1160 ? -32.653 35.565 18.366 1.00 25.19 1160 ALA A CA 1
ATOM 9165 C C . ALA A 1 1160 ? -31.435 34.817 17.734 1.00 25.19 1160 ALA A C 1
ATOM 9167 O O . ALA A 1 1160 ? -31.618 33.855 16.994 1.00 25.19 1160 ALA A O 1
ATOM 9168 N N . MET A 1 1161 ? -30.199 35.279 17.985 1.00 22.44 1161 MET A N 1
ATOM 9169 C CA . MET A 1 1161 ? -28.895 34.827 17.440 1.00 22.44 1161 MET A CA 1
ATOM 9170 C C . MET A 1 1161 ? -27.756 35.264 18.414 1.00 22.44 1161 MET A C 1
ATOM 9172 O O . MET A 1 1161 ? -28.125 35.880 19.417 1.00 22.44 1161 MET A O 1
ATOM 9176 N N . PRO A 1 1162 ? -26.424 35.034 18.203 1.00 37.25 1162 PRO A N 1
ATOM 9177 C CA . PRO A 1 1162 ? -25.677 34.660 16.973 1.00 37.25 1162 PRO A CA 1
ATOM 9178 C C . PRO A 1 1162 ? -24.602 33.544 17.154 1.00 37.25 1162 PRO A C 1
ATOM 9180 O O . PRO A 1 1162 ? -24.489 32.986 18.237 1.00 37.25 1162 PRO A O 1
ATOM 9183 N N . VAL A 1 1163 ? -23.678 33.209 16.227 1.00 23.97 1163 VAL A N 1
ATOM 9184 C CA . VAL A 1 1163 ? -23.608 33.024 14.743 1.00 23.97 1163 VAL A CA 1
ATOM 9185 C C . VAL A 1 1163 ? -22.226 32.398 14.448 1.00 23.97 1163 VAL A C 1
ATOM 9187 O O . VAL A 1 1163 ? -21.240 32.833 15.035 1.00 23.97 1163 VAL A O 1
ATOM 9190 N N . THR A 1 1164 ? -22.123 31.452 13.503 1.00 24.06 1164 THR A N 1
ATOM 9191 C CA . THR A 1 1164 ? -21.109 31.392 12.408 1.00 24.06 1164 THR A CA 1
ATOM 9192 C C . THR A 1 1164 ? -21.426 30.183 11.521 1.00 24.06 1164 THR A C 1
ATOM 9194 O O . THR A 1 1164 ? -21.741 29.112 12.031 1.00 24.06 1164 THR A O 1
ATOM 9197 N N . LEU A 1 1165 ? -21.387 30.348 10.194 1.00 24.03 1165 LEU A N 1
ATOM 9198 C CA . LEU A 1 1165 ? -21.826 29.328 9.234 1.00 24.03 1165 LEU A CA 1
ATOM 9199 C C . LEU A 1 1165 ? -21.051 29.475 7.913 1.00 24.03 1165 LEU A C 1
ATOM 9201 O O . LEU A 1 1165 ? -20.991 30.574 7.368 1.00 24.03 1165 LEU A O 1
ATOM 9205 N N . ILE A 1 1166 ? -20.489 28.382 7.385 1.00 22.16 1166 ILE A N 1
ATOM 9206 C CA . ILE A 1 1166 ? -19.947 28.303 6.017 1.00 22.16 1166 ILE A CA 1
ATOM 9207 C C . ILE A 1 1166 ? -20.365 26.964 5.399 1.00 22.16 1166 ILE A C 1
ATOM 9209 O O . ILE A 1 1166 ? -20.083 25.907 5.959 1.00 22.16 1166 ILE A O 1
ATOM 9213 N N . ALA A 1 1167 ? -20.995 27.015 4.224 1.00 23.86 1167 ALA A N 1
ATOM 9214 C CA . ALA A 1 1167 ? -21.233 25.869 3.348 1.00 23.86 1167 ALA A CA 1
ATOM 9215 C C . ALA A 1 1167 ? -21.104 26.296 1.870 1.00 23.86 1167 ALA A C 1
ATOM 9217 O O . ALA A 1 1167 ? -21.170 27.481 1.549 1.00 23.86 1167 ALA A O 1
ATOM 9218 N N . MET A 1 1168 ? -20.843 25.323 0.995 1.00 23.91 1168 MET A N 1
ATOM 9219 C CA . MET A 1 1168 ? -20.281 25.487 -0.357 1.00 23.91 1168 MET A CA 1
ATOM 9220 C C . MET A 1 1168 ? -21.137 26.296 -1.368 1.00 23.91 1168 MET A C 1
ATOM 9222 O O . MET A 1 1168 ? -22.364 26.274 -1.286 1.00 23.91 1168 MET A O 1
ATOM 9226 N N . PRO A 1 1169 ? -20.508 26.945 -2.376 1.00 35.50 1169 PRO A N 1
ATOM 9227 C CA . PRO A 1 1169 ? -21.182 27.625 -3.493 1.00 35.50 1169 PRO A CA 1
ATOM 9228 C C . PRO A 1 1169 ? -21.321 26.727 -4.740 1.00 35.50 1169 PRO A C 1
ATOM 9230 O O . PRO A 1 1169 ? -20.697 25.671 -4.798 1.00 35.50 1169 PRO A O 1
ATOM 9233 N N . TRP A 1 1170 ? -21.991 27.215 -5.800 1.00 22.48 1170 TRP A N 1
ATOM 9234 C CA . TRP A 1 1170 ? -21.545 27.026 -7.199 1.00 22.48 1170 TRP A CA 1
ATOM 9235 C C . TRP A 1 1170 ? -22.218 27.999 -8.197 1.00 22.48 1170 TRP A C 1
ATOM 9237 O O . TRP A 1 1170 ? -23.295 28.520 -7.937 1.00 22.48 1170 TRP A O 1
ATOM 9247 N N . ALA A 1 1171 ? -21.570 28.162 -9.360 1.00 23.69 1171 ALA A N 1
ATOM 9248 C CA . ALA A 1 1171 ? -22.093 28.658 -10.648 1.00 23.69 1171 ALA A CA 1
ATOM 9249 C C . ALA A 1 1171 ? -22.523 30.147 -10.838 1.00 23.69 1171 ALA A C 1
ATOM 9251 O O . ALA A 1 1171 ? -23.662 30.526 -10.592 1.00 23.69 1171 ALA A O 1
ATOM 9252 N N . ALA A 1 1172 ? -21.651 30.901 -11.538 1.00 24.48 1172 ALA A N 1
ATOM 9253 C CA . ALA A 1 1172 ? -21.866 31.383 -12.927 1.00 24.48 1172 ALA A CA 1
ATOM 9254 C C . ALA A 1 1172 ? -21.849 32.906 -13.248 1.00 24.48 1172 ALA A C 1
ATOM 9256 O O . ALA A 1 1172 ? -22.488 33.727 -12.607 1.00 24.48 1172 ALA A O 1
ATOM 9257 N N . CYS A 1 1173 ? -21.182 33.197 -14.379 1.00 22.89 1173 CYS A N 1
ATOM 9258 C CA . CYS A 1 1173 ? -21.375 34.296 -15.344 1.00 22.89 1173 CYS A CA 1
ATOM 9259 C C . CYS A 1 1173 ? -21.279 35.779 -14.916 1.00 22.89 1173 CYS A C 1
ATOM 9261 O O . CYS A 1 1173 ? -22.168 36.339 -14.286 1.00 22.89 1173 CYS A O 1
ATOM 9263 N N . THR A 1 1174 ? -20.302 36.480 -15.507 1.00 23.91 1174 THR A N 1
ATOM 9264 C CA . THR A 1 1174 ? -20.342 37.934 -15.756 1.00 23.91 1174 THR A CA 1
ATOM 9265 C C . THR A 1 1174 ? -19.866 38.265 -17.174 1.00 23.91 1174 THR A C 1
ATOM 9267 O O . THR A 1 1174 ? -19.023 37.574 -17.746 1.00 23.91 1174 THR A O 1
ATOM 9270 N N . CYS A 1 1175 ? -20.395 39.352 -17.741 1.00 22.27 1175 CYS A N 1
ATOM 9271 C CA . CYS A 1 1175 ? -19.966 39.927 -19.015 1.00 22.27 1175 CYS A CA 1
ATOM 9272 C C . CYS A 1 1175 ? -19.824 41.457 -18.892 1.00 22.27 1175 CYS A C 1
ATOM 9274 O O . CYS A 1 1175 ? -20.681 42.095 -18.297 1.00 22.27 1175 CYS A O 1
ATOM 9276 N N . VAL A 1 1176 ? -18.766 42.012 -19.507 1.00 25.66 1176 VAL A N 1
ATOM 9277 C CA . VAL A 1 1176 ? -18.807 43.156 -20.457 1.00 25.66 1176 VAL A CA 1
ATOM 9278 C C . VAL A 1 1176 ? -19.714 44.351 -20.037 1.00 25.66 1176 VAL A C 1
ATOM 9280 O O . VAL A 1 1176 ? -20.928 44.235 -20.087 1.00 25.66 1176 VAL A O 1
ATOM 9283 N N . HIS A 1 1177 ? -19.237 45.576 -19.734 1.00 26.53 1177 HIS A N 1
ATOM 9284 C CA . HIS A 1 1177 ? -18.295 46.390 -20.529 1.00 26.53 1177 HIS A CA 1
ATOM 9285 C C . HIS A 1 1177 ? -17.797 47.692 -19.825 1.00 26.53 1177 HIS A C 1
ATOM 9287 O O . HIS A 1 1177 ? -18.477 48.230 -18.964 1.00 26.53 1177 HIS A O 1
ATOM 9293 N N . ARG A 1 1178 ? -16.674 48.251 -20.324 1.00 25.86 1178 ARG A N 1
ATOM 9294 C CA . ARG A 1 1178 ? -16.239 49.682 -20.378 1.00 25.86 1178 ARG A CA 1
ATOM 9295 C C . ARG A 1 1178 ? -16.627 50.680 -19.255 1.00 25.86 1178 ARG A C 1
ATOM 9297 O O . ARG A 1 1178 ? -17.776 51.101 -19.188 1.00 25.86 1178 ARG A O 1
ATOM 9304 N N . ARG A 1 1179 ? -15.608 51.386 -18.727 1.00 24.36 1179 ARG A N 1
ATOM 9305 C CA . ARG A 1 1179 ? -15.306 52.801 -19.098 1.00 24.36 1179 ARG A CA 1
ATOM 9306 C C . ARG A 1 1179 ? -13.919 53.276 -18.610 1.00 24.36 1179 ARG A C 1
ATOM 9308 O O . ARG A 1 1179 ? -13.410 52.821 -17.599 1.00 24.36 1179 ARG A O 1
ATOM 9315 N N . CYS A 1 1180 ? -13.358 54.225 -19.357 1.00 25.14 1180 CYS A N 1
ATOM 9316 C CA . CYS A 1 1180 ? -12.203 55.101 -19.071 1.00 25.14 1180 CYS A CA 1
ATOM 9317 C C . CYS A 1 1180 ? -12.611 56.529 -19.553 1.00 25.14 1180 CYS A C 1
ATOM 9319 O O . CYS A 1 1180 ? -13.730 56.630 -20.075 1.00 25.14 1180 CYS A O 1
ATOM 9321 N N . PRO A 1 1181 ? -11.794 57.615 -19.489 1.00 48.81 1181 PRO A N 1
ATOM 9322 C CA . PRO A 1 1181 ? -10.379 57.748 -19.076 1.00 48.81 1181 PRO A CA 1
ATOM 9323 C C . PRO A 1 1181 ? -10.088 58.949 -18.126 1.00 48.81 1181 PRO A C 1
ATOM 9325 O O . PRO A 1 1181 ? -10.984 59.738 -17.834 1.00 48.81 1181 PRO A O 1
ATOM 9328 N N . ARG A 1 1182 ? -8.806 59.186 -17.774 1.00 23.77 1182 ARG A N 1
ATOM 9329 C CA . ARG A 1 1182 ? -8.161 60.531 -17.824 1.00 23.77 1182 ARG A CA 1
ATOM 9330 C C . ARG A 1 1182 ? -6.621 60.472 -17.698 1.00 23.77 1182 ARG A C 1
ATOM 9332 O O . ARG A 1 1182 ? -6.076 59.521 -17.153 1.00 23.77 1182 ARG A O 1
ATOM 9339 N N . TRP A 1 1183 ? -5.942 61.484 -18.250 1.00 25.33 1183 TRP A N 1
ATOM 9340 C CA . TRP A 1 1183 ? -4.498 61.795 -18.110 1.00 25.33 1183 TRP A CA 1
ATOM 9341 C C . TRP A 1 1183 ? -4.325 62.995 -17.113 1.00 25.33 1183 TRP A C 1
ATOM 9343 O O . TRP A 1 1183 ? -5.338 63.434 -16.577 1.00 25.33 1183 TRP A O 1
ATOM 9353 N N . CYS A 1 1184 ? -3.169 63.627 -16.803 1.00 25.50 1184 CYS A N 1
ATOM 9354 C CA . CYS A 1 1184 ? -1.821 63.660 -17.412 1.00 25.50 1184 CYS A CA 1
ATOM 9355 C C . CYS A 1 1184 ? -0.739 64.312 -16.496 1.00 25.50 1184 CYS A C 1
ATOM 9357 O O . CYS A 1 1184 ? -1.089 65.162 -15.686 1.00 25.50 1184 CYS A O 1
ATOM 9359 N N . ARG A 1 1185 ? 0.560 64.091 -16.813 1.00 25.89 1185 ARG A N 1
ATOM 9360 C CA . ARG A 1 1185 ? 1.780 64.857 -16.386 1.00 25.89 1185 ARG A CA 1
ATOM 9361 C C . ARG A 1 1185 ? 2.208 64.665 -14.904 1.00 25.89 1185 ARG A C 1
ATOM 9363 O O . ARG A 1 1185 ? 1.398 64.254 -14.093 1.00 25.89 1185 ARG A O 1
ATOM 9370 N N . ALA A 1 1186 ? 3.476 64.867 -14.503 1.00 24.66 1186 ALA A N 1
ATOM 9371 C CA . ALA A 1 1186 ? 4.631 65.492 -15.182 1.00 24.66 1186 ALA A CA 1
ATOM 9372 C C . ALA A 1 1186 ? 5.991 64.755 -14.981 1.00 24.66 1186 ALA A C 1
ATOM 9374 O O . ALA A 1 1186 ? 6.090 63.772 -14.256 1.00 24.66 1186 ALA A O 1
ATOM 9375 N N . ARG A 1 1187 ? 7.041 65.268 -15.646 1.00 28.53 1187 ARG A N 1
ATOM 9376 C CA . ARG A 1 1187 ? 8.491 64.946 -15.547 1.00 28.53 1187 ARG A CA 1
ATOM 9377 C C . ARG A 1 1187 ? 9.247 66.278 -15.327 1.00 28.53 1187 ARG A C 1
ATOM 9379 O O . ARG A 1 1187 ? 8.668 67.298 -15.714 1.00 28.53 1187 ARG A O 1
ATOM 9386 N N . PRO A 1 1188 ? 10.479 66.331 -14.761 1.00 47.97 1188 PRO A N 1
ATOM 9387 C CA . PRO A 1 1188 ? 11.721 65.813 -15.387 1.00 47.97 1188 PRO A CA 1
ATOM 9388 C C . PRO A 1 1188 ? 12.677 65.128 -14.342 1.00 47.97 1188 PRO A C 1
ATOM 9390 O O . PRO A 1 1188 ? 12.142 64.583 -13.389 1.00 47.97 1188 PRO A O 1
ATOM 9393 N N . HIS A 1 1189 ? 14.023 64.990 -14.422 1.00 26.84 1189 HIS A N 1
ATOM 9394 C CA . HIS A 1 1189 ? 15.040 65.535 -15.347 1.00 26.84 1189 HIS A CA 1
ATOM 9395 C C . HIS A 1 1189 ? 16.342 64.683 -15.542 1.00 26.84 1189 HIS A C 1
ATOM 9397 O O . HIS A 1 1189 ? 16.261 63.523 -15.928 1.00 26.84 1189 HIS A O 1
ATOM 9403 N N . ARG A 1 1190 ? 17.520 65.322 -15.419 1.00 26.44 1190 ARG A N 1
ATOM 9404 C CA . ARG A 1 1190 ? 18.928 64.982 -15.752 1.00 26.44 1190 ARG A CA 1
ATOM 9405 C C . ARG A 1 1190 ? 19.620 64.047 -14.729 1.00 26.44 1190 ARG A C 1
ATOM 9407 O O . ARG A 1 1190 ? 19.138 63.964 -13.610 1.00 26.44 1190 ARG A O 1
ATOM 9414 N N . GLN A 1 1191 ? 20.625 63.207 -15.058 1.0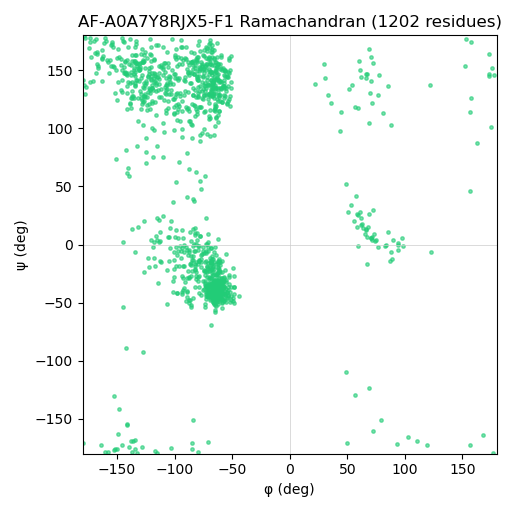0 25.88 1191 GLN A N 1
ATOM 9415 C CA . GLN A 1 1191 ? 21.997 63.441 -15.613 1.00 25.88 1191 GLN A CA 1
ATOM 9416 C C . GLN A 1 1191 ? 22.881 64.299 -14.664 1.00 25.88 1191 GLN A C 1
ATOM 9418 O O . GLN A 1 1191 ? 22.339 65.198 -14.036 1.00 25.88 1191 GLN A O 1
ATOM 9423 N N . ALA A 1 1192 ? 24.208 64.13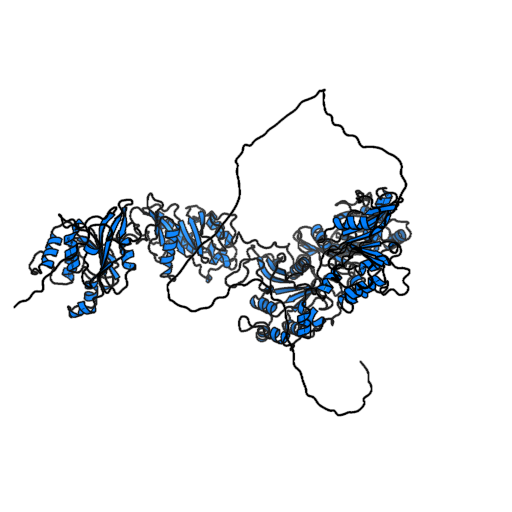0 -14.496 1.00 27.27 1192 ALA A N 1
ATOM 9424 C CA . ALA A 1 1192 ? 25.290 63.429 -15.237 1.00 27.27 1192 ALA A CA 1
ATOM 9425 C C . ALA A 1 1192 ? 26.519 63.188 -14.274 1.00 27.27 1192 ALA A C 1
ATOM 9427 O O . ALA A 1 1192 ? 26.434 63.662 -13.147 1.00 27.27 1192 ALA A O 1
ATOM 9428 N N . THR A 1 1193 ? 27.687 62.551 -14.537 1.00 26.69 1193 THR A N 1
ATOM 9429 C CA . THR A 1 1193 ? 28.285 61.752 -15.652 1.00 26.69 1193 THR A CA 1
ATOM 9430 C C . THR A 1 1193 ? 29.584 61.027 -15.192 1.00 26.69 1193 THR A C 1
ATOM 9432 O O . THR A 1 1193 ? 30.314 61.600 -14.395 1.00 26.69 1193 THR A O 1
ATOM 9435 N N . ALA A 1 1194 ? 29.963 59.915 -15.858 1.00 26.78 1194 ALA A N 1
ATOM 9436 C CA . ALA A 1 1194 ? 31.353 59.408 -16.056 1.00 26.78 1194 ALA A CA 1
ATOM 9437 C C . ALA A 1 1194 ? 32.136 58.851 -14.814 1.00 26.78 1194 ALA A C 1
ATOM 9439 O O . ALA A 1 1194 ? 31.667 58.984 -13.694 1.00 26.78 1194 ALA A O 1
ATOM 9440 N N . SER A 1 1195 ? 33.296 58.160 -14.921 1.00 25.02 1195 SER A N 1
ATOM 9441 C CA . SER A 1 1195 ? 34.186 57.891 -16.080 1.00 25.02 1195 SER A CA 1
ATOM 9442 C C . SER A 1 1195 ? 35.146 56.671 -15.918 1.00 25.02 1195 SER A C 1
ATOM 9444 O O . SER A 1 1195 ? 35.296 56.149 -14.823 1.00 25.02 1195 SER A O 1
ATOM 9446 N N . ILE A 1 1196 ? 35.889 56.353 -16.999 1.00 26.00 1196 ILE A N 1
ATOM 9447 C CA . ILE A 1 1196 ? 37.216 55.665 -17.085 1.00 26.00 1196 ILE A CA 1
ATOM 9448 C C . ILE A 1 1196 ? 37.334 54.109 -17.004 1.00 26.00 1196 ILE A C 1
ATOM 9450 O O . ILE A 1 1196 ? 37.171 53.493 -15.963 1.00 26.00 1196 ILE A O 1
ATOM 9454 N N . LYS A 1 1197 ? 37.753 53.542 -18.159 1.00 25.17 1197 LYS A N 1
ATOM 9455 C CA . LYS A 1 1197 ? 38.743 52.462 -18.475 1.00 25.17 1197 LYS A CA 1
ATOM 9456 C C . LYS A 1 1197 ? 39.028 51.294 -17.495 1.00 25.17 1197 LYS A C 1
ATOM 9458 O O . LYS A 1 1197 ? 39.351 51.527 -16.341 1.00 25.17 1197 LYS A O 1
ATOM 9463 N N . GLY A 1 1198 ? 39.257 50.085 -18.045 1.00 24.95 1198 GLY A N 1
ATOM 9464 C CA . GLY A 1 1198 ? 40.146 49.093 -17.396 1.00 24.95 1198 GLY A CA 1
ATOM 9465 C C . GLY A 1 1198 ? 40.253 47.693 -18.032 1.00 24.95 1198 GLY A C 1
ATOM 9466 O O . GLY A 1 1198 ? 39.395 46.856 -17.825 1.00 24.95 1198 GLY A O 1
ATOM 9467 N N . TYR A 1 1199 ? 41.328 47.437 -18.775 1.00 26.83 1199 TYR A N 1
ATOM 9468 C CA . TYR A 1 1199 ? 41.725 46.194 -19.466 1.00 26.83 1199 TYR A CA 1
ATOM 9469 C C . TYR A 1 1199 ? 41.853 44.880 -18.639 1.00 26.83 1199 TYR A C 1
ATOM 9471 O O . TYR A 1 1199 ? 42.323 44.903 -17.512 1.00 26.83 1199 TYR A O 1
ATOM 9479 N N . PHE A 1 1200 ? 41.582 43.742 -19.309 1.00 26.97 1200 PHE A N 1
ATOM 9480 C CA . PHE A 1 1200 ? 42.303 42.437 -19.307 1.00 26.97 1200 PHE A CA 1
ATOM 9481 C C . PHE A 1 1200 ? 42.980 41.859 -18.034 1.00 26.97 1200 PHE A C 1
ATOM 9483 O O . PHE A 1 1200 ? 44.012 42.363 -17.604 1.00 26.97 1200 PHE A O 1
ATOM 9490 N N . CYS A 1 1201 ? 42.559 40.645 -17.625 1.00 26.86 1201 CYS A N 1
ATOM 9491 C CA . CYS A 1 1201 ? 43.326 39.364 -17.648 1.00 26.86 1201 CYS A CA 1
ATOM 9492 C C . CYS A 1 1201 ? 42.445 38.208 -17.087 1.00 26.86 1201 CYS A C 1
ATOM 9494 O O . CYS A 1 1201 ? 41.538 38.479 -16.310 1.00 26.86 1201 CYS A O 1
ATOM 9496 N N . ARG A 1 1202 ? 42.455 36.962 -17.606 1.00 28.88 1202 ARG A N 1
ATOM 9497 C CA . ARG A 1 1202 ? 43.453 35.858 -17.479 1.00 28.88 1202 ARG A CA 1
ATOM 9498 C C . ARG A 1 1202 ? 43.790 35.487 -16.023 1.00 28.88 1202 ARG A C 1
ATOM 9500 O O . ARG A 1 1202 ? 44.075 36.385 -15.247 1.00 28.88 1202 ARG A O 1
ATOM 9507 N N . HIS A 1 1203 ? 43.902 34.215 -15.628 1.00 27.48 1203 HIS A N 1
ATOM 9508 C CA . HIS A 1 1203 ? 43.540 32.920 -16.247 1.00 27.48 1203 HIS A CA 1
ATOM 9509 C C . HIS A 1 1203 ? 43.411 31.880 -15.111 1.00 27.48 1203 HIS A C 1
ATOM 9511 O O . HIS A 1 1203 ? 44.005 32.074 -14.051 1.00 27.48 1203 HIS A O 1
ATOM 9517 N N . GLY A 1 1204 ? 42.688 30.786 -15.352 1.00 33.94 1204 GLY A N 1
ATOM 9518 C CA . GLY A 1 1204 ? 42.446 29.681 -14.420 1.00 33.94 1204 GLY A CA 1
ATOM 9519 C C . GLY A 1 1204 ? 41.355 28.792 -14.987 1.00 33.94 1204 GLY A C 1
ATOM 9520 O O . GLY A 1 1204 ? 40.358 28.592 -14.269 1.00 33.94 1204 GLY A O 1
#

pLDDT: mean 80.72, std 20.42, range [21.72, 97.75]

Nearest PDB structures (foldseek):
  8s9s-assembly1_8  TM=4.462E-01  e=2.425E-01  Homo sapiens
  5m5q-assembly1_A  TM=3.866E-01  e=1.226E-01  Homo sapiens

Radius of gyration: 48.42 Å; Cα contacts (8 Å, |Δi|>4): 2168; chains: 1; bounding box: 115×105×156 Å

Organism: NCBI:txid2740531

Secondary structure (DSSP, 8-state):
-----------PPPP-S-TT-SBPPPBS-HHHHHHHHHHTS-SS-SS-EEEEEEEETTT--EEEBPPEE--SS---GGGT--B-TTT-PBPPPTTEEEEEEEEE----HHHHHHH-TTS-HHHHHHHHTS--HHHHHHHHHSTTT-SEEEEE-TTS-EEEEEE-SSSHHHHHHHHHHTT--TTSTTS--SSHHHHHHHHHTSEEEEEEE--GGGTT--EEPPTT--TTS----PPPPPPBPPPBSSHHHHHHHHHHHHTTSTTS-EEEEEEEETTSS-EEEB--EE-PPTTPPPP-PPTTEEEEEEEEE----GGG--TTTHHHHTTS--HHHHHHHHHHHHHHTTSSS--TT-EEEEE-TTS-EEEEE----TTGGGS-EE-TTS-EE-HHHHHHHHTTSS-HHHHHHHHHHHSEEEEEE--SSS-S-EE--TT--TTTT--PPPBPPPBSSHHHHHHHHHHHHTT--SS-EEEEEEEETTS-EEEBPPEE--SSGGG--TTPPB-TTSPBP--STTEEEEEEEEEPPPGGGS-HHHHHHTT--HHHHHHHTTSPPHHHHHHHHHHT-EEEEE-STT-EEEE--SS--HHHHHHHS-SSTTSPPHHHHHHHTTSS-HHHHHHHHHTTT-EEEEE--TTT-SSEEPPTT--TT-S-------SS--B---BSSHHHHHHHHHHS-----SSTT---EEEEEEEETTSS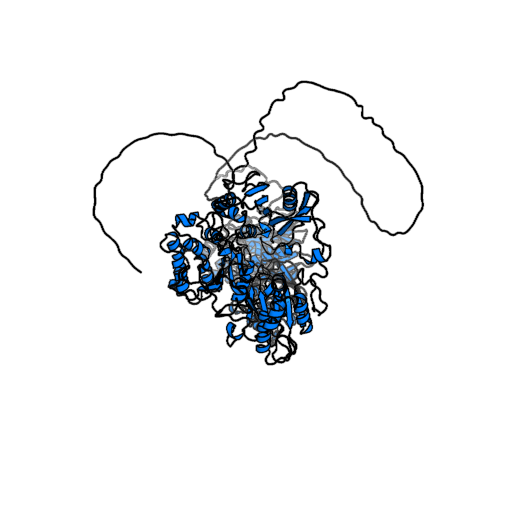-EEEB--EE--SSS-TT-HHHHTTT-PSTTEEEEEEEEE-----SSTTHHHHHHS--HHHHHHHHHHHHHTTTT-SBPPPEEEE-TTS-EEEEE-BGGGSTT-TTSSSPPHHHHHHHHHHTSS-HHHHHHHHHHHSEEEEEE--SSS-S-EE--TT--TTTT-PPPPBPPPBSSHHHHHHHHHTTS-SS-SS-EEEEEEEETTS-EEEBPPEE-SSSS--HHHHS-HHHHHTT-SPTTEEEEEEEEE------SS---HHHHHHHHHSPPHHHHHHHTSTTTTTSEEEE--TTS-EEEE-B-TT-SS-SS-TTSS-SS-SSSSGGGGSHHHHHHHHTSS-HHHHHHHHHHHB--EEEE-BTTTBSSEE-SS--TT----PPP------------------------------------------------------------------------------------------------------------------

Mean predicted aligned error: 16.56 Å